Protein 7CBB (pdb70)

Foldseek 3Di:
DPPVLLLVLQLQLQQLLQQQCVQVCPVVQPPQFDFDDDPNFTWTWDDDDHWTKTFGWDLALQRTGGPSVDAIDIPPDPDPDGDGNLNVLVVSLVVVVQVVQFPNPVVSVLLVQSSVLLSVLSVQFDDDPQQQLLQLLLLSCAFGSASNQSPDPPQDPVNSCAARSRNPHWFWWWKWAFPLFDWFPPADLVVQCVVCVVCLVVVQVCVVVVHGSVRTRIAIAHPQLLPPPCCPLCVVCCVVVNMPRDPDTDAIWHAGNHCWTARPVQRQKTKRADDFAGLNDTRFDQPLLCLLLLLVVQLVVLCVVFPLSVQAEEWDFSNKDWGDPVPPSPDSSTRSGMMTITHFDPVVSPDSQWRKNFNSLLRLDCVVVVLQVHPPQALVNVCLLLQVLLSLLLNQVSCLQFKGAQDARVQWIFTRHNSHGRHIYGYSSSQIAGEVVSNVVVPHDDRPRPDDPPDDDLRYDDDVLSSCQSCLARVPVGRSLSSLVSCCSHHVHRSNVSCSSVVSNVVSLVPDPHPVVCSVVVCCQQPPPQWHWYWNSVVCNGNPCDTDIDTDGRSPPD/DPPCLLLVLQLQLQQLLQQLCVFVCPPVQPPQWDWDADPNFIWTWRDDDPKIKIFGWDQALQRTGGPSVDAIDIPPDDDPPGQGNLNVLVRSLCVVVCVVLFPSVVVSVLLVVSSVLLSVLVVQQDDDPAQQLLQLLLLSCAFGSASNQSRDPPADPVNSCAANLRNPHWFFWWKWAFPLFDAFPPADLVVQCVQCVVCLVVVQCCVVVVHGSVRTRIATAHPQLLPPPCCPLCVVVCVVVNIPRDPTTDATWHAGSHCFTARPVQRQKTKRADDFAGLRRTPFDQPLLCLLLLLVVQLVVLCVPDPLSVQAEEWDFRHKDWGDPVPDSPDSSTRSGMMTMTHFDPVLSVDSQWRKNFNSLLRLDCVSVVLQVHDPQAPVNVVLLLQVLLSLLLNQCSCLQFKGDLDARHQKIFTRHNSHGRHIYGYPSSQIAGAVVSNVLVVHDDRPGDDDLRYDPDPLSSCQSCLARVPVGHSLSSLVSCCSRHVHGSNVSCSSVVSNVVSLVPDPHDPVCSVVVVCSQPPDQWHFYDNSPPVSRSRDIGGRSPPD

Organism: Staphylococcus aureus (strain NCTC 8325 / PS 47) (NCBI:txid93061)

Radius of gyration: 35.88 Å; Cα contacts (8 Å, |Δi|>4): 1972; chains: 2; bounding box: 78×81×105 Å

InterPro domains:
  IPR007310 Aerobactin siderophore biosynthesis, IucA/IucC, N-terminal [PF04183] (135-375)
  IPR022770 Aerobactin siderophore biosynthesis IucA/IucC-like, C-terminal [PF06276] (410-558)
  IPR037455 Aerobactin siderophore biosynthesis, IucA/IucC-like [PTHR34384] (2-582)

Structure (mmCIF, N/CA/C/O backbone):
data_7CBB
#
_entry.id   7CBB
#
_cell.length_a   140.810
_cell.length_b   151.319
_cell.length_c   197.080
_cell.angle_alpha   90.00
_cell.angle_beta   90.00
_cell.angle_gamma   90.00
#
_symmetry.space_group_name_H-M   'I 2 2 2'
#
loop_
_entity.id
_entity.type
_entity.pdbx_description
1 polymer 'IucA/IucC family siderophore biosynthesis protein'
2 non-polymer 'ADENOSINE MONOPHOSPHATE'
3 water water
#
loop_
_atom_site.group_PDB
_atom_site.id
_atom_site.type_symbol
_atom_site.label_atom_id
_atom_site.label_alt_id
_atom_site.label_comp_id
_atom_site.label_asym_id
_atom_site.label_entity_id
_atom_site.label_seq_id
_atom_site.pdbx_PDB_ins_code
_atom_site.Cartn_x
_atom_site.Cartn_y
_atom_site.Cartn_z
_atom_site.occupancy
_atom_site.B_iso_or_equiv
_atom_site.auth_seq_id
_atom_site.auth_comp_id
_atom_site.auth_asym_id
_atom_site.auth_atom_id
_atom_site.pdbx_PDB_model_num
ATOM 1 N N . GLN A 1 2 ? 47.629 75.933 90.851 1.00 82.03 2 GLN A N 1
ATOM 2 C CA . GLN A 1 2 ? 47.767 75.066 89.635 1.00 82.76 2 GLN A CA 1
ATOM 3 C C . GLN A 1 2 ? 49.228 75.095 89.157 1.00 78.08 2 GLN A C 1
ATOM 4 O O . GLN A 1 2 ? 49.773 76.207 88.990 1.00 79.08 2 GLN A O 1
ATOM 10 N N . ASN A 1 3 ? 49.837 73.920 88.957 1.00 71.53 3 ASN A N 1
ATOM 11 C CA . ASN A 1 3 ? 51.244 73.764 88.492 1.00 65.22 3 ASN A CA 1
ATOM 12 C C . ASN A 1 3 ? 51.286 74.009 86.978 1.00 61.36 3 ASN A C 1
ATOM 13 O O . ASN A 1 3 ? 50.910 73.097 86.213 1.00 60.33 3 ASN A O 1
ATOM 18 N N . HIS A 1 4 ? 51.736 75.198 86.567 1.00 57.37 4 HIS A N 1
ATOM 19 C CA . HIS A 1 4 ? 51.706 75.677 85.158 1.00 54.97 4 HIS A CA 1
ATOM 20 C C . HIS A 1 4 ? 52.823 75.025 84.335 1.00 52.48 4 HIS A C 1
ATOM 21 O O . HIS A 1 4 ? 52.632 74.879 83.117 1.00 50.96 4 HIS A O 1
ATOM 28 N N . THR A 1 5 ? 53.941 74.656 84.967 1.00 51.66 5 THR A N 1
ATOM 29 C CA . THR A 1 5 ? 55.048 73.895 84.326 1.00 52.17 5 THR A CA 1
ATOM 30 C C . THR A 1 5 ? 54.535 72.515 83.897 1.00 51.03 5 THR A C 1
ATOM 31 O O . THR A 1 5 ? 54.860 72.093 82.774 1.00 50.38 5 THR A O 1
ATOM 35 N N . ALA A 1 6 ? 53.762 71.847 84.760 1.00 50.29 6 ALA A N 1
ATOM 36 C CA . ALA A 1 6 ? 53.224 70.483 84.538 1.00 50.15 6 ALA A CA 1
ATOM 37 C C . ALA A 1 6 ? 52.207 70.494 83.388 1.00 49.04 6 ALA A C 1
ATOM 38 O O . ALA A 1 6 ? 52.179 69.508 82.633 1.00 49.67 6 ALA A O 1
ATOM 40 N N . VAL A 1 7 ? 51.404 71.557 83.266 1.00 45.84 7 VAL A N 1
ATOM 41 C CA . VAL A 1 7 ? 50.389 71.711 82.180 1.00 45.27 7 VAL A CA 1
ATOM 42 C C . VAL A 1 7 ? 51.115 71.836 80.834 1.00 45.39 7 VAL A C 1
ATOM 43 O O . VAL A 1 7 ? 50.713 71.142 79.889 1.00 47.06 7 VAL A O 1
ATOM 47 N N . ASN A 1 8 ? 52.134 72.697 80.751 1.00 45.13 8 ASN A N 1
ATOM 48 C CA . ASN A 1 8 ? 52.918 72.953 79.512 1.00 45.92 8 ASN A CA 1
ATOM 49 C C . ASN A 1 8 ? 53.712 71.699 79.126 1.00 45.92 8 ASN A C 1
ATOM 50 O O . ASN A 1 8 ? 53.780 71.401 77.920 1.00 47.06 8 ASN A O 1
ATOM 55 N N . THR A 1 9 ? 54.307 71.012 80.105 1.00 44.97 9 THR A N 1
ATOM 56 C CA . THR A 1 9 ? 55.084 69.760 79.901 1.00 44.39 9 THR A CA 1
ATOM 57 C C . THR A 1 9 ? 54.149 68.668 79.365 1.00 43.65 9 THR A C 1
ATOM 58 O O . THR A 1 9 ? 54.530 67.985 78.398 1.00 42.39 9 THR A O 1
ATOM 62 N N . ALA A 1 10 ? 52.980 68.511 79.986 1.00 42.68 10 ALA A N 1
ATOM 63 C CA . ALA A 1 10 ? 51.974 67.485 79.634 1.00 43.29 10 ALA A CA 1
ATOM 64 C C . ALA A 1 10 ? 51.382 67.779 78.253 1.00 43.20 10 ALA A C 1
ATOM 65 O O . ALA A 1 10 ? 51.154 66.829 77.507 1.00 42.61 10 ALA A O 1
ATOM 67 N N . GLN A 1 11 ? 51.119 69.046 77.940 1.00 45.30 11 GLN A N 1
ATOM 68 C CA . GLN A 1 11 ? 50.534 69.454 76.638 1.00 46.52 11 GLN A CA 1
ATOM 69 C C . GLN A 1 11 ? 51.499 69.083 75.519 1.00 45.68 11 GLN A C 1
ATOM 70 O O . GLN A 1 11 ? 51.025 68.641 74.474 1.00 46.86 11 GLN A O 1
ATOM 76 N N . ALA A 1 12 ? 52.794 69.296 75.738 1.00 43.88 12 ALA A N 1
ATOM 77 C CA . ALA A 1 12 ? 53.850 69.050 74.732 1.00 44.12 12 ALA A CA 1
ATOM 78 C C . ALA A 1 12 ? 53.991 67.544 74.482 1.00 43.57 12 ALA A C 1
ATOM 79 O O . ALA A 1 12 ? 54.320 67.185 73.348 1.00 43.78 12 ALA A O 1
ATOM 81 N N . ILE A 1 13 ? 53.765 66.704 75.500 1.00 42.48 13 ILE A N 1
ATOM 82 C CA . ILE A 1 13 ? 53.853 65.215 75.385 1.00 40.86 13 ILE A CA 1
ATOM 83 C C . ILE A 1 13 ? 52.693 64.710 74.513 1.00 40.55 13 ILE A C 1
ATOM 84 O O . ILE A 1 13 ? 52.949 63.847 73.653 1.00 40.57 13 ILE A O 1
ATOM 89 N N . ILE A 1 14 ? 51.473 65.223 74.721 1.00 39.32 14 ILE A N 1
ATOM 90 C CA . ILE A 1 14 ? 50.259 64.783 73.967 1.00 38.88 14 ILE A CA 1
ATOM 91 C C . ILE A 1 14 ? 50.387 65.254 72.510 1.00 37.64 14 ILE A C 1
ATOM 92 O O . ILE A 1 14 ? 49.961 64.507 71.621 1.00 37.16 14 ILE A O 1
ATOM 97 N N . LEU A 1 15 ? 50.964 66.436 72.266 1.00 37.91 15 LEU A N 1
ATOM 98 C CA . LEU A 1 15 ? 51.209 66.963 70.894 1.00 38.15 15 LEU A CA 1
ATOM 99 C C . LEU A 1 15 ? 52.213 66.054 70.175 1.00 38.85 15 LEU A C 1
ATOM 100 O O . LEU A 1 15 ? 51.926 65.645 69.041 1.00 39.87 15 LEU A O 1
ATOM 105 N N . ARG A 1 16 ? 53.343 65.752 70.818 1.00 39.29 16 ARG A N 1
ATOM 106 C CA . ARG A 1 16 ? 54.441 64.928 70.242 1.00 40.44 16 ARG A CA 1
ATOM 107 C C . ARG A 1 16 ? 53.920 63.533 69.871 1.00 41.16 16 ARG A C 1
ATOM 108 O O . ARG A 1 16 ? 54.272 63.044 68.780 1.00 41.72 16 ARG A O 1
ATOM 116 N N . ASP A 1 17 ? 53.137 62.910 70.757 1.00 42.38 17 ASP A N 1
ATOM 117 C CA . ASP A 1 17 ? 52.538 61.565 70.545 1.00 43.61 17 ASP A CA 1
ATOM 118 C C . ASP A 1 17 ? 51.503 61.639 69.414 1.00 43.94 17 ASP A C 1
ATOM 119 O O . ASP A 1 17 ? 51.410 60.661 68.652 1.00 44.30 17 ASP A O 1
ATOM 124 N N . LEU A 1 18 ? 50.753 62.743 69.302 1.00 42.95 18 LEU A N 1
ATOM 125 C CA . LEU A 1 18 ? 49.712 62.912 68.252 1.00 41.94 18 LEU A CA 1
ATOM 126 C C . LEU A 1 18 ? 50.395 63.006 66.887 1.00 41.23 18 LEU A C 1
ATOM 127 O O . LEU A 1 18 ? 50.035 62.228 65.997 1.00 42.51 18 LEU A O 1
ATOM 132 N N . VAL A 1 19 ? 51.349 63.923 66.739 1.00 40.89 19 VAL A N 1
ATOM 133 C CA . VAL A 1 19 ? 52.014 64.208 65.433 1.00 41.04 19 VAL A CA 1
ATOM 134 C C . VAL A 1 19 ? 52.716 62.932 64.951 1.00 40.22 19 VAL A C 1
ATOM 135 O O . VAL A 1 19 ? 52.523 62.578 63.778 1.00 41.20 19 VAL A O 1
ATOM 139 N N . ASP A 1 20 ? 53.471 62.260 65.826 1.00 39.68 20 ASP A N 1
ATOM 140 C CA . ASP A 1 20 ? 54.187 60.991 65.516 1.00 39.21 20 ASP A CA 1
ATOM 141 C C . ASP A 1 20 ? 53.192 59.904 65.087 1.00 38.92 20 ASP A C 1
ATOM 142 O O . ASP A 1 20 ? 53.498 59.179 64.122 1.00 39.75 20 ASP A O 1
ATOM 147 N N . ALA A 1 21 ? 52.062 59.778 65.785 1.00 38.88 21 ALA A N 1
ATOM 148 C CA . ALA A 1 21 ? 51.027 58.755 65.507 1.00 40.51 21 ALA A CA 1
ATOM 149 C C . ALA A 1 21 ? 50.390 59.029 64.139 1.00 41.20 21 ALA A C 1
ATOM 150 O O . ALA A 1 21 ? 50.122 58.047 63.422 1.00 42.92 21 ALA A O 1
ATOM 152 N N . LEU A 1 22 ? 50.152 60.304 63.802 1.00 40.87 22 LEU A N 1
ATOM 153 C CA . LEU A 1 22 ? 49.633 60.732 62.474 1.00 42.34 22 LEU A CA 1
ATOM 154 C C . LEU A 1 22 ? 50.661 60.387 61.387 1.00 43.38 22 LEU A C 1
ATOM 155 O O . LEU A 1 22 ? 50.234 59.925 60.317 1.00 47.38 22 LEU A O 1
ATOM 160 N N . LEU A 1 23 ? 51.957 60.598 61.648 1.00 43.30 23 LEU A N 1
ATOM 161 C CA . LEU A 1 23 ? 53.053 60.370 60.664 1.00 43.61 23 LEU A CA 1
ATOM 162 C C . LEU A 1 23 ? 53.233 58.866 60.414 1.00 44.40 23 LEU A C 1
ATOM 163 O O . LEU A 1 23 ? 53.465 58.491 59.253 1.00 45.10 23 LEU A O 1
ATOM 168 N N . PHE A 1 24 ? 53.158 58.039 61.461 1.00 46.06 24 PHE A N 1
ATOM 169 C CA . PHE A 1 24 ? 53.391 56.572 61.382 1.00 45.04 24 PHE A CA 1
ATOM 170 C C . PHE A 1 24 ? 52.301 55.912 60.527 1.00 44.95 24 PHE A C 1
ATOM 171 O O . PHE A 1 24 ? 52.635 55.001 59.751 1.00 45.28 24 PHE A O 1
ATOM 179 N N . GLU A 1 25 ? 51.047 56.354 60.661 1.00 46.41 25 GLU A N 1
ATOM 180 C CA . GLU A 1 25 ? 49.872 55.760 59.961 1.00 48.25 25 GLU A CA 1
ATOM 181 C C . GLU A 1 25 ? 49.551 56.525 58.670 1.00 49.31 25 GLU A C 1
ATOM 182 O O . GLU A 1 25 ? 48.647 56.071 57.939 1.00 49.68 25 GLU A O 1
ATOM 188 N N . ASP A 1 26 ? 50.245 57.640 58.412 1.00 50.11 26 ASP A N 1
ATOM 189 C CA . ASP A 1 26 ? 50.042 58.513 57.224 1.00 50.88 26 ASP A CA 1
ATOM 190 C C . ASP A 1 26 ? 48.571 58.945 57.169 1.00 50.62 26 ASP A C 1
ATOM 191 O O . ASP A 1 26 ? 47.929 58.737 56.119 1.00 50.67 26 ASP A O 1
ATOM 196 N N . ILE A 1 27 ? 48.061 59.520 58.263 1.00 48.90 27 ILE A N 1
ATOM 197 C CA . ILE A 1 27 ? 46.635 59.943 58.398 1.00 48.14 27 ILE A CA 1
ATOM 198 C C . ILE A 1 27 ? 46.426 61.164 57.499 1.00 46.44 27 ILE A C 1
ATOM 199 O O . ILE A 1 27 ? 47.189 62.139 57.643 1.00 45.45 27 ILE A O 1
ATOM 204 N N . ALA A 1 28 ? 45.440 61.094 56.599 1.00 45.86 28 ALA A N 1
ATOM 205 C CA . ALA A 1 28 ? 45.065 62.168 55.647 1.00 46.45 28 ALA A CA 1
ATOM 206 C C . ALA A 1 28 ? 46.269 62.536 54.765 1.00 46.56 28 ALA A C 1
ATOM 207 O O . ALA A 1 28 ? 46.364 63.703 54.339 1.00 48.10 28 ALA A O 1
ATOM 209 N N . GLY A 1 29 ? 47.142 61.566 54.483 1.00 47.59 29 GLY A N 1
ATOM 210 C CA . GLY A 1 29 ? 48.346 61.739 53.645 1.00 48.88 29 GLY A CA 1
ATOM 211 C C . GLY A 1 29 ? 49.271 62.824 54.174 1.00 49.82 29 GLY A C 1
ATOM 212 O O . GLY A 1 29 ? 49.824 63.572 53.348 1.00 51.49 29 GLY A O 1
ATOM 213 N N . ILE A 1 30 ? 49.449 62.901 55.497 1.00 49.56 30 ILE A N 1
ATOM 214 C CA . ILE A 1 30 ? 50.299 63.931 56.171 1.00 49.25 30 ILE A CA 1
ATOM 215 C C . ILE A 1 30 ? 51.755 63.775 55.707 1.00 49.58 30 ILE A C 1
ATOM 216 O O . ILE A 1 30 ? 52.458 64.799 55.666 1.00 49.65 30 ILE A O 1
ATOM 221 N N . VAL A 1 31 ? 52.184 62.554 55.365 1.00 50.61 31 VAL A N 1
ATOM 222 C CA . VAL A 1 31 ? 53.547 62.256 54.828 1.00 52.47 31 VAL A CA 1
ATOM 223 C C . VAL A 1 31 ? 53.482 62.160 53.297 1.00 54.11 31 VAL A C 1
ATOM 224 O O . VAL A 1 31 ? 54.259 62.865 52.636 1.00 54.87 31 VAL A O 1
ATOM 228 N N . SER A 1 32 ? 52.605 61.305 52.763 1.00 57.19 32 SER A N 1
ATOM 229 C CA . SER A 1 32 ? 52.568 60.900 51.331 1.00 59.59 32 SER A CA 1
ATOM 230 C C . SER A 1 32 ? 52.235 62.094 50.424 1.00 61.84 32 SER A C 1
ATOM 231 O O . SER A 1 32 ? 52.755 62.126 49.295 1.00 63.60 32 SER A O 1
ATOM 234 N N . ASN A 1 33 ? 51.411 63.039 50.887 1.00 63.70 33 ASN A N 1
ATOM 235 C CA . ASN A 1 33 ? 50.955 64.201 50.075 1.00 65.66 33 ASN A CA 1
ATOM 236 C C . ASN A 1 33 ? 51.581 65.501 50.600 1.00 63.67 33 ASN A C 1
ATOM 237 O O . ASN A 1 33 ? 50.969 66.566 50.403 1.00 66.29 33 ASN A O 1
ATOM 242 N N . SER A 1 34 ? 52.753 65.415 51.234 1.00 61.64 34 SER A N 1
ATOM 243 C CA . SER A 1 34 ? 53.598 66.569 51.636 1.00 62.68 34 SER A CA 1
ATOM 244 C C . SER A 1 34 ? 54.901 66.521 50.836 1.00 63.19 34 SER A C 1
ATOM 245 O O . SER A 1 34 ? 55.236 65.432 50.336 1.00 62.29 34 SER A O 1
ATOM 248 N N . GLU A 1 35 ? 55.609 67.649 50.728 1.00 66.28 35 GLU A N 1
ATOM 249 C CA . GLU A 1 35 ? 56.950 67.707 50.085 1.00 69.88 35 GLU A CA 1
ATOM 250 C C . GLU A 1 35 ? 58.018 67.812 51.180 1.00 68.26 35 GLU A C 1
ATOM 251 O O . GLU A 1 35 ? 57.827 68.589 52.131 1.00 64.25 35 GLU A O 1
ATOM 257 N N . ILE A 1 36 ? 59.085 67.021 51.059 1.00 70.72 36 ILE A N 1
ATOM 258 C CA . ILE A 1 36 ? 60.303 67.130 51.914 1.00 73.50 36 ILE A CA 1
ATOM 259 C C . ILE A 1 36 ? 61.088 68.348 51.420 1.00 73.85 36 ILE A C 1
ATOM 260 O O . ILE A 1 36 ? 61.454 68.357 50.234 1.00 78.16 36 ILE A O 1
ATOM 265 N N . THR A 1 37 ? 61.317 69.336 52.288 1.00 73.41 37 THR A N 1
ATOM 266 C CA . THR A 1 37 ? 62.149 70.536 52.002 1.00 72.38 37 THR A CA 1
ATOM 267 C C . THR A 1 37 ? 63.104 70.765 53.176 1.00 70.05 37 THR A C 1
ATOM 268 O O . THR A 1 37 ? 63.015 70.015 54.163 1.00 68.33 37 THR A O 1
ATOM 272 N N . LYS A 1 38 ? 63.982 71.762 53.064 1.00 71.97 38 LYS A N 1
ATOM 273 C CA . LYS A 1 38 ? 64.988 72.101 54.103 1.00 73.50 38 LYS A CA 1
ATOM 274 C C . LYS A 1 38 ? 65.138 73.624 54.189 1.00 74.08 38 LYS A C 1
ATOM 275 O O . LYS A 1 38 ? 65.607 74.229 53.210 1.00 76.71 38 LYS A O 1
ATOM 281 N N . GLU A 1 39 ? 64.737 74.210 55.321 1.00 76.27 39 GLU A N 1
ATOM 282 C CA . GLU A 1 39 ? 64.865 75.660 55.628 1.00 77.35 39 GLU A CA 1
ATOM 283 C C . GLU A 1 39 ? 65.844 75.837 56.796 1.00 78.54 39 GLU A C 1
ATOM 284 O O . GLU A 1 39 ? 65.459 75.525 57.942 1.00 74.13 39 GLU A O 1
ATOM 290 N N . ASN A 1 40 ? 67.066 76.295 56.499 1.00 82.63 40 ASN A N 1
ATOM 291 C CA . ASN A 1 40 ? 68.113 76.677 57.488 1.00 83.48 40 ASN A CA 1
ATOM 292 C C . ASN A 1 40 ? 68.568 75.440 58.272 1.00 81.87 40 ASN A C 1
ATOM 293 O O . ASN A 1 40 ? 68.637 75.516 59.515 1.00 82.45 40 ASN A O 1
ATOM 298 N N . GLY A 1 41 ? 68.869 74.348 57.566 1.00 80.44 41 GLY A N 1
ATOM 299 C CA . GLY A 1 41 ? 69.425 73.111 58.149 1.00 78.64 41 GLY A CA 1
ATOM 300 C C . GLY A 1 41 ? 68.373 72.260 58.845 1.00 75.29 41 GLY A C 1
ATOM 301 O O . GLY A 1 41 ? 68.770 71.294 59.523 1.00 76.94 41 GLY A O 1
ATOM 302 N N . GLN A 1 42 ? 67.084 72.585 58.680 1.00 70.54 42 GLN A N 1
ATOM 303 C CA . GLN A 1 42 ? 65.951 71.877 59.339 1.00 65.89 42 GLN A CA 1
ATOM 304 C C . GLN A 1 42 ? 65.040 71.264 58.268 1.00 61.37 42 GLN A C 1
ATOM 305 O O . GLN A 1 42 ? 64.465 72.032 57.477 1.00 59.82 42 GLN A O 1
ATOM 311 N N . THR A 1 43 ? 64.897 69.934 58.267 1.00 57.62 43 THR A N 1
ATOM 312 C CA . THR A 1 43 ? 63.992 69.183 57.355 1.00 56.37 43 THR A CA 1
ATOM 313 C C . THR A 1 43 ? 62.536 69.470 57.743 1.00 54.38 43 THR A C 1
ATOM 314 O O . THR A 1 43 ? 62.228 69.433 58.948 1.00 53.99 43 THR A O 1
ATOM 318 N N . LEU A 1 44 ? 61.678 69.739 56.755 1.00 53.48 44 LEU A N 1
ATOM 319 C CA . LEU A 1 44 ? 60.256 70.122 56.968 1.00 54.97 44 LEU A CA 1
ATOM 320 C C . LEU A 1 44 ? 59.339 69.278 56.078 1.00 54.65 44 LEU A C 1
ATOM 321 O O . LEU A 1 44 ? 59.684 69.074 54.898 1.00 53.09 44 LEU A O 1
ATOM 326 N N . LEU A 1 45 ? 58.204 68.834 56.626 1.00 54.81 45 LEU A N 1
ATOM 327 C CA . LEU A 1 45 ? 57.018 68.400 55.841 1.00 55.36 45 LEU A CA 1
ATOM 328 C C . LEU A 1 45 ? 56.166 69.641 55.578 1.00 56.28 45 LEU A C 1
ATOM 329 O O . LEU A 1 45 ? 55.717 70.254 56.562 1.00 57.79 45 LEU A O 1
ATOM 334 N N . ILE A 1 46 ? 55.972 70.006 54.309 1.00 56.88 46 ILE A N 1
ATOM 335 C CA . ILE A 1 46 ? 54.992 71.056 53.903 1.00 55.85 46 ILE A CA 1
ATOM 336 C C . ILE A 1 46 ? 53.688 70.334 53.565 1.00 54.82 46 ILE A C 1
ATOM 337 O O . ILE A 1 46 ? 53.623 69.705 52.497 1.00 54.70 46 ILE A O 1
ATOM 342 N N . TYR A 1 47 ? 52.711 70.390 54.468 1.00 54.63 47 TYR A N 1
ATOM 343 C CA . TYR A 1 47 ? 51.362 69.803 54.280 1.00 55.94 47 TYR A CA 1
ATOM 344 C C . TYR A 1 47 ? 50.416 70.923 53.843 1.00 59.11 47 TYR A C 1
ATOM 345 O O . TYR A 1 47 ? 50.018 71.733 54.690 1.00 59.62 47 TYR A O 1
ATOM 354 N N . GLU A 1 48 ? 50.111 70.984 52.546 1.00 64.06 48 GLU A N 1
ATOM 355 C CA . GLU A 1 48 ? 49.214 72.001 51.938 1.00 67.47 48 GLU A CA 1
ATOM 356 C C . GLU A 1 48 ? 47.935 71.304 51.493 1.00 68.24 48 GLU A C 1
ATOM 357 O O . GLU A 1 48 ? 48.041 70.233 50.883 1.00 68.13 48 GLU A O 1
ATOM 363 N N . ARG A 1 49 ? 46.780 71.885 51.790 1.00 73.00 49 ARG A N 1
ATOM 364 C CA . ARG A 1 49 ? 45.469 71.283 51.449 1.00 77.61 49 ARG A CA 1
ATOM 365 C C . ARG A 1 49 ? 44.404 72.369 51.554 1.00 80.27 49 ARG A C 1
ATOM 366 O O . ARG A 1 49 ? 44.586 73.271 52.371 1.00 78.69 49 ARG A O 1
ATOM 374 N N . GLU A 1 50 ? 43.334 72.271 50.767 1.00 86.06 50 GLU A N 1
ATOM 375 C CA . GLU A 1 50 ? 42.261 73.299 50.717 1.00 91.03 50 GLU A CA 1
ATOM 376 C C . GLU A 1 50 ? 42.952 74.655 50.490 1.00 95.84 50 GLU A C 1
ATOM 377 O O . GLU A 1 50 ? 43.362 74.901 49.345 1.00 99.69 50 GLU A O 1
ATOM 383 N N . THR A 1 51 ? 43.138 75.484 51.518 1.00 94.86 51 THR A N 1
ATOM 384 C CA . THR A 1 51 ? 43.810 76.801 51.374 1.00 91.15 51 THR A CA 1
ATOM 385 C C . THR A 1 51 ? 44.774 77.031 52.534 1.00 87.85 51 THR A C 1
ATOM 386 O O . THR A 1 51 ? 45.245 78.162 52.698 1.00 84.70 51 THR A O 1
ATOM 390 N N . GLN A 1 52 ? 45.053 75.998 53.316 1.00 84.27 52 GLN A N 1
ATOM 391 C CA . GLN A 1 52 ? 45.869 76.127 54.545 1.00 79.91 52 GLN A CA 1
ATOM 392 C C . GLN A 1 52 ? 47.222 75.464 54.304 1.00 74.42 52 GLN A C 1
ATOM 393 O O . GLN A 1 52 ? 47.369 74.758 53.283 1.00 74.16 52 GLN A O 1
ATOM 399 N N . GLN A 1 53 ? 48.171 75.701 55.209 1.00 70.27 53 GLN A N 1
ATOM 400 C CA . GLN A 1 53 ? 49.545 75.144 55.141 1.00 68.20 53 GLN A CA 1
ATOM 401 C C . GLN A 1 53 ? 50.039 74.850 56.561 1.00 65.72 53 GLN A C 1
ATOM 402 O O . GLN A 1 53 ? 49.801 75.685 57.461 1.00 66.65 53 GLN A O 1
ATOM 408 N N . ILE A 1 54 ? 50.694 73.701 56.743 1.00 62.68 54 ILE A N 1
ATOM 409 C CA . ILE A 1 54 ? 51.405 73.332 58.001 1.00 60.56 54 ILE A CA 1
ATOM 410 C C . ILE A 1 54 ? 52.856 72.994 57.651 1.00 58.86 54 ILE A C 1
ATOM 411 O O . ILE A 1 54 ? 53.083 72.262 56.671 1.00 58.72 54 ILE A O 1
ATOM 416 N N . LYS A 1 55 ? 53.794 73.531 58.431 1.00 58.51 55 LYS A N 1
ATOM 417 C CA . LYS A 1 55 ? 55.239 73.198 58.363 1.00 58.83 55 LYS A CA 1
ATOM 418 C C . LYS A 1 55 ? 55.601 72.396 59.616 1.00 54.67 55 LYS A C 1
ATOM 419 O O . LYS A 1 55 ? 55.625 72.987 60.709 1.00 53.89 55 LYS A O 1
ATOM 425 N N . ILE A 1 56 ? 55.838 71.092 59.459 1.00 52.04 56 ILE A N 1
ATOM 426 C CA . ILE A 1 56 ? 56.229 70.179 60.570 1.00 49.88 56 ILE A CA 1
ATOM 427 C C . ILE A 1 56 ? 57.734 69.953 60.489 1.00 48.53 56 ILE A C 1
ATOM 428 O O . ILE A 1 56 ? 58.210 69.390 59.509 1.00 47.16 56 ILE A O 1
ATOM 433 N N . PRO A 1 57 ? 58.524 70.399 61.494 1.00 47.56 57 PRO A N 1
ATOM 434 C CA . PRO A 1 57 ? 59.918 69.977 61.615 1.00 48.34 57 PRO A CA 1
ATOM 435 C C . PRO A 1 57 ? 59.998 68.466 61.865 1.00 47.48 57 PRO A C 1
ATOM 436 O O . PRO A 1 57 ? 59.393 67.995 62.813 1.00 48.11 57 PRO A O 1
ATOM 440 N N . VAL A 1 58 ? 60.733 67.745 61.019 1.00 46.15 58 VAL A N 1
ATOM 441 C CA . VAL A 1 58 ? 60.842 66.259 61.106 1.00 46.67 58 VAL A CA 1
ATOM 442 C C . VAL A 1 58 ? 62.310 65.831 61.040 1.00 45.78 58 VAL A C 1
ATOM 443 O O . VAL A 1 58 ? 63.163 66.631 60.608 1.00 47.25 58 VAL A O 1
ATOM 447 N N . TYR A 1 59 ? 62.571 64.600 61.477 1.00 44.22 59 TYR A N 1
ATOM 448 C CA . TYR A 1 59 ? 63.847 63.868 61.282 1.00 44.02 59 TYR A CA 1
ATOM 449 C C . TYR A 1 59 ? 63.507 62.428 60.891 1.00 43.47 59 TYR A C 1
ATOM 450 O O . TYR A 1 59 ? 62.464 61.910 61.323 1.00 44.82 59 TYR A O 1
ATOM 459 N N . PHE A 1 60 ? 64.358 61.804 60.082 1.00 42.69 60 PHE A N 1
ATOM 460 C CA . PHE A 1 60 ? 64.197 60.394 59.657 1.00 42.71 60 PHE A CA 1
ATOM 461 C C . PHE A 1 60 ? 64.605 59.491 60.829 1.00 41.65 60 PHE A C 1
ATOM 462 O O . PHE A 1 60 ? 65.800 59.424 61.162 1.00 42.37 60 PHE A O 1
ATOM 470 N N . SER A 1 61 ? 63.627 58.828 61.449 1.00 40.11 61 SER A N 1
ATOM 471 C CA . SER A 1 61 ? 63.790 58.072 62.719 1.00 39.92 61 SER A CA 1
ATOM 472 C C . SER A 1 61 ? 64.418 56.697 62.457 1.00 38.83 61 SER A C 1
ATOM 473 O O . SER A 1 61 ? 64.620 56.332 61.280 1.00 39.02 61 SER A O 1
ATOM 476 N N . ALA A 1 62 ? 64.702 55.957 63.529 1.00 37.53 62 ALA A N 1
ATOM 477 C CA . ALA A 1 62 ? 65.321 54.613 63.482 1.00 37.88 62 ALA A CA 1
ATOM 478 C C . ALA A 1 62 ? 64.299 53.556 63.031 1.00 38.63 62 ALA A C 1
ATOM 479 O O . ALA A 1 62 ? 64.724 52.428 62.769 1.00 39.58 62 ALA A O 1
ATOM 481 N N . LEU A 1 63 ? 63.008 53.900 62.935 1.00 39.32 63 LEU A N 1
ATOM 482 C CA . LEU A 1 63 ? 61.958 53.023 62.338 1.00 40.25 63 LEU A CA 1
ATOM 483 C C . LEU A 1 63 ? 61.871 53.241 60.818 1.00 41.73 63 LEU A C 1
ATOM 484 O O . LEU A 1 63 ? 60.925 52.688 60.214 1.00 41.91 63 LEU A O 1
ATOM 489 N N . ASN A 1 64 ? 62.790 54.019 60.225 1.00 41.65 64 ASN A N 1
ATOM 490 C CA . ASN A 1 64 ? 62.792 54.400 58.784 1.00 42.19 64 ASN A CA 1
ATOM 491 C C . ASN A 1 64 ? 61.475 55.107 58.442 1.00 43.55 64 ASN A C 1
ATOM 492 O O . ASN A 1 64 ? 60.945 54.918 57.331 1.00 42.73 64 ASN A O 1
ATOM 505 N N . PHE A 1 66 ? 59.421 59.183 59.269 1.00 46.32 66 PHE A N 1
ATOM 506 C CA . PHE A 1 66 ? 59.573 60.554 59.807 1.00 46.63 66 PHE A CA 1
ATOM 507 C C . PHE A 1 66 ? 58.904 60.624 61.180 1.00 46.06 66 PHE A C 1
ATOM 508 O O . PHE A 1 66 ? 57.807 60.054 61.381 1.00 45.68 66 PHE A O 1
ATOM 516 N N . ARG A 1 67 ? 59.573 61.319 62.101 1.00 44.81 67 ARG A N 1
ATOM 517 C CA . ARG A 1 67 ? 59.048 61.668 63.443 1.00 43.92 67 ARG A CA 1
ATOM 518 C C . ARG A 1 67 ? 59.162 63.180 63.638 1.00 44.32 67 ARG A C 1
ATOM 519 O O . ARG A 1 67 ? 60.014 63.808 62.981 1.00 43.78 67 ARG A O 1
ATOM 527 N N . TYR A 1 68 ? 58.329 63.729 64.519 1.00 46.17 68 TYR A N 1
ATOM 528 C CA . TYR A 1 68 ? 58.312 65.166 64.887 1.00 48.17 68 TYR A CA 1
ATOM 529 C C . TYR A 1 68 ? 59.599 65.512 65.648 1.00 49.58 68 TYR A C 1
ATOM 530 O O . TYR A 1 68 ? 59.844 64.929 66.725 1.00 50.97 68 TYR A O 1
ATOM 539 N N . GLU A 1 69 ? 60.399 66.430 65.097 1.00 50.05 69 GLU A N 1
ATOM 540 C CA . GLU A 1 69 ? 61.534 67.076 65.809 1.00 52.27 69 GLU A CA 1
ATOM 541 C C . GLU A 1 69 ? 60.944 67.977 66.902 1.00 51.78 69 GLU A C 1
ATOM 542 O O . GLU A 1 69 ? 60.675 69.155 66.613 1.00 51.76 69 GLU A O 1
ATOM 548 N N . SER A 1 70 ? 60.731 67.431 68.103 1.00 52.73 70 SER A N 1
ATOM 549 C CA . SER A 1 70 ? 59.875 68.026 69.166 1.00 52.69 70 SER A CA 1
ATOM 550 C C . SER A 1 70 ? 60.513 69.286 69.770 1.00 51.44 70 SER A C 1
ATOM 551 O O . SER A 1 70 ? 59.771 70.067 70.382 1.00 51.22 70 SER A O 1
ATOM 554 N N . SER A 1 71 ? 61.825 69.485 69.606 1.00 52.84 71 SER A N 1
ATOM 555 C CA . SER A 1 71 ? 62.556 70.703 70.051 1.00 53.07 71 SER A CA 1
ATOM 556 C C . SER A 1 71 ? 62.096 71.929 69.248 1.00 54.33 71 SER A C 1
ATOM 557 O O . SER A 1 71 ? 62.097 73.031 69.821 1.00 58.65 71 SER A O 1
ATOM 560 N N . GLN A 1 72 ? 61.713 71.745 67.980 1.00 55.05 72 GLN A N 1
ATOM 561 C CA . GLN A 1 72 ? 61.330 72.844 67.049 1.00 55.04 72 GLN A CA 1
ATOM 562 C C . GLN A 1 72 ? 59.812 72.987 67.017 1.00 55.04 72 GLN A C 1
ATOM 563 O O . GLN A 1 72 ? 59.096 72.002 67.177 1.00 55.53 72 GLN A O 1
ATOM 569 N N . PRO A 1 73 ? 59.278 74.212 66.795 1.00 55.20 73 PRO A N 1
ATOM 570 C CA . PRO A 1 73 ? 57.834 74.436 66.740 1.00 55.48 73 PRO A CA 1
ATOM 571 C C . PRO A 1 73 ? 57.225 74.176 65.354 1.00 55.89 73 PRO A C 1
ATOM 572 O O . PRO A 1 73 ? 57.900 74.380 64.359 1.00 58.44 73 PRO A O 1
ATOM 576 N N . ILE A 1 74 ? 55.965 73.740 65.330 1.00 55.25 74 ILE A N 1
ATOM 577 C CA . ILE A 1 74 ? 55.152 73.574 64.091 1.00 54.13 74 ILE A CA 1
ATOM 578 C C . ILE A 1 74 ? 54.586 74.944 63.707 1.00 54.00 74 ILE A C 1
ATOM 579 O O . ILE A 1 74 ? 54.089 75.652 64.601 1.00 55.36 74 ILE A O 1
ATOM 584 N N . THR A 1 75 ? 54.660 75.290 62.421 1.00 53.09 75 THR A N 1
ATOM 585 C CA . THR A 1 75 ? 54.180 76.577 61.856 1.00 53.68 75 THR A CA 1
ATOM 586 C C . THR A 1 75 ? 52.912 76.322 61.039 1.00 55.55 75 THR A C 1
ATOM 587 O O . THR A 1 75 ? 53.016 75.683 59.974 1.00 56.74 75 THR A O 1
ATOM 591 N N . ILE A 1 76 ? 51.764 76.789 61.532 1.00 55.99 76 ILE A N 1
ATOM 592 C CA . ILE A 1 76 ? 50.483 76.835 60.769 1.00 57.67 76 ILE A CA 1
ATOM 593 C C . ILE A 1 76 ? 50.365 78.235 60.157 1.00 61.05 76 ILE A C 1
ATOM 594 O O . ILE A 1 76 ? 50.478 79.217 60.911 1.00 60.31 76 ILE A O 1
ATOM 599 N N . GLU A 1 77 ? 50.166 78.318 58.838 1.00 66.90 77 GLU A N 1
ATOM 600 C CA . GLU A 1 77 ? 50.015 79.598 58.096 1.00 70.07 77 GLU A CA 1
ATOM 601 C C . GLU A 1 77 ? 48.731 80.290 58.569 1.00 67.35 77 GLU A C 1
ATOM 602 O O . GLU A 1 77 ? 47.655 79.666 58.474 1.00 62.14 77 GLU A O 1
ATOM 608 N N . GLY A 1 78 ? 48.852 81.522 59.075 1.00 66.30 78 GLY A N 1
ATOM 609 C CA . GLY A 1 78 ? 47.716 82.341 59.544 1.00 66.38 78 GLY A CA 1
ATOM 610 C C . GLY A 1 78 ? 47.609 82.386 61.061 1.00 66.18 78 GLY A C 1
ATOM 611 O O . GLY A 1 78 ? 46.979 83.330 61.568 1.00 68.08 78 GLY A O 1
ATOM 612 N N . ARG A 1 79 ? 48.182 81.405 61.768 1.00 64.44 79 ARG A N 1
ATOM 613 C CA . ARG A 1 79 ? 48.179 81.349 63.256 1.00 63.49 79 ARG A CA 1
ATOM 614 C C . ARG A 1 79 ? 49.118 82.435 63.789 1.00 62.47 79 ARG A C 1
ATOM 615 O O . ARG A 1 79 ? 50.334 82.342 63.534 1.00 58.52 79 ARG A O 1
ATOM 623 N N . VAL A 1 80 ? 48.572 83.428 64.497 1.00 63.18 80 VAL A N 1
ATOM 624 C CA . VAL A 1 80 ? 49.342 84.604 65.006 1.00 64.33 80 VAL A CA 1
ATOM 625 C C . VAL A 1 80 ? 49.721 84.371 66.477 1.00 62.14 80 VAL A C 1
ATOM 626 O O . VAL A 1 80 ? 50.524 85.166 67.002 1.00 64.77 80 VAL A O 1
ATOM 630 N N . SER A 1 81 ? 49.178 83.328 67.115 1.00 59.28 81 SER A N 1
ATOM 631 C CA . SER A 1 81 ? 49.405 83.017 68.551 1.00 59.29 81 SER A CA 1
ATOM 632 C C . SER A 1 81 ? 50.873 82.648 68.779 1.00 59.05 81 SER A C 1
ATOM 633 O O . SER A 1 81 ? 51.397 81.804 68.031 1.00 56.86 81 SER A O 1
ATOM 636 N N . LYS A 1 82 ? 51.498 83.266 69.783 1.00 63.12 82 LYS A N 1
ATOM 637 C CA . LYS A 1 82 ? 52.913 83.033 70.174 1.00 68.12 82 LYS A CA 1
ATOM 638 C C . LYS A 1 82 ? 52.987 81.887 71.191 1.00 66.59 82 LYS A C 1
ATOM 639 O O . LYS A 1 82 ? 54.110 81.441 71.487 1.00 66.35 82 LYS A O 1
ATOM 645 N N . GLN A 1 83 ? 51.841 81.428 71.706 1.00 66.45 83 GLN A N 1
ATOM 646 C CA . GLN A 1 83 ? 51.769 80.376 72.758 1.00 65.93 83 GLN A CA 1
ATOM 647 C C . GLN A 1 83 ? 52.026 79.011 72.120 1.00 61.78 83 GLN A C 1
ATOM 648 O O . GLN A 1 83 ? 51.857 78.848 70.914 1.00 58.92 83 GLN A O 1
ATOM 654 N N . PRO A 1 84 ? 52.458 77.993 72.903 1.00 59.60 84 PRO A N 1
ATOM 655 C CA . PRO A 1 84 ? 52.673 76.647 72.370 1.00 57.70 84 PRO A CA 1
ATOM 656 C C . PRO A 1 84 ? 51.396 76.021 71.790 1.00 54.38 84 PRO A C 1
ATOM 657 O O . PRO A 1 84 ? 50.335 76.218 72.354 1.00 52.72 84 PRO A O 1
ATOM 661 N N . LEU A 1 85 ? 51.534 75.286 70.683 1.00 54.37 85 LEU A N 1
ATOM 662 C CA . LEU A 1 85 ? 50.443 74.482 70.068 1.00 54.59 85 LEU A CA 1
ATOM 663 C C . LEU A 1 85 ? 49.991 73.403 71.057 1.00 54.25 85 LEU A C 1
ATOM 664 O O . LEU A 1 85 ? 50.861 72.684 71.585 1.00 55.78 85 LEU A O 1
ATOM 669 N N . THR A 1 86 ? 48.683 73.288 71.282 1.00 53.19 86 THR A N 1
ATOM 670 C CA . THR A 1 86 ? 48.056 72.131 71.970 1.00 53.48 86 THR A CA 1
ATOM 671 C C . THR A 1 86 ? 47.819 71.028 70.933 1.00 52.03 86 THR A C 1
ATOM 672 O O . THR A 1 86 ? 47.764 71.344 69.730 1.00 52.83 86 THR A O 1
ATOM 676 N N . ALA A 1 87 ? 47.691 69.782 71.385 1.00 51.57 87 ALA A N 1
ATOM 677 C CA . ALA A 1 87 ? 47.383 68.612 70.532 1.00 50.73 87 ALA A CA 1
ATOM 678 C C . ALA A 1 87 ? 45.983 68.773 69.922 1.00 49.83 87 ALA A C 1
ATOM 679 O O . ALA A 1 87 ? 45.807 68.417 68.745 1.00 48.43 87 ALA A O 1
ATOM 681 N N . ALA A 1 88 ? 45.029 69.294 70.698 1.00 51.62 88 ALA A N 1
ATOM 682 C CA . ALA A 1 88 ? 43.619 69.507 70.293 1.00 52.92 88 ALA A CA 1
ATOM 683 C C . ALA A 1 88 ? 43.538 70.521 69.143 1.00 54.71 88 ALA A C 1
ATOM 684 O O . ALA A 1 88 ? 42.703 70.319 68.239 1.00 55.80 88 ALA A O 1
ATOM 686 N N . GLU A 1 89 ? 44.362 71.574 69.186 1.00 55.81 89 GLU A N 1
ATOM 687 C CA . GLU A 1 89 ? 44.414 72.642 68.149 1.00 58.01 89 GLU A CA 1
ATOM 688 C C . GLU A 1 89 ? 44.985 72.070 66.846 1.00 56.56 89 GLU A C 1
ATOM 689 O O . GLU A 1 89 ? 44.411 72.356 65.777 1.00 56.93 89 GLU A O 1
ATOM 695 N N . PHE A 1 90 ? 46.081 71.309 66.929 1.00 52.92 90 PHE A N 1
ATOM 696 C CA . PHE A 1 90 ? 46.753 70.694 65.755 1.00 51.53 90 PHE A CA 1
ATOM 697 C C . PHE A 1 90 ? 45.800 69.688 65.101 1.00 51.61 90 PHE A C 1
ATOM 698 O O . PHE A 1 90 ? 45.723 69.661 63.861 1.00 51.47 90 PHE A O 1
ATOM 706 N N . TRP A 1 91 ? 45.106 68.885 65.914 1.00 51.98 91 TRP A N 1
ATOM 707 C CA . TRP A 1 91 ? 44.103 67.890 65.447 1.00 52.86 91 TRP A CA 1
ATOM 708 C C . TRP A 1 91 ? 42.968 68.610 64.716 1.00 53.89 91 TRP A C 1
ATOM 709 O O . TRP A 1 91 ? 42.582 68.147 63.630 1.00 53.81 91 TRP A O 1
ATOM 720 N N . GLN A 1 92 ? 42.449 69.687 65.311 1.00 56.80 92 GLN A N 1
ATOM 721 C CA . GLN A 1 92 ? 41.334 70.497 64.753 1.00 59.15 92 GLN A CA 1
ATOM 722 C C . GLN A 1 92 ? 41.772 71.088 63.407 1.00 58.04 92 GLN A C 1
ATOM 723 O O . GLN A 1 92 ? 40.945 71.094 62.478 1.00 57.99 92 GLN A O 1
ATOM 729 N N . THR A 1 93 ? 43.020 71.559 63.309 1.00 56.12 93 THR A N 1
ATOM 730 C CA . THR A 1 93 ? 43.603 72.137 62.069 1.00 55.58 93 THR A CA 1
ATOM 731 C C . THR A 1 93 ? 43.649 71.066 60.973 1.00 55.77 93 THR A C 1
ATOM 732 O O . THR A 1 93 ? 43.279 71.392 59.832 1.00 56.80 93 THR A O 1
ATOM 736 N N . ILE A 1 94 ? 44.094 69.849 61.309 1.00 55.17 94 ILE A N 1
ATOM 737 C CA . ILE A 1 94 ? 44.195 68.695 60.363 1.00 55.05 94 ILE A CA 1
ATOM 738 C C . ILE A 1 94 ? 42.786 68.300 59.899 1.00 54.98 94 ILE A C 1
ATOM 739 O O . ILE A 1 94 ? 42.624 68.034 58.696 1.00 53.69 94 ILE A O 1
ATOM 744 N N . ALA A 1 95 ? 41.814 68.255 60.817 1.00 56.50 95 ALA A N 1
ATOM 745 C CA . ALA A 1 95 ? 40.407 67.874 60.544 1.00 57.55 95 ALA A CA 1
ATOM 746 C C . ALA A 1 95 ? 39.752 68.901 59.606 1.00 59.18 95 ALA A C 1
ATOM 747 O O . ALA A 1 95 ? 39.026 68.469 58.695 1.00 60.38 95 ALA A O 1
ATOM 749 N N . ASN A 1 96 ? 40.010 70.199 59.808 1.00 59.71 96 ASN A N 1
ATOM 750 C CA . ASN A 1 96 ? 39.402 71.306 59.018 1.00 59.01 96 ASN A CA 1
ATOM 751 C C . ASN A 1 96 ? 40.038 71.373 57.627 1.00 60.15 96 ASN A C 1
ATOM 752 O O . ASN A 1 96 ? 39.412 71.956 56.726 1.00 63.01 96 ASN A O 1
ATOM 765 N N . ASN A 1 98 ? 40.654 68.657 55.917 1.00 63.51 98 ASN A N 1
ATOM 766 C CA . ASN A 1 98 ? 40.197 67.425 55.225 1.00 65.31 98 ASN A CA 1
ATOM 767 C C . ASN A 1 98 ? 38.694 67.262 55.448 1.00 68.37 98 ASN A C 1
ATOM 768 O O . ASN A 1 98 ? 38.293 66.223 56.000 1.00 70.17 98 ASN A O 1
ATOM 773 N N . CYS A 1 99 ? 37.899 68.246 55.016 1.00 74.40 99 CYS A N 1
ATOM 774 C CA . CYS A 1 99 ? 36.429 68.324 55.257 1.00 78.34 99 CYS A CA 1
ATOM 775 C C . CYS A 1 99 ? 35.701 67.100 54.678 1.00 78.14 99 CYS A C 1
ATOM 776 O O . CYS A 1 99 ? 34.688 66.689 55.282 1.00 77.16 99 CYS A O 1
ATOM 779 N N . ASP A 1 100 ? 36.189 66.538 53.565 1.00 79.88 100 ASP A N 1
ATOM 780 C CA . ASP A 1 100 ? 35.635 65.307 52.935 1.00 82.15 100 ASP A CA 1
ATOM 781 C C . ASP A 1 100 ? 35.797 64.119 53.891 1.00 80.48 100 ASP A C 1
ATOM 782 O O . ASP A 1 100 ? 34.821 63.362 54.047 1.00 80.11 100 ASP A O 1
ATOM 787 N N . LEU A 1 101 ? 36.977 63.969 54.503 1.00 79.77 101 LEU A N 1
ATOM 788 C CA . LEU A 1 101 ? 37.317 62.837 55.411 1.00 78.97 101 LEU A CA 1
ATOM 789 C C . LEU A 1 101 ? 36.663 63.042 56.784 1.00 79.46 101 LEU A C 1
ATOM 790 O O . LEU A 1 101 ? 36.027 62.089 57.267 1.00 83.56 101 LEU A O 1
ATOM 795 N N . SER A 1 102 ? 36.822 64.229 57.382 1.00 80.57 102 SER A N 1
ATOM 796 C CA . SER A 1 102 ? 36.330 64.598 58.740 1.00 82.80 102 SER A CA 1
ATOM 797 C C . SER A 1 102 ? 34.883 64.137 58.935 1.00 83.89 102 SER A C 1
ATOM 798 O O . SER A 1 102 ? 34.544 63.741 60.064 1.00 83.88 102 SER A O 1
ATOM 801 N N . HIS A 1 103 ? 34.064 64.233 57.883 1.00 88.23 103 HIS A N 1
ATOM 802 C CA . HIS A 1 103 ? 32.655 63.755 57.837 1.00 92.33 103 HIS A CA 1
ATOM 803 C C . HIS A 1 103 ? 32.536 62.384 58.512 1.00 92.35 103 HIS A C 1
ATOM 804 O O . HIS A 1 103 ? 31.708 62.252 59.434 1.00 88.45 103 HIS A O 1
ATOM 811 N N . GLU A 1 104 ? 33.349 61.416 58.077 1.00 96.73 104 GLU A N 1
ATOM 812 C CA . GLU A 1 104 ? 33.232 59.982 58.458 1.00 99.98 104 GLU A CA 1
ATOM 813 C C . GLU A 1 104 ? 34.202 59.646 59.600 1.00 99.71 104 GLU A C 1
ATOM 814 O O . GLU A 1 104 ? 34.464 58.442 59.797 1.00 103.52 104 GLU A O 1
ATOM 820 N N . TRP A 1 105 ? 34.705 60.654 60.323 1.00 94.22 105 TRP A N 1
ATOM 821 C CA . TRP A 1 105 ? 35.596 60.481 61.502 1.00 92.18 105 TRP A CA 1
ATOM 822 C C . TRP A 1 105 ? 34.894 61.000 62.759 1.00 89.57 105 TRP A C 1
ATOM 823 O O . TRP A 1 105 ? 34.010 61.867 62.626 1.00 87.83 105 TRP A O 1
ATOM 834 N N . GLU A 1 106 ? 35.297 60.495 63.929 1.00 87.25 106 GLU A N 1
ATOM 835 C CA . GLU A 1 106 ? 34.822 60.969 65.257 1.00 87.30 106 GLU A CA 1
ATOM 836 C C . GLU A 1 106 ? 35.714 62.135 65.700 1.00 83.71 106 GLU A C 1
ATOM 837 O O . GLU A 1 106 ? 36.433 61.978 66.702 1.00 85.23 106 GLU A O 1
ATOM 843 N N . VAL A 1 107 ? 35.673 63.254 64.968 1.00 80.08 107 VAL A N 1
ATOM 844 C CA . VAL A 1 107 ? 36.537 64.454 65.195 1.00 79.48 107 VAL A CA 1
ATOM 845 C C . VAL A 1 107 ? 36.239 65.033 66.583 1.00 78.12 107 VAL A C 1
ATOM 846 O O . VAL A 1 107 ? 37.199 65.424 67.277 1.00 77.65 107 VAL A O 1
ATOM 850 N N . ALA A 1 108 ? 34.957 65.095 66.954 1.00 76.73 108 ALA A N 1
ATOM 851 C CA . ALA A 1 108 ? 34.450 65.741 68.187 1.00 74.17 108 ALA A CA 1
ATOM 852 C C . ALA A 1 108 ? 35.129 65.150 69.430 1.00 71.89 108 ALA A C 1
ATOM 853 O O . ALA A 1 108 ? 35.594 65.944 70.270 1.00 69.67 108 ALA A O 1
ATOM 855 N N . ARG A 1 109 ? 35.179 63.817 69.548 1.00 70.98 109 ARG A N 1
ATOM 856 C CA . ARG A 1 109 ? 35.577 63.114 70.800 1.00 73.44 109 ARG A CA 1
ATOM 857 C C . ARG A 1 109 ? 37.095 62.888 70.834 1.00 69.76 109 ARG 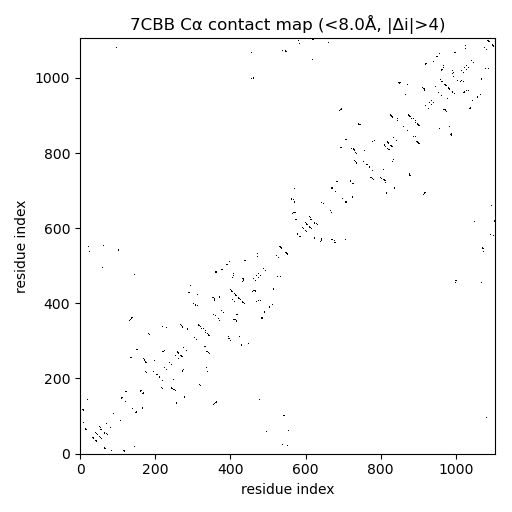A C 1
ATOM 858 O O . ARG A 1 109 ? 37.633 62.772 71.951 1.00 68.18 109 ARG A O 1
ATOM 866 N N . VAL A 1 110 ? 37.761 62.829 69.675 1.00 65.81 110 VAL A N 1
ATOM 867 C CA . VAL A 1 110 ? 39.253 62.798 69.589 1.00 63.97 110 VAL A CA 1
ATOM 868 C C . VAL A 1 110 ? 39.785 64.142 70.100 1.00 62.87 110 VAL A C 1
ATOM 869 O O . VAL A 1 110 ? 40.764 64.128 70.867 1.00 62.33 110 VAL A O 1
ATOM 873 N N . GLU A 1 111 ? 39.144 65.247 69.704 1.00 62.48 111 GLU A N 1
ATOM 874 C CA . GLU A 1 111 ? 39.468 66.626 70.166 1.00 63.20 111 GLU A CA 1
ATOM 875 C C . GLU A 1 111 ? 39.275 66.707 71.687 1.00 63.70 111 GLU A C 1
ATOM 876 O O . GLU A 1 111 ? 40.135 67.306 72.364 1.00 62.95 111 GLU A O 1
ATOM 882 N N . GLU A 1 112 ? 38.188 66.122 72.200 1.00 63.80 112 GLU A N 1
ATOM 883 C CA . GLU A 1 112 ? 37.851 66.082 73.649 1.00 63.41 112 GLU A CA 1
ATOM 884 C C . GLU A 1 112 ? 38.855 65.181 74.380 1.00 59.93 112 GLU A C 1
ATOM 885 O O . GLU A 1 112 ? 39.301 65.564 75.482 1.00 58.83 112 GLU A O 1
ATOM 891 N N . GLY A 1 113 ? 39.177 64.024 73.790 1.00 55.12 113 GLY A N 1
ATOM 892 C CA . GLY A 1 113 ? 40.106 63.027 74.356 1.00 52.37 113 GLY A CA 1
ATOM 893 C C . GLY A 1 113 ? 41.519 63.574 74.477 1.00 49.97 113 GLY A C 1
ATOM 894 O O . GLY A 1 113 ? 42.193 63.239 75.470 1.00 48.47 113 GLY A O 1
ATOM 895 N N . LEU A 1 114 ? 41.955 64.383 73.505 1.00 48.13 114 LEU A N 1
ATOM 896 C CA . LEU A 1 114 ? 43.286 65.050 73.518 1.00 48.29 114 LEU A CA 1
ATOM 897 C C . LEU A 1 114 ? 43.320 66.088 74.646 1.00 48.53 114 LEU A C 1
ATOM 898 O O . LEU A 1 114 ? 44.378 66.216 75.292 1.00 49.67 114 LEU A O 1
ATOM 903 N N . THR A 1 115 ? 42.211 66.799 74.868 1.00 48.82 115 THR A N 1
ATOM 904 C CA . THR A 1 115 ? 42.057 67.795 75.965 1.00 49.16 115 THR A CA 1
ATOM 905 C C . THR A 1 115 ? 42.120 67.074 77.317 1.00 47.34 115 THR A C 1
ATOM 906 O O . THR A 1 115 ? 42.821 67.574 78.217 1.00 46.46 115 THR A O 1
ATOM 910 N N . THR A 1 116 ? 41.404 65.953 77.452 1.00 46.43 116 THR A N 1
ATOM 911 C CA . THR A 1 116 ? 41.352 65.122 78.686 1.00 47.01 116 THR A CA 1
ATOM 912 C C . THR A 1 116 ? 42.749 64.563 78.985 1.00 46.40 116 THR A C 1
ATOM 913 O O . THR A 1 116 ? 43.200 64.707 80.134 1.00 47.26 116 THR A O 1
ATOM 917 N N . ALA A 1 117 ? 43.399 63.954 77.989 1.00 44.81 117 ALA A N 1
ATOM 918 C CA . ALA A 1 117 ? 44.746 63.342 78.096 1.00 44.98 117 ALA A CA 1
ATOM 919 C C . ALA A 1 117 ? 45.755 64.361 78.644 1.00 45.31 117 ALA A C 1
ATOM 920 O O . ALA A 1 117 ? 46.540 63.988 79.535 1.00 44.33 117 ALA A O 1
ATOM 922 N N . ALA A 1 118 ? 45.732 65.596 78.133 1.00 45.47 118 ALA A N 1
ATOM 923 C CA . ALA A 1 118 ? 46.645 66.693 78.538 1.00 45.42 118 ALA A CA 1
ATOM 924 C C . ALA A 1 118 ? 46.324 67.149 79.969 1.00 45.33 118 ALA A C 1
ATOM 925 O O . ALA A 1 118 ? 47.267 67.412 80.728 1.00 46.22 118 ALA A O 1
ATOM 927 N N . THR A 1 119 ? 45.039 67.258 80.316 1.00 46.71 119 THR A N 1
ATOM 928 C CA . THR A 1 119 ? 44.555 67.702 81.653 1.00 46.05 119 THR A CA 1
ATOM 929 C C . THR A 1 119 ? 44.988 66.686 82.715 1.00 45.75 119 THR A C 1
ATOM 930 O O . THR A 1 119 ? 45.576 67.107 83.726 1.00 45.45 119 THR A O 1
ATOM 934 N N . GLN A 1 120 ? 44.709 65.398 82.483 1.00 45.06 120 GLN A N 1
ATOM 935 C CA . GLN A 1 120 ? 44.931 64.306 83.468 1.00 44.25 120 GLN A CA 1
ATOM 936 C C . GLN A 1 120 ? 46.430 64.020 83.626 1.00 43.37 120 GLN A C 1
ATOM 937 O O . GLN A 1 120 ? 46.840 63.735 84.767 1.00 42.70 120 GLN A O 1
ATOM 943 N N . LEU A 1 121 ? 47.213 64.080 82.543 1.00 43.58 121 LEU A N 1
ATOM 944 C CA . LEU A 1 121 ? 48.686 63.853 82.584 1.00 43.27 121 LEU A CA 1
ATOM 945 C C . LEU A 1 121 ? 49.356 64.978 83.380 1.00 44.04 121 LEU A C 1
ATOM 946 O O . LEU A 1 121 ? 50.328 64.675 84.097 1.00 42.73 121 LEU A O 1
ATOM 951 N N . ALA A 1 122 ? 48.868 66.218 83.247 1.00 45.52 122 ALA A N 1
ATOM 952 C CA . ALA A 1 122 ? 49.389 67.412 83.959 1.00 48.19 122 ALA A CA 1
ATOM 953 C C . ALA A 1 122 ? 49.215 67.215 85.468 1.00 49.39 122 ALA A C 1
ATOM 954 O O . ALA A 1 122 ? 50.143 67.548 86.232 1.00 50.64 122 ALA A O 1
ATOM 956 N N . LYS A 1 123 ? 48.050 66.696 85.856 1.00 51.10 123 LYS A N 1
ATOM 957 C CA . LYS A 1 123 ? 47.671 66.338 87.247 1.00 54.96 123 LYS A CA 1
ATOM 958 C C . LYS A 1 123 ? 48.663 65.316 87.812 1.00 52.95 123 LYS A C 1
ATOM 959 O O . LYS A 1 123 ? 49.074 65.465 88.977 1.00 53.48 123 LYS A O 1
ATOM 965 N N . GLN A 1 124 ? 48.999 64.304 87.008 1.00 49.94 124 GLN A N 1
ATOM 966 C CA . GLN A 1 124 ? 49.810 63.132 87.421 1.00 48.73 124 GLN A CA 1
ATOM 967 C C . GLN A 1 124 ? 51.286 63.534 87.522 1.00 49.05 124 GLN A C 1
ATOM 968 O O . GLN A 1 124 ? 51.960 63.004 88.416 1.00 49.83 124 GLN A O 1
ATOM 974 N N . LEU A 1 125 ? 51.763 64.431 86.652 1.00 49.84 125 LEU A N 1
ATOM 975 C CA . LEU A 1 125 ? 53.146 64.985 86.717 1.00 51.54 125 LEU A CA 1
ATOM 976 C C . LEU A 1 125 ? 53.261 65.903 87.940 1.00 52.06 125 LEU A C 1
ATOM 977 O O . LEU A 1 125 ? 54.300 65.848 88.630 1.00 51.98 125 LEU A O 1
ATOM 982 N N . SER A 1 126 ? 52.228 66.712 88.188 1.00 52.52 126 SER A N 1
ATOM 983 C CA . SER A 1 126 ? 52.173 67.709 89.288 1.00 54.05 126 SER A CA 1
ATOM 984 C C . SER A 1 126 ? 52.147 67.003 90.651 1.00 52.68 126 SER A C 1
ATOM 985 O O . SER A 1 126 ? 52.939 67.392 91.519 1.00 50.76 126 SER A O 1
ATOM 988 N N . GLU A 1 127 ? 51.283 65.998 90.823 1.00 54.47 127 GLU A N 1
ATOM 989 C CA . GLU A 1 127 ? 51.008 65.347 92.134 1.00 54.57 127 GLU A CA 1
ATOM 990 C C . GLU A 1 127 ? 51.549 63.910 92.158 1.00 52.53 127 GLU A C 1
ATOM 991 O O . GLU A 1 127 ? 50.935 63.059 92.840 1.00 54.53 127 GLU A O 1
ATOM 997 N N . LEU A 1 128 ? 52.666 63.651 91.471 1.00 51.23 128 LEU A N 1
ATOM 998 C CA . LEU A 1 128 ? 53.350 62.329 91.474 1.00 49.49 128 LEU A CA 1
ATOM 999 C C . LEU A 1 128 ? 53.883 62.060 92.884 1.00 49.36 128 LEU A C 1
ATOM 1000 O O . LEU A 1 128 ? 54.743 62.833 93.357 1.00 49.88 128 LEU A O 1
ATOM 1005 N N . ASP A 1 129 ? 53.374 61.008 93.526 1.00 49.23 129 ASP A N 1
ATOM 1006 C CA . ASP A 1 129 ? 53.799 60.557 94.877 1.00 48.82 129 ASP A CA 1
ATOM 1007 C C . ASP A 1 129 ? 54.387 59.148 94.738 1.00 47.33 129 ASP A C 1
ATOM 1008 O O . ASP A 1 129 ? 53.611 58.186 94.687 1.00 48.07 129 ASP A O 1
ATOM 1013 N N . LEU A 1 130 ? 55.713 59.036 94.645 1.00 48.08 130 LEU A N 1
ATOM 1014 C CA . LEU A 1 130 ? 56.410 57.742 94.410 1.00 49.58 130 LEU A CA 1
ATOM 1015 C C . LEU A 1 130 ? 56.318 56.878 95.671 1.00 49.82 130 LEU A C 1
ATOM 1016 O O . LEU A 1 130 ? 56.718 57.362 96.747 1.00 54.10 130 LEU A O 1
ATOM 1021 N N . ALA A 1 131 ? 55.814 55.649 95.528 1.00 49.66 131 ALA A N 1
ATOM 1022 C CA . ALA A 1 131 ? 55.693 54.635 96.603 1.00 50.02 131 ALA A CA 1
ATOM 1023 C C . ALA A 1 131 ? 57.087 54.177 97.049 1.00 50.90 131 ALA A C 1
ATOM 1024 O O . ALA A 1 131 ? 58.037 54.245 96.243 1.00 51.08 131 ALA A O 1
ATOM 1026 N N . SER A 1 132 ? 57.197 53.714 98.294 1.00 52.63 132 SER A N 1
ATOM 1027 C CA . SER A 1 132 ? 58.476 53.300 98.928 1.00 54.61 132 SER A CA 1
ATOM 1028 C C . SER A 1 132 ? 58.904 51.928 98.390 1.00 53.73 132 SER A C 1
ATOM 1029 O O . SER A 1 132 ? 60.118 51.733 98.200 1.00 55.20 132 SER A O 1
ATOM 1032 N N . HIS A 1 133 ? 57.955 51.021 98.132 1.00 51.98 133 HIS A N 1
ATOM 1033 C CA . HIS A 1 133 ? 58.239 49.681 97.542 1.00 51.78 133 HIS A CA 1
ATOM 1034 C C . HIS A 1 133 ? 58.652 49.835 96.075 1.00 50.42 133 HIS A C 1
ATOM 1035 O O . HIS A 1 133 ? 57.938 50.468 95.301 1.00 50.74 133 HIS A O 1
ATOM 1042 N N . PRO A 1 134 ? 59.804 49.267 95.639 1.00 48.06 134 PRO A N 1
ATOM 1043 C CA . PRO A 1 134 ? 60.309 49.482 94.281 1.00 47.19 134 PRO A CA 1
ATOM 1044 C C . PRO A 1 134 ? 59.400 48.948 93.163 1.00 46.03 134 PRO A C 1
ATOM 1045 O O . PRO A 1 134 ? 59.314 49.575 92.119 1.00 47.58 134 PRO A O 1
ATOM 1049 N N . PHE A 1 135 ? 58.767 47.795 93.383 1.00 44.82 135 PHE A N 1
ATOM 1050 C CA . PHE A 1 135 ? 57.872 47.149 92.388 1.00 44.37 135 PHE A CA 1
ATOM 1051 C C . PHE A 1 135 ? 56.608 47.997 92.209 1.00 42.00 135 PHE A C 1
ATOM 1052 O O . PHE A 1 135 ? 56.173 48.173 91.059 1.00 41.32 135 PHE A O 1
ATOM 1060 N N . VAL A 1 136 ? 56.039 48.502 93.305 1.00 40.49 136 VAL A N 1
ATOM 1061 C CA . VAL A 1 136 ? 54.830 49.379 93.271 1.00 41.17 136 VAL A CA 1
ATOM 1062 C C . VAL A 1 136 ? 55.215 50.674 92.550 1.00 41.86 136 VAL A C 1
ATOM 1063 O O . VAL A 1 136 ? 54.403 51.180 91.759 1.00 42.55 136 VAL A O 1
ATOM 1075 N N . SER A 1 138 ? 57.717 51.091 90.284 1.00 40.39 138 SER A N 1
ATOM 1076 C CA . SER A 1 138 ? 57.980 50.802 88.850 1.00 39.28 138 SER A CA 1
ATOM 1077 C C . SER A 1 138 ? 56.644 50.741 88.096 1.00 39.40 138 SER A C 1
ATOM 1078 O O . SER A 1 138 ? 56.593 51.226 86.959 1.00 38.85 138 SER A O 1
ATOM 1081 N N . GLU A 1 139 ? 55.595 50.209 88.729 1.00 39.65 139 GLU A N 1
ATOM 1082 C CA . GLU A 1 139 ? 54.231 50.107 88.143 1.00 40.68 139 GLU A CA 1
ATOM 1083 C C . GLU A 1 139 ? 53.624 51.509 87.979 1.00 39.70 139 GLU A C 1
ATOM 1084 O O . GLU A 1 139 ? 52.846 51.690 87.026 1.00 39.80 139 GLU A O 1
ATOM 1090 N N . GLN A 1 140 ? 53.956 52.459 88.862 1.00 38.68 140 GLN A N 1
ATOM 1091 C CA . GLN A 1 140 ? 53.498 53.876 88.762 1.00 39.11 140 GLN A CA 1
ATOM 1092 C C . GLN A 1 140 ? 54.067 54.521 87.489 1.00 38.37 140 GLN A C 1
ATOM 1093 O O . GLN A 1 140 ? 53.322 55.271 86.826 1.00 37.60 140 GLN A O 1
ATOM 1099 N N . PHE A 1 141 ? 55.339 54.256 87.170 1.00 37.72 141 PHE A N 1
ATOM 1100 C CA . PHE A 1 141 ? 56.038 54.821 85.983 1.00 38.47 141 PHE A CA 1
ATOM 1101 C C . PHE A 1 141 ? 55.469 54.204 84.700 1.00 37.10 141 PHE A C 1
ATOM 1102 O O . PHE A 1 141 ? 55.343 54.928 83.702 1.00 37.28 141 PHE A O 1
ATOM 1110 N N . ALA A 1 142 ? 55.146 52.909 84.724 1.00 36.77 142 ALA A N 1
ATOM 1111 C CA . ALA A 1 142 ? 54.502 52.188 83.600 1.00 37.43 142 ALA A CA 1
ATOM 1112 C C . ALA A 1 142 ? 53.116 52.794 83.345 1.00 38.56 142 ALA A C 1
ATOM 1113 O O . ALA A 1 142 ? 52.740 52.941 82.164 1.00 38.51 142 ALA A O 1
ATOM 1115 N N . SER A 1 143 ? 52.391 53.128 84.417 1.00 39.10 143 SER A N 1
ATOM 1116 C CA . SER A 1 143 ? 51.056 53.777 84.368 1.00 40.87 143 SER A CA 1
ATOM 1117 C C . SER A 1 143 ? 51.199 55.209 83.844 1.00 41.63 143 SER A C 1
ATOM 1118 O O . SER A 1 143 ? 50.357 55.616 83.013 1.00 41.84 143 SER A O 1
ATOM 1121 N N . LEU A 1 144 ? 52.220 55.934 84.319 1.00 39.60 144 LEU A N 1
ATOM 1122 C CA . LEU A 1 144 ? 52.487 57.348 83.943 1.00 39.38 144 LEU A CA 1
ATOM 1123 C C . LEU A 1 144 ? 52.735 57.427 82.434 1.00 39.52 144 LEU A C 1
ATOM 1124 O O . LEU A 1 144 ? 52.118 58.284 81.785 1.00 39.96 144 LEU A O 1
ATOM 1129 N N . LYS A 1 145 ? 53.618 56.576 81.905 1.00 39.53 145 LYS A N 1
ATOM 1130 C CA . LYS A 1 145 ? 53.966 56.534 80.460 1.00 39.87 145 LYS A CA 1
ATOM 1131 C C . LYS A 1 145 ? 52.780 55.963 79.671 1.00 39.60 145 LYS A C 1
ATOM 1132 O O . LYS A 1 145 ? 52.377 56.586 78.669 1.00 38.76 145 LYS A O 1
ATOM 1138 N N . ASP A 1 146 ? 52.268 54.808 80.103 1.00 38.92 146 ASP A N 1
ATOM 1139 C CA . ASP A 1 146 ? 51.127 54.098 79.468 1.00 38.79 146 ASP A CA 1
ATOM 1140 C C . ASP A 1 146 ? 51.561 53.612 78.076 1.00 38.19 146 ASP A C 1
ATOM 1141 O O . ASP A 1 146 ? 52.776 53.460 77.854 1.00 37.56 146 ASP A O 1
ATOM 1146 N N . ARG A 1 147 ? 50.598 53.356 77.186 1.00 38.31 147 ARG A N 1
ATOM 1147 C CA . ARG A 1 147 ? 50.825 52.878 75.795 1.00 38.17 147 ARG A CA 1
ATOM 1148 C C . ARG A 1 147 ? 51.575 53.963 75.024 1.00 38.12 147 ARG A C 1
ATOM 1149 O O . ARG A 1 147 ? 51.031 55.042 74.808 1.00 38.92 147 ARG A O 1
ATOM 1157 N N . PRO A 1 148 ? 52.841 53.728 74.602 1.00 38.25 148 PRO A N 1
ATOM 1158 C CA . PRO A 1 148 ? 53.636 54.766 73.945 1.00 37.77 148 PRO A CA 1
ATOM 1159 C C . PRO A 1 148 ? 53.184 55.075 72.510 1.00 37.84 148 PRO A C 1
ATOM 1160 O O . PRO A 1 148 ? 52.533 54.248 71.900 1.00 37.41 148 PRO A O 1
ATOM 1164 N N . PHE A 1 149 ? 53.547 56.269 72.030 1.00 38.02 149 PHE A N 1
ATOM 1165 C CA . PHE A 1 149 ? 53.255 56.791 70.670 1.00 38.94 149 PHE A CA 1
ATOM 1166 C C . PHE A 1 149 ? 51.740 56.838 70.450 1.00 39.16 149 PHE A C 1
ATOM 1167 O O . PHE A 1 149 ? 51.288 56.682 69.303 1.00 38.47 149 PHE A O 1
ATOM 1175 N N . HIS A 1 150 ? 50.986 57.073 71.525 1.00 40.94 150 HIS A N 1
ATOM 1176 C CA . HIS A 1 150 ? 49.501 57.047 71.549 1.00 41.58 150 HIS A CA 1
ATOM 1177 C C . HIS A 1 150 ? 49.008 58.276 72.303 1.00 41.17 150 HIS A C 1
ATOM 1178 O O . HIS A 1 150 ? 49.152 58.351 73.519 1.00 43.25 150 HIS A O 1
ATOM 1185 N N . PRO A 1 151 ? 48.432 59.283 71.613 1.00 41.39 151 PRO A N 1
ATOM 1186 C CA . PRO A 1 151 ? 48.063 60.542 72.262 1.00 41.02 151 PRO A CA 1
ATOM 1187 C C . PRO A 1 151 ? 46.829 60.443 73.176 1.00 41.43 151 PRO A C 1
ATOM 1188 O O . PRO A 1 151 ? 46.717 61.274 74.055 1.00 42.89 151 PRO A O 1
ATOM 1192 N N . LEU A 1 152 ? 45.957 59.448 72.965 1.00 42.14 152 LEU A N 1
ATOM 1193 C CA . LEU A 1 152 ? 44.712 59.229 73.761 1.00 43.18 152 LEU A CA 1
ATOM 1194 C C . LEU A 1 152 ? 44.907 58.130 74.819 1.00 42.45 152 LEU A C 1
ATOM 1195 O O . LEU A 1 152 ? 43.900 57.728 75.424 1.00 43.45 152 LEU A O 1
ATOM 1200 N N . ALA A 1 153 ? 46.141 57.685 75.076 1.00 42.72 153 ALA A N 1
ATOM 1201 C CA . ALA A 1 153 ? 46.450 56.608 76.048 1.00 42.68 153 ALA A CA 1
ATOM 1202 C C . ALA A 1 153 ? 46.020 57.016 77.464 1.00 42.90 153 ALA A C 1
ATOM 1203 O O . ALA A 1 153 ? 45.548 56.141 78.206 1.00 44.12 153 ALA A O 1
ATOM 1205 N N . LYS A 1 154 ? 46.186 58.289 77.830 1.00 42.69 154 LYS A N 1
ATOM 1206 C CA . LYS A 1 154 ? 45.944 58.793 79.210 1.00 43.21 154 LYS A CA 1
ATOM 1207 C C . LYS A 1 154 ? 44.456 59.112 79.415 1.00 44.29 154 LYS A C 1
ATOM 1208 O O . LYS A 1 154 ? 44.065 59.348 80.578 1.00 43.86 154 LYS A O 1
ATOM 1214 N N . GLU A 1 155 ? 43.647 59.117 78.350 1.00 44.78 155 GLU A N 1
ATOM 1215 C CA . GLU A 1 155 ? 42.171 59.253 78.467 1.00 46.12 155 GLU A CA 1
ATOM 1216 C C . GLU A 1 155 ? 41.596 57.931 78.986 1.00 47.60 155 GLU A C 1
ATOM 1217 O O . GLU A 1 155 ? 41.905 56.880 78.404 1.00 48.45 155 GLU A O 1
ATOM 1223 N N . LYS A 1 156 ? 40.794 57.999 80.049 1.00 49.37 156 LYS A N 1
ATOM 1224 C CA . LYS A 1 156 ? 40.089 56.839 80.656 1.00 50.58 156 LYS A CA 1
ATOM 1225 C C . LYS A 1 156 ? 38.597 57.179 80.693 1.00 51.56 156 LYS A C 1
ATOM 1226 O O . LYS A 1 156 ? 38.165 57.809 81.674 1.00 50.62 156 LYS A O 1
ATOM 1232 N N . ARG A 1 157 ? 37.859 56.815 79.638 1.00 52.98 157 ARG A N 1
ATOM 1233 C CA . ARG A 1 157 ? 36.450 57.241 79.428 1.00 54.70 157 ARG A CA 1
ATOM 1234 C C . ARG A 1 157 ? 35.553 56.506 80.424 1.00 52.09 157 ARG A C 1
ATOM 1235 O O . ARG A 1 157 ? 35.698 55.275 80.550 1.00 47.74 157 ARG A O 1
ATOM 1243 N N . GLY A 1 158 ? 34.662 57.245 81.088 1.00 52.51 158 GLY A N 1
ATOM 1244 C CA . GLY A 1 158 ? 33.770 56.731 82.145 1.00 53.13 158 GLY A CA 1
ATOM 1245 C C . GLY A 1 158 ? 34.199 57.233 83.510 1.00 54.20 158 GLY A C 1
ATOM 1246 O O . GLY A 1 158 ? 33.327 57.418 84.378 1.00 56.73 158 GLY A O 1
ATOM 1247 N N . LEU A 1 159 ? 35.499 57.459 83.699 1.00 55.41 159 LEU A N 1
ATOM 1248 C CA . LEU A 1 159 ? 36.053 57.978 84.975 1.00 56.59 159 LEU A CA 1
ATOM 1249 C C . LEU A 1 159 ? 35.715 59.467 85.101 1.00 59.74 159 LEU A C 1
ATOM 1250 O O . LEU A 1 159 ? 36.054 60.240 84.184 1.00 59.05 159 LEU A O 1
ATOM 1255 N N . ARG A 1 160 ? 35.049 59.835 86.198 1.00 65.41 160 ARG A N 1
ATOM 1256 C CA . ARG A 1 160 ? 34.845 61.245 86.622 1.00 69.09 160 ARG A CA 1
ATOM 1257 C C . ARG A 1 160 ? 36.181 61.770 87.159 1.00 69.26 160 ARG A C 1
ATOM 1258 O O . ARG A 1 160 ? 37.112 60.957 87.338 1.00 67.91 160 ARG A O 1
ATOM 1266 N N . GLU A 1 161 ? 36.262 63.077 87.419 1.00 70.84 161 GLU A N 1
ATOM 1267 C CA . GLU A 1 161 ? 37.507 63.773 87.837 1.00 71.82 161 GLU A CA 1
ATOM 1268 C C . GLU A 1 161 ? 37.986 63.203 89.180 1.00 68.29 161 GLU A C 1
ATOM 1269 O O . GLU A 1 161 ? 39.216 63.128 89.388 1.00 67.03 161 GLU A O 1
ATOM 1275 N N . ALA A 1 162 ? 37.053 62.807 90.052 1.00 65.55 162 ALA A N 1
ATOM 1276 C CA . ALA A 1 162 ? 37.331 62.228 91.389 1.00 63.54 162 ALA A CA 1
ATOM 1277 C C . ALA A 1 162 ? 37.858 60.794 91.242 1.00 62.00 162 ALA A C 1
ATOM 1278 O O . ALA A 1 162 ? 38.661 60.374 92.098 1.00 61.01 162 ALA A O 1
ATOM 1280 N N . ASP A 1 163 ? 37.416 60.071 90.207 1.00 59.04 163 ASP A N 1
ATOM 1281 C CA . ASP A 1 163 ? 37.830 58.667 89.940 1.00 58.23 163 ASP A CA 1
ATOM 1282 C C . ASP A 1 163 ? 39.295 58.646 89.485 1.00 56.37 163 ASP A C 1
ATOM 1283 O O . ASP A 1 163 ? 40.035 57.745 89.934 1.00 54.60 163 ASP A O 1
ATOM 1288 N N . TYR A 1 164 ? 39.698 59.601 88.641 1.00 54.37 164 TYR A N 1
ATOM 1289 C CA . TYR A 1 164 ? 41.108 59.796 88.210 1.00 53.29 164 TYR A CA 1
ATOM 1290 C C . TYR A 1 164 ? 42.002 59.965 89.445 1.00 53.98 164 TYR A C 1
ATOM 1291 O O . TYR A 1 164 ? 43.101 59.384 89.466 1.00 52.21 164 TYR A O 1
ATOM 1300 N N . GLN A 1 165 ? 41.538 60.729 90.442 1.00 57.04 165 GLN A N 1
ATOM 1301 C CA . GLN A 1 165 ? 42.318 61.079 91.663 1.00 59.47 165 GLN A CA 1
ATOM 1302 C C . GLN A 1 165 ? 42.615 59.812 92.482 1.00 56.15 165 GLN A C 1
ATOM 1303 O O . GLN A 1 165 ? 43.755 59.690 92.956 1.00 58.65 165 GLN A O 1
ATOM 1309 N N . VAL A 1 166 ? 41.650 58.898 92.628 1.00 52.21 166 VAL A N 1
ATOM 1310 C CA . VAL A 1 166 ? 41.749 57.730 93.555 1.00 51.00 166 VAL A CA 1
ATOM 1311 C C . VAL A 1 166 ? 42.451 56.556 92.860 1.00 48.87 166 VAL A C 1
ATOM 1312 O O . VAL A 1 166 ? 43.304 55.929 93.506 1.00 49.19 166 VAL A O 1
ATOM 1316 N N . TYR A 1 167 ? 42.102 56.250 91.608 1.00 48.24 167 TYR A N 1
ATOM 1317 C CA . TYR A 1 167 ? 42.441 54.959 90.949 1.00 47.39 167 TYR A CA 1
ATOM 1318 C C . TYR A 1 167 ? 43.753 55.048 90.153 1.00 45.42 167 TYR A C 1
ATOM 1319 O O . TYR A 1 167 ? 44.368 53.985 89.970 1.00 45.80 167 TYR A O 1
ATOM 1328 N N . GLN A 1 168 ? 44.172 56.232 89.689 1.00 44.02 168 GLN A N 1
ATOM 1329 C CA . GLN A 1 168 ? 45.463 56.397 88.958 1.00 43.67 168 GLN A CA 1
ATOM 1330 C C . GLN A 1 168 ? 46.612 56.101 89.935 1.00 42.09 168 GLN A C 1
ATOM 1331 O O . GLN A 1 168 ? 46.663 56.736 91.001 1.00 39.79 168 GLN A O 1
ATOM 1337 N N . ALA A 1 169 ? 47.493 55.161 89.582 1.00 41.55 169 ALA A N 1
ATOM 1338 C CA . ALA A 1 169 ? 48.597 54.660 90.437 1.00 42.91 169 ALA A CA 1
ATOM 1339 C C . ALA A 1 169 ? 49.583 55.785 90.786 1.00 43.08 169 ALA A C 1
ATOM 1340 O O . ALA A 1 169 ? 50.203 55.705 91.863 1.00 43.84 169 ALA A O 1
ATOM 1342 N N . GLU A 1 170 ? 49.704 56.799 89.925 1.00 43.92 170 GLU A N 1
ATOM 1343 C CA . GLU A 1 170 ? 50.705 57.897 90.034 1.00 45.29 170 GLU A CA 1
ATOM 1344 C C . GLU A 1 170 ? 50.470 58.715 91.312 1.00 45.21 170 GLU A C 1
ATOM 1345 O O . GLU A 1 170 ? 51.459 59.213 91.889 1.00 44.95 170 GLU A O 1
ATOM 1351 N N . LEU A 1 171 ? 49.212 58.854 91.735 1.00 44.91 171 LEU A N 1
ATOM 1352 C CA . LEU A 1 171 ? 48.809 59.741 92.858 1.00 46.41 171 LEU A CA 1
ATOM 1353 C C . LEU A 1 171 ? 48.900 58.984 94.188 1.00 45.18 171 LEU A C 1
ATOM 1354 O O . LEU A 1 171 ? 48.844 59.647 95.237 1.00 46.12 171 LEU A O 1
ATOM 1359 N N . ASN A 1 172 ? 49.033 57.654 94.136 1.00 45.59 172 ASN A N 1
ATOM 1360 C CA . ASN A 1 172 ? 49.414 56.774 95.278 1.00 45.92 172 ASN A CA 1
ATOM 1361 C C . ASN A 1 172 ? 48.328 56.746 96.364 1.00 45.80 172 ASN A C 1
ATOM 1362 O O . ASN A 1 172 ? 48.675 56.517 97.540 1.00 46.43 172 ASN A O 1
ATOM 1367 N N A GLN A 1 173 ? 47.061 56.945 95.985 0.50 45.89 173 GLN A N 1
ATOM 1368 N N B GLN A 1 173 ? 47.060 56.962 95.996 0.50 46.04 173 GLN A N 1
ATOM 1369 C CA A GLN A 1 173 ? 45.892 56.866 96.901 0.50 46.28 173 GLN A CA 1
ATOM 1370 C CA B GLN A 1 173 ? 45.913 56.872 96.939 0.50 46.52 173 GLN A CA 1
ATOM 1371 C C A GLN A 1 173 ? 45.410 55.414 96.950 0.50 45.72 173 GLN A C 1
ATOM 1372 C C B GLN A 1 173 ? 45.407 55.427 96.957 0.50 45.85 173 GLN A C 1
ATOM 1373 O O A GLN A 1 173 ? 45.283 54.800 95.874 0.50 47.07 173 GLN A O 1
ATOM 1374 O O B GLN A 1 173 ? 45.260 54.835 95.870 0.50 47.18 173 GLN A O 1
ATOM 1385 N N . SER A 1 174 ? 45.165 54.888 98.153 1.00 45.10 174 SER A N 1
ATOM 1386 C CA . SER A 1 174 ? 44.617 53.525 98.365 1.00 43.90 174 SER A CA 1
ATOM 1387 C C . SER A 1 174 ? 43.096 53.620 98.515 1.00 42.05 174 SER A C 1
ATOM 1388 O O . SER A 1 174 ? 42.586 54.710 98.846 1.00 42.01 174 SER A O 1
ATOM 1391 N N . PHE A 1 175 ? 42.402 52.515 98.253 1.00 41.69 175 PHE A N 1
ATOM 1392 C CA . PHE A 1 175 ? 40.921 52.431 98.264 1.00 41.22 175 PHE A CA 1
ATOM 1393 C C . PHE A 1 175 ? 40.512 51.011 98.631 1.00 40.02 175 PHE A C 1
ATOM 1394 O O . PHE A 1 175 ? 41.269 50.064 98.426 1.00 39.03 175 PHE A O 1
ATOM 1402 N N . PRO A 1 176 ? 39.299 50.819 99.185 1.00 40.51 176 PRO A N 1
ATOM 1403 C CA . PRO A 1 176 ? 38.839 49.487 99.558 1.00 40.19 176 PRO A CA 1
ATOM 1404 C C . PRO A 1 176 ? 38.271 48.738 98.346 1.00 41.57 176 PRO A C 1
ATOM 1405 O O . PRO A 1 176 ? 37.974 49.367 97.347 1.00 39.78 176 PRO A O 1
ATOM 1409 N N . LEU A 1 177 ? 38.136 47.419 98.472 1.00 43.04 177 LEU A N 1
ATOM 1410 C CA . LEU A 1 177 ? 37.287 46.592 97.581 1.00 43.95 177 LEU A CA 1
ATOM 1411 C C . LEU A 1 177 ? 35.898 46.462 98.210 1.00 46.62 177 LEU A C 1
ATOM 1412 O O . LEU A 1 177 ? 35.723 46.791 99.401 1.00 47.27 177 LEU A O 1
ATOM 1425 N N . VAL A 1 179 ? 31.916 44.023 97.976 1.00 50.38 179 VAL A N 1
ATOM 1426 C CA . VAL A 1 179 ? 31.514 42.594 98.019 1.00 50.33 179 VAL A CA 1
ATOM 1427 C C . VAL A 1 179 ? 30.226 42.409 97.223 1.00 52.60 179 VAL A C 1
ATOM 1428 O O . VAL A 1 179 ? 29.340 43.292 97.272 1.00 52.76 179 VAL A O 1
ATOM 1432 N N . ALA A 1 180 ? 30.153 41.287 96.510 1.00 53.42 180 ALA A N 1
ATOM 1433 C CA . ALA A 1 180 ? 28.930 40.765 95.867 1.00 54.13 180 ALA A CA 1
ATOM 1434 C C . ALA A 1 180 ? 28.843 39.260 96.139 1.00 54.02 180 ALA A C 1
ATOM 1435 O O . ALA A 1 180 ? 29.765 38.520 95.731 1.00 52.58 180 ALA A O 1
ATOM 1437 N N . ALA A 1 181 ? 27.794 38.831 96.843 1.00 54.57 181 ALA A N 1
ATOM 1438 C CA . ALA A 1 181 ? 27.483 37.403 97.069 1.00 54.74 181 ALA A CA 1
ATOM 1439 C C . ALA A 1 181 ? 27.012 36.799 95.742 1.00 55.26 181 ALA A C 1
ATOM 1440 O O . ALA A 1 181 ? 26.035 37.314 95.159 1.00 55.30 181 ALA A O 1
ATOM 1442 N N . VAL A 1 182 ? 27.715 35.771 95.267 1.00 56.07 182 VAL A N 1
ATOM 1443 C CA . VAL A 1 182 ? 27.384 35.031 94.016 1.00 58.16 182 VAL A CA 1
ATOM 1444 C C . VAL A 1 182 ? 26.941 33.622 94.414 1.00 59.33 182 VAL A C 1
ATOM 1445 O O . VAL A 1 182 ? 27.736 32.924 95.076 1.00 60.44 182 VAL A O 1
ATOM 1449 N N . LYS A 1 183 ? 25.718 33.236 94.037 1.00 59.45 183 LYS A N 1
ATOM 1450 C CA . LYS A 1 183 ? 25.104 31.931 94.403 1.00 60.12 183 LYS A CA 1
ATOM 1451 C C . LYS A 1 183 ? 25.962 30.807 93.814 1.00 58.65 183 LYS A C 1
ATOM 1452 O O . LYS A 1 183 ? 26.323 30.909 92.631 1.00 58.16 183 LYS A O 1
ATOM 1458 N N . LYS A 1 184 ? 26.261 29.778 94.611 1.00 58.98 184 LYS A N 1
ATOM 1459 C CA . LYS A 1 184 ? 27.233 28.697 94.279 1.00 60.26 184 LYS A CA 1
ATOM 1460 C C . LYS A 1 184 ? 26.796 27.926 93.027 1.00 61.35 184 LYS A C 1
ATOM 1461 O O . LYS A 1 184 ? 27.678 27.355 92.354 1.00 60.97 184 LYS A O 1
ATOM 1467 N N . THR A 1 185 ? 25.491 27.886 92.741 1.00 63.12 185 THR A N 1
ATOM 1468 C CA . THR A 1 185 ? 24.906 27.183 91.567 1.00 63.62 185 THR A CA 1
ATOM 1469 C C . THR A 1 185 ? 25.263 27.938 90.281 1.00 63.36 185 THR A C 1
ATOM 1470 O O . THR A 1 185 ? 25.350 27.280 89.227 1.00 61.82 185 THR A O 1
ATOM 1474 N N . HIS A 1 186 ? 25.467 29.258 90.371 1.00 62.71 186 HIS A N 1
ATOM 1475 C CA . HIS A 1 186 ? 25.642 30.175 89.212 1.00 62.88 186 HIS A CA 1
ATOM 1476 C C . HIS A 1 186 ? 27.072 30.719 89.167 1.00 63.28 186 HIS A C 1
ATOM 1477 O O . HIS A 1 186 ? 27.248 31.954 89.150 1.00 62.25 186 HIS A O 1
ATOM 1492 N N . ILE A 1 188 ? 31.472 29.373 87.947 1.00 63.43 188 ILE A N 1
ATOM 1493 C CA . ILE A 1 188 ? 32.537 28.382 87.642 1.00 62.49 188 ILE A CA 1
ATOM 1494 C C . ILE A 1 188 ? 33.855 28.940 88.175 1.00 62.23 188 ILE A C 1
ATOM 1495 O O . ILE A 1 188 ? 33.885 30.116 88.605 1.00 62.03 188 ILE A O 1
ATOM 1500 N N . HIS A 1 189 ? 34.903 28.121 88.141 1.00 60.54 189 HIS A N 1
ATOM 1501 C CA . HIS A 1 189 ? 36.266 28.487 88.595 1.00 59.47 189 HIS A CA 1
ATOM 1502 C C . HIS A 1 189 ? 37.304 27.705 87.790 1.00 58.74 189 HIS A C 1
ATOM 1503 O O . HIS A 1 189 ? 36.911 26.783 87.051 1.00 59.18 189 HIS A O 1
ATOM 1510 N N . GLY A 1 190 ? 38.576 28.081 87.932 1.00 58.18 190 GLY A N 1
ATOM 1511 C CA . GLY A 1 190 ? 39.717 27.364 87.338 1.00 58.37 190 GLY A CA 1
ATOM 1512 C C . GLY A 1 190 ? 39.775 25.936 87.843 1.00 59.26 190 GLY A C 1
ATOM 1513 O O . GLY A 1 190 ? 39.313 25.690 88.975 1.00 59.33 190 GLY A O 1
ATOM 1514 N N . ASP A 1 191 ? 40.329 25.030 87.037 1.00 63.72 191 ASP A N 1
ATOM 1515 C CA . ASP A 1 191 ? 40.404 23.577 87.346 1.00 67.05 191 ASP A CA 1
ATOM 1516 C C . ASP A 1 191 ? 41.138 23.365 88.676 1.00 66.17 191 ASP A C 1
ATOM 1517 O O . ASP A 1 191 ? 40.710 22.479 89.433 1.00 66.38 191 ASP A O 1
ATOM 1522 N N . THR A 1 192 ? 42.190 24.143 88.950 1.00 64.03 192 THR A N 1
ATOM 1523 C CA . THR A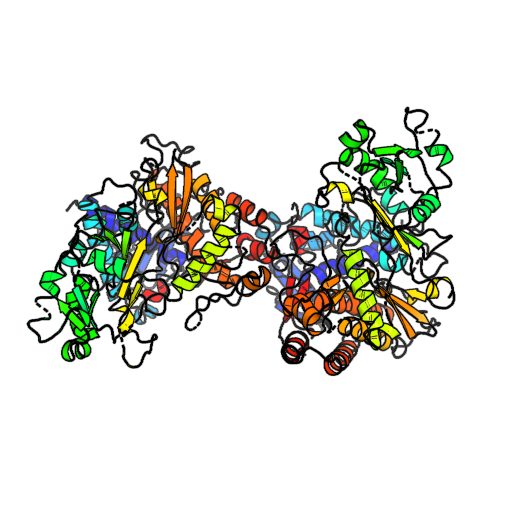 1 192 ? 43.061 23.981 90.147 1.00 61.31 192 THR A CA 1
ATOM 1524 C C . THR A 1 192 ? 42.868 25.156 91.111 1.00 58.76 192 THR A C 1
ATOM 1525 O O . THR A 1 192 ? 43.760 25.365 91.946 1.00 63.47 192 THR A O 1
ATOM 1529 N N . ALA A 1 193 ? 41.747 25.876 91.020 1.00 56.96 193 ALA A N 1
ATOM 1530 C CA . ALA A 1 193 ? 41.466 27.083 91.831 1.00 57.11 193 ALA A CA 1
ATOM 1531 C C . ALA A 1 193 ? 40.972 26.659 93.218 1.00 58.59 193 ALA A C 1
ATOM 1532 O O . ALA A 1 193 ? 39.863 26.095 93.310 1.00 60.88 193 ALA A O 1
ATOM 1534 N N . ASN A 1 194 ? 41.779 26.927 94.248 1.00 60.19 194 ASN A N 1
ATOM 1535 C CA . ASN A 1 194 ? 41.494 26.606 95.671 1.00 59.58 194 ASN A CA 1
ATOM 1536 C C . ASN A 1 194 ? 40.637 27.728 96.275 1.00 57.88 194 ASN A C 1
ATOM 1537 O O . ASN A 1 194 ? 41.133 28.871 96.357 1.00 54.94 194 ASN A O 1
ATOM 1542 N N . ILE A 1 195 ? 39.407 27.404 96.695 1.00 58.41 195 ILE A N 1
ATOM 1543 C CA . ILE A 1 195 ? 38.412 28.360 97.279 1.00 58.91 195 ILE A CA 1
ATOM 1544 C C . ILE A 1 195 ? 38.984 28.987 98.562 1.00 57.73 195 ILE A C 1
ATOM 1545 O O . ILE A 1 195 ? 38.631 30.147 98.848 1.00 57.41 195 ILE A O 1
ATOM 1550 N N . ASP A 1 196 ? 39.832 28.258 99.300 1.00 57.27 196 ASP A N 1
ATOM 1551 C CA . ASP A 1 196 ? 40.504 28.736 100.541 1.00 57.44 196 ASP A CA 1
ATOM 1552 C C . ASP A 1 196 ? 41.168 30.095 100.293 1.00 55.78 196 ASP A C 1
ATOM 1553 O O . ASP A 1 196 ? 41.113 30.941 101.196 1.00 57.51 196 ASP A O 1
ATOM 1558 N N . GLU A 1 197 ? 41.789 30.284 99.127 1.00 55.24 197 GLU A N 1
ATOM 1559 C CA . GLU A 1 197 ? 42.562 31.511 98.792 1.00 55.13 197 GLU A CA 1
ATOM 1560 C C . GLU A 1 197 ? 41.615 32.706 98.626 1.00 52.10 197 GLU A C 1
ATOM 1561 O O . GLU A 1 197 ? 41.988 33.813 99.063 1.00 51.07 197 GLU A O 1
ATOM 1567 N N . LEU A 1 198 ? 40.452 32.500 98.002 1.00 49.48 198 LEU A N 1
ATOM 1568 C CA . LEU A 1 198 ? 39.434 33.565 97.797 1.00 50.98 198 LEU A CA 1
ATOM 1569 C C . LEU A 1 198 ? 38.754 33.890 99.134 1.00 52.02 198 LEU A C 1
ATOM 1570 O O . LEU A 1 198 ? 38.458 35.075 99.368 1.00 51.61 198 LEU A O 1
ATOM 1575 N N . GLU A 1 199 ? 38.495 32.875 99.963 1.00 54.40 199 GLU A N 1
ATOM 1576 C CA . GLU A 1 199 ? 37.912 33.037 101.324 1.00 55.96 199 GLU A CA 1
ATOM 1577 C C . GLU A 1 199 ? 38.872 33.855 102.201 1.00 54.31 199 GLU A C 1
ATOM 1578 O O . GLU A 1 199 ? 38.383 34.723 102.955 1.00 54.60 199 GLU A O 1
ATOM 1584 N N . ASN A 1 200 ? 40.182 33.601 102.091 1.00 51.12 200 ASN A N 1
ATOM 1585 C CA . ASN A 1 200 ? 41.251 34.334 102.822 1.00 51.19 200 ASN A CA 1
ATOM 1586 C C . ASN A 1 200 ? 41.195 35.829 102.480 1.00 51.69 200 ASN A C 1
ATOM 1587 O O . ASN A 1 200 ? 41.450 36.651 103.372 1.00 52.29 200 ASN A O 1
ATOM 1592 N N . LEU A 1 201 ? 40.879 36.158 101.229 1.00 51.51 201 LEU A N 1
ATOM 1593 C CA . LEU A 1 201 ? 40.783 37.548 100.714 1.00 51.81 201 LEU A CA 1
ATOM 1594 C C . LEU A 1 201 ? 39.682 38.313 101.468 1.00 50.91 201 LEU A C 1
ATOM 1595 O O . LEU A 1 201 ? 39.964 39.428 101.942 1.00 51.85 201 LEU A O 1
ATOM 1600 N N . THR A 1 202 ? 38.487 37.727 101.613 1.00 50.33 202 THR A N 1
ATOM 1601 C CA . THR A 1 202 ? 37.263 38.421 102.106 1.00 50.26 202 THR A CA 1
ATOM 1602 C C . THR A 1 202 ? 36.926 38.037 103.556 1.00 49.81 202 THR A C 1
ATOM 1603 O O . THR A 1 202 ? 35.829 38.416 104.005 1.00 49.17 202 THR A O 1
ATOM 1607 N N . VAL A 1 203 ? 37.824 37.358 104.281 1.00 49.21 203 VAL A N 1
ATOM 1608 C CA . VAL A 1 203 ? 37.503 36.745 105.609 1.00 49.38 203 VAL A CA 1
ATOM 1609 C C . VAL A 1 203 ? 37.231 37.820 106.666 1.00 50.30 203 VAL A C 1
ATOM 1610 O O . VAL A 1 203 ? 36.449 37.565 107.577 1.00 51.59 203 VAL A O 1
ATOM 1614 N N . PRO A 1 204 ? 37.840 39.032 106.632 1.00 51.13 204 PRO A N 1
ATOM 1615 C CA . PRO A 1 204 ? 37.519 40.059 107.628 1.00 50.06 204 PRO A CA 1
ATOM 1616 C C . PRO A 1 204 ? 36.056 40.529 107.639 1.00 49.49 204 PRO A C 1
ATOM 1617 O O . PRO A 1 204 ? 35.607 40.946 108.689 1.00 50.44 204 PRO A O 1
ATOM 1621 N N . ILE A 1 205 ? 35.361 40.470 106.498 1.00 49.88 205 ILE A N 1
ATOM 1622 C CA . ILE A 1 205 ? 33.967 40.993 106.350 1.00 51.54 205 ILE A CA 1
ATOM 1623 C C . ILE A 1 205 ? 32.981 39.829 106.164 1.00 52.52 205 ILE A C 1
ATOM 1624 O O . ILE A 1 205 ? 31.822 40.101 105.816 1.00 52.61 205 ILE A O 1
ATOM 1629 N N . LYS A 1 206 ? 33.413 38.587 106.413 1.00 55.40 206 LYS A N 1
ATOM 1630 C CA . LYS A 1 206 ? 32.571 37.367 106.281 1.00 57.55 206 LYS A CA 1
ATOM 1631 C C . LYS A 1 206 ? 31.421 37.430 107.292 1.00 58.15 206 LYS A C 1
ATOM 1632 O O . LYS A 1 206 ? 30.278 37.145 106.897 1.00 60.90 206 LYS A O 1
ATOM 1638 N N . GLU A 1 207 ? 31.721 37.798 108.541 1.00 61.02 207 GLU A N 1
ATOM 1639 C CA . GLU A 1 207 ? 30.741 37.883 109.659 1.00 63.00 207 GLU A CA 1
ATOM 1640 C C . GLU A 1 207 ? 29.697 38.965 109.351 1.00 59.45 207 GLU A C 1
ATOM 1641 O O . GLU A 1 207 ? 28.497 38.711 109.573 1.00 59.33 207 GLU A O 1
ATOM 1647 N N . GLN A 1 208 ? 30.136 40.130 108.869 1.00 56.90 208 GLN A N 1
ATOM 1648 C CA . GLN A 1 208 ? 29.247 41.263 108.490 1.00 55.68 208 GLN A CA 1
ATOM 1649 C C . GLN A 1 208 ? 28.372 40.864 107.293 1.00 56.76 208 GLN A C 1
ATOM 1650 O O . GLN A 1 208 ? 27.188 41.250 107.279 1.00 60.28 208 GLN A O 1
ATOM 1656 N N . ALA A 1 209 ? 28.941 40.148 106.318 1.00 57.04 209 ALA A N 1
ATOM 1657 C CA . ALA A 1 209 ? 28.245 39.692 105.090 1.00 57.94 209 ALA A CA 1
ATOM 1658 C C . ALA A 1 209 ? 27.194 38.643 105.467 1.00 58.65 209 ALA A C 1
ATOM 1659 O O . ALA A 1 209 ? 26.082 38.699 104.913 1.00 55.73 209 ALA A O 1
ATOM 1661 N N . THR A 1 210 ? 27.546 37.724 106.374 1.00 60.11 210 THR A N 1
ATOM 1662 C CA . THR A 1 210 ? 26.654 36.656 106.898 1.00 60.04 210 THR A CA 1
ATOM 1663 C C . THR A 1 210 ? 25.401 37.292 107.509 1.00 60.72 210 THR A C 1
ATOM 1664 O O . THR A 1 210 ? 24.298 36.790 107.228 1.00 62.06 210 THR A O 1
ATOM 1668 N N . ASP A 1 211 ? 25.579 38.344 108.315 1.00 61.86 211 ASP A N 1
ATOM 1669 C CA . ASP A 1 211 ? 24.485 39.076 109.009 1.00 62.59 211 ASP A CA 1
ATOM 1670 C C . ASP A 1 211 ? 23.588 39.750 107.967 1.00 64.21 211 ASP A C 1
ATOM 1671 O O . ASP A 1 211 ? 22.354 39.677 108.109 1.00 67.22 211 ASP A O 1
ATOM 1684 N N . LEU A 1 213 ? 23.065 38.993 104.829 1.00 63.82 213 LEU A N 1
ATOM 1685 C CA . LEU A 1 213 ? 22.296 37.957 104.096 1.00 66.75 213 LEU A CA 1
ATOM 1686 C C . LEU A 1 213 ? 21.172 37.428 104.998 1.00 69.47 213 LEU A C 1
ATOM 1687 O O . LEU A 1 213 ? 20.085 37.163 104.459 1.00 69.72 213 LEU A O 1
ATOM 1692 N N . ASN A 1 214 ? 21.422 37.285 106.307 1.00 71.28 214 ASN A N 1
ATOM 1693 C CA . ASN A 1 214 ? 20.439 36.770 107.303 1.00 72.21 214 ASN A CA 1
ATOM 1694 C C . ASN A 1 214 ? 19.302 37.783 107.500 1.00 73.82 214 ASN A C 1
ATOM 1695 O O . ASN A 1 214 ? 18.192 37.338 107.843 1.00 75.38 214 ASN A O 1
ATOM 1700 N N . ASP A 1 215 ? 19.557 39.079 107.277 1.00 73.95 215 ASP A N 1
ATOM 1701 C CA . ASP A 1 215 ? 18.528 40.156 107.324 1.00 75.05 215 ASP A CA 1
ATOM 1702 C C . ASP A 1 215 ? 17.784 40.218 105.984 1.00 74.95 215 ASP A C 1
ATOM 1703 O O . ASP A 1 215 ? 17.106 41.232 105.736 1.00 75.78 215 ASP A O 1
ATOM 1708 N N . GLN A 1 216 ? 17.903 39.170 105.161 1.00 76.67 216 GLN A N 1
ATOM 1709 C CA . GLN A 1 216 ? 17.373 39.118 103.771 1.00 77.99 216 GLN A CA 1
ATOM 1710 C C . GLN A 1 216 ? 16.813 37.719 103.460 1.00 76.78 216 GLN A C 1
ATOM 1711 O O . GLN A 1 216 ? 16.360 37.514 102.317 1.00 78.40 216 GLN A O 1
ATOM 1717 N N . GLY A 1 217 ? 16.831 36.799 104.434 1.00 74.72 217 GLY A N 1
ATOM 1718 C CA . GLY A 1 217 ? 16.369 35.405 104.290 1.00 74.36 217 GLY A CA 1
ATOM 1719 C C . GLY A 1 217 ? 17.328 34.554 103.474 1.00 73.43 217 GLY A C 1
ATOM 1720 O O . GLY A 1 217 ? 16.887 33.505 102.967 1.00 73.58 217 GLY A O 1
ATOM 1721 N N . LEU A 1 218 ? 18.593 34.969 103.354 1.00 71.84 218 LEU A N 1
ATOM 1722 C CA . LEU A 1 218 ? 19.640 34.235 102.591 1.00 71.64 218 LEU A CA 1
ATOM 1723 C C . LEU A 1 218 ? 20.690 33.689 103.563 1.00 69.24 218 LEU A C 1
ATOM 1724 O O . LEU A 1 218 ? 20.870 34.283 104.636 1.00 68.94 218 LEU A O 1
ATOM 1729 N N . SER A 1 219 ? 21.345 32.590 103.185 1.00 69.02 219 SER A N 1
ATOM 1730 C CA . SER A 1 219 ? 22.411 31.904 103.959 1.00 70.51 219 SER A CA 1
ATOM 1731 C C . SER A 1 219 ? 23.736 32.019 103.197 1.00 72.49 219 SER A C 1
ATOM 1732 O O . SER A 1 219 ? 23.732 31.783 101.972 1.00 74.09 219 SER A O 1
ATOM 1735 N N . ILE A 1 220 ? 24.823 32.364 103.894 1.00 71.56 220 ILE A N 1
ATOM 1736 C CA . ILE A 1 220 ? 26.192 32.484 103.303 1.00 70.39 220 ILE A CA 1
ATOM 1737 C C . ILE A 1 220 ? 26.648 31.119 102.769 1.00 71.41 220 ILE A C 1
ATOM 1738 O O . ILE A 1 220 ? 27.474 31.108 101.840 1.00 68.98 220 ILE A O 1
ATOM 1743 N N . ASP A 1 221 ? 26.139 30.016 103.331 1.00 72.83 221 ASP A N 1
ATOM 1744 C CA . ASP A 1 221 ? 26.486 28.628 102.916 1.00 74.01 221 ASP A CA 1
ATOM 1745 C C . ASP A 1 221 ? 26.083 28.383 101.455 1.00 70.86 221 ASP A C 1
ATOM 1746 O O . ASP A 1 221 ? 26.621 27.435 100.865 1.00 69.57 221 ASP A O 1
ATOM 1751 N N . ASP A 1 222 ? 25.176 29.193 100.896 1.00 68.69 222 ASP A N 1
ATOM 1752 C CA . ASP A 1 222 ? 24.649 29.025 99.514 1.00 68.93 222 ASP A CA 1
ATOM 1753 C C . ASP A 1 222 ? 25.396 29.930 98.523 1.00 67.80 222 ASP A C 1
ATOM 1754 O O . ASP A 1 222 ? 25.171 29.765 97.307 1.00 67.82 222 ASP A O 1
ATOM 1759 N N . TYR A 1 223 ? 26.241 30.849 99.005 1.00 66.52 223 TYR A N 1
ATOM 1760 C CA . TYR A 1 223 ? 26.896 31.896 98.177 1.00 64.19 223 TYR A CA 1
ATOM 1761 C C . TYR A 1 223 ? 28.417 31.857 98.350 1.00 61.86 223 TYR A C 1
ATOM 1762 O O . TYR A 1 223 ? 28.920 31.213 99.289 1.00 63.35 223 TYR A O 1
ATOM 1771 N N . VAL A 1 224 ? 29.121 32.542 97.447 1.00 59.29 224 VAL A N 1
ATOM 1772 C CA . VAL A 1 224 ? 30.583 32.826 97.540 1.00 57.62 224 VAL A CA 1
ATOM 1773 C C . VAL A 1 224 ? 30.768 34.342 97.436 1.00 53.53 224 VAL A C 1
ATOM 1774 O O . VAL A 1 224 ? 30.126 34.954 96.562 1.00 53.22 224 VAL A O 1
ATOM 1778 N N . LEU A 1 225 ? 31.597 34.920 98.307 1.00 50.18 225 LEU A N 1
ATOM 1779 C CA . LEU A 1 225 ? 31.856 36.383 98.348 1.00 49.49 225 LEU A CA 1
ATOM 1780 C C . LEU A 1 225 ? 32.932 36.734 97.314 1.00 48.75 225 LEU A C 1
ATOM 1781 O O . LEU A 1 225 ? 34.061 36.208 97.420 1.00 47.73 225 LEU A O 1
ATOM 1786 N N . PHE A 1 226 ? 32.563 37.571 96.341 1.00 47.88 226 PHE A N 1
ATOM 1787 C CA . PHE A 1 226 ? 33.436 38.088 95.256 1.00 47.58 226 PHE A CA 1
ATOM 1788 C C . PHE A 1 226 ? 33.881 39.500 95.607 1.00 46.66 226 PHE A C 1
ATOM 1789 O O . PHE A 1 226 ? 33.047 40.315 95.997 1.00 47.72 226 PHE A O 1
ATOM 1797 N N . PRO A 1 227 ? 35.185 39.837 95.476 1.00 47.25 227 PRO A N 1
ATOM 1798 C CA . PRO A 1 227 ? 35.618 41.230 95.494 1.00 46.11 227 PRO A CA 1
ATOM 1799 C C . PRO A 1 227 ? 35.089 41.953 94.249 1.00 45.61 227 PRO A C 1
ATOM 1800 O O . PRO A 1 227 ? 35.124 41.380 93.167 1.00 46.43 227 PRO A O 1
ATOM 1804 N N . VAL A 1 228 ? 34.608 43.180 94.438 1.00 44.68 228 VAL A N 1
ATOM 1805 C CA . VAL A 1 228 ? 34.112 44.071 93.352 1.00 45.84 228 VAL A CA 1
ATOM 1806 C C . VAL A 1 228 ? 34.856 45.402 93.465 1.00 46.43 228 VAL A C 1
ATOM 1807 O O . VAL A 1 228 ? 35.012 45.900 94.595 1.00 46.44 228 VAL A O 1
ATOM 1811 N N . HIS A 1 229 ? 35.299 45.949 92.335 1.00 46.10 229 HIS A N 1
ATOM 1812 C CA . HIS A 1 229 ? 35.907 47.300 92.255 1.00 45.69 229 HIS A CA 1
ATOM 1813 C C . HIS A 1 229 ? 34.821 48.327 92.563 1.00 47.75 229 HIS A C 1
ATOM 1814 O O . HIS A 1 229 ? 33.725 48.245 92.015 1.00 49.29 229 HIS A O 1
ATOM 1821 N N . PRO A 1 230 ? 35.071 49.315 93.452 1.00 48.25 230 PRO A N 1
ATOM 1822 C CA . PRO A 1 230 ? 34.030 50.261 93.865 1.00 48.09 230 PRO A CA 1
ATOM 1823 C C . PRO A 1 230 ? 33.306 50.962 92.705 1.00 48.17 230 PRO A C 1
ATOM 1824 O O . PRO A 1 230 ? 32.132 51.252 92.845 1.00 49.06 230 PRO A O 1
ATOM 1828 N N . TRP A 1 231 ? 34.031 51.254 91.621 1.00 47.92 231 TRP A N 1
ATOM 1829 C CA . TRP A 1 231 ? 33.487 51.877 90.384 1.00 48.11 231 TRP A CA 1
ATOM 1830 C C . TRP A 1 231 ? 32.569 50.877 89.675 1.00 48.73 231 TRP A C 1
ATOM 1831 O O . TRP A 1 231 ? 31.425 51.244 89.351 1.00 49.94 231 TRP A O 1
ATOM 1842 N N . GLN A 1 232 ? 33.074 49.665 89.435 1.00 48.83 232 GLN A N 1
ATOM 1843 C CA . GLN A 1 232 ? 32.313 48.535 88.839 1.00 49.05 232 GLN A CA 1
ATOM 1844 C C . GLN A 1 232 ? 31.034 48.312 89.656 1.00 49.87 232 GLN A C 1
ATOM 1845 O O . GLN A 1 232 ? 29.972 48.061 89.047 1.00 51.64 232 GLN A O 1
ATOM 1851 N N . TYR A 1 233 ? 31.154 48.391 90.984 1.00 50.88 233 TYR A N 1
ATOM 1852 C CA . TYR A 1 233 ? 30.072 48.161 91.976 1.00 51.35 233 TYR A CA 1
ATOM 1853 C C . TYR A 1 233 ? 28.947 49.187 91.791 1.00 51.38 233 TYR A C 1
ATOM 1854 O O . TYR A 1 233 ? 27.765 48.787 91.787 1.00 50.19 233 TYR A O 1
ATOM 1863 N N . GLN A 1 234 ? 29.312 50.466 91.669 1.00 50.33 234 GLN A N 1
ATOM 1864 C CA . GLN A 1 234 ? 28.371 51.617 91.632 1.00 52.52 234 GLN A CA 1
ATOM 1865 C C . GLN A 1 234 ? 27.702 51.715 90.254 1.00 53.58 234 GLN A C 1
ATOM 1866 O O . GLN A 1 234 ? 26.457 51.811 90.212 1.00 53.64 234 GLN A O 1
ATOM 1872 N N . HIS A 1 235 ? 28.496 51.685 89.177 1.00 53.00 235 HIS A N 1
ATOM 1873 C CA . HIS A 1 235 ? 28.109 52.152 87.818 1.00 52.85 235 HIS A CA 1
ATOM 1874 C C . HIS A 1 235 ? 27.608 51.008 86.925 1.00 51.64 235 HIS A C 1
ATOM 1875 O O . HIS A 1 235 ? 26.813 51.305 86.020 1.00 51.50 235 HIS A O 1
ATOM 1882 N N . ILE A 1 236 ? 28.053 49.766 87.139 1.00 51.28 236 ILE A N 1
ATOM 1883 C CA . ILE A 1 236 ? 27.914 48.670 86.130 1.00 53.30 236 ILE A CA 1
ATOM 1884 C C . ILE A 1 236 ? 27.023 47.539 86.662 1.00 54.43 236 ILE A C 1
ATOM 1885 O O . ILE A 1 236 ? 26.051 47.192 85.964 1.00 55.35 236 ILE A O 1
ATOM 1890 N N . LEU A 1 237 ? 27.354 46.968 87.825 1.00 55.92 237 LEU A N 1
ATOM 1891 C CA . LEU A 1 237 ? 26.746 45.708 88.345 1.00 58.50 237 LEU A CA 1
ATOM 1892 C C . LEU A 1 237 ? 25.238 45.848 88.568 1.00 61.58 237 LEU A C 1
ATOM 1893 O O . LEU A 1 237 ? 24.510 44.885 88.333 1.00 61.96 237 LEU A O 1
ATOM 1898 N N . PRO A 1 238 ? 24.710 46.998 89.059 1.00 63.26 238 PRO A N 1
ATOM 1899 C CA . PRO A 1 238 ? 23.264 47.162 89.227 1.00 65.62 238 PRO A CA 1
ATOM 1900 C C . PRO A 1 238 ? 22.479 47.052 87.911 1.00 68.38 238 PRO A C 1
ATOM 1901 O O . PRO A 1 238 ? 21.336 46.630 87.958 1.00 73.09 238 PRO A O 1
ATOM 1905 N N . ASN A 1 239 ? 23.105 47.426 86.788 1.00 67.98 239 ASN A N 1
ATOM 1906 C CA . ASN A 1 239 ? 22.485 47.445 85.434 1.00 67.37 239 ASN A CA 1
ATOM 1907 C C . ASN A 1 239 ? 22.670 46.085 84.752 1.00 66.46 239 ASN A C 1
ATOM 1908 O O . ASN A 1 239 ? 21.661 45.494 84.328 1.00 69.62 239 ASN A O 1
ATOM 1913 N N . VAL A 1 240 ? 23.914 45.612 84.656 1.00 64.43 240 VAL A N 1
ATOM 1914 C CA . VAL A 1 240 ? 24.303 44.395 83.881 1.00 61.45 240 VAL A CA 1
ATOM 1915 C C . VAL A 1 240 ? 23.681 43.149 84.528 1.00 61.17 240 VAL A C 1
ATOM 1916 O O . VAL A 1 240 ? 23.405 42.189 83.785 1.00 59.51 240 VAL A O 1
ATOM 1920 N N . PHE A 1 241 ? 23.471 43.159 85.849 1.00 60.68 241 PHE A N 1
ATOM 1921 C CA . PHE A 1 241 ? 22.884 42.027 86.618 1.00 60.11 241 PHE A CA 1
ATOM 1922 C C . PHE A 1 241 ? 21.552 42.447 87.259 1.00 60.11 241 PHE A C 1
ATOM 1923 O O . PHE A 1 241 ? 21.242 41.952 88.361 1.00 59.55 241 PHE A O 1
ATOM 1931 N N . ALA A 1 242 ? 20.769 43.295 86.583 1.00 60.47 242 ALA A N 1
ATOM 1932 C CA . ALA A 1 242 ? 19.482 43.839 87.090 1.00 62.43 242 ALA A CA 1
ATOM 1933 C C . ALA A 1 242 ? 18.513 42.698 87.436 1.00 62.31 242 ALA A C 1
ATOM 1934 O O . ALA A 1 242 ? 17.891 42.757 88.521 1.00 60.28 242 ALA A O 1
ATOM 1936 N N . THR A 1 243 ? 18.393 41.704 86.548 1.00 63.99 243 THR A N 1
ATOM 1937 C CA . THR A 1 243 ? 17.456 40.553 86.675 1.00 67.49 243 THR A CA 1
ATOM 1938 C C . THR A 1 243 ? 18.015 39.547 87.689 1.00 67.20 243 THR A C 1
ATOM 1939 O O . THR A 1 243 ? 17.214 38.998 88.470 1.00 70.67 243 THR A O 1
ATOM 1943 N N . GLU A 1 244 ? 19.330 39.310 87.664 1.00 65.79 244 GLU A N 1
ATOM 1944 C CA . GLU A 1 244 ? 20.028 38.387 88.600 1.00 64.06 244 GLU A CA 1
ATOM 1945 C C . GLU A 1 244 ? 19.927 38.937 90.029 1.00 63.11 244 GLU A C 1
ATOM 1946 O O . GLU A 1 244 ? 19.778 38.124 90.961 1.00 59.63 244 GLU A O 1
ATOM 1952 N N . ILE A 1 245 ? 20.000 40.263 90.189 1.00 64.34 245 ILE A N 1
ATOM 1953 C CA . ILE A 1 245 ? 19.885 40.954 91.510 1.00 65.88 245 ILE A CA 1
ATOM 1954 C C . ILE A 1 245 ? 18.430 40.864 91.994 1.00 68.95 245 ILE A C 1
ATOM 1955 O O . ILE A 1 245 ? 18.233 40.732 93.220 1.00 70.56 245 ILE A O 1
ATOM 1960 N N . SER A 1 246 ? 17.457 40.918 91.076 1.00 70.69 246 SER A N 1
ATOM 1961 C CA . SER A 1 246 ? 16.006 40.762 91.374 1.00 69.41 246 SER A CA 1
ATOM 1962 C C . SER A 1 246 ? 15.726 39.341 91.883 1.00 67.24 246 SER A C 1
ATOM 1963 O O . SER A 1 246 ? 14.924 39.206 92.822 1.00 64.82 246 SER A O 1
ATOM 1966 N N . GLU A 1 247 ? 16.380 38.330 91.300 1.00 67.74 247 GLU A N 1
ATOM 1967 C CA . GLU A 1 247 ? 16.142 36.888 91.592 1.00 69.66 247 GLU A CA 1
ATOM 1968 C C . GLU A 1 247 ? 17.001 36.413 92.773 1.00 68.24 247 GLU A C 1
ATOM 1969 O O . GLU A 1 247 ? 16.909 35.213 93.110 1.00 65.26 247 GLU A O 1
ATOM 1975 N N . LYS A 1 248 ? 17.808 37.303 93.367 1.00 70.26 248 LYS A N 1
ATOM 1976 C CA . LYS A 1 248 ? 18.690 37.020 94.535 1.00 70.51 248 LYS A CA 1
ATOM 1977 C C . LYS A 1 248 ? 19.794 36.021 94.145 1.00 70.19 248 LYS A C 1
ATOM 1978 O O . LYS A 1 248 ? 20.290 35.316 95.049 1.00 69.33 248 LYS A O 1
ATOM 1984 N N . LEU A 1 249 ? 20.177 35.956 92.862 1.00 70.60 249 LEU A N 1
ATOM 1985 C CA . LEU A 1 249 ? 21.291 35.093 92.369 1.00 70.00 249 LEU A CA 1
ATOM 1986 C C . LEU A 1 249 ? 22.619 35.829 92.568 1.00 67.03 249 LEU A C 1
ATOM 1987 O O . LEU A 1 249 ? 23.625 35.163 92.874 1.00 66.42 249 LEU A O 1
ATOM 1992 N N . VAL A 1 250 ? 22.608 37.151 92.383 1.00 63.60 250 VAL A N 1
ATOM 1993 C CA . VAL A 1 250 ? 23.720 38.075 92.749 1.00 62.77 250 VAL A CA 1
ATOM 1994 C C . VAL A 1 250 ? 23.189 39.020 93.829 1.00 62.41 250 VAL A C 1
ATOM 1995 O O . VAL A 1 250 ? 22.069 39.531 93.657 1.00 62.59 250 VAL A O 1
ATOM 1999 N N . VAL A 1 251 ? 23.953 39.233 94.903 1.00 59.85 251 VAL A N 1
ATOM 2000 C CA . VAL A 1 251 ? 23.592 40.185 95.995 1.00 57.62 251 VAL A CA 1
ATOM 2001 C C . VAL A 1 251 ? 24.739 41.183 96.159 1.00 55.59 251 VAL A C 1
ATOM 2002 O O . VAL A 1 251 ? 25.855 40.750 96.505 1.00 54.45 251 VAL A O 1
ATOM 2006 N N . LEU A 1 252 ? 24.465 42.464 95.916 1.00 53.94 252 LEU A N 1
ATOM 2007 C CA . LEU A 1 252 ? 25.439 43.566 96.116 1.00 54.38 252 LEU A CA 1
ATOM 2008 C C . LEU A 1 252 ? 25.384 43.994 97.585 1.00 55.87 252 LEU A C 1
ATOM 2009 O O . LEU A 1 252 ? 24.423 44.697 97.965 1.00 56.29 252 LEU A O 1
ATOM 2014 N N . LEU A 1 253 ? 26.366 43.554 98.376 1.00 56.50 253 LEU A N 1
ATOM 2015 C CA . LEU A 1 253 ? 26.519 43.923 99.807 1.00 56.57 253 LEU A CA 1
ATOM 2016 C C . LEU A 1 253 ? 27.356 45.196 99.880 1.00 57.44 253 LEU A C 1
ATOM 2017 O O . LEU A 1 253 ? 28.489 45.210 99.405 1.00 57.21 253 LEU A O 1
ATOM 2022 N N . PRO A 1 254 ? 26.832 46.304 100.455 1.00 58.81 254 PRO A N 1
ATOM 2023 C CA . PRO A 1 254 ? 27.602 47.544 100.568 1.00 59.32 254 PRO A CA 1
ATOM 2024 C C . PRO A 1 254 ? 28.637 47.444 101.701 1.00 59.18 254 PRO A C 1
ATOM 2025 O O . PRO A 1 254 ? 28.559 48.197 102.651 1.00 61.68 254 PRO A O 1
ATOM 2029 N N . LEU A 1 255 ? 29.573 46.502 101.566 1.00 57.95 255 LEU A N 1
ATOM 2030 C CA . LEU A 1 255 ? 30.727 46.307 102.479 1.00 57.01 255 LEU A CA 1
ATOM 2031 C C . LEU A 1 255 ? 31.980 46.865 101.804 1.00 57.09 255 LEU A C 1
ATOM 2032 O O . LEU A 1 255 ? 32.001 46.970 100.569 1.00 62.89 255 LEU A O 1
ATOM 2037 N N . LYS A 1 256 ? 32.987 47.194 102.605 1.00 54.73 256 LYS A N 1
ATOM 2038 C CA . LYS A 1 256 ? 34.298 47.719 102.153 1.00 51.51 256 LYS A CA 1
ATOM 2039 C C . LYS A 1 256 ? 35.371 47.024 102.989 1.00 50.44 256 LYS A C 1
ATOM 2040 O O . LYS A 1 256 ? 35.211 46.967 104.224 1.00 51.29 256 LYS A O 1
ATOM 2046 N N . PHE A 1 257 ? 36.405 46.490 102.348 1.00 47.53 257 PHE A N 1
ATOM 2047 C CA . PHE A 1 257 ? 37.477 45.755 103.056 1.00 46.75 257 PHE A CA 1
ATOM 2048 C C . PHE A 1 257 ? 38.819 46.012 102.379 1.00 46.33 257 PHE A C 1
ATOM 2049 O O . PHE A 1 257 ? 38.869 46.228 101.151 1.00 45.82 257 PHE A O 1
ATOM 2057 N N . GLY A 1 258 ? 39.873 45.993 103.193 1.00 45.95 258 GLY A N 1
ATOM 2058 C CA . GLY A 1 258 ? 41.271 45.988 102.737 1.00 45.22 258 GLY A CA 1
ATOM 2059 C C . GLY A 1 258 ? 41.721 47.367 102.305 1.00 44.10 258 GLY A C 1
ATOM 2060 O O . GLY A 1 258 ? 40.988 48.352 102.544 1.00 42.57 258 GLY A O 1
ATOM 2061 N N . ASP A 1 259 ? 42.900 47.422 101.694 1.00 43.46 259 ASP A N 1
ATOM 2062 C CA . ASP A 1 259 ? 43.577 48.672 101.279 1.00 43.99 259 ASP A CA 1
ATOM 2063 C C . ASP A 1 259 ? 44.378 48.352 100.021 1.00 42.96 259 ASP A C 1
ATOM 2064 O O . ASP A 1 259 ? 45.405 47.664 100.138 1.00 44.42 259 ASP A O 1
ATOM 2069 N N . TYR A 1 260 ? 43.891 48.798 98.864 1.00 42.47 260 TYR A N 1
ATOM 2070 C CA . TYR A 1 260 ? 44.394 48.371 97.535 1.00 42.59 260 TYR A CA 1
ATOM 2071 C C . TYR A 1 260 ? 44.844 49.591 96.731 1.00 43.14 260 TYR A C 1
ATOM 2072 O O . TYR A 1 260 ? 44.143 50.622 96.702 1.00 43.19 260 TYR A O 1
ATOM 2081 N N . LEU A 1 261 ? 46.020 49.457 96.119 1.00 43.87 261 LEU A N 1
ATOM 2082 C CA . LEU A 1 261 ? 46.569 50.392 95.107 1.00 44.01 261 LEU A CA 1
ATOM 2083 C C . LEU A 1 261 ? 46.389 49.745 93.734 1.00 42.71 261 LEU A C 1
ATOM 2084 O O . LEU A 1 261 ? 46.499 48.504 93.654 1.00 43.58 261 LEU A O 1
ATOM 2089 N N . SER A 1 262 ? 46.136 50.545 92.700 1.00 40.60 262 SER A N 1
ATOM 2090 C CA . SER A 1 262 ? 46.199 50.097 91.288 1.00 40.68 262 SER A CA 1
ATOM 2091 C C . SER A 1 262 ? 47.665 49.874 90.904 1.00 40.38 262 SER A C 1
ATOM 2092 O O . SER A 1 262 ? 48.553 50.546 91.475 1.00 41.42 262 SER A O 1
ATOM 2095 N N . SER A 1 263 ? 47.901 48.954 89.974 1.00 40.44 263 SER A N 1
ATOM 2096 C CA . SER A 1 263 ? 49.222 48.691 89.353 1.00 40.90 263 SER A CA 1
ATOM 2097 C C . SER A 1 263 ? 49.330 49.536 88.078 1.00 41.19 263 SER A C 1
ATOM 2098 O O . SER A 1 263 ? 48.662 50.592 88.015 1.00 42.30 263 SER A O 1
ATOM 2101 N N . SER A 1 264 ? 50.159 49.118 87.117 1.00 42.04 264 SER A N 1
ATOM 2102 C CA . SER A 1 264 ? 50.193 49.671 85.738 1.00 41.34 264 SER A CA 1
ATOM 2103 C C . SER A 1 264 ? 48.792 49.553 85.124 1.00 42.42 264 SER A C 1
ATOM 2104 O O . SER A 1 264 ? 48.402 50.454 84.367 1.00 43.76 264 SER A O 1
ATOM 2107 N N . SER A 1 265 ? 48.074 48.474 85.456 1.00 43.79 265 SER A N 1
ATOM 2108 C CA . SER A 1 265 ? 46.625 48.280 85.190 1.00 44.13 265 SER A CA 1
ATOM 2109 C C . SER A 1 265 ? 45.804 48.730 86.405 1.00 44.07 265 SER A C 1
ATOM 2110 O O . SER A 1 265 ? 46.242 48.523 87.549 1.00 43.28 265 SER A O 1
ATOM 2121 N N . ARG A 1 267 ? 42.899 47.406 86.855 1.00 47.20 267 ARG A N 1
ATOM 2122 C CA . ARG A 1 267 ? 42.125 46.175 87.142 1.00 49.15 267 ARG A CA 1
ATOM 2123 C C . ARG A 1 267 ? 42.907 45.280 88.107 1.00 48.75 267 ARG A C 1
ATOM 2124 O O . ARG A 1 267 ? 42.270 44.705 88.997 1.00 52.17 267 ARG A O 1
ATOM 2132 N N . SER A 1 268 ? 44.225 45.164 87.941 1.00 47.83 268 SER A N 1
ATOM 2133 C CA . SER A 1 268 ? 45.107 44.343 88.815 1.00 46.40 268 SER A CA 1
ATOM 2134 C C . SER A 1 268 ? 45.539 45.181 90.022 1.00 44.54 268 SER A C 1
ATOM 2135 O O . SER A 1 268 ? 46.284 46.153 89.826 1.00 45.04 268 SER A O 1
ATOM 2138 N N . LEU A 1 269 ? 45.094 44.810 91.223 1.00 42.58 269 LEU A N 1
ATOM 2139 C CA . LEU A 1 269 ? 45.259 45.631 92.453 1.00 42.54 269 LEU A CA 1
ATOM 2140 C C . LEU A 1 269 ? 46.362 45.066 93.356 1.00 41.45 269 LEU A C 1
ATOM 2141 O O . LEU A 1 269 ? 46.572 43.836 93.381 1.00 38.09 269 LEU A O 1
ATOM 2146 N N . ILE A 1 270 ? 47.039 45.962 94.077 1.00 42.81 270 ILE A N 1
ATOM 2147 C CA . ILE A 1 270 ? 48.193 45.638 94.962 1.00 44.75 270 ILE A CA 1
ATOM 2148 C C . ILE A 1 270 ? 47.788 45.854 96.423 1.00 44.82 270 ILE A C 1
ATOM 2149 O O . ILE A 1 270 ? 47.442 46.995 96.779 1.00 44.69 270 ILE A O 1
ATOM 2154 N N . ASP A 1 271 ? 47.823 44.784 97.219 1.00 46.88 271 ASP A N 1
ATOM 2155 C CA . ASP A 1 271 ? 47.847 44.845 98.703 1.00 49.96 271 ASP A CA 1
ATOM 2156 C C . ASP A 1 271 ? 49.295 45.113 99.116 1.00 52.12 271 ASP A C 1
ATOM 2157 O O . ASP A 1 271 ? 50.175 44.354 98.680 1.00 53.45 271 ASP A O 1
ATOM 2162 N N . ILE A 1 272 ? 49.537 46.158 99.907 1.00 55.47 272 ILE A N 1
ATOM 2163 C CA . ILE A 1 272 ? 50.912 46.582 100.312 1.00 58.24 272 ILE A CA 1
ATOM 2164 C C . ILE A 1 272 ? 51.506 45.537 101.271 1.00 57.92 272 ILE A C 1
ATOM 2165 O O . ILE A 1 272 ? 52.742 45.398 101.285 1.00 55.46 272 ILE A O 1
ATOM 2170 N N . GLY A 1 273 ? 50.660 44.820 102.023 1.00 58.89 273 GLY A N 1
ATOM 2171 C CA . GLY A 1 273 ? 51.067 43.733 102.938 1.00 60.18 273 GLY A CA 1
ATOM 2172 C C . GLY A 1 273 ? 51.553 42.497 102.196 1.00 61.65 273 GLY A C 1
ATOM 2173 O O . GLY A 1 273 ? 52.330 41.731 102.789 1.00 62.23 273 GLY A O 1
ATOM 2174 N N . ALA A 1 274 ? 51.102 42.293 100.953 1.00 63.34 274 ALA A N 1
ATOM 2175 C CA . ALA A 1 274 ? 51.494 41.165 100.072 1.00 61.70 274 ALA A CA 1
ATOM 2176 C C . ALA A 1 274 ? 51.643 41.676 98.641 1.00 59.12 274 ALA A C 1
ATOM 2177 O O . ALA A 1 274 ? 50.815 41.376 97.782 1.00 62.46 274 ALA A O 1
ATOM 2179 N N . PRO A 1 275 ? 52.707 42.459 98.345 1.00 55.65 275 PRO A N 1
ATOM 2180 C CA . PRO A 1 275 ? 52.814 43.183 97.074 1.00 53.05 275 PRO A CA 1
ATOM 2181 C C . PRO A 1 275 ? 53.092 42.311 95.836 1.00 49.98 275 PRO A C 1
ATOM 2182 O O . PRO A 1 275 ? 53.063 42.839 94.736 1.00 47.24 275 PRO A O 1
ATOM 2186 N N . TYR A 1 276 ? 53.350 41.014 96.033 1.00 48.59 276 TYR A N 1
ATOM 2187 C CA . TYR A 1 276 ? 53.559 40.012 94.955 1.00 48.64 276 TYR A CA 1
ATOM 2188 C C . TYR A 1 276 ? 52.356 39.054 94.874 1.00 48.34 276 TYR A C 1
ATOM 2189 O O . TYR A 1 276 ? 52.501 37.950 94.324 1.00 48.28 276 TYR A O 1
ATOM 2198 N N . ASN A 1 277 ? 51.193 39.468 95.388 1.00 48.77 277 ASN A N 1
ATOM 2199 C CA . ASN A 1 277 ? 49.927 38.683 95.357 1.00 49.11 277 ASN A CA 1
ATOM 2200 C C . ASN A 1 277 ? 48.788 39.623 94.955 1.00 48.09 277 ASN A C 1
ATOM 2201 O O . ASN A 1 277 ? 48.121 40.176 95.853 1.00 46.67 277 ASN A O 1
ATOM 2206 N N . HIS A 1 278 ? 48.596 39.810 93.649 1.00 46.38 278 HIS A N 1
ATOM 2207 C CA . HIS A 1 278 ? 47.688 40.837 93.076 1.00 46.54 278 HIS A CA 1
ATOM 2208 C C . HIS A 1 278 ? 46.282 40.255 92.906 1.00 44.84 278 HIS A C 1
ATOM 2209 O O . HIS A 1 278 ? 46.158 39.050 92.624 1.00 42.51 278 HIS A O 1
ATOM 2216 N N . VAL A 1 279 ? 45.272 41.107 93.068 1.00 44.23 279 VAL A N 1
ATOM 2217 C CA . VAL A 1 279 ? 43.829 40.776 92.902 1.00 44.76 279 VAL A CA 1
ATOM 2218 C C . VAL A 1 279 ? 43.344 41.463 91.625 1.00 44.58 279 VAL A C 1
ATOM 2219 O O . VAL A 1 279 ? 43.339 42.706 91.596 1.00 44.48 279 VAL A O 1
ATOM 2223 N N . LYS A 1 280 ? 42.972 40.687 90.606 1.00 46.22 280 LYS A N 1
ATOM 2224 C CA . LYS A 1 280 ? 42.424 41.225 89.334 1.00 48.36 280 LYS A CA 1
ATOM 2225 C C . LYS A 1 280 ? 40.897 41.177 89.399 1.00 47.28 280 LYS A C 1
ATOM 2226 O O . LYS A 1 280 ? 40.356 40.091 89.667 1.00 45.94 280 LYS A O 1
ATOM 2232 N N . VAL A 1 281 ? 40.247 42.319 89.164 1.00 46.49 281 VAL A N 1
ATOM 2233 C CA . VAL A 1 281 ? 38.762 42.458 89.173 1.00 47.34 281 VAL A CA 1
ATOM 2234 C C . VAL A 1 281 ? 38.331 43.291 87.968 1.00 47.73 281 VAL A C 1
ATOM 2235 O O . VAL A 1 281 ? 39.103 44.097 87.456 1.00 46.58 281 VAL A O 1
ATOM 2239 N N . PRO A 1 282 ? 37.092 43.091 87.460 1.00 49.50 282 PRO A N 1
ATOM 2240 C CA . PRO A 1 282 ? 36.541 43.924 86.391 1.00 48.82 282 PRO A CA 1
ATOM 2241 C C . PRO A 1 282 ? 36.439 45.416 86.736 1.00 48.28 282 PRO A C 1
ATOM 2242 O O . PRO A 1 282 ? 36.168 45.753 87.875 1.00 47.98 282 PRO A O 1
ATOM 2246 N N . PHE A 1 283 ? 36.642 46.255 85.720 1.00 48.37 283 PHE A N 1
ATOM 2247 C CA . PHE A 1 283 ? 36.567 47.737 85.773 1.00 48.55 283 PHE A CA 1
ATOM 2248 C C . PHE A 1 283 ? 36.140 48.200 84.376 1.00 49.45 283 PHE A C 1
ATOM 2249 O O . PHE A 1 283 ? 37.026 48.531 83.560 1.00 47.83 283 PHE A O 1
ATOM 2257 N N . ALA A 1 284 ? 34.829 48.174 84.101 1.00 51.15 284 ALA A N 1
ATOM 2258 C CA . ALA A 1 284 ? 34.233 48.306 82.746 1.00 52.67 284 ALA A CA 1
ATOM 2259 C C . ALA A 1 284 ? 34.256 49.768 82.286 1.00 54.28 284 ALA A C 1
ATOM 2260 O O . ALA A 1 284 ? 33.192 50.398 82.178 1.00 55.26 284 ALA A O 1
ATOM 2270 N N . GLN A 1 286 ? 36.434 52.597 79.363 1.00 63.55 286 GLN A N 1
ATOM 2271 C CA . GLN A 1 286 ? 36.997 52.586 77.991 1.00 66.40 286 GLN A CA 1
ATOM 2272 C C . GLN A 1 286 ? 38.415 53.159 78.017 1.00 66.91 286 GLN A C 1
ATOM 2273 O O . GLN A 1 286 ? 38.551 54.394 78.109 1.00 67.49 286 GLN A O 1
ATOM 2279 N N . SER A 1 287 ? 39.416 52.277 77.941 1.00 69.59 287 SER A N 1
ATOM 2280 C CA . SER A 1 287 ? 40.854 52.606 77.737 1.00 72.80 287 SER A CA 1
ATOM 2281 C C . SER A 1 287 ? 41.262 52.195 76.317 1.00 72.97 287 SER A C 1
ATOM 2282 O O . SER A 1 287 ? 40.928 51.060 75.915 1.00 74.08 287 SER A O 1
ATOM 2285 N N . LEU A 1 288 ? 41.943 53.093 75.595 1.00 73.50 288 LEU A N 1
ATOM 2286 C CA . LEU A 1 288 ? 42.434 52.900 74.201 1.00 72.97 288 LEU A CA 1
ATOM 2287 C C . LEU A 1 288 ? 41.256 52.584 73.271 1.00 74.59 288 LEU A C 1
ATOM 2288 O O . LEU A 1 288 ? 41.454 51.797 72.327 1.00 74.30 288 LEU A O 1
ATOM 2293 N N . GLY A 1 289 ? 40.087 53.182 73.536 1.00 78.27 289 GLY A N 1
ATOM 2294 C CA . GLY A 1 289 ? 38.877 53.081 72.698 1.00 80.18 289 GLY A CA 1
ATOM 2295 C C . GLY A 1 289 ? 38.109 51.780 72.896 1.00 81.99 289 GLY A C 1
ATOM 2296 O O . GLY A 1 289 ? 37.044 51.640 72.273 1.00 85.15 289 GLY A O 1
ATOM 2297 N N . ALA A 1 290 ? 38.612 50.863 73.730 1.00 80.11 290 ALA A N 1
ATOM 2298 C CA . ALA A 1 290 ? 38.038 49.514 73.948 1.00 79.77 290 ALA A CA 1
ATOM 2299 C C . ALA A 1 290 ? 37.531 49.388 75.388 1.00 77.74 290 ALA A C 1
ATOM 2300 O O . ALA A 1 290 ? 38.185 49.927 76.303 1.00 77.43 290 ALA A O 1
ATOM 2302 N N . LEU A 1 291 ? 36.409 48.689 75.577 1.00 77.49 291 LEU A N 1
ATOM 2303 C CA . LEU A 1 291 ? 35.824 48.408 76.915 1.00 76.15 291 LEU A CA 1
ATOM 2304 C C . LEU A 1 291 ? 36.732 47.409 77.643 1.00 74.74 291 LEU A C 1
ATOM 2305 O O . LEU A 1 291 ? 36.864 46.266 77.161 1.00 73.16 291 LEU A O 1
ATOM 2310 N N . ARG A 1 292 ? 37.358 47.837 78.743 1.00 74.24 292 ARG A N 1
ATOM 2311 C CA . ARG A 1 292 ? 38.298 47.003 79.539 1.00 74.70 292 ARG A CA 1
ATOM 2312 C C . ARG A 1 292 ? 37.498 45.897 80.231 1.00 73.90 292 ARG A C 1
ATOM 2313 O O . ARG A 1 292 ? 37.007 46.120 81.353 1.00 74.22 292 ARG A O 1
ATOM 2321 N N . LEU A 1 293 ? 37.379 44.752 79.556 1.00 71.46 293 LEU A N 1
ATOM 2322 C CA . LEU A 1 293 ? 36.562 43.589 79.983 1.00 67.68 293 LEU A CA 1
ATOM 2323 C C . LEU A 1 293 ? 37.285 42.302 79.573 1.00 64.00 293 LEU A C 1
ATOM 2324 O O . LEU A 1 293 ? 37.474 42.102 78.359 1.00 63.30 293 LEU A O 1
ATOM 2329 N N . THR A 1 294 ? 37.709 41.489 80.546 1.00 59.97 294 THR A N 1
ATOM 2330 C CA . THR A 1 294 ? 38.245 40.120 80.318 1.00 57.29 294 THR A CA 1
ATOM 2331 C C . THR A 1 294 ? 37.073 39.143 80.353 1.00 56.42 294 THR A C 1
ATOM 2332 O O . THR A 1 294 ? 36.488 38.920 81.414 1.00 55.99 294 THR A O 1
ATOM 2336 N N . PRO A 1 295 ? 36.668 38.564 79.198 1.00 56.32 295 PRO A N 1
ATOM 2337 C CA . PRO A 1 295 ? 35.641 37.524 79.185 1.00 54.69 295 PRO A CA 1
ATOM 2338 C C . PRO A 1 295 ? 36.125 36.264 79.916 1.00 51.86 295 PRO A C 1
ATOM 2339 O O . PRO A 1 295 ? 37.314 36.026 79.952 1.00 48.09 295 PRO A O 1
ATOM 2343 N N . THR A 1 296 ? 35.188 35.500 80.481 1.00 50.54 296 THR A N 1
ATOM 2344 C CA . THR A 1 296 ? 35.457 34.300 81.314 1.00 50.51 296 THR A CA 1
ATOM 2345 C C . THR A 1 296 ? 36.244 33.271 80.494 1.00 51.02 296 THR A C 1
ATOM 2346 O O . THR A 1 296 ? 37.063 32.554 81.096 1.00 52.89 296 THR A O 1
ATOM 2350 N N . ARG A 1 297 ? 36.007 33.198 79.179 1.00 52.77 297 ARG A N 1
ATOM 2351 C CA . ARG A 1 297 ? 36.651 32.203 78.277 1.00 53.03 297 ARG A CA 1
ATOM 2352 C C . ARG A 1 297 ? 38.148 32.519 78.122 1.00 52.27 297 ARG A C 1
ATOM 2353 O O . ARG A 1 297 ? 38.919 31.563 77.909 1.00 50.66 297 ARG A O 1
ATOM 2361 N N . TYR A 1 298 ? 38.543 33.793 78.238 1.00 52.61 298 TYR A N 1
ATOM 2362 C CA . TYR A 1 298 ? 39.956 34.255 78.147 1.00 53.81 298 TYR A CA 1
ATOM 2363 C C . TYR A 1 298 ? 40.763 33.681 79.318 1.00 53.03 298 TYR A C 1
ATOM 2364 O O . TYR A 1 298 ? 41.935 33.334 79.127 1.00 53.06 298 TYR A O 1
ATOM 2381 N N . LYS A 1 300 ? 40.066 30.884 80.905 1.00 54.44 300 LYS A N 1
ATOM 2382 C CA . LYS A 1 300 ? 40.157 29.438 80.592 1.00 54.17 300 LYS A CA 1
ATOM 2383 C C . LYS A 1 300 ? 41.249 29.245 79.531 1.00 50.71 300 LYS A C 1
ATOM 2384 O O . LYS A 1 300 ? 41.968 28.239 79.615 1.00 49.86 300 LYS A O 1
ATOM 2390 N N . ASN A 1 301 ? 41.361 30.179 78.578 1.00 47.19 301 ASN A N 1
ATOM 2391 C CA . ASN A 1 301 ? 42.413 30.187 77.523 1.00 48.60 301 ASN A CA 1
ATOM 2392 C C . ASN A 1 301 ? 43.785 30.456 78.159 1.00 48.82 301 ASN A C 1
ATOM 2393 O O . ASN A 1 301 ? 44.756 29.770 77.778 1.00 46.16 301 ASN A O 1
ATOM 2398 N N . GLY A 1 302 ? 43.858 31.424 79.081 1.00 49.26 302 GLY A N 1
ATOM 2399 C CA . GLY A 1 302 ? 45.083 31.789 79.821 1.00 49.87 302 GLY A CA 1
ATOM 2400 C C . GLY A 1 302 ? 45.629 30.617 80.618 1.00 50.78 302 GLY A C 1
ATOM 2401 O O . GLY A 1 302 ? 46.864 30.526 80.772 1.00 49.48 302 GLY A O 1
ATOM 2402 N N . GLU A 1 303 ? 44.737 29.753 81.110 1.00 53.29 303 GLU A N 1
ATOM 2403 C CA . GLU A 1 303 ? 45.076 28.515 81.863 1.00 54.98 303 GLU A CA 1
ATOM 2404 C C . GLU A 1 303 ? 45.772 27.522 80.922 1.00 53.13 303 GLU A C 1
ATOM 2405 O O . GLU A 1 303 ? 46.788 26.939 81.334 1.00 53.73 303 GLU A O 1
ATOM 2411 N N . GLN A 1 304 ? 45.240 27.344 79.709 1.00 52.39 304 GLN A N 1
ATOM 2412 C CA . GLN A 1 304 ? 45.810 26.453 78.661 1.00 51.90 304 GLN A CA 1
ATOM 2413 C C . GLN A 1 304 ? 47.142 27.026 78.159 1.00 51.12 304 GLN A C 1
ATOM 2414 O O . GLN A 1 304 ? 48.052 26.229 77.872 1.00 49.39 304 GLN A O 1
ATOM 2420 N N . ALA A 1 305 ? 47.242 28.354 78.046 1.00 50.99 305 ALA A N 1
ATOM 2421 C CA . ALA A 1 305 ? 48.443 29.074 77.561 1.00 50.69 305 ALA A CA 1
ATOM 2422 C C . ALA A 1 305 ? 49.571 28.953 78.593 1.00 51.70 305 ALA A C 1
ATOM 2423 O O . ALA A 1 305 ? 50.695 28.585 78.197 1.00 49.93 305 ALA A O 1
ATOM 2425 N N . GLU A 1 306 ? 49.277 29.259 79.863 1.00 51.85 306 GLU A N 1
ATOM 2426 C CA . GLU A 1 306 ? 50.240 29.185 80.997 1.00 52.30 306 GLU A CA 1
ATOM 2427 C C . GLU A 1 306 ? 50.808 27.766 81.079 1.00 51.98 306 GLU A C 1
ATOM 2428 O O . GLU A 1 306 ? 52.000 27.626 81.401 1.00 54.09 306 GLU A O 1
ATOM 2434 N N . GLN A 1 307 ? 49.980 26.757 80.793 1.00 53.91 307 GLN A N 1
ATOM 2435 C CA . GLN A 1 307 ? 50.375 25.324 80.793 1.00 53.60 307 GLN A CA 1
ATOM 2436 C C . GLN A 1 307 ? 51.399 25.081 79.678 1.00 51.84 307 GLN A C 1
ATOM 2437 O O . GLN A 1 307 ? 52.383 24.372 79.943 1.00 52.44 307 GLN A O 1
ATOM 2443 N N . LEU A 1 308 ? 51.176 25.641 78.482 1.00 49.20 308 LEU A N 1
ATOM 2444 C CA . LEU A 1 308 ? 52.108 25.520 77.327 1.00 48.54 308 LEU A CA 1
ATOM 2445 C C . LEU A 1 308 ? 53.423 26.243 77.650 1.00 48.63 308 LEU A C 1
ATOM 2446 O O . LEU A 1 308 ? 54.484 25.650 77.391 1.00 49.00 308 LEU A O 1
ATOM 2451 N N . LEU A 1 309 ? 53.358 27.469 78.183 1.00 47.10 309 LEU A N 1
ATOM 2452 C CA . LEU A 1 309 ? 54.560 28.295 78.488 1.00 47.77 309 LEU A CA 1
ATOM 2453 C C . LEU A 1 309 ? 55.479 27.530 79.451 1.00 48.80 309 LEU A C 1
ATOM 2454 O O . LEU A 1 309 ? 56.709 27.589 79.253 1.00 48.36 309 LEU A O 1
ATOM 2459 N N . ARG A 1 310 ? 54.910 26.840 80.446 1.00 49.49 310 ARG A N 1
ATOM 2460 C CA . ARG A 1 310 ? 55.677 26.102 81.489 1.00 50.76 310 ARG A CA 1
ATOM 2461 C C . ARG A 1 310 ? 56.364 24.874 80.876 1.00 51.00 310 ARG A C 1
ATOM 2462 O O . ARG A 1 310 ? 57.469 24.541 81.343 1.00 52.04 310 ARG A O 1
ATOM 2470 N N . GLN A 1 311 ? 55.748 24.234 79.876 1.00 51.36 311 GLN A N 1
ATOM 2471 C CA . GLN A 1 311 ? 56.332 23.069 79.156 1.00 52.39 311 GLN A CA 1
ATOM 2472 C C . GLN A 1 311 ? 57.572 23.516 78.371 1.00 51.35 311 GLN A C 1
ATOM 2473 O O . GLN A 1 311 ? 58.549 22.739 78.318 1.00 50.62 311 GLN A O 1
ATOM 2479 N N . LEU A 1 312 ? 57.530 24.710 77.769 1.00 51.35 312 LEU A N 1
ATOM 2480 C CA . LEU A 1 312 ? 58.642 25.255 76.943 1.00 50.39 312 LEU A CA 1
ATOM 2481 C C . LEU A 1 312 ? 59.791 25.703 77.853 1.00 50.94 312 LEU A C 1
ATOM 2482 O O . LEU A 1 312 ? 60.947 25.650 77.394 1.00 50.48 312 LEU A O 1
ATOM 2487 N N . ILE A 1 313 ? 59.490 26.137 79.082 1.00 51.62 313 ILE A N 1
ATOM 2488 C CA . ILE A 1 313 ? 60.515 26.536 80.093 1.00 53.97 313 ILE A CA 1
ATOM 2489 C C . ILE A 1 313 ? 61.247 25.273 80.573 1.00 54.74 313 ILE A C 1
ATOM 2490 O O . ILE A 1 313 ? 62.462 25.367 80.804 1.00 55.84 313 ILE A O 1
ATOM 2495 N N . GLU A 1 314 ? 60.544 24.143 80.709 1.00 58.19 314 GLU A N 1
ATOM 2496 C CA . GLU A 1 314 ? 61.144 22.818 81.040 1.00 61.23 314 GLU A CA 1
ATOM 2497 C C . GLU A 1 314 ? 62.033 22.366 79.878 1.00 58.71 314 GLU A C 1
ATOM 2498 O O . GLU A 1 314 ? 63.152 21.891 80.137 1.00 56.70 314 GLU A O 1
ATOM 2504 N N . LYS A 1 315 ? 61.543 22.531 78.648 1.00 57.91 315 LYS A N 1
ATOM 2505 C CA . LYS A 1 315 ? 62.143 21.967 77.411 1.00 57.77 315 LYS A CA 1
ATOM 2506 C C . LYS A 1 315 ? 63.394 22.763 77.008 1.00 57.01 315 LYS A C 1
ATOM 2507 O O . LYS A 1 315 ? 64.459 22.140 76.860 1.00 58.95 315 LYS A O 1
ATOM 2513 N N . ASP A 1 316 ? 63.274 24.082 76.825 1.00 55.83 316 ASP A N 1
ATOM 2514 C CA . ASP A 1 316 ? 64.328 24.930 76.201 1.00 54.26 316 ASP A CA 1
ATOM 2515 C C . ASP A 1 316 ? 65.352 25.356 77.258 1.00 54.69 316 ASP A C 1
ATOM 2516 O O . ASP A 1 316 ? 64.951 25.603 78.404 1.00 54.58 316 ASP A O 1
ATOM 2521 N N . GLU A 1 317 ? 66.623 25.446 76.859 1.00 56.29 317 GLU A N 1
ATOM 2522 C CA . GLU A 1 317 ? 67.770 25.792 77.740 1.00 58.79 317 GLU A CA 1
ATOM 2523 C C . GLU A 1 317 ? 67.716 27.288 78.074 1.00 55.02 317 GLU A C 1
ATOM 2524 O O . GLU A 1 317 ? 67.917 27.645 79.253 1.00 52.61 317 GLU A O 1
ATOM 2530 N N . ALA A 1 318 ? 67.450 28.128 77.074 1.00 51.90 318 ALA A N 1
ATOM 2531 C CA . ALA A 1 318 ? 67.405 29.599 77.226 1.00 49.91 318 ALA A CA 1
ATOM 2532 C C . A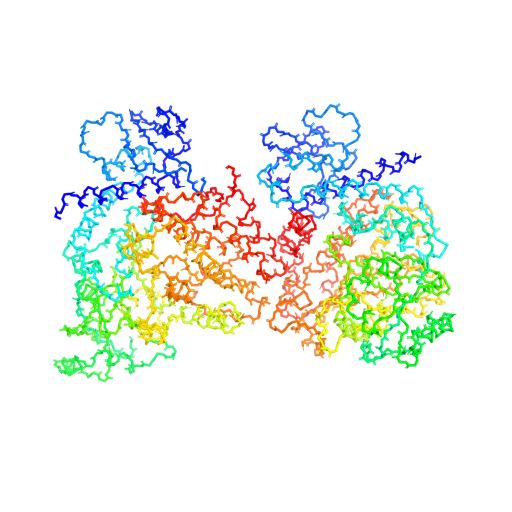LA A 1 318 ? 66.190 30.002 78.067 1.00 48.48 318 ALA A C 1
ATOM 2533 O O . ALA A 1 318 ? 66.324 30.922 78.870 1.00 49.29 318 ALA A O 1
ATOM 2535 N N . LEU A 1 319 ? 65.045 29.350 77.893 1.00 46.93 319 LEU A N 1
ATOM 2536 C CA . LEU A 1 319 ? 63.823 29.722 78.646 1.00 47.38 319 LEU A CA 1
ATOM 2537 C C . LEU A 1 319 ? 63.970 29.287 80.105 1.00 48.35 319 LEU A C 1
ATOM 2538 O O . LEU A 1 319 ? 63.511 30.029 80.980 1.00 48.67 319 LEU A O 1
ATOM 2543 N N . ALA A 1 320 ? 64.586 28.129 80.350 1.00 47.46 320 ALA A N 1
ATOM 2544 C CA . ALA A 1 320 ? 64.814 27.572 81.704 1.00 46.93 320 ALA A CA 1
ATOM 2545 C C . ALA A 1 320 ? 65.653 28.555 82.528 1.00 45.65 320 ALA A C 1
ATOM 2546 O O . ALA A 1 320 ? 65.394 28.700 83.730 1.00 46.17 320 ALA A O 1
ATOM 2548 N N . LYS A 1 321 ? 66.614 29.212 81.885 1.00 46.57 321 LYS A N 1
ATOM 2549 C CA . LYS A 1 321 ? 67.584 30.122 82.543 1.00 48.34 321 LYS A CA 1
ATOM 2550 C C . LYS A 1 321 ? 66.898 31.439 82.931 1.00 47.99 321 LYS A C 1
ATOM 2551 O O . LYS A 1 321 ? 67.049 31.860 84.096 1.00 49.11 321 LYS A O 1
ATOM 2557 N N . TYR A 1 322 ? 66.181 32.072 81.998 1.00 46.73 322 TYR A N 1
ATOM 2558 C CA . TYR A 1 322 ? 65.729 33.485 82.117 1.00 47.15 322 TYR A CA 1
ATOM 2559 C C . TYR A 1 322 ? 64.259 33.590 82.546 1.00 46.07 322 TYR A C 1
ATOM 2560 O O . TYR A 1 322 ? 63.955 34.505 83.322 1.00 47.69 322 TYR A O 1
ATOM 2569 N N . VAL A 1 323 ? 63.372 32.715 82.067 1.00 45.74 323 VAL A N 1
ATOM 2570 C CA . VAL A 1 323 ? 61.901 32.979 82.092 1.00 45.35 323 VAL A CA 1
ATOM 2571 C C . VAL A 1 323 ? 61.248 32.392 83.344 1.00 44.96 323 VAL A C 1
ATOM 2572 O O . VAL A 1 323 ? 61.491 31.225 83.688 1.00 45.61 323 VAL A O 1
ATOM 2584 N N . VAL A 1 325 ? 56.956 32.710 85.006 1.00 47.13 325 VAL A N 1
ATOM 2585 C CA . VAL A 1 325 ? 55.582 33.156 84.652 1.00 48.41 325 VAL A CA 1
ATOM 2586 C C . VAL A 1 325 ? 54.776 33.317 85.940 1.00 48.65 325 VAL A C 1
ATOM 2587 O O . VAL A 1 325 ? 55.027 32.572 86.905 1.00 47.50 325 VAL A O 1
ATOM 2591 N N . CYS A 1 326 ? 53.842 34.268 85.936 1.00 49.86 326 CYS A N 1
ATOM 2592 C CA . CYS A 1 326 ? 52.873 34.498 87.033 1.00 50.35 326 CYS A CA 1
ATOM 2593 C C . CYS A 1 326 ? 51.826 33.386 87.013 1.00 51.05 326 CYS A C 1
ATOM 2594 O O . CYS A 1 326 ? 51.375 33.017 85.911 1.00 52.75 326 CYS A O 1
ATOM 2597 N N . ASP A 1 327 ? 51.475 32.872 88.192 1.00 51.29 327 ASP A N 1
ATOM 2598 C CA . ASP A 1 327 ? 50.380 31.888 88.384 1.00 51.50 327 ASP A CA 1
ATOM 2599 C C . ASP A 1 327 ? 49.050 32.650 88.351 1.00 51.04 327 ASP A C 1
ATOM 2600 O O . ASP A 1 327 ? 48.805 33.439 89.279 1.00 50.36 327 ASP A O 1
ATOM 2605 N N . GLU A 1 328 ? 48.237 32.425 87.314 1.00 50.66 328 GLU A N 1
ATOM 2606 C CA . GLU A 1 328 ? 46.902 33.060 87.143 1.00 49.99 328 GLU A CA 1
ATOM 2607 C C . GLU A 1 328 ? 45.811 31.981 87.101 1.00 48.57 328 GLU A C 1
ATOM 2608 O O . GLU A 1 328 ? 44.713 32.284 86.609 1.00 48.49 328 GLU A O 1
ATOM 2614 N N . THR A 1 329 ? 46.085 30.787 87.635 1.00 48.64 329 THR A N 1
ATOM 2615 C CA . THR A 1 329 ? 45.176 29.607 87.583 1.00 50.80 329 THR A CA 1
ATOM 2616 C C . THR A 1 329 ? 44.020 29.758 88.583 1.00 52.16 329 THR A C 1
ATOM 2617 O O . THR A 1 329 ? 42.945 29.178 88.318 1.00 54.49 329 THR A O 1
ATOM 2621 N N . ALA A 1 330 ? 44.224 30.481 89.690 1.00 50.89 330 ALA A N 1
ATOM 2622 C CA . ALA A 1 330 ? 43.184 30.752 90.711 1.00 51.33 330 ALA A CA 1
ATOM 2623 C C . ALA A 1 330 ? 42.264 31.873 90.217 1.00 50.43 330 ALA A C 1
ATOM 2624 O O . ALA A 1 330 ? 42.608 33.051 90.423 1.00 52.01 330 ALA A O 1
ATOM 2626 N N . TRP A 1 331 ? 41.143 31.517 89.584 1.00 48.70 331 TRP A N 1
ATOM 2627 C CA . TRP A 1 331 ? 40.118 32.488 89.114 1.00 47.92 331 TRP A CA 1
ATOM 2628 C C . TRP A 1 331 ? 38.707 31.937 89.346 1.00 47.58 331 TRP A C 1
ATOM 2629 O O . TRP A 1 331 ? 38.517 30.708 89.308 1.00 48.01 331 TRP A O 1
ATOM 2640 N N . TRP A 1 332 ? 37.760 32.843 89.583 1.00 46.78 332 TRP A N 1
ATOM 2641 C CA . TRP A 1 332 ? 36.315 32.555 89.751 1.00 47.66 332 TRP A CA 1
ATOM 2642 C C . TRP A 1 332 ? 35.530 33.511 88.853 1.00 49.64 332 TRP A C 1
ATOM 2643 O O . TRP A 1 332 ? 36.024 34.633 88.595 1.00 51.68 332 TRP A O 1
ATOM 2654 N N . SER A 1 333 ? 34.359 33.079 88.391 1.00 50.30 333 SER A N 1
ATOM 2655 C CA . SER A 1 333 ? 33.500 33.846 87.454 1.00 52.65 333 SER A CA 1
ATOM 2656 C C . SER A 1 333 ? 32.032 33.489 87.678 1.00 53.87 333 SER A C 1
ATOM 2657 O O . SER A 1 333 ? 31.748 32.332 88.044 1.00 52.83 333 SER A O 1
ATOM 2660 N N . TYR A 1 334 ? 31.139 34.450 87.444 1.00 57.51 334 TYR A N 1
ATOM 2661 C CA . TYR A 1 334 ? 29.680 34.208 87.360 1.00 61.11 334 TYR A CA 1
ATOM 2662 C C . TYR A 1 334 ? 29.404 33.320 86.145 1.00 61.74 334 TYR A C 1
ATOM 2663 O O . TYR A 1 334 ? 30.114 33.412 85.122 1.00 60.29 334 TYR A O 1
ATOM 2680 N N . GLY A 1 336 ? 25.739 32.167 84.241 1.00 66.74 336 GLY A N 1
ATOM 2681 C CA . GLY A 1 336 ? 24.282 32.061 84.034 1.00 68.67 336 GLY A CA 1
ATOM 2682 C C . GLY A 1 336 ? 23.850 30.611 83.876 1.00 70.47 336 GLY A C 1
ATOM 2683 O O . GLY A 1 336 ? 24.709 29.757 83.559 1.00 69.23 336 GLY A O 1
ATOM 2684 N N . GLN A 1 337 ? 22.558 30.337 84.061 1.00 73.75 337 GLN A N 1
ATOM 2685 C CA . GLN A 1 337 ? 22.007 28.955 84.133 1.00 77.89 337 GLN A CA 1
ATOM 2686 C C . GLN A 1 337 ? 22.034 28.281 82.750 1.00 74.29 337 GLN A C 1
ATOM 2687 O O . GLN A 1 337 ? 21.944 27.036 82.717 1.00 72.21 337 GLN A O 1
ATOM 2693 N N . ASP A 1 338 ? 22.168 29.058 81.666 1.00 70.37 338 ASP A N 1
ATOM 2694 C CA . ASP A 1 338 ? 22.233 28.554 80.264 1.00 70.26 338 ASP A CA 1
ATOM 2695 C C . ASP A 1 338 ? 23.580 27.861 79.992 1.00 70.31 338 ASP A C 1
ATOM 2696 O O . ASP A 1 338 ? 23.646 27.098 79.013 1.00 71.54 338 ASP A O 1
ATOM 2701 N N . ASN A 1 339 ? 24.616 28.129 80.797 1.00 70.48 339 ASN A N 1
ATOM 2702 C CA . ASN A 1 339 ? 25.979 27.533 80.679 1.00 68.61 339 ASN A CA 1
ATOM 2703 C C . ASN A 1 339 ? 26.652 27.965 79.368 1.00 65.15 339 ASN A C 1
ATOM 2704 O O . ASN A 1 339 ? 27.500 27.201 78.866 1.00 60.92 339 ASN A O 1
ATOM 2709 N N . ASP A 1 340 ? 26.326 29.158 78.861 1.00 64.41 340 ASP A N 1
ATOM 2710 C CA . ASP A 1 340 ? 26.938 29.745 77.638 1.00 65.81 340 ASP A CA 1
ATOM 2711 C C . ASP A 1 340 ? 28.101 30.661 78.053 1.00 67.60 340 ASP A C 1
ATOM 2712 O O . ASP A 1 340 ? 27.849 31.847 78.355 1.00 67.72 340 ASP A O 1
ATOM 2717 N N . ILE A 1 341 ? 29.330 30.132 78.048 1.00 67.36 341 ILE A N 1
ATOM 2718 C CA . ILE A 1 341 ? 30.567 30.828 78.525 1.00 68.02 341 ILE A CA 1
ATOM 2719 C C . ILE A 1 341 ? 30.887 32.042 77.636 1.00 67.09 341 ILE A C 1
ATOM 2720 O O . ILE A 1 341 ? 31.623 32.933 78.107 1.00 68.14 341 ILE A O 1
ATOM 2725 N N . PHE A 1 342 ? 30.360 32.090 76.407 1.00 64.94 342 PHE A N 1
ATOM 2726 C CA . PHE A 1 342 ? 30.622 33.170 75.417 1.00 64.21 342 PHE A CA 1
ATOM 2727 C C . PHE A 1 342 ? 29.866 34.457 75.775 1.00 65.05 342 PHE A C 1
ATOM 2728 O O . PHE A 1 342 ? 30.197 35.501 75.181 1.00 65.87 342 PHE A O 1
ATOM 2736 N N . LYS A 1 343 ? 28.894 34.401 76.691 1.00 66.79 343 LYS A N 1
ATOM 2737 C CA . LYS A 1 343 ? 28.042 35.569 77.054 1.00 69.11 343 LYS A CA 1
ATOM 2738 C C . LYS A 1 343 ? 28.929 36.687 77.625 1.00 68.00 343 LYS A C 1
ATOM 2739 O O . LYS A 1 343 ? 29.761 36.394 78.510 1.00 67.87 343 LYS A O 1
ATOM 2745 N N . ASP A 1 344 ? 28.749 37.918 77.132 1.00 67.12 344 ASP A N 1
ATOM 2746 C CA . ASP A 1 344 ? 29.572 39.113 77.472 1.00 67.80 344 ASP A CA 1
ATOM 2747 C C . ASP A 1 344 ? 29.365 39.495 78.941 1.00 65.15 344 ASP A C 1
ATOM 2748 O O . ASP A 1 344 ? 30.288 40.090 79.528 1.00 66.34 344 ASP A O 1
ATOM 2753 N N . GLN A 1 345 ? 28.183 39.189 79.485 1.00 62.57 345 GLN A N 1
ATOM 2754 C CA . GLN A 1 345 ? 27.759 39.483 80.880 1.00 60.53 345 GLN A CA 1
ATOM 2755 C C . GLN A 1 345 ? 28.782 38.928 81.881 1.00 58.44 345 GLN A C 1
ATOM 2756 O O . GLN A 1 345 ? 29.074 39.633 82.864 1.00 59.05 345 GLN A O 1
ATOM 2762 N N . LEU A 1 346 ? 29.301 37.719 81.642 1.00 57.63 346 LEU A N 1
ATOM 2763 C CA . LEU A 1 346 ? 30.114 36.945 82.624 1.00 56.83 346 LEU A CA 1
ATOM 2764 C C . LEU A 1 346 ? 31.379 37.720 83.018 1.00 56.65 346 LEU A C 1
ATOM 2765 O O . LEU A 1 346 ? 31.812 37.571 84.174 1.00 58.68 346 LEU A O 1
ATOM 2770 N N . GLY A 1 347 ? 31.960 38.484 82.087 1.00 55.10 347 GLY A N 1
ATOM 2771 C CA . GLY A 1 347 ? 33.236 39.206 82.273 1.00 54.44 347 GLY A CA 1
ATOM 2772 C C . GLY A 1 347 ? 33.138 40.314 83.310 1.00 53.42 347 GLY A C 1
ATOM 2773 O O . GLY A 1 347 ? 34.189 40.688 83.860 1.00 52.49 347 GLY A O 1
ATOM 2774 N N . HIS A 1 348 ? 31.927 40.819 83.574 1.00 51.01 348 HIS A N 1
ATOM 2775 C CA . HIS A 1 348 ? 31.661 41.946 84.507 1.00 48.82 348 HIS A CA 1
ATOM 2776 C C . HIS A 1 348 ? 31.704 41.488 85.969 1.00 47.62 348 HIS A C 1
ATOM 2777 O O . HIS A 1 348 ? 31.819 42.368 86.841 1.00 49.16 348 HIS A O 1
ATOM 2784 N N . LEU A 1 349 ? 31.606 40.184 86.241 1.00 46.83 349 LEU A N 1
ATOM 2785 C CA . LEU A 1 349 ? 31.633 39.639 87.627 1.00 47.54 349 LEU A CA 1
ATOM 2786 C C . LEU A 1 349 ? 32.583 38.439 87.695 1.00 46.80 349 LEU A C 1
ATOM 2787 O O . LEU A 1 349 ? 32.116 37.286 87.603 1.00 46.89 349 LEU A O 1
ATOM 2792 N N . THR A 1 350 ? 33.877 38.722 87.852 1.00 46.98 350 THR A N 1
ATOM 2793 C CA . THR A 1 350 ? 34.964 37.720 87.989 1.00 46.82 350 THR A CA 1
ATOM 2794 C C . THR A 1 350 ? 35.924 38.161 89.095 1.00 45.72 350 THR A C 1
ATOM 2795 O O . THR A 1 350 ? 35.820 39.309 89.561 1.00 44.18 350 THR A O 1
ATOM 2799 N N . VAL A 1 351 ? 36.810 37.258 89.504 1.00 46.33 351 VAL A N 1
ATOM 2800 C CA . VAL A 1 351 ? 37.954 37.560 90.407 1.00 46.80 351 VAL A CA 1
ATOM 2801 C C . VAL A 1 351 ? 39.081 36.594 90.044 1.00 45.81 351 VAL A C 1
ATOM 2802 O O . VAL A 1 351 ? 38.796 35.402 89.840 1.00 44.69 351 VAL A O 1
ATOM 2806 N N . GLN A 1 352 ? 40.304 37.111 89.939 1.00 47.25 352 GLN A N 1
ATOM 2807 C CA . GLN A 1 352 ? 41.503 36.343 89.522 1.00 47.61 352 GLN A CA 1
ATOM 2808 C C . GLN A 1 352 ? 42.677 36.761 90.410 1.00 46.45 352 GLN A C 1
ATOM 2809 O O . GLN A 1 352 ? 42.937 37.973 90.522 1.00 45.12 352 GLN A O 1
ATOM 2815 N N . LEU A 1 353 ? 43.333 35.787 91.041 1.00 46.81 353 LEU A N 1
ATOM 2816 C CA . LEU A 1 353 ? 44.515 36.017 91.908 1.00 47.47 353 LEU A CA 1
ATOM 2817 C C . LEU A 1 353 ? 45.764 35.744 91.075 1.00 50.08 353 LEU A C 1
ATOM 2818 O O . LEU A 1 353 ? 45.832 34.679 90.438 1.00 51.96 353 LEU A O 1
ATOM 2823 N N . ARG A 1 354 ? 46.688 36.701 91.050 1.00 51.72 354 ARG A N 1
ATOM 2824 C CA . ARG A 1 354 ? 47.964 36.591 90.307 1.00 53.31 354 ARG A CA 1
ATOM 2825 C C . ARG A 1 354 ? 49.101 36.470 91.322 1.00 52.70 354 ARG A C 1
ATOM 2826 O O . ARG A 1 354 ? 49.413 37.484 91.982 1.00 52.32 354 ARG A O 1
ATOM 2834 N N . LYS A 1 355 ? 49.672 35.271 91.440 1.00 53.78 355 LYS A N 1
ATOM 2835 C CA . LYS A 1 355 ? 50.831 34.977 92.321 1.00 57.08 355 LYS A CA 1
ATOM 2836 C C . LYS A 1 355 ? 52.108 35.121 91.491 1.00 54.74 355 LYS A C 1
ATOM 2837 O O . LYS A 1 355 ? 52.315 34.300 90.581 1.00 53.12 355 LYS A O 1
ATOM 2843 N N . TYR A 1 356 ? 52.912 36.144 91.782 1.00 53.75 356 TYR A N 1
ATOM 2844 C CA . TYR A 1 356 ? 54.274 36.319 91.218 1.00 54.30 356 TYR A CA 1
ATOM 2845 C C . TYR A 1 356 ? 55.169 35.240 91.822 1.00 53.22 356 TYR A C 1
ATOM 2846 O O . TYR A 1 356 ? 54.884 34.745 92.908 1.00 51.41 356 TYR A O 1
ATOM 2855 N N . PRO A 1 357 ? 56.253 34.811 91.136 1.00 56.55 357 PRO A N 1
ATOM 2856 C CA . PRO A 1 357 ? 57.144 33.781 91.674 1.00 58.66 357 PRO A CA 1
ATOM 2857 C C . PRO A 1 357 ? 57.667 34.131 93.077 1.00 62.13 357 PRO A C 1
ATOM 2858 O O . PRO A 1 357 ? 58.030 35.280 93.300 1.00 61.45 357 PRO A O 1
ATOM 2862 N N . GLU A 1 358 ? 57.681 33.144 93.981 1.00 66.35 358 GLU A N 1
ATOM 2863 C CA . GLU A 1 358 ? 58.113 33.297 95.400 1.00 70.46 358 GLU A CA 1
ATOM 2864 C C . GLU A 1 358 ? 59.579 33.746 95.456 1.00 71.40 358 GLU A C 1
ATOM 2865 O O . GLU A 1 358 ? 59.896 34.585 96.316 1.00 71.21 358 GLU A O 1
ATOM 2871 N N . VAL A 1 359 ? 60.421 33.215 94.564 1.00 71.86 359 VAL A N 1
ATOM 2872 C CA . VAL A 1 359 ? 61.872 33.557 94.429 1.00 73.10 359 VAL A CA 1
ATOM 2873 C C . VAL A 1 359 ? 62.052 35.080 94.535 1.00 72.11 359 VAL A C 1
ATOM 2874 O O . VAL A 1 359 ? 62.979 35.513 95.250 1.00 70.55 359 VAL A O 1
ATOM 2878 N N . LEU A 1 360 ? 61.204 35.858 93.849 1.00 71.49 360 LEU A N 1
ATOM 2879 C CA . LEU A 1 360 ? 61.286 37.345 93.783 1.00 69.72 360 LEU A CA 1
ATOM 2880 C C . LEU A 1 360 ? 60.831 37.960 95.107 1.00 68.55 360 LEU A C 1
ATOM 2881 O O . LEU A 1 360 ? 61.515 38.881 95.587 1.00 69.53 360 LEU A O 1
ATOM 2886 N N . ALA A 1 361 ? 59.691 37.504 95.637 1.00 68.54 361 ALA A N 1
ATOM 2887 C CA . ALA A 1 361 ? 59.007 38.104 96.808 1.00 70.68 361 ALA A CA 1
ATOM 2888 C C . ALA A 1 361 ? 59.895 38.003 98.058 1.00 72.41 361 ALA A C 1
ATOM 2889 O O . ALA A 1 361 ? 59.747 38.866 98.942 1.00 73.53 361 ALA A O 1
ATOM 2891 N N . LYS A 1 362 ? 60.794 37.012 98.121 1.00 75.31 362 LYS A N 1
ATOM 2892 C CA . LYS A 1 362 ? 61.723 36.791 99.266 1.00 77.62 362 LYS A CA 1
ATOM 2893 C C . LYS A 1 362 ? 63.124 37.321 98.927 1.00 75.98 362 LYS A C 1
ATOM 2894 O O . LYS A 1 362 ? 64.073 36.972 99.656 1.00 76.79 362 LYS A O 1
ATOM 2900 N N . ASN A 1 363 ? 63.245 38.129 97.869 1.00 74.55 363 ASN A N 1
ATOM 2901 C CA . ASN A 1 363 ? 64.506 38.786 97.432 1.00 73.09 363 ASN A CA 1
ATOM 2902 C C . ASN A 1 363 ? 64.256 40.299 97.400 1.00 74.50 363 ASN A C 1
ATOM 2903 O O . ASN A 1 363 ? 63.587 40.766 96.458 1.00 73.26 363 ASN A O 1
ATOM 2908 N N . ASP A 1 364 ? 64.754 41.029 98.403 1.00 77.49 364 ASP A N 1
ATOM 2909 C CA . ASP A 1 364 ? 64.508 42.487 98.582 1.00 79.55 364 ASP A CA 1
ATOM 2910 C C . ASP A 1 364 ? 65.564 43.304 97.827 1.00 77.26 364 ASP A C 1
ATOM 2911 O O . ASP A 1 364 ? 65.441 44.542 97.806 1.00 79.02 364 ASP A O 1
ATOM 2916 N N . THR A 1 365 ? 66.543 42.635 97.212 1.00 76.05 365 THR A N 1
ATOM 2917 C CA . THR A 1 365 ? 67.731 43.253 96.564 1.00 75.51 365 THR A CA 1
ATOM 2918 C C . THR A 1 365 ? 67.432 43.459 95.076 1.00 71.63 365 THR A C 1
ATOM 2919 O O . THR A 1 365 ? 67.708 44.564 94.563 1.00 72.49 365 THR A O 1
ATOM 2923 N N . GLN A 1 366 ? 66.898 42.425 94.417 1.00 66.47 366 GLN A N 1
ATOM 2924 C CA . GLN A 1 366 ? 66.429 42.482 93.006 1.00 62.12 366 GLN A CA 1
ATOM 2925 C C . GLN A 1 366 ? 65.316 43.531 92.893 1.00 59.46 366 GLN A C 1
ATOM 2926 O O . GLN A 1 366 ? 64.505 43.654 93.842 1.00 55.12 366 GLN A O 1
ATOM 2932 N N . GLN A 1 367 ? 65.303 44.273 91.781 1.00 56.41 367 GLN A N 1
ATOM 2933 C CA . GLN A 1 367 ? 64.259 45.277 91.454 1.00 53.69 367 GLN A CA 1
ATOM 2934 C C . GLN A 1 367 ? 63.428 44.745 90.282 1.00 50.21 367 GLN A C 1
ATOM 2935 O O . GLN A 1 367 ? 63.993 44.564 89.185 1.00 48.24 367 GLN A O 1
ATOM 2941 N N . LEU A 1 368 ? 62.141 44.481 90.512 1.00 47.48 368 LEU A N 1
ATOM 2942 C CA . LEU A 1 368 ? 61.204 44.037 89.448 1.00 45.76 368 LEU A CA 1
ATOM 2943 C C . LEU A 1 368 ? 60.679 45.277 88.714 1.00 43.99 368 LEU A C 1
ATOM 2944 O O . LEU A 1 368 ? 59.932 46.065 89.332 1.00 42.76 368 LEU A O 1
ATOM 2949 N N . VAL A 1 369 ? 61.071 45.436 87.447 1.00 41.51 369 VAL A N 1
ATOM 2950 C CA . VAL A 1 369 ? 60.733 46.614 86.599 1.00 41.42 369 VAL A CA 1
ATOM 2951 C C . VAL A 1 369 ? 60.104 46.115 85.298 1.00 41.65 369 VAL A C 1
ATOM 2952 O O . VAL A 1 369 ? 60.787 45.368 84.560 1.00 42.16 369 VAL A O 1
ATOM 2956 N N . SER A 1 370 ? 58.855 46.511 85.032 1.00 40.09 370 SER A N 1
ATOM 2957 C CA . SER A 1 370 ? 58.160 46.260 83.744 1.00 39.11 370 SER A CA 1
ATOM 2958 C C . SER A 1 370 ? 58.870 47.048 82.642 1.00 39.22 370 SER A C 1
ATOM 2959 O O . SER A 1 370 ? 59.389 48.150 82.918 1.00 39.77 370 SER A O 1
ATOM 2970 N N . ALA A 1 372 ? 57.484 48.476 80.266 1.00 37.94 372 ALA A N 1
ATOM 2971 C CA . ALA A 1 372 ? 56.641 49.676 80.059 1.00 38.22 372 ALA A CA 1
ATOM 2972 C C . ALA A 1 372 ? 57.160 50.829 80.927 1.00 37.68 372 ALA A C 1
ATOM 2973 O O . ALA A 1 372 ? 57.125 51.976 80.459 1.00 36.75 372 ALA A O 1
ATOM 2975 N N . ALA A 1 373 ? 57.608 50.527 82.149 1.00 37.84 373 ALA A N 1
ATOM 2976 C CA . ALA A 1 373 ? 58.138 51.503 83.131 1.00 37.68 373 ALA A CA 1
ATOM 2977 C C . ALA A 1 373 ? 59.421 52.157 82.600 1.00 37.39 373 ALA A C 1
ATOM 2978 O O . ALA A 1 373 ? 59.620 53.354 82.867 1.00 38.05 373 ALA A O 1
ATOM 2980 N N . LEU A 1 374 ? 60.249 51.411 81.862 1.00 37.16 374 LEU A N 1
ATOM 2981 C CA . LEU A 1 374 ? 61.543 51.903 81.313 1.00 36.63 374 LEU A CA 1
ATOM 2982 C C . LEU A 1 374 ? 61.306 52.859 80.137 1.00 36.35 374 LEU A C 1
ATOM 2983 O O . LEU A 1 374 ? 62.263 53.536 79.750 1.00 38.56 374 LEU A O 1
ATOM 2988 N N . ALA A 1 375 ? 60.088 52.931 79.595 1.00 36.71 375 ALA A N 1
ATOM 2989 C CA . ALA A 1 375 ? 59.726 53.855 78.492 1.00 37.04 375 ALA A CA 1
ATOM 2990 C C . ALA A 1 375 ? 59.355 55.240 79.044 1.00 36.64 375 ALA A C 1
ATOM 2991 O O . ALA A 1 375 ? 59.237 56.187 78.239 1.00 37.12 375 ALA A O 1
ATOM 2993 N N . ALA A 1 376 ? 59.176 55.372 80.360 1.00 36.65 376 ALA A N 1
ATOM 2994 C CA . ALA A 1 376 ? 58.850 56.659 81.021 1.00 37.52 376 ALA A CA 1
ATOM 2995 C C . ALA A 1 376 ? 60.069 57.589 80.962 1.00 38.31 376 ALA A C 1
ATOM 2996 O O . ALA A 1 376 ? 61.183 57.127 81.274 1.00 39.90 376 ALA A O 1
ATOM 2998 N N . ASN A 1 377 ? 59.863 58.848 80.564 1.00 39.71 377 ASN A N 1
ATOM 2999 C CA . ASN A 1 377 ? 60.924 59.883 80.446 1.00 41.63 377 ASN A CA 1
ATOM 3000 C C . ASN A 1 377 ? 61.267 60.377 81.857 1.00 42.10 377 ASN A C 1
ATOM 3001 O O . ASN A 1 377 ? 60.863 61.496 82.211 1.00 41.93 377 ASN A O 1
ATOM 3006 N N . ASP A 1 378 ? 61.965 59.548 82.636 1.00 43.53 378 ASP A N 1
ATOM 3007 C CA . ASP A 1 378 ? 62.349 59.834 84.045 1.00 43.80 378 ASP A CA 1
ATOM 3008 C C . ASP A 1 378 ? 63.582 58.995 84.408 1.00 44.15 378 ASP A C 1
ATOM 3009 O O . ASP A 1 378 ? 63.638 57.811 84.008 1.00 42.77 378 ASP A O 1
ATOM 3014 N N . ARG A 1 379 ? 64.513 59.586 85.163 1.00 45.41 379 ARG A N 1
ATOM 3015 C CA . ARG A 1 379 ? 65.840 58.998 85.487 1.00 46.53 379 ARG A CA 1
ATOM 3016 C C . ARG A 1 379 ? 65.712 57.964 86.610 1.00 44.21 379 ARG A C 1
ATOM 3017 O O . ARG A 1 379 ? 66.575 57.072 86.670 1.00 42.91 379 ARG A O 1
ATOM 3025 N N . THR A 1 380 ? 64.686 58.086 87.463 1.00 43.17 380 THR A N 1
ATOM 3026 C CA . THR A 1 380 ? 64.538 57.351 88.753 1.00 42.99 380 THR A CA 1
ATOM 3027 C C . THR A 1 380 ? 64.932 55.875 88.599 1.00 42.58 380 THR A C 1
ATOM 3028 O O . THR A 1 380 ? 65.803 55.430 89.361 1.00 43.03 380 THR A O 1
ATOM 3032 N N . LEU A 1 381 ? 64.305 55.145 87.671 1.00 42.19 381 LEU A N 1
ATOM 3033 C CA . LEU A 1 381 ? 64.452 53.667 87.539 1.00 41.56 381 LEU A CA 1
ATOM 3034 C C . LEU A 1 381 ? 65.838 53.309 86.989 1.00 41.47 381 LEU A C 1
ATOM 3035 O O . LEU A 1 381 ? 66.386 52.284 87.418 1.00 41.50 381 LEU A O 1
ATOM 3040 N N . TYR A 1 382 ? 66.373 54.103 86.059 1.00 41.66 382 TYR A N 1
ATOM 3041 C CA . TYR A 1 382 ? 67.722 53.907 85.466 1.00 42.71 382 TYR A CA 1
ATOM 3042 C C . TYR A 1 382 ? 68.802 54.119 86.540 1.00 43.99 382 TYR A C 1
ATOM 3043 O O . TYR A 1 382 ? 69.793 53.368 86.538 1.00 45.96 382 TYR A O 1
ATOM 3052 N N . GLN A 1 383 ? 68.623 55.110 87.419 1.00 45.44 383 GLN A N 1
ATOM 3053 C CA . GLN A 1 383 ? 69.552 55.413 88.547 1.00 47.56 383 GLN A CA 1
ATOM 3054 C C . GLN A 1 383 ? 69.499 54.282 89.580 1.00 47.93 383 GLN A C 1
ATOM 3055 O O . GLN A 1 383 ? 70.548 53.949 90.155 1.00 49.02 383 GLN A O 1
ATOM 3069 N N . ILE A 1 385 ? 68.609 51.045 88.937 1.00 49.10 385 ILE A N 1
ATOM 3070 C CA . ILE A 1 385 ? 69.142 49.804 88.306 1.00 49.21 385 ILE A CA 1
ATOM 3071 C C . ILE A 1 385 ? 70.669 49.898 88.244 1.00 49.25 385 ILE A C 1
ATOM 3072 O O . ILE A 1 385 ? 71.330 48.938 88.664 1.00 48.05 385 ILE A O 1
ATOM 3077 N N . CYS A 1 386 ? 71.198 51.009 87.727 1.00 50.09 386 CYS A N 1
ATOM 3078 C CA . CYS A 1 386 ? 72.657 51.246 87.548 1.00 52.05 386 CYS A CA 1
ATOM 3079 C C . CYS A 1 386 ? 73.337 51.453 88.908 1.00 54.17 386 CYS A C 1
ATOM 3080 O O . CYS A 1 386 ? 74.527 51.123 89.015 1.00 56.26 386 CYS A O 1
ATOM 3083 N N . GLY A 1 387 ? 72.610 51.980 89.898 1.00 55.99 387 GLY A N 1
ATOM 3084 C CA . GLY A 1 387 ? 73.104 52.206 91.271 1.00 55.75 387 GLY A CA 1
ATOM 3085 C C . GLY A 1 387 ? 73.906 53.492 91.401 1.00 56.40 387 GLY A C 1
ATOM 3086 O O . GLY A 1 387 ? 74.765 53.547 92.293 1.00 56.24 387 GLY A O 1
ATOM 3087 N N . LYS A 1 388 ? 73.630 54.501 90.566 1.00 58.08 388 LYS A N 1
ATOM 3088 C CA . LYS A 1 388 ? 74.351 55.804 90.576 1.00 57.93 388 LYS A CA 1
ATOM 3089 C C . LYS A 1 388 ? 73.590 56.850 89.754 1.00 57.52 388 LYS A C 1
ATOM 3090 O O . LYS A 1 388 ? 72.870 56.468 88.818 1.00 57.82 388 LYS A O 1
ATOM 3096 N N . ASP A 1 389 ? 73.767 58.129 90.093 1.00 59.80 389 ASP A N 1
ATOM 3097 C CA . ASP A 1 389 ? 73.161 59.281 89.374 1.00 61.94 389 ASP A CA 1
ATOM 3098 C C . ASP A 1 389 ? 73.998 59.577 88.126 1.00 61.35 389 ASP A C 1
ATOM 3099 O O . ASP A 1 389 ? 73.409 59.879 87.075 1.00 60.53 389 ASP A O 1
ATOM 3104 N N . ASN A 1 390 ? 75.324 59.483 88.253 1.00 62.71 390 ASN A N 1
ATOM 3105 C CA . ASN A 1 390 ? 76.316 59.742 87.172 1.00 63.00 390 ASN A CA 1
ATOM 3106 C C . ASN A 1 390 ? 76.268 58.599 86.145 1.00 58.76 390 ASN A C 1
ATOM 3107 O O . ASN A 1 390 ? 77.197 57.770 86.136 1.00 58.56 390 ASN A O 1
ATOM 3112 N N . ILE A 1 391 ? 75.226 58.553 85.308 1.00 53.89 391 ILE A N 1
ATOM 3113 C CA . ILE A 1 391 ? 75.061 57.507 84.254 1.00 51.15 391 ILE A CA 1
ATOM 3114 C C . ILE A 1 391 ? 75.679 58.022 82.952 1.00 49.41 391 ILE A C 1
ATOM 3115 O O . ILE A 1 391 ? 75.167 59.007 82.403 1.00 48.23 391 ILE A O 1
ATOM 3120 N N . SER A 1 392 ? 76.728 57.351 82.475 1.00 49.62 392 SER A N 1
ATOM 3121 C CA . SER A 1 392 ? 77.463 57.700 81.232 1.00 50.06 392 SER A CA 1
ATOM 3122 C C . SER A 1 392 ? 76.735 57.122 80.014 1.00 50.33 392 SER A C 1
ATOM 3123 O O . SER A 1 392 ? 75.760 56.364 80.193 1.00 47.72 392 SER A O 1
ATOM 3126 N N . LYS A 1 393 ? 77.198 57.479 78.816 1.00 51.22 393 LYS A N 1
ATOM 3127 C CA . LYS A 1 393 ? 76.688 56.944 77.529 1.00 52.22 393 LYS A CA 1
ATOM 3128 C C . LYS A 1 393 ? 76.979 55.438 77.459 1.00 52.15 393 LYS A C 1
ATOM 3129 O O . LYS A 1 393 ? 76.060 54.684 77.089 1.00 50.06 393 LYS A O 1
ATOM 3135 N N . ASN A 1 394 ? 78.202 55.018 77.805 1.00 49.68 394 ASN A N 1
ATOM 3136 C CA . ASN A 1 394 ? 78.646 53.598 77.738 1.00 50.46 394 ASN A CA 1
ATOM 3137 C C . ASN A 1 394 ? 77.898 52.760 78.785 1.00 49.16 394 ASN A C 1
ATOM 3138 O O . ASN A 1 394 ? 77.748 51.550 78.558 1.00 48.24 394 ASN A O 1
ATOM 3143 N N . ASP A 1 395 ? 77.450 53.360 79.892 1.00 49.97 395 ASP A N 1
ATOM 3144 C CA . ASP A 1 395 ? 76.670 52.654 80.946 1.00 49.12 395 ASP A CA 1
ATOM 3145 C C . ASP A 1 395 ? 75.311 52.222 80.386 1.00 47.72 395 ASP A C 1
ATOM 3146 O O . ASP A 1 395 ? 74.965 51.035 80.541 1.00 46.09 395 ASP A O 1
ATOM 3151 N N . VAL A 1 396 ? 74.570 53.157 79.778 1.00 46.70 396 VAL A N 1
ATOM 3152 C CA . VAL A 1 396 ? 73.151 52.959 79.352 1.00 46.67 396 VAL A CA 1
ATOM 3153 C C . VAL A 1 396 ? 73.128 52.099 78.083 1.00 45.84 396 VAL A C 1
ATOM 3154 O O . VAL A 1 396 ? 72.153 51.349 77.893 1.00 45.04 396 VAL A O 1
ATOM 3166 N N . THR A 1 398 ? 75.383 49.688 77.429 1.00 43.81 398 THR A N 1
ATOM 3167 C CA . THR A 1 398 ? 75.669 48.350 77.997 1.00 42.65 398 THR A CA 1
ATOM 3168 C C . THR A 1 398 ? 74.384 47.803 78.624 1.00 42.00 398 THR A C 1
ATOM 3169 O O . THR A 1 398 ? 74.142 46.589 78.496 1.00 40.90 398 THR A O 1
ATOM 3173 N N . LEU A 1 399 ? 73.602 48.667 79.277 1.00 40.24 399 LEU A N 1
ATOM 3174 C CA . LEU A 1 399 ? 72.327 48.282 79.942 1.00 39.86 399 LEU A CA 1
ATOM 3175 C C . LEU A 1 399 ? 71.290 47.900 78.876 1.00 39.00 399 LEU A C 1
ATOM 3176 O O . LEU A 1 399 ? 70.588 46.889 79.078 1.00 35.97 399 LEU A O 1
ATOM 3181 N N . PHE A 1 400 ? 71.193 48.667 77.786 1.00 38.71 400 PHE A N 1
ATOM 3182 C CA . PHE A 1 400 ? 70.211 48.411 76.703 1.00 40.83 400 PHE A CA 1
ATOM 3183 C C . PHE A 1 400 ? 70.579 47.122 75.965 1.00 41.69 400 PHE A C 1
ATOM 3184 O O . PHE A 1 400 ? 69.661 46.344 75.656 1.00 42.17 400 PHE A O 1
ATOM 3192 N N . GLU A 1 401 ? 71.869 46.922 75.672 1.00 44.81 401 GLU A N 1
ATOM 3193 C CA . GLU A 1 401 ? 72.400 45.686 75.029 1.00 45.69 401 GLU A CA 1
ATOM 3194 C C . GLU A 1 401 ? 71.947 44.469 75.840 1.00 44.25 401 GLU A C 1
ATOM 3195 O O . GLU A 1 401 ? 71.507 43.480 75.223 1.00 45.52 401 GLU A O 1
ATOM 3201 N N . ASP A 1 402 ? 72.047 44.558 77.170 1.00 42.58 402 ASP A N 1
ATOM 3202 C CA . ASP A 1 402 ? 71.684 43.473 78.118 1.00 42.16 402 ASP A CA 1
ATOM 3203 C C . ASP A 1 402 ? 70.171 43.208 78.062 1.00 41.95 402 ASP A C 1
ATOM 3204 O O . ASP A 1 402 ? 69.787 42.029 78.001 1.00 40.91 402 ASP A O 1
ATOM 3209 N N . ILE A 1 403 ? 69.346 44.260 78.106 1.00 42.50 403 ILE A N 1
ATOM 3210 C CA . ILE A 1 403 ? 67.854 44.161 78.049 1.00 41.85 403 ILE A CA 1
ATOM 3211 C C . ILE A 1 403 ? 67.454 43.541 76.703 1.00 42.67 403 ILE A C 1
ATOM 3212 O O . ILE A 1 403 ? 66.645 42.595 76.709 1.00 42.84 403 ILE A O 1
ATOM 3217 N N . ALA A 1 404 ? 68.007 44.054 75.601 1.00 42.77 404 ALA A N 1
ATOM 3218 C CA . ALA A 1 404 ? 67.682 43.634 74.219 1.00 43.62 404 ALA A CA 1
ATOM 3219 C C . ALA A 1 404 ? 68.139 42.189 73.987 1.00 45.87 404 ALA A C 1
ATOM 3220 O O . ALA A 1 404 ? 67.414 41.459 73.288 1.00 47.02 404 ALA A O 1
ATOM 3222 N N . GLN A 1 405 ? 69.293 41.790 74.535 1.00 46.48 405 GLN A N 1
ATOM 3223 C CA . GLN A 1 405 ? 69.846 40.417 74.361 1.00 46.12 405 GLN A CA 1
ATOM 3224 C C . GLN A 1 405 ? 68.906 39.401 75.022 1.00 43.88 405 GLN A C 1
ATOM 3225 O O . GLN A 1 405 ? 68.501 38.454 74.333 1.00 44.74 405 GLN A O 1
ATOM 3231 N N . VAL A 1 406 ? 68.578 39.589 76.303 1.00 41.57 406 VAL A N 1
ATOM 3232 C CA . VAL A 1 406 ? 67.765 38.626 77.106 1.00 40.28 406 VAL A CA 1
ATOM 3233 C C . VAL A 1 406 ? 66.329 38.602 76.564 1.00 39.65 406 VAL A C 1
ATOM 3234 O O . VAL A 1 406 ? 65.773 37.503 76.446 1.00 38.42 406 VAL A O 1
ATOM 3238 N N . PHE A 1 407 ? 65.753 39.764 76.249 1.00 39.44 407 PHE A N 1
ATOM 3239 C CA . PHE A 1 407 ? 64.356 39.898 75.761 1.00 39.91 407 PHE A CA 1
ATOM 3240 C C . PHE A 1 407 ? 64.193 39.186 74.412 1.00 40.08 407 PHE A C 1
ATOM 3241 O O . PHE A 1 407 ? 63.281 38.344 74.295 1.00 40.39 407 PHE A O 1
ATOM 3249 N N . LEU A 1 408 ? 65.035 39.522 73.429 1.00 39.75 408 LEU A N 1
ATOM 3250 C CA . LEU A 1 408 ? 64.962 38.965 72.049 1.00 40.44 408 LEU A CA 1
ATOM 3251 C C . LEU A 1 408 ? 65.358 37.482 72.041 1.00 40.91 408 LEU A C 1
ATOM 3252 O O . LEU A 1 408 ? 64.813 36.748 71.206 1.00 43.83 408 LEU A O 1
ATOM 3257 N N . LYS A 1 409 ? 66.273 37.052 72.912 1.00 40.66 409 LYS A N 1
ATOM 3258 C CA . LYS A 1 409 ? 66.636 35.616 73.052 1.00 42.20 409 LYS A CA 1
ATOM 3259 C C . LYS A 1 409 ? 65.411 34.839 73.557 1.00 41.68 409 LYS A C 1
ATOM 3260 O O . LYS A 1 409 ? 65.057 33.829 72.922 1.00 41.58 409 LYS A O 1
ATOM 3266 N N . VAL A 1 410 ? 64.797 35.296 74.655 1.00 40.39 410 VAL A N 1
ATOM 3267 C CA . VAL A 1 410 ? 63.601 34.665 75.293 1.00 40.89 410 VAL A CA 1
ATOM 3268 C C . VAL A 1 410 ? 62.441 34.633 74.291 1.00 40.09 410 VAL A C 1
ATOM 3269 O O . VAL A 1 410 ? 61.836 33.557 74.137 1.00 38.85 410 VAL A O 1
ATOM 3273 N N . THR A 1 411 ? 62.133 35.769 73.658 1.00 40.30 411 THR A N 1
ATOM 3274 C CA . THR A 1 411 ? 60.986 35.930 72.724 1.00 39.63 411 THR A CA 1
ATOM 3275 C C . THR A 1 411 ? 61.142 34.965 71.544 1.00 39.71 411 THR A C 1
ATOM 3276 O O . THR A 1 411 ? 60.169 34.249 71.248 1.00 40.10 411 THR A O 1
ATOM 3280 N N . LEU A 1 412 ? 62.315 34.947 70.901 1.00 38.56 412 LEU A N 1
ATOM 3281 C CA . LEU A 1 412 ? 62.576 34.098 69.709 1.00 38.69 412 LEU A CA 1
ATOM 3282 C C . LEU A 1 412 ? 62.717 32.628 70.133 1.00 39.74 412 LEU A C 1
ATOM 3283 O O . LEU A 1 412 ? 62.394 31.756 69.312 1.00 39.26 412 LEU A O 1
ATOM 3288 N N . SER A 1 413 ? 63.177 32.355 71.358 1.00 40.96 413 SER A N 1
ATOM 3289 C CA . SER A 1 413 ? 63.297 30.980 71.914 1.00 41.54 413 SER A CA 1
ATOM 3290 C C . SER A 1 413 ? 61.900 30.394 72.146 1.00 42.27 413 SER A C 1
ATOM 3291 O O . SER A 1 413 ? 61.750 29.173 72.002 1.00 44.22 413 SER A O 1
ATOM 3294 N N . PHE A 1 414 ? 60.925 31.229 72.514 1.00 41.78 414 PHE A N 1
ATOM 3295 C CA . PHE A 1 414 ? 59.492 30.846 72.588 1.00 41.94 414 PHE A CA 1
ATOM 3296 C C . PHE A 1 414 ? 58.985 30.552 71.174 1.00 43.91 414 PHE A C 1
ATOM 3297 O O . PHE A 1 414 ? 58.319 29.519 70.966 1.00 44.58 414 PHE A O 1
ATOM 3313 N N . GLN A 1 416 ? 60.268 29.673 68.324 1.00 42.28 416 GLN A N 1
ATOM 3314 C CA . GLN A 1 416 ? 60.773 28.530 67.518 1.00 43.42 416 GLN A CA 1
ATOM 3315 C C . GLN A 1 416 ? 59.821 27.332 67.658 1.00 43.11 416 GLN A C 1
ATOM 3316 O O . GLN A 1 416 ? 59.732 26.552 66.696 1.00 41.41 416 GLN A O 1
ATOM 3322 N N . TYR A 1 417 ? 59.132 27.205 68.799 1.00 43.29 417 TYR A N 1
ATOM 3323 C CA . TYR A 1 417 ? 58.214 26.081 69.129 1.00 43.71 417 TYR A CA 1
ATOM 3324 C C . TYR A 1 417 ? 56.791 26.363 68.628 1.00 42.86 417 TYR A C 1
ATOM 3325 O O . TYR A 1 417 ? 55.970 25.442 68.659 1.00 43.66 417 TYR A O 1
ATOM 3334 N N . GLY A 1 418 ? 56.503 27.594 68.203 1.00 42.97 418 GLY A N 1
ATOM 3335 C CA . GLY A 1 418 ? 55.182 27.992 67.680 1.00 42.11 418 GLY A CA 1
ATOM 3336 C C . GLY A 1 418 ? 54.342 28.708 68.724 1.00 42.18 418 GLY A C 1
ATOM 3337 O O . GLY A 1 418 ? 53.113 28.704 68.583 1.00 41.21 418 GLY A O 1
ATOM 3338 N N . ALA A 1 419 ? 54.967 29.329 69.726 1.00 41.04 419 ALA A N 1
ATOM 3339 C CA . ALA A 1 419 ? 54.259 30.056 70.804 1.00 40.27 419 ALA A CA 1
ATOM 3340 C C . ALA A 1 419 ? 54.800 31.482 70.897 1.00 39.52 419 ALA A C 1
ATOM 3341 O O . ALA A 1 419 ? 56.022 31.650 70.871 1.00 39.97 419 ALA A O 1
ATOM 3343 N N . LEU A 1 420 ? 53.912 32.467 71.013 1.00 38.55 420 LEU A N 1
ATOM 3344 C CA . LEU A 1 420 ? 54.297 33.894 71.145 1.00 38.82 420 LEU A CA 1
ATOM 3345 C C . LEU A 1 420 ? 53.396 34.568 72.174 1.00 39.12 420 LEU A C 1
ATOM 3346 O O . LEU A 1 420 ? 52.226 34.829 71.903 1.00 36.73 420 LEU A O 1
ATOM 3351 N N . PRO A 1 421 ? 53.906 34.832 73.401 1.00 41.54 421 PRO A N 1
ATOM 3352 C CA . PRO A 1 421 ? 53.196 35.670 74.366 1.00 41.64 421 PRO A CA 1
ATOM 3353 C C . PRO A 1 421 ? 53.015 37.098 73.833 1.00 41.59 421 PRO A C 1
ATOM 3354 O O . PRO A 1 421 ? 53.803 37.520 72.997 1.00 40.15 421 PRO A O 1
ATOM 3358 N N . GLU A 1 422 ? 51.983 37.795 74.314 1.00 42.78 422 GLU A N 1
ATOM 3359 C CA . GLU A 1 422 ? 51.756 39.233 74.014 1.00 44.12 422 GLU A CA 1
ATOM 3360 C C . GLU A 1 422 ? 52.809 40.032 74.788 1.00 42.91 422 GLU A C 1
ATOM 3361 O O . GLU A 1 422 ? 52.596 40.283 75.984 1.00 45.35 422 GLU A O 1
ATOM 3367 N N . LEU A 1 423 ? 53.913 40.387 74.128 1.00 40.93 423 LEU A N 1
ATOM 3368 C CA . LEU A 1 423 ? 55.133 40.933 74.777 1.00 40.21 423 LEU A CA 1
ATOM 3369 C C . LEU A 1 423 ? 55.289 42.421 74.456 1.00 38.59 423 LEU A C 1
ATOM 3370 O O . LEU A 1 423 ? 56.366 42.825 73.982 1.00 39.13 423 LEU A O 1
ATOM 3375 N N . HIS A 1 424 ? 54.255 43.214 74.733 1.00 38.97 424 HIS A N 1
ATOM 3376 C CA . HIS A 1 424 ? 54.389 44.684 74.901 1.00 40.02 424 HIS A CA 1
ATOM 3377 C C . HIS A 1 424 ? 54.915 44.941 76.317 1.00 38.88 424 HIS A C 1
ATOM 3378 O O . HIS A 1 424 ? 54.854 44.015 77.145 1.00 38.95 424 HIS A O 1
ATOM 3385 N N . GLY A 1 425 ? 55.416 46.148 76.577 1.00 37.43 425 GLY A N 1
ATOM 3386 C CA . GLY A 1 425 ? 56.098 46.504 77.834 1.00 37.56 425 GLY A CA 1
ATOM 3387 C C . GLY A 1 425 ? 55.306 46.163 79.090 1.00 37.82 425 GLY A C 1
ATOM 3388 O O . GLY A 1 425 ? 55.943 45.986 80.131 1.00 38.04 425 GLY A O 1
ATOM 3389 N N . GLN A 1 426 ? 53.974 46.112 79.042 1.00 38.35 426 GLN A N 1
ATOM 3390 C CA . GLN A 1 426 ? 53.152 45.970 80.273 1.00 39.40 426 GLN A CA 1
ATOM 3391 C C . GLN A 1 426 ? 53.108 44.505 80.719 1.00 37.07 426 GLN A C 1
ATOM 3392 O O . GLN A 1 426 ? 52.956 44.273 81.919 1.00 35.25 426 GLN A O 1
ATOM 3398 N N . ASN A 1 427 ? 53.246 43.554 79.800 1.00 36.19 427 ASN A N 1
ATOM 3399 C CA . ASN A 1 427 ? 53.086 42.112 80.122 1.00 37.01 427 ASN A CA 1
ATOM 3400 C C . ASN A 1 427 ? 54.416 41.468 80.521 1.00 36.81 427 ASN A C 1
ATOM 3401 O O . ASN A 1 427 ? 54.379 40.312 80.942 1.00 35.29 427 ASN A O 1
ATOM 3406 N N . ILE A 1 428 ? 55.550 42.151 80.382 1.00 36.62 428 ILE A N 1
ATOM 3407 C CA . ILE A 1 428 ? 56.863 41.524 80.714 1.00 38.39 428 ILE A CA 1
ATOM 3408 C C . ILE A 1 428 ? 57.625 42.415 81.698 1.00 38.82 428 ILE A C 1
ATOM 3409 O O . ILE A 1 428 ? 57.692 43.635 81.481 1.00 39.31 428 ILE A O 1
ATOM 3414 N N . LEU A 1 429 ? 58.185 41.803 82.740 1.00 38.43 429 LEU A N 1
ATOM 3415 C CA . LEU A 1 429 ? 59.012 42.492 83.760 1.00 39.67 429 LEU A CA 1
ATOM 3416 C C . LEU A 1 429 ? 60.407 41.863 83.796 1.00 38.96 429 LEU A C 1
ATOM 3417 O O . LEU A 1 429 ? 60.521 40.638 83.583 1.00 37.76 429 LEU A O 1
ATOM 3422 N N . LEU A 1 430 ? 61.420 42.690 84.051 1.00 37.67 430 LEU A N 1
ATOM 3423 C CA . LEU A 1 430 ? 62.837 42.263 84.154 1.00 39.53 430 LEU A CA 1
ATOM 3424 C C . LEU A 1 430 ? 63.286 42.381 85.616 1.00 39.75 430 LEU A C 1
ATOM 3425 O O . LEU A 1 430 ? 63.109 43.460 86.211 1.00 39.45 430 LEU A O 1
ATOM 3430 N N . SER A 1 431 ? 63.821 41.294 86.174 1.00 40.39 431 SER A N 1
ATOM 3431 C CA . SER A 1 431 ? 64.445 41.256 87.519 1.00 41.89 431 SER A CA 1
ATOM 3432 C C . SER A 1 431 ? 65.904 41.710 87.396 1.00 44.45 431 SER A C 1
ATOM 3433 O O . SER A 1 431 ? 66.717 40.943 86.845 1.00 45.43 431 SER A O 1
ATOM 3436 N N . PHE A 1 432 ? 66.214 42.924 87.864 1.00 46.94 432 PHE A N 1
ATOM 3437 C CA . PHE A 1 432 ? 67.571 43.531 87.798 1.00 48.16 432 PHE A CA 1
ATOM 3438 C C . PHE A 1 432 ? 68.330 43.240 89.095 1.00 50.12 432 PHE A C 1
ATOM 3439 O O . PHE A 1 432 ? 67.743 43.364 90.186 1.00 50.59 432 PHE A O 1
ATOM 3447 N N . GLU A 1 433 ? 69.597 42.851 88.973 1.00 53.18 433 GLU A N 1
ATOM 3448 C CA . GLU A 1 433 ? 70.499 42.644 90.130 1.00 56.75 433 GLU A CA 1
ATOM 3449 C C . GLU A 1 433 ? 71.917 42.990 89.685 1.00 58.11 433 GLU A C 1
ATOM 3450 O O . GLU A 1 433 ? 72.345 42.438 88.665 1.00 58.12 433 GLU A O 1
ATOM 3456 N N . ASP A 1 434 ? 72.571 43.925 90.379 1.00 59.80 434 ASP A N 1
ATOM 3457 C CA . ASP A 1 434 ? 73.925 44.448 90.040 1.00 61.11 434 ASP A CA 1
ATOM 3458 C C . ASP A 1 434 ? 73.926 44.993 88.608 1.00 58.61 434 ASP A C 1
ATOM 3459 O O . ASP A 1 434 ? 74.931 44.794 87.902 1.00 59.20 434 ASP A O 1
ATOM 3464 N N . GLY A 1 435 ? 72.839 45.647 88.197 1.00 56.65 435 GLY A N 1
ATOM 3465 C CA . GLY A 1 435 ? 72.722 46.307 86.885 1.00 55.91 435 GLY A CA 1
ATOM 3466 C C . GLY A 1 435 ? 72.493 45.337 85.738 1.00 55.70 435 GLY A C 1
ATOM 3467 O O . GLY A 1 435 ? 72.499 45.806 84.595 1.00 55.47 435 GLY A O 1
ATOM 3468 N N . ARG A 1 436 ? 72.289 44.041 85.988 1.00 55.87 436 ARG A N 1
ATOM 3469 C CA . ARG A 1 436 ? 72.094 43.071 84.875 1.00 56.66 436 ARG A CA 1
ATOM 3470 C C . ARG A 1 436 ? 70.717 42.427 84.995 1.00 53.65 436 ARG A C 1
ATOM 3471 O O . ARG A 1 436 ? 70.195 42.342 86.109 1.00 52.71 436 ARG A O 1
ATOM 3479 N N . VAL A 1 437 ? 70.159 41.994 83.868 1.00 51.19 437 VAL A N 1
ATOM 3480 C CA . VAL A 1 437 ? 68.872 41.249 83.825 1.00 49.09 437 VAL A CA 1
ATOM 3481 C C . VAL A 1 437 ? 69.154 39.836 84.323 1.00 47.29 437 VAL A C 1
ATOM 3482 O O . VAL A 1 437 ? 69.962 39.146 83.684 1.00 46.17 437 VAL A O 1
ATOM 3486 N N . GLN A 1 438 ? 68.539 39.447 85.437 1.00 47.00 438 GLN A N 1
ATOM 3487 C CA . GLN A 1 438 ? 68.630 38.068 85.983 1.00 47.22 438 GLN A CA 1
ATOM 3488 C C . GLN A 1 438 ? 67.521 37.216 85.363 1.00 47.07 438 GLN A C 1
ATOM 3489 O O . GLN A 1 438 ? 67.829 36.092 84.926 1.00 46.90 438 GLN A O 1
ATOM 3495 N N . LYS A 1 439 ? 66.288 37.737 85.328 1.00 47.16 439 LYS A N 1
ATOM 3496 C CA . LYS A 1 439 ? 65.078 36.965 84.936 1.00 48.16 439 LYS A CA 1
ATOM 3497 C C . LYS A 1 439 ? 64.111 37.821 84.107 1.00 47.15 439 LYS A C 1
ATOM 3498 O O . LYS A 1 439 ? 64.179 39.061 84.173 1.00 45.59 439 LYS A O 1
ATOM 3504 N N . CYS A 1 440 ? 63.240 37.146 83.352 1.00 47.30 440 CYS A N 1
ATOM 3505 C CA . CYS A 1 440 ? 62.021 37.699 82.707 1.00 47.04 440 CYS A CA 1
ATOM 3506 C C . CYS A 1 440 ? 60.785 37.130 83.408 1.00 45.42 440 CYS A C 1
ATOM 3507 O O . CYS A 1 440 ? 60.737 35.898 83.626 1.00 45.03 440 CYS A O 1
ATOM 3510 N N . VAL A 1 441 ? 59.825 37.988 83.751 1.00 43.20 441 VAL A N 1
ATOM 3511 C CA . VAL A 1 441 ? 58.537 37.569 84.377 1.00 42.90 441 VAL A CA 1
ATOM 3512 C C . VAL A 1 441 ? 57.396 37.927 83.421 1.00 41.16 441 VAL A C 1
ATOM 3513 O O . VAL A 1 441 ? 57.162 39.128 83.198 1.00 39.52 441 VAL A O 1
ATOM 3517 N N . LEU A 1 442 ? 56.713 36.911 82.891 1.00 41.27 442 LEU A N 1
ATOM 3518 C CA . LEU A 1 442 ? 55.515 37.070 82.024 1.00 42.27 442 LEU A CA 1
ATOM 3519 C C . LEU A 1 442 ? 54.266 37.183 82.900 1.00 42.41 442 LEU A C 1
ATOM 3520 O O . LEU A 1 442 ? 54.241 36.568 83.979 1.00 43.30 442 LEU A O 1
ATOM 3525 N N . ARG A 1 443 ? 53.269 37.942 82.437 1.00 44.44 443 ARG A N 1
ATOM 3526 C CA . ARG A 1 443 ? 51.910 38.005 83.041 1.00 44.50 443 ARG A CA 1
ATOM 3527 C C . ARG A 1 443 ? 50.874 38.263 81.937 1.00 46.20 443 ARG A C 1
ATOM 3528 O O . ARG A 1 443 ? 51.288 38.533 80.788 1.00 44.09 443 ARG A O 1
ATOM 3536 N N . ASP A 1 444 ? 49.582 38.176 82.280 1.00 49.30 444 ASP A N 1
ATOM 3537 C CA . ASP A 1 444 ? 48.430 38.284 81.342 1.00 52.28 444 ASP A CA 1
ATOM 3538 C C . ASP A 1 444 ? 48.602 37.272 80.201 1.00 52.01 444 ASP A C 1
ATOM 3539 O O . ASP A 1 444 ? 48.879 37.713 79.075 1.00 50.68 444 ASP A O 1
ATOM 3544 N N . HIS A 1 445 ? 48.419 35.976 80.480 1.00 53.91 445 HIS A N 1
ATOM 3545 C CA . HIS A 1 445 ? 48.690 34.848 79.542 1.00 54.32 445 HIS A CA 1
ATOM 3546 C C . HIS A 1 445 ? 47.491 34.566 78.623 1.00 54.61 445 HIS A C 1
ATOM 3547 O O . HIS A 1 445 ? 47.547 33.562 77.891 1.00 55.28 445 HIS A O 1
ATOM 3554 N N . ASP A 1 446 ? 46.453 35.407 78.640 1.00 56.23 446 ASP A N 1
ATOM 3555 C CA . ASP A 1 446 ? 45.180 35.161 77.908 1.00 58.69 446 ASP A CA 1
ATOM 3556 C C . ASP A 1 446 ? 45.382 35.320 76.391 1.00 58.79 446 ASP A C 1
ATOM 3557 O O . ASP A 1 446 ? 44.547 34.781 75.640 1.00 60.99 446 ASP A O 1
ATOM 3562 N N . THR A 1 447 ? 46.437 36.014 75.947 1.00 56.12 447 THR A N 1
ATOM 3563 C CA . THR A 1 447 ? 46.735 36.249 74.505 1.00 54.78 447 THR A CA 1
ATOM 3564 C C . THR A 1 447 ? 48.131 35.705 74.159 1.00 53.87 447 THR A C 1
ATOM 3565 O O . THR A 1 447 ? 48.962 36.478 73.632 1.00 52.06 447 THR A O 1
ATOM 3569 N N . VAL A 1 448 ? 48.377 34.416 74.421 1.00 51.72 448 VAL A N 1
ATOM 3570 C CA . VAL A 1 448 ? 49.568 33.684 73.892 1.00 50.04 448 VAL A CA 1
ATOM 3571 C C . VAL A 1 448 ? 49.201 33.128 72.512 1.00 48.77 448 VAL A C 1
ATOM 3572 O O . VAL A 1 448 ? 48.409 32.170 72.449 1.00 50.26 448 VAL A O 1
ATOM 3576 N N . ARG A 1 449 ? 49.764 33.708 71.451 1.00 47.01 449 ARG A N 1
ATOM 3577 C CA . ARG A 1 449 ? 49.457 33.330 70.046 1.00 45.69 449 ARG A CA 1
ATOM 3578 C C . ARG A 1 449 ? 50.264 32.088 69.654 1.00 45.16 449 ARG A C 1
ATOM 3579 O O . ARG A 1 449 ? 51.383 31.913 70.175 1.00 45.73 449 ARG A O 1
ATOM 3587 N N . ILE A 1 450 ? 49.703 31.258 68.770 1.00 45.00 450 ILE A N 1
ATOM 3588 C CA . ILE A 1 450 ? 50.279 29.932 68.392 1.00 44.82 450 ILE A CA 1
ATOM 3589 C C . ILE A 1 450 ? 50.343 29.795 66.867 1.00 43.38 450 ILE A C 1
ATOM 3590 O O . ILE A 1 450 ? 49.476 30.351 66.171 1.00 41.85 450 ILE A O 1
ATOM 3595 N N . TYR A 1 451 ? 51.365 29.087 66.381 1.00 42.95 451 TYR A N 1
ATOM 3596 C CA . TYR A 1 451 ? 51.518 28.645 64.972 1.00 43.14 451 TYR A CA 1
ATOM 3597 C C . TYR A 1 451 ? 51.540 27.114 64.969 1.00 44.03 451 TYR A C 1
ATOM 3598 O O . TYR A 1 451 ? 52.553 26.527 65.390 1.00 42.88 451 TYR A O 1
ATOM 3607 N N . LYS A 1 452 ? 50.439 26.498 64.523 1.00 46.33 452 LYS A N 1
ATOM 3608 C CA . LYS A 1 452 ? 50.145 25.046 64.675 1.00 46.52 452 LYS A CA 1
ATOM 3609 C C . LYS A 1 452 ? 51.230 24.184 64.031 1.00 44.65 452 LYS A C 1
ATOM 3610 O O . LYS A 1 452 ? 51.672 23.220 64.648 1.00 43.20 452 LYS A O 1
ATOM 3616 N N . PRO A 1 453 ? 51.682 24.461 62.783 1.00 43.91 453 PRO A N 1
ATOM 3617 C CA . PRO A 1 453 ? 52.683 23.613 62.129 1.00 45.27 453 PRO A CA 1
ATOM 3618 C C . PRO A 1 453 ? 53.979 23.415 62.934 1.00 46.89 453 PRO A C 1
ATOM 3619 O O . PRO A 1 453 ? 54.507 22.314 62.925 1.00 49.25 453 PRO A O 1
ATOM 3623 N N . TRP A 1 454 ? 54.453 24.463 63.613 1.00 46.90 454 TRP A N 1
ATOM 3624 C CA . TRP A 1 454 ? 55.688 24.430 64.443 1.00 46.60 454 TRP A CA 1
ATOM 3625 C C . TRP A 1 454 ? 55.445 23.663 65.753 1.00 47.45 454 TRP A C 1
ATOM 3626 O O . TRP A 1 454 ? 56.323 22.861 66.123 1.00 50.51 454 TRP A O 1
ATOM 3637 N N . LEU A 1 455 ? 54.307 23.878 66.424 1.00 46.90 455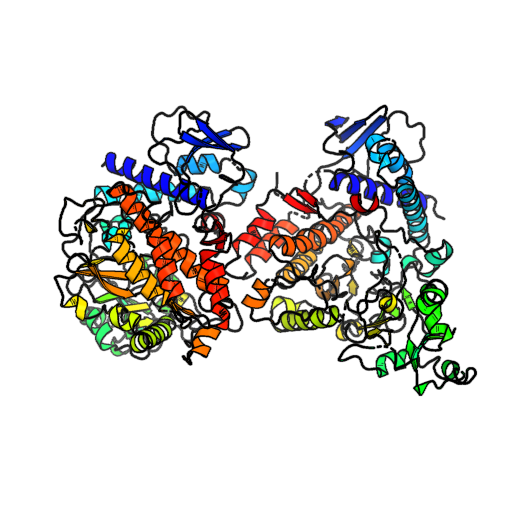 LEU A N 1
ATOM 3638 C CA . LEU A 1 455 ? 53.910 23.114 67.642 1.00 48.16 455 LEU A CA 1
ATOM 3639 C C . LEU A 1 455 ? 53.844 21.618 67.308 1.00 49.65 455 LEU A C 1
ATOM 3640 O O . LEU A 1 455 ? 54.317 20.809 68.126 1.00 50.80 455 LEU A O 1
ATOM 3645 N N . THR A 1 456 ? 53.272 21.269 66.151 1.00 50.75 456 THR A N 1
ATOM 3646 C CA . THR A 1 456 ? 53.122 19.870 65.664 1.00 49.91 456 THR A CA 1
ATOM 3647 C C . THR A 1 456 ? 54.503 19.279 65.351 1.00 49.59 456 THR A C 1
ATOM 3648 O O . THR A 1 456 ? 54.702 18.091 65.654 1.00 48.26 456 THR A O 1
ATOM 3652 N N . ALA A 1 457 ? 55.407 20.068 64.761 1.00 48.92 457 ALA A N 1
ATOM 3653 C CA . ALA A 1 457 ? 56.771 19.641 64.364 1.00 48.72 457 ALA A CA 1
ATOM 3654 C C . ALA A 1 457 ? 57.593 19.269 65.607 1.00 50.71 457 ALA A C 1
ATOM 3655 O O . ALA A 1 457 ? 58.370 18.298 65.525 1.00 52.26 457 ALA A O 1
ATOM 3657 N N . HIS A 1 458 ? 57.421 20.004 66.714 1.00 51.50 458 HIS A N 1
ATOM 3658 C CA . HIS A 1 458 ? 58.118 19.769 68.011 1.00 51.88 458 HIS A CA 1
ATOM 3659 C C . HIS A 1 458 ? 57.354 18.748 68.866 1.00 53.69 458 HIS A C 1
ATOM 3660 O O . HIS A 1 458 ? 57.839 18.433 69.971 1.00 53.20 458 HIS A O 1
ATOM 3667 N N . GLN A 1 459 ? 56.213 18.251 68.376 1.00 57.82 459 GLN A N 1
ATOM 3668 C CA . GLN A 1 459 ? 55.345 17.252 69.058 1.00 60.12 459 GLN A CA 1
ATOM 3669 C C . GLN A 1 459 ? 54.855 17.834 70.390 1.00 58.19 459 GLN A C 1
ATOM 3670 O O . GLN A 1 459 ? 54.984 17.146 71.421 1.00 59.33 459 GLN A O 1
ATOM 3676 N N . LEU A 1 460 ? 54.315 19.056 70.354 1.00 55.42 460 LEU A N 1
ATOM 3677 C CA . LEU A 1 460 ? 53.640 19.718 71.502 1.00 55.99 460 LEU A CA 1
ATOM 3678 C C . LEU A 1 460 ? 52.125 19.659 71.281 1.00 54.99 460 LEU A C 1
ATOM 3679 O O . LEU A 1 460 ? 51.686 19.843 70.131 1.00 54.56 460 LEU A O 1
ATOM 3684 N N . SER A 1 461 ? 51.357 19.401 72.342 1.00 58.08 461 SER A N 1
ATOM 3685 C CA . SER A 1 461 ? 49.872 19.451 72.334 1.00 60.05 461 SER A CA 1
ATOM 3686 C C . SER A 1 461 ? 49.430 20.906 72.154 1.00 59.24 461 SER A C 1
ATOM 3687 O O . SER A 1 461 ? 50.009 21.780 72.821 1.00 59.43 461 SER A O 1
ATOM 3690 N N . LEU A 1 462 ? 48.455 21.153 71.277 1.00 60.01 462 LEU A N 1
ATOM 3691 C CA . LEU A 1 462 ? 47.907 22.512 71.024 1.00 61.33 462 LEU A CA 1
ATOM 3692 C C . LEU A 1 462 ? 47.089 22.931 72.240 1.00 59.29 462 LEU A C 1
ATOM 3693 O O . LEU A 1 462 ? 46.370 22.111 72.806 1.00 59.60 462 LEU A O 1
ATOM 3698 N N . PRO A 1 463 ? 47.186 24.201 72.699 1.00 57.93 463 PRO A N 1
ATOM 3699 C CA . PRO A 1 463 ? 46.294 24.700 73.744 1.00 57.55 463 PRO A CA 1
ATOM 3700 C C . PRO A 1 463 ? 44.819 24.545 73.342 1.00 57.94 463 PRO A C 1
ATOM 3701 O O . PRO A 1 463 ? 44.460 24.967 72.253 1.00 58.91 463 PRO A O 1
ATOM 3705 N N . LYS A 1 464 ? 44.004 23.969 74.230 1.00 58.72 464 LYS A N 1
ATOM 3706 C CA . LYS A 1 464 ? 42.553 23.733 74.005 1.00 58.84 464 LYS A CA 1
ATOM 3707 C C . LYS A 1 464 ? 41.803 25.050 74.223 1.00 55.96 464 LYS A C 1
ATOM 3708 O O . LYS A 1 464 ? 41.059 25.151 75.213 1.00 55.67 464 LYS A O 1
ATOM 3714 N N . TYR A 1 465 ? 42.003 26.017 73.325 1.00 55.90 465 TYR A N 1
ATOM 3715 C CA . TYR A 1 465 ? 41.424 27.382 73.405 1.00 57.68 465 TYR A CA 1
ATOM 3716 C C . TYR A 1 465 ? 39.916 27.323 73.144 1.00 59.57 465 TYR A C 1
ATOM 3717 O O . TYR A 1 465 ? 39.489 26.717 72.141 1.00 59.45 465 TYR A O 1
ATOM 3726 N N . VAL A 1 466 ? 39.139 27.949 74.030 1.00 63.18 466 VAL A N 1
ATOM 3727 C CA . VAL A 1 466 ? 37.672 28.158 73.859 1.00 65.02 466 VAL A CA 1
ATOM 3728 C C . VAL A 1 466 ? 37.495 29.313 72.869 1.00 67.56 466 VAL A C 1
ATOM 3729 O O . VAL A 1 466 ? 37.644 30.479 73.276 1.00 67.78 466 VAL A O 1
ATOM 3733 N N . VAL A 1 467 ? 37.230 28.992 71.606 1.00 72.09 467 VAL A N 1
ATOM 3734 C CA . VAL A 1 467 ? 37.054 29.997 70.519 1.00 74.29 467 VAL A CA 1
ATOM 3735 C C . VAL A 1 467 ? 35.826 29.610 69.704 1.00 77.78 467 VAL A C 1
ATOM 3736 O O . VAL A 1 467 ? 35.430 28.433 69.757 1.00 77.75 467 VAL A O 1
ATOM 3740 N N . ARG A 1 468 ? 35.282 30.561 68.948 1.00 84.86 468 ARG A N 1
ATOM 3741 C CA . ARG A 1 468 ? 34.117 30.312 68.061 1.00 88.98 468 ARG A CA 1
ATOM 3742 C C . ARG A 1 468 ? 34.500 29.253 67.025 1.00 89.78 468 ARG A C 1
ATOM 3743 O O . ARG A 1 468 ? 35.635 29.288 66.512 1.00 84.96 468 ARG A O 1
ATOM 3751 N N . GLU A 1 469 ? 33.556 28.373 66.719 1.00 94.22 469 GLU A N 1
ATOM 3752 C CA . GLU A 1 469 ? 33.748 27.208 65.819 1.00 95.49 469 GLU A CA 1
ATOM 3753 C C . GLU A 1 469 ? 33.840 27.724 64.379 1.00 92.67 469 GLU A C 1
ATOM 3754 O O . GLU A 1 469 ? 33.016 28.592 64.017 1.00 87.37 469 GLU A O 1
ATOM 3760 N N . ASP A 1 470 ? 34.811 27.209 63.610 1.00 91.64 470 ASP A N 1
ATOM 3761 C CA . ASP A 1 470 ? 35.096 27.548 62.184 1.00 93.29 470 ASP A CA 1
ATOM 3762 C C . ASP A 1 470 ? 34.880 29.044 61.936 1.00 91.35 470 ASP A C 1
ATOM 3763 O O . ASP A 1 470 ? 33.911 29.412 61.239 1.00 93.11 470 ASP A O 1
ATOM 3768 N N . THR A 1 471 ? 35.779 29.855 62.489 1.00 87.52 471 THR A N 1
ATOM 3769 C CA . THR A 1 471 ? 35.804 31.338 62.421 1.00 84.98 471 THR A CA 1
ATOM 3770 C C . THR A 1 471 ? 37.224 31.771 62.780 1.00 81.42 471 THR A C 1
ATOM 3771 O O . THR A 1 471 ? 37.749 31.171 63.709 1.00 76.58 471 THR A O 1
ATOM 3775 N N . PRO A 1 472 ? 37.864 32.755 62.068 1.00 78.05 472 PRO A N 1
ATOM 3776 C CA . PRO A 1 472 ? 39.230 33.238 62.355 1.00 75.81 472 PRO A CA 1
ATOM 3777 C C . PRO A 1 472 ? 39.362 34.141 63.596 1.00 72.77 472 PRO A C 1
ATOM 3778 O O . PRO A 1 472 ? 38.463 34.922 63.843 1.00 74.43 472 PRO A O 1
ATOM 3782 N N . ASN A 1 473 ? 40.459 33.996 64.350 1.00 69.07 473 ASN A N 1
ATOM 3783 C CA . ASN A 1 473 ? 40.710 34.724 65.624 1.00 66.80 473 ASN A CA 1
ATOM 3784 C C . ASN A 1 473 ? 42.186 35.127 65.700 1.00 63.07 473 ASN A C 1
ATOM 3785 O O . ASN A 1 473 ? 43.001 34.586 64.929 1.00 63.47 473 ASN A O 1
ATOM 3790 N N . THR A 1 474 ? 42.512 36.035 66.619 1.00 59.72 474 THR A N 1
ATOM 3791 C CA . THR A 1 474 ? 43.871 36.611 66.795 1.00 58.06 474 THR A CA 1
ATOM 3792 C C . THR A 1 474 ? 44.817 35.576 67.426 1.00 57.20 474 THR A C 1
ATOM 3793 O O . THR A 1 474 ? 46.025 35.661 67.150 1.00 56.28 474 THR A O 1
ATOM 3797 N N . LEU A 1 475 ? 44.297 34.634 68.224 1.00 55.92 475 LEU A N 1
ATOM 3798 C CA . LEU A 1 475 ? 45.110 33.622 68.962 1.00 56.35 475 LEU A CA 1
ATOM 3799 C C . LEU A 1 475 ? 45.817 32.678 67.980 1.00 55.36 475 LEU A C 1
ATOM 3800 O O . LEU A 1 475 ? 47.034 32.482 68.129 1.00 56.53 475 LEU A O 1
ATOM 3805 N N . ILE A 1 476 ? 45.079 32.097 67.032 1.00 54.46 476 ILE A N 1
ATOM 3806 C CA . ILE A 1 476 ? 45.604 31.085 66.067 1.00 53.19 476 ILE A CA 1
ATOM 3807 C C . ILE A 1 476 ? 45.955 31.795 64.754 1.00 50.60 476 ILE A C 1
ATOM 3808 O O . ILE A 1 476 ? 45.025 32.214 64.041 1.00 49.56 476 ILE A O 1
ATOM 3813 N N . ASN A 1 477 ? 47.254 31.927 64.467 1.00 48.60 477 ASN A N 1
ATOM 3814 C CA . ASN A 1 477 ? 47.790 32.611 63.258 1.00 47.38 477 ASN A CA 1
ATOM 3815 C C . ASN A 1 477 ? 48.059 31.561 62.176 1.00 47.00 477 ASN A C 1
ATOM 3816 O O . ASN A 1 477 ? 48.862 30.643 62.435 1.00 46.23 477 ASN A O 1
ATOM 3821 N N . GLU A 1 478 ? 47.431 31.708 61.005 1.00 45.57 478 GLU A N 1
ATOM 3822 C CA . GLU A 1 478 ? 47.372 30.654 59.956 1.00 45.04 478 GLU A CA 1
ATOM 3823 C C . GLU A 1 478 ? 48.579 30.723 59.006 1.00 44.26 478 GLU A C 1
ATOM 3824 O O . GLU A 1 478 ? 48.781 29.743 58.270 1.00 45.42 478 GLU A O 1
ATOM 3830 N N . ASP A 1 479 ? 49.353 31.811 59.012 1.00 44.39 479 ASP A N 1
ATOM 3831 C CA . ASP A 1 479 ? 50.623 31.906 58.239 1.00 44.39 479 ASP A CA 1
ATOM 3832 C C . ASP A 1 479 ? 51.721 32.538 59.107 1.00 44.08 479 ASP A C 1
ATOM 3833 O O . ASP A 1 479 ? 51.402 33.122 60.164 1.00 43.64 479 ASP A O 1
ATOM 3838 N N . LEU A 1 480 ? 52.977 32.410 58.677 1.00 44.40 480 LEU A N 1
ATOM 3839 C CA . LEU A 1 480 ? 54.154 32.942 59.412 1.00 45.32 480 LEU A CA 1
ATOM 3840 C C . LEU A 1 480 ? 54.143 34.472 59.407 1.00 46.03 480 LEU A C 1
ATOM 3841 O O . LEU A 1 480 ? 54.630 35.042 60.383 1.00 47.58 480 LEU A O 1
ATOM 3846 N N . GLU A 1 481 ? 53.633 35.107 58.350 1.00 46.08 481 GLU A N 1
ATOM 3847 C CA . GLU A 1 481 ? 53.590 36.591 58.237 1.00 46.61 481 GLU A CA 1
ATOM 3848 C C . GLU A 1 481 ? 52.756 37.148 59.397 1.00 44.92 481 GLU A C 1
ATOM 3849 O O . GLU A 1 481 ? 53.184 38.151 59.993 1.00 45.39 481 GLU A O 1
ATOM 3855 N N . THR A 1 482 ? 51.620 36.511 59.707 1.00 42.50 482 THR A N 1
ATOM 3856 C CA . THR A 1 482 ? 50.683 36.915 60.792 1.00 40.98 482 THR A CA 1
ATOM 3857 C C . THR A 1 482 ? 51.309 36.594 62.154 1.00 40.00 482 THR A C 1
ATOM 3858 O O . THR A 1 482 ? 51.142 37.402 63.082 1.00 38.61 482 THR A O 1
ATOM 3862 N N . PHE A 1 483 ? 51.993 35.455 62.269 1.00 39.47 483 PHE A N 1
ATOM 3863 C CA . PHE A 1 483 ? 52.631 34.987 63.525 1.00 39.34 483 PHE A CA 1
ATOM 3864 C C . PHE A 1 483 ? 53.724 35.977 63.949 1.00 40.63 483 PHE A C 1
ATOM 3865 O O . PHE A 1 483 ? 53.745 36.382 65.126 1.00 40.85 483 PHE A O 1
ATOM 3873 N N . PHE A 1 484 ? 54.590 36.365 63.010 1.00 41.47 484 PHE A N 1
ATOM 3874 C CA . PHE A 1 484 ? 55.734 37.286 63.237 1.00 42.69 484 PHE A CA 1
ATOM 3875 C C . PHE A 1 484 ? 55.262 38.744 63.310 1.00 43.31 484 PHE A C 1
ATOM 3876 O O . PHE A 1 484 ? 56.047 39.578 63.792 1.00 44.91 484 PHE A O 1
ATOM 3884 N N . ALA A 1 485 ? 54.044 39.057 62.861 1.00 44.45 485 ALA A N 1
ATOM 3885 C CA . ALA A 1 485 ? 53.504 40.440 62.862 1.00 44.49 485 ALA A CA 1
ATOM 3886 C C . ALA A 1 485 ? 53.375 40.940 64.305 1.00 43.85 485 ALA A C 1
ATOM 3887 O O . ALA A 1 485 ? 53.736 42.102 64.560 1.00 43.31 485 ALA A O 1
ATOM 3889 N N . TYR A 1 486 ? 52.896 40.092 65.218 1.00 43.54 486 TYR A N 1
ATOM 3890 C CA . TYR A 1 486 ? 52.650 40.456 66.638 1.00 44.16 486 TYR A CA 1
ATOM 3891 C C . TYR A 1 486 ? 53.976 40.525 67.408 1.00 44.04 486 TYR A C 1
ATOM 3892 O O . TYR A 1 486 ? 53.982 41.063 68.524 1.00 47.89 486 TYR A O 1
ATOM 3901 N N . PHE A 1 487 ? 55.063 40.000 66.841 1.00 42.52 487 PHE A N 1
ATOM 3902 C CA . PHE A 1 487 ? 56.446 40.204 67.345 1.00 41.60 487 PHE A CA 1
ATOM 3903 C C . PHE A 1 487 ? 56.964 41.547 66.823 1.00 40.74 487 PHE A C 1
ATOM 3904 O O . PHE A 1 487 ? 57.426 42.367 67.627 1.00 40.94 487 PHE A O 1
ATOM 3912 N N . GLN A 1 488 ? 56.879 41.751 65.507 1.00 40.22 488 GLN A N 1
ATOM 3913 C CA . GLN A 1 488 ? 57.408 42.945 64.792 1.00 40.45 488 GLN A CA 1
ATOM 3914 C C . GLN A 1 488 ? 56.758 44.222 65.346 1.00 39.66 488 GLN A C 1
ATOM 3915 O O . GLN A 1 488 ? 57.486 45.217 65.539 1.00 40.54 488 GLN A O 1
ATOM 3921 N N . THR A 1 489 ? 55.444 44.202 65.585 1.00 38.38 489 THR A N 1
ATOM 3922 C CA . THR A 1 489 ? 54.663 45.370 66.074 1.00 39.61 489 THR A CA 1
ATOM 3923 C C . THR A 1 489 ? 54.925 45.579 67.575 1.00 41.22 489 THR A C 1
ATOM 3924 O O . THR A 1 489 ? 55.562 46.593 67.927 1.00 43.21 489 THR A O 1
ATOM 3928 N N . LEU A 1 490 ? 54.465 44.658 68.427 1.00 41.06 490 LEU A N 1
ATOM 3929 C CA . LEU A 1 490 ? 54.385 44.860 69.902 1.00 42.41 490 LEU A CA 1
ATOM 3930 C C . LEU A 1 490 ? 55.782 44.827 70.544 1.00 42.61 490 LEU A C 1
ATOM 3931 O O . LEU A 1 490 ? 56.063 45.723 71.355 1.00 42.40 490 LEU A O 1
ATOM 3936 N N . ALA A 1 491 ? 56.622 43.844 70.204 1.00 42.49 491 ALA A N 1
ATOM 3937 C CA . ALA A 1 491 ? 57.912 43.574 70.884 1.00 41.71 491 ALA A CA 1
ATOM 3938 C C . ALA A 1 491 ? 58.998 44.560 70.425 1.00 41.22 491 ALA A C 1
ATOM 3939 O O . ALA A 1 491 ? 59.762 45.019 71.290 1.00 41.09 491 ALA A O 1
ATOM 3941 N N . VAL A 1 492 ? 59.087 44.864 69.127 1.00 40.07 492 VAL A N 1
ATOM 3942 C CA . VAL A 1 492 ? 60.209 45.666 68.549 1.00 40.70 492 VAL A CA 1
ATOM 3943 C C . VAL A 1 492 ? 59.772 47.127 68.391 1.00 40.88 492 VAL A C 1
ATOM 3944 O O . VAL A 1 492 ? 60.376 48.000 69.040 1.00 40.28 492 VAL A O 1
ATOM 3948 N N . SER A 1 493 ? 58.765 47.376 67.551 1.00 42.13 493 SER A N 1
ATOM 3949 C CA . SER A 1 493 ? 58.374 48.726 67.067 1.00 43.02 493 SER A CA 1
ATOM 3950 C C . SER A 1 493 ? 57.698 49.543 68.175 1.00 42.24 493 SER A C 1
ATOM 3951 O O . SER A 1 493 ? 57.742 50.780 68.087 1.00 43.86 493 SER A O 1
ATOM 3954 N N . VAL A 1 494 ? 57.091 48.892 69.170 1.00 41.45 494 VAL A N 1
ATOM 3955 C CA . VAL A 1 494 ? 56.370 49.579 70.284 1.00 41.68 494 VAL A CA 1
ATOM 3956 C C . VAL A 1 494 ? 57.208 49.481 71.565 1.00 41.17 494 VAL A C 1
ATOM 3957 O O . VAL A 1 494 ? 57.628 50.533 72.072 1.00 44.28 494 VAL A O 1
ATOM 3961 N N . ASN A 1 495 ? 57.443 48.266 72.060 1.00 39.21 495 ASN A N 1
ATOM 3962 C CA . ASN A 1 495 ? 58.067 48.002 73.385 1.00 39.08 495 ASN A CA 1
ATOM 3963 C C . ASN A 1 495 ? 59.527 48.480 73.375 1.00 38.89 495 ASN A C 1
ATOM 3964 O O . ASN A 1 495 ? 59.839 49.420 74.132 1.00 37.40 495 ASN A O 1
ATOM 3969 N N . LEU A 1 496 ? 60.386 47.853 72.563 1.00 38.25 496 LEU A N 1
ATOM 3970 C CA . LEU A 1 496 ? 61.853 48.114 72.553 1.00 38.07 496 LEU A CA 1
ATOM 3971 C C . LEU A 1 496 ? 62.131 49.540 72.060 1.00 39.12 496 LEU A C 1
ATOM 3972 O O . LEU A 1 496 ? 63.049 50.175 72.618 1.00 38.67 496 LEU A O 1
ATOM 3977 N N . TYR A 1 497 ? 61.385 50.031 71.064 1.00 38.45 497 TYR A N 1
ATOM 3978 C CA . TYR A 1 497 ? 61.612 51.374 70.466 1.00 39.18 497 TYR A CA 1
ATOM 3979 C C . TYR A 1 497 ? 61.222 52.469 71.469 1.00 39.40 497 TYR A C 1
ATOM 3980 O O . TYR A 1 497 ? 61.855 53.541 71.448 1.00 40.96 497 TYR A O 1
ATOM 3989 N N . ALA A 1 498 ? 60.215 52.223 72.312 1.00 39.74 498 ALA A N 1
ATOM 3990 C CA . ALA A 1 498 ? 59.774 53.165 73.369 1.00 38.69 498 ALA A CA 1
ATOM 3991 C C . ALA A 1 498 ? 60.882 53.310 74.421 1.00 37.55 498 ALA A C 1
ATOM 3992 O O . ALA A 1 498 ? 61.040 54.427 74.958 1.00 38.48 498 ALA A O 1
ATOM 3994 N N . ILE A 1 499 ? 61.605 52.224 74.718 1.00 36.17 499 ILE A N 1
ATOM 3995 C CA . ILE A 1 499 ? 62.757 52.230 75.670 1.00 36.61 499 ILE A CA 1
ATOM 3996 C C . ILE A 1 499 ? 63.914 52.998 75.020 1.00 36.95 499 ILE A C 1
ATOM 3997 O O . ILE A 1 499 ? 64.576 53.765 75.740 1.00 36.97 499 ILE A O 1
ATOM 4002 N N . ILE A 1 500 ? 64.132 52.811 73.714 1.00 38.00 500 ILE A N 1
ATOM 4003 C CA . ILE A 1 500 ? 65.145 53.573 72.921 1.00 38.46 500 ILE A CA 1
ATOM 4004 C C . ILE A 1 500 ? 64.775 55.058 72.974 1.00 38.65 500 ILE A C 1
ATOM 4005 O O . ILE A 1 500 ? 65.676 55.880 73.221 1.00 38.95 500 ILE A O 1
ATOM 4010 N N . ASP A 1 501 ? 63.499 55.373 72.740 1.00 38.74 501 ASP A N 1
ATOM 4011 C CA . ASP A 1 501 ? 62.965 56.760 72.698 1.00 38.66 501 ASP A CA 1
ATOM 4012 C C . ASP A 1 501 ? 63.220 57.446 74.045 1.00 38.65 501 ASP A C 1
ATOM 4013 O O . ASP A 1 501 ? 63.589 58.635 74.037 1.00 40.13 501 ASP A O 1
ATOM 4018 N N . ALA A 1 502 ? 63.013 56.724 75.150 1.00 38.30 502 ALA A N 1
ATOM 4019 C CA . ALA A 1 502 ? 63.190 57.219 76.536 1.00 38.79 502 ALA A CA 1
ATOM 4020 C C . ALA A 1 502 ? 64.676 57.499 76.800 1.00 38.85 502 ALA A C 1
ATOM 4021 O O . ALA A 1 502 ? 64.993 58.598 77.290 1.00 39.13 502 ALA A O 1
ATOM 4023 N N . ILE A 1 503 ? 65.547 56.538 76.481 1.00 39.04 503 ILE A N 1
ATOM 4024 C CA . ILE A 1 503 ? 67.022 56.610 76.714 1.00 38.76 503 ILE A CA 1
ATOM 4025 C C . ILE A 1 503 ? 67.614 57.796 75.935 1.00 39.37 503 ILE A C 1
ATOM 4026 O O . ILE A 1 503 ? 68.515 58.464 76.476 1.00 38.83 503 ILE A O 1
ATOM 4031 N N . GLN A 1 504 ? 67.128 58.052 74.718 1.00 39.83 504 GLN A N 1
ATOM 4032 C CA . GLN A 1 504 ? 67.561 59.208 73.888 1.00 41.53 504 GLN A CA 1
ATOM 4033 C C . GLN A 1 504 ? 67.173 60.514 74.592 1.00 42.61 504 GLN A C 1
ATOM 4034 O O . GLN A 1 504 ? 68.030 61.407 74.678 1.00 44.08 504 GLN A O 1
ATOM 4040 N N . ASP A 1 505 ? 65.924 60.624 75.054 1.00 43.26 505 ASP A N 1
ATOM 4041 C CA . ASP A 1 505 ? 65.400 61.820 75.772 1.00 44.40 505 ASP A CA 1
ATOM 4042 C C . ASP A 1 505 ? 66.184 62.050 77.072 1.00 42.90 505 ASP A C 1
ATOM 4043 O O . ASP A 1 505 ? 66.441 63.222 77.396 1.00 44.04 505 ASP A O 1
ATOM 4048 N N . LEU A 1 506 ? 66.546 60.979 77.785 1.00 41.05 506 LEU A N 1
ATOM 4049 C CA . LEU A 1 506 ? 67.142 61.050 79.146 1.00 40.90 506 LEU A CA 1
ATOM 4050 C C . LEU A 1 506 ? 68.644 61.339 79.072 1.00 41.73 506 LEU A C 1
ATOM 4051 O O . LEU A 1 506 ? 69.093 62.199 79.845 1.00 41.45 506 LEU A O 1
ATOM 4056 N N . PHE A 1 507 ? 69.381 60.640 78.203 1.00 41.61 507 PHE A N 1
ATOM 4057 C CA . PHE A 1 507 ? 70.868 60.591 78.216 1.00 41.17 507 PHE A CA 1
ATOM 4058 C C . PHE A 1 507 ? 71.479 61.119 76.911 1.00 41.84 507 PHE A C 1
ATOM 4059 O O . PHE A 1 507 ? 72.716 61.159 76.835 1.00 43.13 507 PHE A O 1
ATOM 4067 N N . GLY A 1 508 ? 70.667 61.493 75.919 1.00 42.55 508 GLY A N 1
ATOM 4068 C CA . GLY A 1 508 ? 71.144 62.063 74.641 1.00 43.41 508 GLY A CA 1
ATOM 4069 C C . GLY A 1 508 ? 71.880 61.051 73.768 1.00 44.79 508 GLY A C 1
ATOM 4070 O O . GLY A 1 508 ? 72.633 61.490 72.875 1.00 45.74 508 GLY A O 1
ATOM 4071 N N . VAL A 1 509 ? 71.677 59.747 73.989 1.00 44.62 509 VAL A N 1
ATOM 4072 C CA . VAL A 1 509 ? 72.219 58.667 73.112 1.00 44.49 509 VAL A CA 1
ATOM 4073 C C . VAL A 1 509 ? 71.361 58.620 71.845 1.00 45.08 509 VAL A C 1
ATOM 4074 O O . VAL A 1 509 ? 70.125 58.654 71.967 1.00 46.42 509 VAL A O 1
ATOM 4078 N N . SER A 1 510 ? 71.996 58.538 70.675 1.00 45.08 510 SER A N 1
ATOM 4079 C CA . SER A 1 510 ? 71.319 58.473 69.356 1.00 43.57 510 SER A CA 1
ATOM 4080 C C . SER A 1 510 ? 70.463 57.203 69.281 1.00 43.97 510 SER A C 1
ATOM 4081 O O . SER A 1 510 ? 70.975 56.107 69.617 1.00 42.67 510 SER A O 1
ATOM 4084 N N . GLU A 1 511 ? 69.203 57.344 68.862 1.00 42.26 511 GLU A N 1
ATOM 4085 C CA . GLU A 1 511 ? 68.279 56.197 68.657 1.00 43.20 511 GLU A CA 1
ATOM 4086 C C . GLU A 1 511 ? 68.811 55.313 67.519 1.00 44.10 511 GLU A C 1
ATOM 4087 O O . GLU A 1 511 ? 68.500 54.106 67.520 1.00 44.37 511 GLU A O 1
ATOM 4093 N N . HIS A 1 512 ? 69.588 55.890 66.594 1.00 44.52 512 HIS A N 1
ATOM 4094 C CA . HIS A 1 512 ? 70.215 55.176 65.448 1.00 44.30 512 HIS A CA 1
ATOM 4095 C C . HIS A 1 512 ? 71.284 54.201 65.957 1.00 44.87 512 HIS A C 1
ATOM 4096 O O . HIS A 1 512 ? 71.347 53.071 65.436 1.00 45.68 512 HIS A O 1
ATOM 4103 N N . GLU A 1 513 ? 72.093 54.615 66.934 1.00 46.55 513 GLU A N 1
ATOM 4104 C CA . GLU A 1 513 ? 73.140 53.757 67.554 1.00 47.81 513 GLU A CA 1
ATOM 4105 C C . GLU A 1 513 ? 72.468 52.645 68.365 1.00 46.50 513 GLU A C 1
ATOM 4106 O O . GLU A 1 513 ? 73.001 51.518 68.372 1.00 45.79 513 GLU A O 1
ATOM 4112 N N . LEU A 1 514 ? 71.349 52.955 69.027 1.00 45.90 514 LEU A N 1
ATOM 4113 C CA . LEU A 1 514 ? 70.585 51.980 69.851 1.00 45.59 514 LEU A CA 1
ATOM 4114 C C . LEU A 1 514 ? 69.865 50.983 68.937 1.00 45.72 514 LEU A C 1
ATOM 4115 O O . LEU A 1 514 ? 69.728 49.812 69.336 1.00 45.67 514 LEU A O 1
ATOM 4128 N N . SER A 1 516 ? 70.956 50.128 65.836 1.00 46.55 516 SER A N 1
ATOM 4129 C CA . SER A 1 516 ? 72.072 49.315 65.286 1.00 47.22 516 SER A CA 1
ATOM 4130 C C . SER A 1 516 ? 72.395 48.183 66.262 1.00 46.15 516 SER A C 1
ATOM 4131 O O . SER A 1 516 ? 72.611 47.054 65.811 1.00 47.34 516 SER A O 1
ATOM 4134 N N . LEU A 1 517 ? 72.424 48.505 67.553 1.00 46.95 517 LEU A N 1
ATOM 4135 C CA . LEU A 1 517 ? 72.679 47.559 68.669 1.00 47.64 517 LEU A CA 1
ATOM 4136 C C . LEU A 1 517 ? 71.553 46.515 68.720 1.00 48.15 517 LEU A C 1
ATOM 4137 O O . LEU A 1 517 ? 71.871 45.322 68.875 1.00 48.08 517 LEU A O 1
ATOM 4142 N N . LEU A 1 518 ? 70.293 46.948 68.570 1.00 47.62 518 LEU A N 1
ATOM 4143 C CA . LEU A 1 518 ? 69.081 46.075 68.550 1.00 47.45 518 LEU A CA 1
ATOM 4144 C C . LEU A 1 518 ? 69.142 45.153 67.325 1.00 46.28 518 LEU A C 1
ATOM 4145 O O . LEU A 1 518 ? 68.963 43.930 67.484 1.00 44.00 518 LEU A O 1
ATOM 4150 N N . LYS A 1 519 ? 69.384 45.741 66.151 1.00 47.14 519 LYS A N 1
ATOM 4151 C CA . LYS A 1 519 ? 69.441 45.056 64.831 1.00 47.07 519 LYS A CA 1
ATOM 4152 C C . LYS A 1 519 ? 70.455 43.908 64.873 1.00 45.53 519 LYS A C 1
ATOM 4153 O O . LYS A 1 519 ? 70.125 42.813 64.391 1.00 46.72 519 LYS A O 1
ATOM 4159 N N . GLN A 1 520 ? 71.646 44.149 65.421 1.00 45.50 520 GLN A N 1
ATOM 4160 C CA . GLN A 1 520 ? 72.742 43.145 65.472 1.00 46.17 520 GLN A CA 1
ATOM 4161 C C . GLN A 1 520 ? 72.338 41.995 66.404 1.00 44.45 520 GLN A C 1
ATOM 4162 O O . GLN A 1 520 ? 72.615 40.833 66.056 1.00 43.89 520 GLN A O 1
ATOM 4168 N N . ILE A 1 521 ? 71.724 42.305 67.548 1.00 45.16 521 ILE A N 1
ATOM 4169 C CA . ILE A 1 521 ? 71.264 41.297 68.551 1.00 44.50 521 ILE A CA 1
ATOM 4170 C C . ILE A 1 521 ? 70.232 40.385 67.880 1.00 43.85 521 ILE A C 1
ATOM 4171 O O . ILE A 1 521 ? 70.312 39.166 68.083 1.00 45.16 521 ILE A O 1
ATOM 4176 N N . LEU A 1 522 ? 69.303 40.965 67.118 1.00 44.09 522 LEU A N 1
ATOM 4177 C CA . LEU A 1 522 ? 68.224 40.228 66.407 1.00 44.90 522 LEU A CA 1
ATOM 4178 C C . LEU A 1 522 ? 68.845 39.287 65.365 1.00 44.42 522 LEU A C 1
ATOM 4179 O O . LEU A 1 522 ? 68.384 38.137 65.271 1.00 43.84 522 LEU A O 1
ATOM 4184 N N . LYS A 1 523 ? 69.850 39.756 64.617 1.00 45.56 523 LYS A N 1
ATOM 4185 C CA . LYS A 1 523 ? 70.585 38.950 63.601 1.00 45.78 523 LYS A CA 1
ATOM 4186 C C . LYS A 1 523 ? 71.302 37.779 64.283 1.00 44.75 523 LYS A C 1
ATOM 4187 O O . LYS A 1 523 ? 71.243 36.666 63.733 1.00 46.83 523 LYS A O 1
ATOM 4193 N N . ASN A 1 524 ? 71.955 38.027 65.424 1.00 43.44 524 ASN A N 1
ATOM 4194 C CA . ASN A 1 524 ? 72.701 37.005 66.208 1.00 42.99 524 ASN A CA 1
ATOM 4195 C C . ASN A 1 524 ? 71.735 35.931 66.721 1.00 43.88 524 ASN A C 1
ATOM 4196 O O . ASN A 1 524 ? 72.106 34.746 66.689 1.00 44.04 524 ASN A O 1
ATOM 4201 N N . GLU A 1 525 ? 70.555 36.326 67.203 1.00 45.05 525 GLU A N 1
ATOM 4202 C CA . GLU A 1 525 ? 69.565 35.389 67.798 1.00 47.76 525 GLU A CA 1
ATOM 4203 C C . GLU A 1 525 ? 68.914 34.563 66.685 1.00 47.19 525 GLU A C 1
ATOM 4204 O O . GLU A 1 525 ? 68.919 33.324 66.797 1.00 46.38 525 GLU A O 1
ATOM 4210 N N . VAL A 1 526 ? 68.409 35.216 65.638 1.00 47.05 526 VAL A N 1
ATOM 4211 C CA . VAL A 1 526 ? 67.738 34.535 64.489 1.00 48.38 526 VAL A CA 1
ATOM 4212 C C . VAL A 1 526 ? 68.706 33.519 63.857 1.00 47.91 526 VAL A C 1
ATOM 4213 O O . VAL A 1 526 ? 68.247 32.428 63.484 1.00 48.58 526 VAL A O 1
ATOM 4217 N N . ALA A 1 527 ? 69.997 33.844 63.754 1.00 47.86 527 ALA A N 1
ATOM 4218 C CA . ALA A 1 527 ? 71.030 32.983 63.125 1.00 48.21 527 ALA A CA 1
ATOM 4219 C C . ALA A 1 527 ? 71.290 31.723 63.964 1.00 47.91 527 ALA A C 1
ATOM 4220 O O . ALA A 1 527 ? 71.591 30.686 63.362 1.00 48.96 527 ALA A O 1
ATOM 4222 N N . THR A 1 528 ? 71.188 31.799 65.296 1.00 49.43 528 THR A N 1
ATOM 4223 C CA . THR A 1 528 ? 71.615 30.720 66.234 1.00 48.84 528 THR A CA 1
ATOM 4224 C C . THR A 1 528 ? 70.426 29.874 66.715 1.00 47.57 528 THR A C 1
ATOM 4225 O O . THR A 1 528 ? 70.683 28.824 67.323 1.00 50.19 528 THR A O 1
ATOM 4229 N N . ILE A 1 529 ? 69.181 30.289 66.466 1.00 46.08 529 ILE A N 1
ATOM 4230 C CA . ILE A 1 529 ? 67.967 29.490 66.816 1.00 45.62 529 ILE A CA 1
ATOM 4231 C C . ILE A 1 529 ? 67.798 28.382 65.772 1.00 44.37 529 ILE A C 1
ATOM 4232 O O . ILE A 1 529 ? 67.880 28.683 64.570 1.00 41.78 529 ILE A O 1
ATOM 4237 N N . SER A 1 530 ? 67.525 27.160 66.223 1.00 44.50 530 SER A N 1
ATOM 4238 C CA . SER A 1 530 ? 67.193 26.008 65.348 1.00 44.83 530 SER A CA 1
ATOM 4239 C C . SER A 1 530 ? 65.736 26.132 64.906 1.00 45.60 530 SER A C 1
ATOM 4240 O O . SER A 1 530 ? 64.880 25.492 65.538 1.00 45.09 530 SER A O 1
ATOM 4243 N N . TRP A 1 531 ? 65.471 26.925 63.868 1.00 45.90 531 TRP A N 1
ATOM 4244 C CA . TRP A 1 531 ? 64.124 27.045 63.252 1.00 47.21 531 TRP A CA 1
ATOM 4245 C C . TRP A 1 531 ? 63.796 25.740 62.523 1.00 49.05 531 TRP A C 1
ATOM 4246 O O . TRP A 1 531 ? 64.741 25.017 62.155 1.00 50.25 531 TRP A O 1
ATOM 4257 N N . VAL A 1 532 ? 62.507 25.469 62.310 1.00 49.43 532 VAL A N 1
ATOM 4258 C CA . VAL A 1 532 ? 62.031 24.389 61.398 1.00 50.51 532 VAL A CA 1
ATOM 4259 C C . VAL A 1 532 ? 62.645 24.667 60.020 1.00 50.85 532 VAL A C 1
ATOM 4260 O O . VAL A 1 532 ? 62.307 25.711 59.423 1.00 52.19 532 VAL A O 1
ATOM 4264 N N . THR A 1 533 ? 63.517 23.768 59.551 1.00 51.44 533 THR A N 1
ATOM 4265 C CA . THR A 1 533 ? 64.463 23.985 58.420 1.00 51.44 533 THR A CA 1
ATOM 4266 C C . THR A 1 533 ? 63.711 24.413 57.154 1.00 50.34 533 THR A C 1
ATOM 4267 O O . THR A 1 533 ? 64.285 25.203 56.382 1.00 52.15 533 THR A O 1
ATOM 4271 N N . THR A 1 534 ? 62.481 23.931 56.948 1.00 49.87 534 THR A N 1
ATOM 4272 C CA . THR A 1 534 ? 61.665 24.240 55.741 1.00 51.67 534 THR A CA 1
ATOM 4273 C C . THR A 1 534 ? 61.245 25.719 55.745 1.00 50.76 534 THR A C 1
ATOM 4274 O O . THR A 1 534 ? 61.010 26.258 54.647 1.00 49.89 534 THR A O 1
ATOM 4278 N N . ASP A 1 535 ? 61.172 26.355 56.921 1.00 50.22 535 ASP A N 1
ATOM 4279 C CA . ASP A 1 535 ? 60.643 27.734 57.093 1.00 49.64 535 ASP A CA 1
ATOM 4280 C C . ASP A 1 535 ? 61.757 28.734 57.448 1.00 48.07 535 ASP A C 1
ATOM 4281 O O . ASP A 1 535 ? 61.431 29.928 57.557 1.00 48.39 535 ASP A O 1
ATOM 4286 N N . GLN A 1 536 ? 63.014 28.297 57.595 1.00 46.83 536 GLN A N 1
ATOM 4287 C CA . GLN A 1 536 ? 64.154 29.162 58.024 1.00 47.48 536 GLN A CA 1
ATOM 4288 C C . GLN A 1 536 ? 64.327 30.351 57.064 1.00 47.41 536 GLN A C 1
ATOM 4289 O O . GLN A 1 536 ? 64.531 31.477 57.561 1.00 47.68 536 GLN A O 1
ATOM 4295 N N . LEU A 1 537 ? 64.267 30.117 55.748 1.00 48.86 537 LEU A N 1
ATOM 4296 C CA . LEU A 1 537 ? 64.438 31.174 54.709 1.00 49.47 537 LEU A CA 1
ATOM 4297 C C . LEU A 1 537 ? 63.292 32.193 54.792 1.00 47.95 537 LEU A C 1
ATOM 4298 O O . LEU A 1 537 ? 63.550 33.383 54.525 1.00 47.03 537 LEU A O 1
ATOM 4303 N N . ALA A 1 538 ? 62.077 31.746 55.129 1.00 45.93 538 ALA A N 1
ATOM 4304 C CA . ALA A 1 538 ? 60.875 32.603 55.269 1.00 46.15 538 ALA A CA 1
ATOM 4305 C C . ALA A 1 538 ? 61.021 33.514 56.499 1.00 46.48 538 ALA A C 1
ATOM 4306 O O . ALA A 1 538 ? 60.589 34.679 56.416 1.00 44.20 538 ALA A O 1
ATOM 4308 N N . VAL A 1 539 ? 61.605 33.004 57.591 1.00 46.15 539 VAL A N 1
ATOM 4309 C CA . VAL A 1 539 ? 61.866 33.770 58.848 1.00 45.49 539 VAL A CA 1
ATOM 4310 C C . VAL A 1 539 ? 62.846 34.903 58.527 1.00 46.52 539 VAL A C 1
ATOM 4311 O O . VAL A 1 539 ? 62.588 36.044 58.958 1.00 46.97 539 VAL A O 1
ATOM 4315 N N . ARG A 1 540 ? 63.933 34.595 57.813 1.00 47.88 540 ARG A N 1
ATOM 4316 C CA . ARG A 1 540 ? 64.978 35.583 57.428 1.00 49.04 540 ARG A CA 1
ATOM 4317 C C . ARG A 1 540 ? 64.365 36.657 56.524 1.00 49.07 540 ARG A C 1
ATOM 4318 O O . ARG A 1 540 ? 64.689 37.845 56.718 1.00 50.28 540 ARG A O 1
ATOM 4326 N N . HIS A 1 541 ? 63.532 36.249 55.564 1.00 48.47 541 HIS A N 1
ATOM 4327 C CA . HIS A 1 541 ? 62.906 37.149 54.559 1.00 48.16 541 HIS A CA 1
ATOM 4328 C C . HIS A 1 541 ? 62.006 38.165 55.272 1.00 47.10 541 HIS A C 1
ATOM 4329 O O . HIS A 1 541 ? 62.186 39.378 55.045 1.00 48.00 541 HIS A O 1
ATOM 4336 N N . ILE A 1 542 ? 61.083 37.676 56.102 1.00 45.35 542 ILE A N 1
ATOM 4337 C CA . ILE A 1 542 ? 60.054 38.493 56.811 1.00 45.85 542 ILE A CA 1
ATOM 4338 C C . ILE A 1 542 ? 60.746 39.586 57.640 1.00 45.44 542 ILE A C 1
ATOM 4339 O O . ILE A 1 542 ? 60.302 40.745 57.563 1.00 45.76 542 ILE A O 1
ATOM 4344 N N . LEU A 1 543 ? 61.797 39.237 58.388 1.00 45.73 543 LEU A N 1
ATOM 4345 C CA . LEU A 1 543 ? 62.445 40.148 59.370 1.00 46.57 543 LEU A CA 1
ATOM 4346 C C . LEU A 1 543 ? 63.439 41.086 58.671 1.00 46.35 543 LEU A C 1
ATOM 4347 O O . LEU A 1 543 ? 63.354 42.298 58.917 1.00 45.12 543 LEU A O 1
ATOM 4352 N N . PHE A 1 544 ? 64.340 40.565 57.832 1.00 47.22 544 PHE A N 1
ATOM 4353 C CA . PHE A 1 544 ? 65.555 41.296 57.374 1.00 47.82 544 PHE A CA 1
ATOM 4354 C C . PHE A 1 544 ? 65.423 41.816 55.935 1.00 48.51 544 PHE A C 1
ATOM 4355 O O . PHE A 1 544 ? 65.812 42.977 55.706 1.00 49.56 544 PHE A O 1
ATOM 4363 N N . ASP A 1 545 ? 64.923 41.001 55.000 1.00 50.32 545 ASP A N 1
ATOM 4364 C CA . ASP A 1 545 ? 65.053 41.249 53.535 1.00 50.46 545 ASP A CA 1
ATOM 4365 C C . ASP A 1 545 ? 63.796 41.920 52.971 1.00 49.61 545 ASP A C 1
ATOM 4366 O O . ASP A 1 545 ? 63.948 42.735 52.050 1.00 50.74 545 ASP A O 1
ATOM 4371 N N . LYS A 1 546 ? 62.611 41.585 53.490 1.00 50.46 546 LYS A N 1
ATOM 4372 C CA . LYS A 1 546 ? 61.307 42.123 53.010 1.00 50.97 546 LYS A CA 1
ATOM 4373 C C . LYS A 1 546 ? 61.301 43.650 53.170 1.00 52.37 546 LYS A C 1
ATOM 4374 O O . LYS A 1 546 ? 61.790 44.147 54.203 1.00 52.98 546 LYS A O 1
ATOM 4380 N N . GLN A 1 547 ? 60.746 44.364 52.188 1.00 53.78 547 GLN A N 1
ATOM 4381 C CA . GLN A 1 547 ? 60.816 45.848 52.090 1.00 54.12 547 GLN A CA 1
ATOM 4382 C C . GLN A 1 547 ? 59.848 46.513 53.079 1.00 50.91 547 GLN A C 1
ATOM 4383 O O . GLN A 1 547 ? 60.040 47.713 53.351 1.00 50.93 547 GLN A O 1
ATOM 4389 N N . THR A 1 548 ? 58.863 45.778 53.607 1.00 47.41 548 THR A N 1
ATOM 4390 C CA . THR A 1 548 ? 57.838 46.310 54.546 1.00 45.91 548 THR A CA 1
ATOM 4391 C C . THR A 1 548 ? 57.816 45.496 55.845 1.00 44.69 548 THR A C 1
ATOM 4392 O O . THR A 1 548 ? 58.183 44.305 55.812 1.00 44.70 548 THR A O 1
ATOM 4396 N N . TRP A 1 549 ? 57.413 46.143 56.942 1.00 43.12 549 TRP A N 1
ATOM 4397 C CA . TRP A 1 549 ? 57.015 45.517 58.231 1.00 42.02 549 TRP A CA 1
ATOM 4398 C C . TRP A 1 549 ? 55.543 45.837 58.475 1.00 43.50 549 TRP A C 1
ATOM 4399 O O . TRP A 1 549 ? 55.035 46.844 57.983 1.00 43.33 549 TRP A O 1
ATOM 4410 N N . PRO A 1 550 ? 54.804 44.989 59.222 1.00 44.05 550 PRO A N 1
ATOM 4411 C CA . PRO A 1 550 ? 53.452 45.335 59.651 1.00 44.21 550 PRO A CA 1
ATOM 4412 C C . PRO A 1 550 ? 53.499 46.371 60.782 1.00 45.29 550 PRO A C 1
ATOM 4413 O O . PRO A 1 550 ? 54.439 46.344 61.557 1.00 45.68 550 PRO A O 1
ATOM 4417 N N . PHE A 1 551 ? 52.494 47.250 60.844 1.00 44.89 551 PHE A N 1
ATOM 4418 C CA . PHE A 1 551 ? 52.338 48.296 61.887 1.00 45.71 551 PHE A CA 1
ATOM 4419 C C . PHE A 1 551 ? 50.920 48.244 62.465 1.00 47.30 551 PHE A C 1
ATOM 4420 O O . PHE A 1 551 ? 49.945 48.386 61.696 1.00 48.06 551 PHE A O 1
ATOM 4428 N N . LYS A 1 552 ? 50.802 48.067 63.784 1.00 48.66 552 LYS A N 1
ATOM 4429 C CA . LYS A 1 552 ? 49.487 48.040 64.476 1.00 49.04 552 LYS A CA 1
ATOM 4430 C C . LYS A 1 552 ? 48.899 49.457 64.487 1.00 49.57 552 LYS A C 1
ATOM 4431 O O . LYS A 1 552 ? 49.541 50.376 65.031 1.00 48.46 552 LYS A O 1
ATOM 4437 N N . GLN A 1 553 ? 47.713 49.615 63.896 1.00 52.00 553 GLN A N 1
ATOM 4438 C CA . GLN A 1 553 ? 46.995 50.910 63.785 1.00 52.48 553 GLN A CA 1
ATOM 4439 C C . GLN A 1 553 ? 46.283 51.200 65.108 1.00 50.12 553 GLN A C 1
ATOM 4440 O O . GLN A 1 553 ? 45.587 50.298 65.608 1.00 51.33 553 GLN A O 1
ATOM 4446 N N . ILE A 1 554 ? 46.450 52.412 65.641 1.00 49.29 554 ILE A N 1
ATOM 4447 C CA . ILE A 1 554 ? 45.866 52.842 66.949 1.00 50.09 554 ILE A CA 1
ATOM 4448 C C . ILE A 1 554 ? 45.023 54.115 66.774 1.00 50.20 554 ILE A C 1
ATOM 4449 O O . ILE A 1 554 ? 44.012 54.221 67.485 1.00 50.53 554 ILE A O 1
ATOM 4454 N N . LEU A 1 555 ? 45.399 55.039 65.879 1.00 50.72 555 LEU A N 1
ATOM 4455 C CA . LEU A 1 555 ? 44.645 56.307 65.652 1.00 53.55 555 LEU A CA 1
ATOM 4456 C C . LEU A 1 555 ? 43.422 56.050 64.764 1.00 54.32 555 LEU A C 1
ATOM 4457 O O . LEU A 1 555 ? 42.317 56.457 65.164 1.00 54.98 555 LEU A O 1
ATOM 4462 N N . LEU A 1 556 ? 43.612 55.429 63.595 1.00 56.65 556 LEU A N 1
ATOM 4463 C CA . LEU A 1 556 ? 42.540 55.265 62.572 1.00 59.09 556 LEU A CA 1
ATOM 4464 C C . LEU A 1 556 ? 41.360 54.473 63.139 1.00 58.62 556 LEU A C 1
ATOM 4465 O O . LEU A 1 556 ? 40.220 54.770 62.798 1.00 60.27 556 LEU A O 1
ATOM 4470 N N . PRO A 1 557 ? 41.566 53.412 63.956 1.00 58.08 557 PRO A N 1
ATOM 4471 C CA . PRO A 1 557 ? 40.464 52.787 64.686 1.00 59.32 557 PRO A CA 1
ATOM 4472 C C . PRO A 1 557 ? 39.618 53.757 65.522 1.00 61.60 557 PRO A C 1
ATOM 4473 O O . PRO A 1 557 ? 38.422 53.568 65.547 1.00 62.31 557 PRO A O 1
ATOM 4477 N N . LEU A 1 558 ? 40.240 54.726 66.205 1.00 63.49 558 LEU A N 1
ATOM 4478 C CA . LEU A 1 558 ? 39.527 55.679 67.101 1.00 65.32 558 LEU A CA 1
ATOM 4479 C C . LEU A 1 558 ? 38.647 56.615 66.263 1.00 67.95 558 LEU A C 1
ATOM 4480 O O . LEU A 1 558 ? 37.604 57.063 66.780 1.00 68.78 558 LEU A O 1
ATOM 4485 N N . LEU A 1 559 ? 39.019 56.846 65.005 1.00 71.60 559 LEU A N 1
ATOM 4486 C CA . LEU A 1 559 ? 38.260 57.709 64.063 1.00 76.13 559 LEU A CA 1
ATOM 4487 C C . LEU A 1 559 ? 37.075 56.931 63.482 1.00 80.77 559 LEU A C 1
ATOM 4488 O O . LEU A 1 559 ? 36.104 57.567 63.070 1.00 79.93 559 LEU A O 1
ATOM 4493 N N . TYR A 1 560 ? 37.158 55.603 63.443 1.00 88.43 560 TYR A N 1
ATOM 4494 C CA . TYR A 1 560 ? 36.151 54.719 62.800 1.00 93.04 560 TYR A CA 1
ATOM 4495 C C . TYR A 1 560 ? 35.131 54.204 63.820 1.00 96.62 560 TYR A C 1
ATOM 4496 O O . TYR A 1 560 ? 33.948 54.044 63.452 1.00 98.16 560 TYR A O 1
ATOM 4505 N N . GLN A 1 561 ? 35.566 53.928 65.049 1.00 98.04 561 GLN A N 1
ATOM 4506 C CA . GLN A 1 561 ? 34.689 53.371 66.112 1.00 100.37 561 GLN A CA 1
ATOM 4507 C C . GLN A 1 561 ? 33.448 54.254 66.287 1.00 102.25 561 GLN A C 1
ATOM 4508 O O . GLN A 1 561 ? 33.609 55.479 66.349 1.00 104.56 561 GLN A O 1
ATOM 4514 N N . ARG A 1 562 ? 32.261 53.652 66.368 1.00 100.83 562 ARG A N 1
ATOM 4515 C CA . ARG A 1 562 ? 31.065 54.288 66.981 1.00 97.55 562 ARG A CA 1
ATOM 4516 C C . ARG A 1 562 ? 30.582 53.396 68.129 1.00 92.68 562 ARG A C 1
ATOM 4517 O O . ARG A 1 562 ? 30.208 53.963 69.173 1.00 86.23 562 ARG A O 1
ATOM 4527 N N . PRO A 1 570 ? 37.451 48.334 65.565 1.00 88.42 570 PRO A N 1
ATOM 4528 C CA . PRO A 1 570 ? 38.058 47.599 64.456 1.00 86.28 570 PRO A CA 1
ATOM 4529 C C . PRO A 1 570 ? 39.532 47.274 64.721 1.00 86.32 570 PRO A C 1
ATOM 4530 O O . PRO A 1 570 ? 40.228 48.113 65.223 1.00 84.41 570 PRO A O 1
ATOM 4534 N N . SER A 1 571 ? 39.971 46.068 64.379 1.00 87.32 571 SER A N 1
ATOM 4535 C CA . SER A 1 571 ? 41.396 45.659 64.451 1.00 85.43 571 SER A CA 1
ATOM 4536 C C . SER A 1 571 ? 42.061 46.027 63.128 1.00 82.90 571 SER A C 1
ATOM 4537 O O . SER A 1 571 ? 41.341 46.047 62.121 1.00 85.62 571 SER A O 1
ATOM 4540 N N . GLY A 1 572 ? 43.370 46.291 63.120 1.00 74.10 572 GLY A N 1
ATOM 4541 C CA . GLY A 1 572 ? 44.061 46.718 61.887 1.00 69.13 572 GLY A CA 1
ATOM 4542 C C . GLY A 1 572 ? 45.575 46.620 61.945 1.00 63.44 572 GLY A C 1
ATOM 4543 O O . GLY A 1 572 ? 46.169 47.113 62.920 1.00 65.64 572 GLY A O 1
ATOM 4544 N N . LEU A 1 573 ? 46.170 46.036 60.900 1.00 56.53 573 LEU A N 1
ATOM 4545 C CA . LEU A 1 573 ? 47.609 46.163 60.550 1.00 52.30 573 LEU A CA 1
ATOM 4546 C C . LEU A 1 573 ? 47.722 46.902 59.215 1.00 49.09 573 LEU A C 1
ATOM 4547 O O . LEU A 1 573 ? 46.875 46.677 58.336 1.00 48.42 573 LEU A O 1
ATOM 4552 N N . THR A 1 574 ? 48.744 47.743 59.073 1.00 48.70 574 THR A N 1
ATOM 4553 C CA . THR A 1 574 ? 49.125 48.393 57.792 1.00 48.45 574 THR A CA 1
ATOM 4554 C C . THR A 1 574 ? 50.618 48.160 57.560 1.00 46.72 574 THR A C 1
ATOM 4555 O O . THR A 1 574 ? 51.295 47.714 58.497 1.00 48.51 574 THR A O 1
ATOM 4559 N N . THR A 1 575 ? 51.106 48.439 56.354 1.00 45.95 575 THR A N 1
ATOM 4560 C CA . THR A 1 575 ? 52.527 48.237 55.980 1.00 46.57 575 THR A CA 1
ATOM 4561 C C . THR A 1 575 ? 53.274 49.556 56.169 1.00 45.61 575 THR A C 1
ATOM 4562 O O . THR A 1 575 ? 52.775 50.600 55.703 1.00 46.46 575 THR A O 1
ATOM 4566 N N . VAL A 1 576 ? 54.416 49.484 56.851 1.00 43.44 576 VAL A N 1
ATOM 4567 C CA . VAL A 1 576 ? 55.398 50.593 57.004 1.00 43.18 576 VAL A CA 1
ATOM 4568 C C . VAL A 1 576 ? 56.748 50.066 56.530 1.00 43.60 576 VAL A C 1
ATOM 4569 O O . VAL A 1 576 ? 56.894 48.863 56.306 1.00 44.19 576 VAL A O 1
ATOM 4573 N N . PRO A 1 577 ? 57.764 50.936 56.333 1.00 42.52 577 PRO A N 1
ATOM 4574 C CA . PRO A 1 577 ? 59.099 50.475 55.952 1.00 42.85 577 PRO A CA 1
ATOM 4575 C C . PRO A 1 577 ? 59.738 49.542 56.993 1.00 42.89 577 PRO A C 1
ATOM 4576 O O . PRO A 1 577 ? 59.476 49.701 58.171 1.00 45.04 577 PRO A O 1
ATOM 4580 N N . ASN A 1 578 ? 60.557 48.596 56.525 1.00 42.38 578 ASN A N 1
ATOM 4581 C CA . ASN A 1 578 ? 61.349 47.666 57.372 1.00 42.22 578 ASN A CA 1
ATOM 4582 C C . ASN A 1 578 ? 62.429 48.472 58.094 1.00 43.78 578 ASN A C 1
ATOM 4583 O O . ASN A 1 578 ? 63.261 49.092 57.439 1.00 44.25 578 ASN A O 1
ATOM 4588 N N . PRO A 1 579 ? 62.447 48.518 59.449 1.00 44.64 579 PRO A N 1
ATOM 4589 C CA . PRO A 1 579 ? 63.508 49.212 60.183 1.00 45.99 579 PRO A CA 1
ATOM 4590 C C . PRO A 1 579 ? 64.892 48.557 60.046 1.00 47.29 579 PRO A C 1
ATOM 4591 O O . PRO A 1 579 ? 65.886 49.245 60.213 1.00 47.62 579 PRO A O 1
ATOM 4603 N N . VAL A 1 581 ? 66.100 47.270 57.318 1.00 55.97 581 VAL A N 1
ATOM 4604 C CA . VAL A 1 581 ? 66.635 47.610 55.970 1.00 59.48 581 VAL A CA 1
ATOM 4605 C C . VAL A 1 581 ? 67.262 49.006 56.035 1.00 63.36 581 VAL A C 1
ATOM 4606 O O . VAL A 1 581 ? 66.644 49.900 56.634 1.00 64.00 581 VAL A O 1
ATOM 4610 N N . THR A 1 582 ? 68.447 49.172 55.443 1.00 70.71 582 THR A N 1
ATOM 4611 C CA . THR A 1 582 ? 69.141 50.479 55.276 1.00 74.63 582 THR A CA 1
ATOM 4612 C C . THR A 1 582 ? 68.815 51.035 53.883 1.00 79.23 582 THR A C 1
ATOM 4613 O O . THR A 1 582 ? 69.633 50.834 52.967 1.00 81.28 582 THR A O 1
ATOM 4617 N N . TYR A 1 583 ? 67.663 51.700 53.736 1.00 84.28 583 TYR A N 1
ATOM 4618 C CA . TYR A 1 583 ? 67.207 52.358 52.479 1.00 85.95 583 TYR A CA 1
ATOM 4619 C C . TYR A 1 583 ? 65.818 52.979 52.680 1.00 86.23 583 TYR A C 1
ATOM 4620 O O . TYR A 1 583 ? 65.129 52.760 53.678 1.00 84.31 583 TYR A O 1
ATOM 4622 N N . GLN B 1 2 ? 12.282 48.914 10.847 1.00 121.52 2 GLN B N 1
ATOM 4623 C CA . GLN B 1 2 ? 11.130 49.433 10.060 1.00 120.69 2 GLN B CA 1
ATOM 4624 C C . GLN B 1 2 ? 10.698 50.780 10.638 1.00 120.33 2 GLN B C 1
ATOM 4625 O O . GLN B 1 2 ? 10.830 51.795 9.929 1.00 120.84 2 GLN B O 1
ATOM 4627 N N . ASN B 1 3 ? 10.212 50.764 11.880 1.00 117.21 3 ASN B N 1
ATOM 4628 C CA . ASN B 1 3 ? 9.739 51.981 12.582 1.00 113.07 3 ASN B CA 1
ATOM 4629 C C . ASN B 1 3 ? 10.778 53.094 12.445 1.00 111.56 3 ASN B C 1
ATOM 4630 O O . ASN B 1 3 ? 11.939 52.849 12.767 1.00 109.96 3 ASN B O 1
ATOM 4635 N N . HIS B 1 4 ? 10.377 54.258 11.934 1.00 109.29 4 HIS B N 1
ATOM 4636 C CA . HIS B 1 4 ? 11.320 55.400 11.866 1.00 106.45 4 HIS B CA 1
ATOM 4637 C C . HIS B 1 4 ? 11.624 55.761 13.320 1.00 100.24 4 HIS B C 1
ATOM 4638 O O . HIS B 1 4 ? 12.765 56.108 13.626 1.00 97.26 4 HIS B O 1
ATOM 4645 N N . THR B 1 5 ? 10.602 55.670 14.168 1.00 91.38 5 THR B N 1
ATOM 4646 C CA . THR B 1 5 ? 10.754 55.859 15.634 1.00 86.13 5 THR B CA 1
ATOM 4647 C C . THR B 1 5 ? 11.915 54.994 16.137 1.00 81.24 5 THR B C 1
ATOM 4648 O O . THR B 1 5 ? 12.755 55.523 16.888 1.00 83.64 5 THR B O 1
ATOM 4652 N N . ALA B 1 6 ? 11.953 53.722 15.722 1.00 74.81 6 ALA B N 1
ATOM 4653 C CA . ALA B 1 6 ? 12.936 52.700 16.161 1.00 68.16 6 ALA B CA 1
ATOM 4654 C C . ALA B 1 6 ? 14.360 53.109 15.760 1.00 63.58 6 ALA B C 1
ATOM 4655 O O . ALA B 1 6 ? 15.288 52.872 16.558 1.00 59.91 6 ALA B O 1
ATOM 4657 N N . VAL B 1 7 ? 14.532 53.687 14.568 1.00 60.25 7 VAL B N 1
ATOM 4658 C CA . VAL B 1 7 ? 15.863 54.134 14.058 1.00 59.34 7 VAL B CA 1
ATOM 4659 C C . VAL B 1 7 ? 16.325 55.336 14.892 1.00 59.56 7 VAL B C 1
ATOM 4660 O O . VAL B 1 7 ? 17.508 55.359 15.268 1.00 59.05 7 VAL B O 1
ATOM 4664 N N . ASN B 1 8 ? 15.426 56.289 15.165 1.00 59.59 8 ASN B N 1
ATOM 4665 C CA . ASN B 1 8 ? 15.717 57.529 15.939 1.00 60.51 8 ASN B CA 1
ATOM 4666 C C . ASN B 1 8 ? 15.955 57.180 17.414 1.00 59.90 8 ASN B C 1
ATOM 4667 O O . ASN B 1 8 ? 16.891 57.756 18.011 1.00 58.55 8 ASN B O 1
ATOM 4672 N N . THR B 1 9 ? 15.130 56.296 17.985 1.00 57.45 9 THR B N 1
ATOM 4673 C CA . THR B 1 9 ? 15.243 55.830 19.394 1.00 55.73 9 THR B CA 1
ATOM 4674 C C . THR B 1 9 ? 16.596 55.140 19.588 1.00 55.43 9 THR B C 1
ATOM 4675 O O . THR B 1 9 ? 17.244 55.406 20.616 1.00 54.91 9 THR B O 1
ATOM 4679 N N . ALA B 1 10 ? 16.990 54.281 18.644 1.00 55.21 10 ALA B N 1
ATOM 4680 C CA . ALA B 1 10 ? 18.238 53.487 18.715 1.00 55.43 10 ALA B CA 1
ATOM 4681 C C . ALA B 1 10 ? 19.434 54.423 18.556 1.00 55.71 10 ALA B C 1
ATOM 4682 O O . ALA B 1 10 ? 20.445 54.218 19.234 1.00 55.92 10 ALA B O 1
ATOM 4684 N N . GLN B 1 11 ? 19.303 55.413 17.682 1.00 56.90 11 GLN B N 1
ATOM 4685 C CA . GLN B 1 11 ? 20.377 56.382 17.372 1.00 57.73 11 GLN B CA 1
ATOM 4686 C C . GLN B 1 11 ? 20.717 57.186 18.631 1.00 55.59 11 GLN B C 1
ATOM 4687 O O . GLN B 1 11 ? 21.906 57.466 18.839 1.00 54.73 11 GLN B O 1
ATOM 4693 N N . ALA B 1 12 ? 19.705 57.531 19.430 1.00 54.20 12 ALA B N 1
ATOM 4694 C CA . ALA B 1 12 ? 19.843 58.345 20.660 1.00 54.26 12 ALA B CA 1
ATOM 4695 C C . ALA B 1 12 ? 20.492 57.513 21.770 1.00 54.83 12 ALA B C 1
ATOM 4696 O O . ALA B 1 12 ? 21.258 58.088 22.555 1.00 57.00 12 ALA B O 1
ATOM 4698 N N . ILE B 1 13 ? 20.163 56.220 21.851 1.00 54.20 13 ILE B N 1
ATOM 4699 C CA . ILE B 1 13 ? 20.738 55.269 22.851 1.00 51.94 13 ILE B CA 1
ATOM 4700 C C . ILE B 1 13 ? 22.255 55.177 22.635 1.00 51.39 13 ILE B C 1
ATOM 4701 O O . ILE B 1 13 ? 22.987 55.248 23.638 1.00 52.48 13 ILE B O 1
ATOM 4706 N N . ILE B 1 14 ? 22.708 55.035 21.385 1.00 51.61 14 ILE B N 1
ATOM 4707 C CA . ILE B 1 14 ? 24.151 54.814 21.054 1.00 52.84 14 ILE B CA 1
ATOM 4708 C C . ILE B 1 14 ? 24.926 56.118 21.294 1.00 52.55 14 ILE B C 1
ATOM 4709 O O . ILE B 1 14 ? 26.064 56.030 21.800 1.00 50.45 14 ILE B O 1
ATOM 4714 N N . LEU B 1 15 ? 24.345 57.272 20.942 1.00 52.32 15 LEU B N 1
ATOM 4715 C CA . LEU B 1 15 ? 24.966 58.611 21.148 1.00 51.09 15 LEU B CA 1
ATOM 4716 C C . LEU B 1 15 ? 25.171 58.846 22.649 1.00 49.79 15 LEU B C 1
ATOM 4717 O O . LEU B 1 15 ? 26.297 59.190 23.042 1.00 49.83 15 LEU B O 1
ATOM 4722 N N . ARG B 1 16 ? 24.110 58.674 23.443 1.00 47.81 16 ARG B N 1
ATOM 4723 C CA . ARG B 1 16 ? 24.120 58.850 24.921 1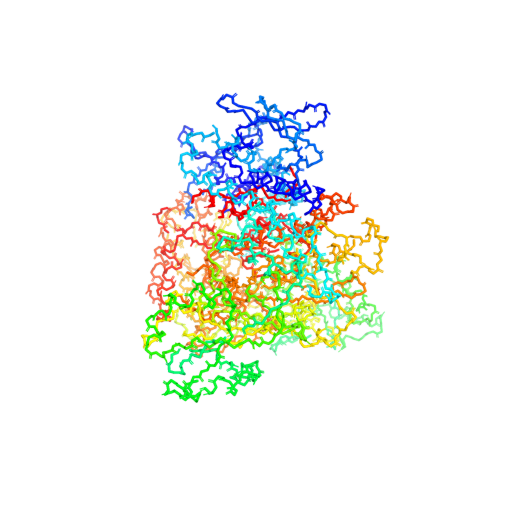.00 48.24 16 ARG B CA 1
ATOM 4724 C C . ARG B 1 16 ? 25.201 57.956 25.545 1.00 49.77 16 ARG B C 1
ATOM 4725 O O . ARG B 1 16 ? 25.949 58.455 26.410 1.00 49.06 16 ARG B O 1
ATOM 4733 N N . ASP B 1 17 ? 25.272 56.690 25.122 1.00 51.47 17 ASP B N 1
ATOM 4734 C CA . ASP B 1 17 ? 26.243 55.688 25.639 1.00 53.47 17 ASP B CA 1
ATOM 4735 C C . ASP B 1 17 ? 27.665 56.076 25.209 1.00 51.76 17 ASP B C 1
ATOM 4736 O O . ASP B 1 17 ? 28.590 55.831 26.002 1.00 51.86 17 ASP B O 1
ATOM 4741 N N . LEU B 1 18 ? 27.840 56.660 24.017 1.00 51.74 18 LEU B N 1
ATOM 4742 C CA . LEU B 1 18 ? 29.167 57.114 23.508 1.00 52.32 18 LEU B CA 1
ATOM 4743 C C . LEU B 1 18 ? 29.655 58.320 24.323 1.00 52.19 18 LEU B C 1
ATOM 4744 O O . LEU B 1 18 ? 30.816 58.288 24.770 1.00 50.50 18 LEU B O 1
ATOM 4749 N N . VAL B 1 19 ? 28.811 59.341 24.497 1.00 51.34 19 VAL B N 1
ATOM 4750 C CA . VAL B 1 19 ? 29.177 60.606 25.205 1.00 52.69 19 VAL B CA 1
ATOM 4751 C C . VAL B 1 19 ? 29.541 60.270 26.658 1.00 53.36 19 VAL B C 1
ATOM 4752 O O . VAL B 1 19 ? 30.617 60.712 27.112 1.00 55.17 19 VAL B O 1
ATOM 4756 N N . ASP B 1 20 ? 28.689 59.509 27.351 1.00 53.56 20 ASP B N 1
ATOM 4757 C CA . ASP B 1 20 ? 28.894 59.101 28.768 1.00 53.33 20 ASP B CA 1
ATOM 4758 C C . ASP B 1 20 ? 30.201 58.312 28.896 1.00 53.59 20 ASP B C 1
ATOM 4759 O O . ASP B 1 20 ? 30.906 58.514 29.895 1.00 56.14 20 ASP B O 1
ATOM 4764 N N . ALA B 1 21 ? 30.504 57.440 27.930 1.00 52.90 21 ALA B N 1
ATOM 4765 C CA . ALA B 1 21 ? 31.739 56.620 27.903 1.00 52.30 21 ALA B CA 1
ATOM 4766 C C . ALA B 1 21 ? 32.955 57.532 27.707 1.00 51.71 21 ALA B C 1
ATOM 4767 O O . ALA B 1 21 ? 33.997 57.268 28.343 1.00 50.33 21 ALA B O 1
ATOM 4769 N N . LEU B 1 22 ? 32.828 58.558 26.855 1.00 52.09 22 LEU B N 1
ATOM 4770 C CA . LEU B 1 22 ? 33.896 59.565 26.601 1.00 53.49 22 LEU B CA 1
ATOM 4771 C C . LEU B 1 22 ? 34.101 60.411 27.864 1.00 53.63 22 LEU B C 1
ATOM 4772 O O . LEU B 1 22 ? 35.273 60.679 28.197 1.00 54.27 22 LEU B O 1
ATOM 4777 N N . LEU B 1 23 ? 33.010 60.805 28.534 1.00 53.61 23 LEU B N 1
ATOM 4778 C CA . LEU B 1 23 ? 33.034 61.674 29.746 1.00 54.39 23 LEU B CA 1
ATOM 4779 C C . LEU B 1 23 ? 33.697 60.934 30.916 1.00 56.49 23 LEU B C 1
ATOM 4780 O O . LEU B 1 23 ? 34.477 61.580 31.639 1.00 60.16 23 LEU B O 1
ATOM 4785 N N . PHE B 1 24 ? 33.386 59.647 31.116 1.00 58.85 24 PHE B N 1
ATOM 4786 C CA . PHE B 1 24 ? 33.897 58.832 32.250 1.00 58.73 24 PHE B CA 1
ATOM 4787 C C . PHE B 1 24 ? 35.413 58.649 32.114 1.00 59.55 24 PHE B C 1
ATOM 4788 O O . PHE B 1 24 ? 36.125 58.850 33.111 1.00 61.15 24 PHE B O 1
ATOM 4796 N N . GLU B 1 25 ? 35.891 58.288 30.921 1.00 61.20 25 GLU B N 1
ATOM 4797 C CA . GLU B 1 25 ? 37.328 57.989 30.662 1.00 63.29 25 GLU B CA 1
ATOM 4798 C C . GLU B 1 25 ? 38.107 59.273 30.348 1.00 64.14 25 GLU B C 1
ATOM 4799 O O . GLU B 1 25 ? 39.352 59.198 30.314 1.00 62.41 25 GLU B O 1
ATOM 4805 N N . ASP B 1 26 ? 37.413 60.392 30.108 1.00 65.70 26 ASP B N 1
ATOM 4806 C CA . ASP B 1 26 ? 38.018 61.705 29.748 1.00 67.89 26 ASP B CA 1
ATOM 4807 C C . ASP B 1 26 ? 38.883 61.523 28.495 1.00 68.57 26 ASP B C 1
ATOM 4808 O O . ASP B 1 26 ? 40.100 61.794 28.561 1.00 69.09 26 ASP B O 1
ATOM 4813 N N . ILE B 1 27 ? 38.270 61.077 27.396 1.00 68.95 27 ILE B N 1
ATOM 4814 C CA . ILE B 1 27 ? 38.962 60.809 26.102 1.00 68.89 27 ILE B CA 1
ATOM 4815 C C . ILE B 1 27 ? 39.241 62.156 25.433 1.00 68.64 27 ILE B C 1
ATOM 4816 O O . ILE B 1 27 ? 38.301 62.972 25.337 1.00 64.34 27 ILE B O 1
ATOM 4821 N N . ALA B 1 28 ? 40.491 62.368 25.006 1.00 70.53 28 ALA B N 1
ATOM 4822 C CA . ALA B 1 28 ? 40.971 63.587 24.314 1.00 73.28 28 ALA B CA 1
ATOM 4823 C C . ALA B 1 28 ? 40.705 64.831 25.173 1.00 72.83 28 ALA B C 1
ATOM 4824 O O . ALA B 1 28 ? 40.517 65.915 24.590 1.00 73.70 28 ALA B O 1
ATOM 4826 N N . GLY B 1 29 ? 40.704 64.681 26.502 1.00 72.19 29 GLY B N 1
ATOM 4827 C CA . GLY B 1 29 ? 40.448 65.771 27.465 1.00 71.62 29 GLY B CA 1
ATOM 4828 C C . GLY B 1 29 ? 39.085 66.412 27.263 1.00 71.23 29 GLY B C 1
ATOM 4829 O O . GLY B 1 29 ? 39.002 67.653 27.360 1.00 75.99 29 GLY B O 1
ATOM 4830 N N . ILE B 1 30 ? 38.048 65.609 27.002 1.00 67.88 30 ILE B N 1
ATOM 4831 C CA . ILE B 1 30 ? 36.656 66.103 26.767 1.00 67.89 30 ILE B CA 1
ATOM 4832 C C . ILE B 1 30 ? 36.151 66.819 28.029 1.00 68.33 30 ILE B C 1
ATOM 4833 O O . ILE B 1 30 ? 35.323 67.741 27.881 1.00 70.26 30 ILE B O 1
ATOM 4838 N N . VAL B 1 31 ? 36.616 66.409 29.215 1.00 68.18 31 VAL B N 1
ATOM 4839 C CA . VAL B 1 31 ? 36.227 67.018 30.524 1.00 69.59 31 VAL B CA 1
ATOM 4840 C C . VAL B 1 31 ? 37.304 68.021 30.962 1.00 70.13 31 VAL B C 1
ATOM 4841 O O . VAL B 1 31 ? 36.948 69.188 31.206 1.00 68.10 31 VAL B O 1
ATOM 4845 N N . SER B 1 32 ? 38.560 67.573 31.072 1.00 71.84 32 SER B N 1
ATOM 4846 C CA . SER B 1 32 ? 39.683 68.318 31.704 1.00 74.61 32 SER B CA 1
ATOM 4847 C C . SER B 1 32 ? 40.100 69.531 30.856 1.00 76.70 32 SER B C 1
ATOM 4848 O O . SER B 1 32 ? 40.369 70.587 31.458 1.00 77.07 32 SER B O 1
ATOM 4851 N N . ASN B 1 33 ? 40.153 69.396 29.524 1.00 78.34 33 ASN B N 1
ATOM 4852 C CA . ASN B 1 33 ? 40.565 70.482 28.587 1.00 77.38 33 ASN B CA 1
ATOM 4853 C C . ASN B 1 33 ? 39.322 71.169 28.004 1.00 77.44 33 ASN B C 1
ATOM 4854 O O . ASN B 1 33 ? 39.289 71.399 26.777 1.00 78.95 33 ASN B O 1
ATOM 4859 N N . SER B 1 34 ? 38.349 71.497 28.860 1.00 76.32 34 SER B N 1
ATOM 4860 C CA . SER B 1 34 ? 37.097 72.218 28.509 1.00 77.90 34 SER B CA 1
ATOM 4861 C C . SER B 1 34 ? 36.553 72.915 29.760 1.00 78.83 34 SER B C 1
ATOM 4862 O O . SER B 1 34 ? 36.761 72.381 30.865 1.00 80.67 34 SER B O 1
ATOM 4865 N N . GLU B 1 35 ? 35.889 74.061 29.597 1.00 80.69 35 GLU B N 1
ATOM 4866 C CA . GLU B 1 35 ? 35.413 74.895 30.734 1.00 84.97 35 GLU B CA 1
ATOM 4867 C C . GLU B 1 35 ? 33.940 74.577 31.017 1.00 84.77 35 GLU B C 1
ATOM 4868 O O . GLU B 1 35 ? 33.203 74.221 30.067 1.00 82.22 35 GLU B O 1
ATOM 4874 N N . ILE B 1 36 ? 33.543 74.697 32.288 1.00 87.33 36 ILE B N 1
ATOM 4875 C CA . ILE B 1 36 ? 32.145 74.490 32.771 1.00 90.50 36 ILE B CA 1
ATOM 4876 C C . ILE B 1 36 ? 31.444 75.851 32.735 1.00 90.68 36 ILE B C 1
ATOM 4877 O O . ILE B 1 36 ? 31.984 76.798 33.335 1.00 93.23 36 ILE B O 1
ATOM 4882 N N . THR B 1 37 ? 30.292 75.945 32.065 1.00 91.26 37 THR B N 1
ATOM 4883 C CA . THR B 1 37 ? 29.516 77.204 31.891 1.00 93.52 37 THR B CA 1
ATOM 4884 C C . THR B 1 37 ? 28.042 76.960 32.237 1.00 95.42 37 THR B C 1
ATOM 4885 O O . THR B 1 37 ? 27.693 75.813 32.583 1.00 97.98 37 THR B O 1
ATOM 4889 N N . LYS B 1 38 ? 27.219 78.009 32.155 1.00 98.02 38 LYS B N 1
ATOM 4890 C CA . LYS B 1 38 ? 25.744 77.941 32.336 1.00 100.69 38 LYS B CA 1
ATOM 4891 C C . LYS B 1 38 ? 25.066 78.855 31.313 1.00 104.10 38 LYS B C 1
ATOM 4892 O O . LYS B 1 38 ? 25.205 80.086 31.433 1.00 106.36 38 LYS B O 1
ATOM 4898 N N . GLU B 1 39 ? 24.357 78.258 30.354 1.00 107.12 39 GLU B N 1
ATOM 4899 C CA . GLU B 1 39 ? 23.558 78.966 29.324 1.00 108.47 39 GLU B CA 1
ATOM 4900 C C . GLU B 1 39 ? 22.080 78.654 29.571 1.00 112.50 39 GLU B C 1
ATOM 4901 O O . GLU B 1 39 ? 21.692 77.484 29.389 1.00 114.49 39 GLU B O 1
ATOM 4907 N N . ASN B 1 40 ? 21.310 79.655 30.010 1.00 114.72 40 ASN B N 1
ATOM 4908 C CA . ASN B 1 40 ? 19.843 79.562 30.250 1.00 112.82 40 ASN B CA 1
ATOM 4909 C C . ASN B 1 40 ? 19.564 78.483 31.309 1.00 110.13 40 ASN B C 1
ATOM 4910 O O . ASN B 1 40 ? 18.560 77.750 31.164 1.00 105.85 40 ASN B O 1
ATOM 4915 N N . GLY B 1 41 ? 20.421 78.397 32.334 1.00 108.78 41 GLY B N 1
ATOM 4916 C CA . GLY B 1 41 ? 20.247 77.515 33.506 1.00 105.97 41 GLY B CA 1
ATOM 4917 C C . GLY B 1 41 ? 20.622 76.067 33.230 1.00 101.71 41 GLY B C 1
ATOM 4918 O O . GLY B 1 41 ? 20.336 75.220 34.092 1.00 99.01 41 GLY B O 1
ATOM 4919 N N . GLN B 1 42 ? 21.242 75.772 32.088 1.00 96.54 42 GLN B N 1
ATOM 4920 C CA . GLN B 1 42 ? 21.697 74.397 31.762 1.00 90.74 42 GLN B CA 1
ATOM 4921 C C . GLN B 1 42 ? 23.219 74.359 31.857 1.00 86.49 42 GLN B C 1
ATOM 4922 O O . GLN B 1 42 ? 23.867 75.124 31.130 1.00 87.33 42 GLN B O 1
ATOM 4928 N N . THR B 1 43 ? 23.774 73.505 32.710 1.00 79.52 43 THR B N 1
ATOM 4929 C CA . THR B 1 43 ? 25.244 73.339 32.795 1.00 76.41 43 THR B CA 1
ATOM 4930 C C . THR B 1 43 ? 25.737 72.842 31.434 1.00 76.81 43 THR B C 1
ATOM 4931 O O . THR B 1 43 ? 25.106 71.935 30.874 1.00 78.47 43 THR B O 1
ATOM 4935 N N . LEU B 1 44 ? 26.801 73.444 30.911 1.00 76.75 44 LEU B N 1
ATOM 4936 C CA . LEU B 1 44 ? 27.373 73.075 29.591 1.00 77.53 44 LEU B CA 1
ATOM 4937 C C . LEU B 1 44 ? 28.858 72.730 29.735 1.00 78.53 44 LEU B C 1
ATOM 4938 O O . LEU B 1 44 ? 29.528 73.284 30.633 1.00 79.57 44 LEU B O 1
ATOM 4943 N N . LEU B 1 45 ? 29.336 71.830 28.873 1.00 81.02 45 LEU B N 1
ATOM 4944 C CA . LEU B 1 45 ? 30.778 71.575 28.618 1.00 83.92 45 LEU B CA 1
ATOM 4945 C C . LEU B 1 45 ? 31.115 72.149 27.241 1.00 87.37 45 LEU B C 1
ATOM 4946 O O . LEU B 1 45 ? 30.569 71.639 26.244 1.00 88.35 45 LEU B O 1
ATOM 4951 N N . ILE B 1 46 ? 31.966 73.175 27.191 1.00 90.27 46 ILE B N 1
ATOM 4952 C CA . ILE B 1 46 ? 32.394 73.831 25.922 1.00 90.49 46 ILE B CA 1
ATOM 4953 C C . ILE B 1 46 ? 33.779 73.289 25.551 1.00 86.99 46 ILE B C 1
ATOM 4954 O O . ILE B 1 46 ? 34.785 73.779 26.102 1.00 85.24 46 ILE B O 1
ATOM 4959 N N . TYR B 1 47 ? 33.807 72.294 24.660 1.00 84.55 47 TYR B N 1
ATOM 4960 C CA . TYR B 1 47 ? 35.031 71.593 24.190 1.00 82.94 47 TYR B CA 1
ATOM 4961 C C . TYR B 1 47 ? 35.514 72.251 22.892 1.00 85.71 47 TYR B C 1
ATOM 4962 O O . TYR B 1 47 ? 34.994 71.916 21.802 1.00 84.68 47 TYR B O 1
ATOM 4971 N N . GLU B 1 48 ? 36.484 73.164 23.016 1.00 88.42 48 GLU B N 1
ATOM 4972 C CA . GLU B 1 48 ? 37.080 73.937 21.892 1.00 90.22 48 GLU B CA 1
ATOM 4973 C C . GLU B 1 48 ? 38.445 73.345 21.532 1.00 91.23 48 GLU B C 1
ATOM 4974 O O . GLU B 1 48 ? 39.287 73.210 22.441 1.00 90.31 48 GLU B O 1
ATOM 4980 N N . ARG B 1 49 ? 38.650 73.020 20.252 1.00 95.64 49 ARG B N 1
ATOM 4981 C CA . ARG B 1 49 ? 39.949 72.535 19.711 1.00 99.74 49 ARG B CA 1
ATOM 4982 C C . ARG B 1 49 ? 40.063 72.884 18.222 1.00 104.40 49 ARG B C 1
ATOM 4983 O O . ARG B 1 49 ? 39.027 72.880 17.521 1.00 107.01 49 ARG B O 1
ATOM 4991 N N . GLU B 1 50 ? 41.289 73.157 17.762 1.00 107.12 50 GLU B N 1
ATOM 4992 C CA . GLU B 1 50 ? 41.604 73.437 16.337 1.00 108.47 50 GLU B CA 1
ATOM 4993 C C . GLU B 1 50 ? 40.658 74.545 15.851 1.00 108.97 50 GLU B C 1
ATOM 4994 O O . GLU B 1 50 ? 40.661 75.624 16.476 1.00 106.28 50 GLU B O 1
ATOM 5000 N N . THR B 1 51 ? 39.786 74.208 14.907 1.00 109.31 51 THR B N 1
ATOM 5001 C CA . THR B 1 51 ? 38.828 75.183 14.340 1.00 110.58 51 THR B CA 1
ATOM 5002 C C . THR B 1 51 ? 37.431 74.915 14.895 1.00 108.33 51 THR B C 1
ATOM 5003 O O . THR B 1 51 ? 36.566 75.800 14.756 1.00 103.25 51 THR B O 1
ATOM 5007 N N . GLN B 1 52 ? 37.249 73.745 15.513 1.00 107.29 52 GLN B N 1
ATOM 5008 C CA . GLN B 1 52 ? 35.914 73.271 15.968 1.00 103.42 52 GLN B CA 1
ATOM 5009 C C . GLN B 1 52 ? 35.631 73.576 17.443 1.00 97.03 52 GLN B C 1
ATOM 5010 O O . GLN B 1 52 ? 36.573 73.819 18.206 1.00 92.67 52 GLN B O 1
ATOM 5016 N N . GLN B 1 53 ? 34.346 73.538 17.798 1.00 92.91 53 GLN B N 1
ATOM 5017 C CA . GLN B 1 53 ? 33.855 73.792 19.173 1.00 91.09 53 GLN B CA 1
ATOM 5018 C C . GLN B 1 53 ? 32.523 73.066 19.389 1.00 91.07 53 GLN B C 1
ATOM 5019 O O . GLN B 1 53 ? 31.591 73.331 18.630 1.00 91.25 53 GLN B O 1
ATOM 5025 N N . ILE B 1 54 ? 32.471 72.175 20.385 1.00 89.07 54 ILE B N 1
ATOM 5026 C CA . ILE B 1 54 ? 31.246 71.425 20.799 1.00 85.19 54 ILE B CA 1
ATOM 5027 C C . ILE B 1 54 ? 30.726 72.031 22.100 1.00 82.68 54 ILE B C 1
ATOM 5028 O O . ILE B 1 54 ? 31.547 72.309 22.996 1.00 79.51 54 ILE B O 1
ATOM 5033 N N . LYS B 1 55 ? 29.404 72.172 22.198 1.00 82.67 55 LYS B N 1
ATOM 5034 C CA . LYS B 1 55 ? 28.680 72.498 23.452 1.00 82.78 55 LYS B CA 1
ATOM 5035 C C . LYS B 1 55 ? 27.880 71.257 23.866 1.00 77.65 55 LYS B C 1
ATOM 5036 O O . LYS B 1 55 ? 27.060 70.783 23.053 1.00 75.92 55 LYS B O 1
ATOM 5042 N N . ILE B 1 56 ? 28.140 70.733 25.067 1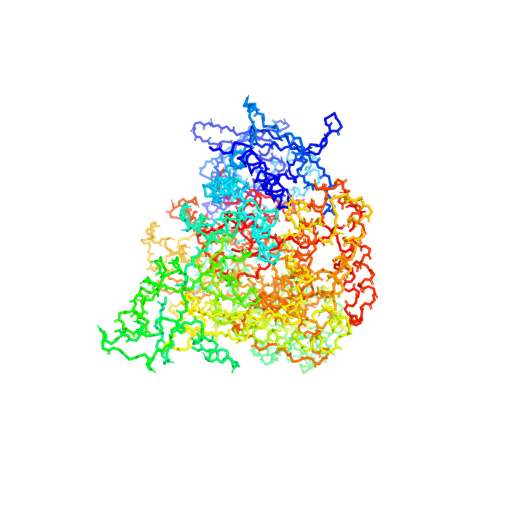.00 72.34 56 ILE B N 1
ATOM 5043 C CA . ILE B 1 56 ? 27.535 69.469 25.581 1.00 67.18 56 ILE B CA 1
ATOM 5044 C C . ILE B 1 56 ? 26.749 69.787 26.848 1.00 62.26 56 ILE B C 1
ATOM 5045 O O . ILE B 1 56 ? 27.333 70.171 27.858 1.00 60.91 56 ILE B O 1
ATOM 5050 N N . PRO B 1 57 ? 25.402 69.667 26.822 1.00 59.88 57 PRO B N 1
ATOM 5051 C CA . PRO B 1 57 ? 24.607 69.704 28.048 1.00 60.60 57 PRO B CA 1
ATOM 5052 C C . PRO B 1 57 ? 24.992 68.546 28.982 1.00 62.00 57 PRO B C 1
ATOM 5053 O O . PRO B 1 57 ? 24.977 67.410 28.546 1.00 63.30 57 PRO B O 1
ATOM 5057 N N . VAL B 1 58 ? 25.340 68.854 30.234 1.00 62.30 58 VAL B N 1
ATOM 5058 C CA . VAL B 1 58 ? 25.766 67.832 31.235 1.00 61.30 58 VAL B CA 1
ATOM 5059 C C . VAL B 1 58 ? 25.086 68.098 32.579 1.00 61.19 58 VAL B C 1
ATOM 5060 O O . VAL B 1 58 ? 24.509 69.187 32.772 1.00 62.28 58 VAL B O 1
ATOM 5064 N N . TYR B 1 59 ? 25.148 67.098 33.457 1.00 60.72 59 TYR B N 1
ATOM 5065 C CA . TYR B 1 59 ? 24.753 67.170 34.886 1.00 61.66 59 TYR B CA 1
ATOM 5066 C C . TYR B 1 59 ? 25.754 66.339 35.690 1.00 59.54 59 TYR B C 1
ATOM 5067 O O . TYR B 1 59 ? 26.283 65.344 35.151 1.00 61.07 59 TYR B O 1
ATOM 5076 N N . PHE B 1 60 ? 26.020 66.740 36.933 1.00 58.42 60 PHE B N 1
ATOM 5077 C CA . PHE B 1 60 ? 26.925 66.005 37.852 1.00 58.93 60 PHE B CA 1
ATOM 5078 C C . PHE B 1 60 ? 26.172 64.775 38.371 1.00 57.78 60 PHE B C 1
ATOM 5079 O O . PHE B 1 60 ? 25.187 64.950 39.114 1.00 57.04 60 PHE B O 1
ATOM 5087 N N . SER B 1 61 ? 26.609 63.577 37.966 1.00 57.09 61 SER B N 1
ATOM 5088 C CA . SER B 1 61 ? 25.911 62.285 38.210 1.00 56.85 61 SER B CA 1
ATOM 5089 C C . SER B 1 61 ? 26.192 61.779 39.629 1.00 56.51 61 SER B C 1
ATOM 5090 O O . SER B 1 61 ? 27.014 62.395 40.339 1.00 58.80 61 SER B O 1
ATOM 5093 N N . ALA B 1 62 ? 25.532 60.682 40.008 1.00 56.05 62 ALA B N 1
ATOM 5094 C CA . ALA B 1 62 ? 25.692 59.991 41.309 1.00 55.25 62 ALA B CA 1
ATOM 5095 C C . ALA B 1 62 ? 27.043 59.266 41.360 1.00 54.51 62 ALA B C 1
ATOM 5096 O O . ALA B 1 62 ? 27.437 58.853 42.458 1.00 57.68 62 ALA B O 1
ATOM 5098 N N . LEU B 1 63 ? 27.730 59.132 40.221 1.00 54.59 63 LEU B N 1
ATOM 5099 C CA . LEU B 1 63 ? 29.098 58.544 40.126 1.00 56.96 63 LEU B CA 1
ATOM 5100 C C . LEU B 1 63 ? 30.174 59.611 40.397 1.00 56.20 63 LEU B C 1
ATOM 5101 O O . LEU B 1 63 ? 31.370 59.269 40.270 1.00 53.68 63 LEU B O 1
ATOM 5106 N N . ASN B 1 64 ? 29.773 60.837 40.769 1.00 55.35 64 ASN B N 1
ATOM 5107 C CA . ASN B 1 64 ? 30.666 62.016 40.967 1.00 55.54 64 ASN B CA 1
ATOM 5108 C C . ASN B 1 64 ? 31.422 62.315 39.665 1.00 56.00 64 ASN B C 1
ATOM 5109 O O . ASN B 1 64 ? 32.610 62.684 39.724 1.00 55.74 64 ASN B O 1
ATOM 5122 N N . PHE B 1 66 ? 30.575 63.859 35.310 1.00 58.25 66 PHE B N 1
ATOM 5123 C CA . PHE B 1 66 ? 29.604 64.480 34.378 1.00 59.66 66 PHE B CA 1
ATOM 5124 C C . PHE B 1 66 ? 29.026 63.394 33.471 1.00 58.72 66 PHE B C 1
ATOM 5125 O O . PHE B 1 66 ? 29.759 62.484 33.048 1.00 57.76 66 PHE B O 1
ATOM 5133 N N . ARG B 1 67 ? 27.729 63.505 33.191 1.00 59.37 67 ARG B N 1
ATOM 5134 C CA . ARG B 1 67 ? 27.001 62.652 32.219 1.00 59.96 67 ARG B CA 1
ATOM 5135 C C . ARG B 1 67 ? 26.215 63.553 31.262 1.00 60.14 67 ARG B C 1
ATOM 5136 O O . ARG B 1 67 ? 25.850 64.669 31.666 1.00 59.67 67 ARG B O 1
ATOM 5144 N N . TYR B 1 68 ? 25.963 63.070 30.044 1.00 61.96 68 TYR B N 1
ATOM 5145 C CA . TYR B 1 68 ? 25.151 63.760 29.011 1.00 62.70 68 TYR B CA 1
ATOM 5146 C C . TYR B 1 68 ? 23.711 63.909 29.514 1.00 64.25 68 TYR B C 1
ATOM 5147 O O . TYR B 1 68 ? 23.053 62.881 29.765 1.00 64.84 68 TYR B O 1
ATOM 5156 N N . GLU B 1 69 ? 23.251 65.153 29.675 1.00 66.84 69 GLU B N 1
ATOM 5157 C CA . GLU B 1 69 ? 21.815 65.483 29.883 1.00 68.19 69 GLU B CA 1
ATOM 5158 C C . GLU B 1 69 ? 21.077 65.116 28.589 1.00 69.53 69 GLU B C 1
ATOM 5159 O O . GLU B 1 69 ? 21.045 65.951 27.664 1.00 68.85 69 GLU B O 1
ATOM 5165 N N . SER B 1 70 ? 20.541 63.893 28.525 1.00 72.02 70 SER B N 1
ATOM 5166 C CA . SER B 1 70 ? 20.068 63.228 27.281 1.00 72.75 70 SER B CA 1
ATOM 5167 C C . SER B 1 70 ? 18.855 63.960 26.690 1.00 73.52 70 SER B C 1
ATOM 5168 O O . SER B 1 70 ? 18.643 63.828 25.470 1.00 74.44 70 SER B O 1
ATOM 5171 N N . SER B 1 71 ? 18.101 64.708 27.506 1.00 74.92 71 SER B N 1
ATOM 5172 C CA . SER B 1 71 ? 16.878 65.449 27.088 1.00 75.71 71 SER B CA 1
ATOM 5173 C C . SER B 1 71 ? 17.235 66.672 26.227 1.00 75.72 71 SER B C 1
ATOM 5174 O O . SER B 1 71 ? 16.372 67.081 25.427 1.00 75.51 71 SER B O 1
ATOM 5177 N N . GLN B 1 72 ? 18.443 67.232 26.377 1.00 75.36 72 GLN B N 1
ATOM 5178 C CA . GLN B 1 72 ? 18.895 68.453 25.650 1.00 77.64 72 GLN B CA 1
ATOM 5179 C C . GLN B 1 72 ? 19.817 68.049 24.501 1.00 77.53 72 GLN B C 1
ATOM 5180 O O . GLN B 1 72 ? 20.568 67.085 24.628 1.00 75.85 72 GLN B O 1
ATOM 5186 N N . PRO B 1 73 ? 19.809 68.773 23.355 1.00 80.06 73 PRO B N 1
ATOM 5187 C CA . PRO B 1 73 ? 20.648 68.421 22.211 1.00 79.26 73 PRO B CA 1
ATOM 5188 C C . PRO B 1 73 ? 22.075 68.978 22.324 1.00 76.71 73 PRO B C 1
ATOM 5189 O O . PRO B 1 73 ? 22.272 69.987 22.973 1.00 75.41 73 PRO B O 1
ATOM 5193 N N . ILE B 1 74 ? 23.028 68.295 21.689 1.00 76.89 74 ILE B N 1
ATOM 5194 C CA . ILE B 1 74 ? 24.451 68.728 21.574 1.00 77.15 74 ILE B CA 1
ATOM 5195 C C . ILE B 1 74 ? 24.542 69.746 20.432 1.00 79.09 74 ILE B C 1
ATOM 5196 O O . ILE B 1 74 ? 23.894 69.524 19.392 1.00 78.56 74 ILE B O 1
ATOM 5201 N N . THR B 1 75 ? 25.312 70.820 20.634 1.00 82.40 75 THR B N 1
ATOM 5202 C CA . THR B 1 75 ? 25.540 71.909 19.647 1.00 82.71 75 THR B CA 1
ATOM 5203 C C . THR B 1 75 ? 26.980 71.826 19.132 1.00 84.60 75 THR B C 1
ATOM 5204 O O . THR B 1 75 ? 27.908 71.996 19.946 1.00 83.48 75 THR B O 1
ATOM 5208 N N . ILE B 1 76 ? 27.146 71.576 17.831 1.00 88.19 76 ILE B N 1
ATOM 5209 C CA . ILE B 1 76 ? 28.455 71.645 17.118 1.00 93.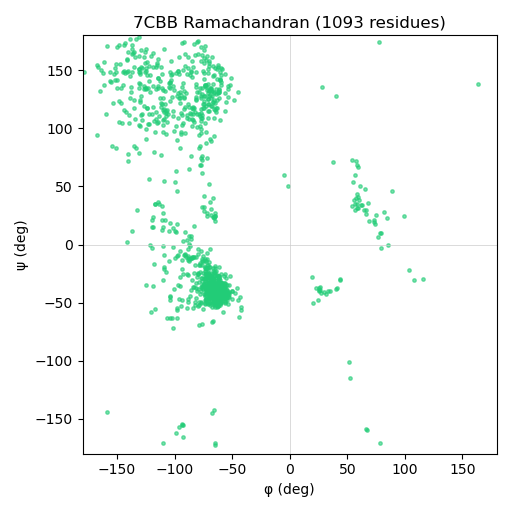10 76 ILE B CA 1
ATOM 5210 C C . ILE B 1 76 ? 28.472 72.940 16.298 1.00 97.98 76 ILE B C 1
ATOM 5211 O O . ILE B 1 76 ? 27.544 73.134 15.485 1.00 100.30 76 ILE B O 1
ATOM 5216 N N . GLU B 1 77 ? 29.478 73.794 16.518 1.00 100.66 77 GLU B N 1
ATOM 5217 C CA . GLU B 1 77 ? 29.663 75.066 15.771 1.00 104.25 77 GLU B CA 1
ATOM 5218 C C . GLU B 1 77 ? 30.002 74.734 14.313 1.00 106.38 77 GLU B C 1
ATOM 5219 O O . GLU B 1 77 ? 30.998 74.020 14.087 1.00 107.13 77 GLU B O 1
ATOM 5225 N N . GLY B 1 78 ? 29.193 75.234 13.374 1.00 104.91 78 GLY B N 1
ATOM 5226 C CA . GLY B 1 78 ? 29.351 75.002 11.926 1.00 104.19 78 GLY B CA 1
ATOM 5227 C C . GLY B 1 78 ? 28.706 73.699 11.486 1.00 103.65 78 GLY B C 1
ATOM 5228 O O . GLY B 1 78 ? 29.125 73.163 10.444 1.00 102.51 78 GLY B O 1
ATOM 5229 N N . ARG B 1 79 ? 27.732 73.200 12.253 1.00 105.31 79 ARG B N 1
ATOM 5230 C CA . ARG B 1 79 ? 26.891 72.034 11.874 1.00 105.13 79 ARG B CA 1
ATOM 5231 C C . ARG B 1 79 ? 25.609 72.564 11.223 1.00 105.17 79 ARG B C 1
ATOM 5232 O O . ARG B 1 79 ? 24.817 73.224 11.927 1.00 103.06 79 ARG B O 1
ATOM 5240 N N . VAL B 1 80 ? 25.435 72.310 9.922 1.00 104.94 80 VAL B N 1
ATOM 5241 C CA . VAL B 1 80 ? 24.223 72.686 9.135 1.00 106.46 80 VAL B CA 1
ATOM 5242 C C . VAL B 1 80 ? 23.421 71.411 8.840 1.00 109.27 80 VAL B C 1
ATOM 5243 O O . VAL B 1 80 ? 23.755 70.721 7.858 1.00 113.23 80 VAL B O 1
ATOM 5245 N N . SER B 1 81 ? 22.418 71.121 9.677 1.00 109.31 81 SER B N 1
ATOM 5246 C CA . SER B 1 81 ? 21.505 69.949 9.596 1.00 107.76 81 SER B CA 1
ATOM 5247 C C . SER B 1 81 ? 20.484 70.039 10.735 1.00 108.02 81 SER B C 1
ATOM 5248 O O . SER B 1 81 ? 20.841 70.580 11.796 1.00 106.56 81 SER B O 1
ATOM 5251 N N . LYS B 1 82 ? 19.266 69.540 10.510 1.00 110.42 82 LYS B N 1
ATOM 5252 C CA . LYS B 1 82 ? 18.193 69.445 11.538 1.00 110.42 82 LYS B CA 1
ATOM 5253 C C . LYS B 1 82 ? 17.972 67.974 11.920 1.00 110.35 82 LYS B C 1
ATOM 5254 O O . LYS B 1 82 ? 17.396 67.741 13.004 1.00 109.59 82 LYS B O 1
ATOM 5256 N N . GLN B 1 83 ? 18.405 67.032 11.069 1.00 106.73 83 GLN B N 1
ATOM 5257 C CA . GLN B 1 83 ? 18.436 65.573 11.361 1.00 101.18 83 GLN B CA 1
ATOM 5258 C C . GLN B 1 83 ? 19.241 65.361 12.641 1.00 98.71 83 GLN B C 1
ATOM 5259 O O . GLN B 1 83 ? 20.392 65.791 12.715 1.00 99.90 83 GLN B O 1
ATOM 5261 N N . PRO B 1 84 ? 18.660 64.735 13.695 1.00 94.19 84 PRO B N 1
ATOM 5262 C CA . PRO B 1 84 ? 19.354 64.562 14.973 1.00 89.38 84 PRO B CA 1
ATOM 5263 C C . PRO B 1 84 ? 20.754 63.941 14.844 1.00 84.95 84 PRO B C 1
ATOM 5264 O O . PRO B 1 84 ? 20.959 63.078 14.001 1.00 83.80 84 PRO B O 1
ATOM 5268 N N . LEU B 1 85 ? 21.678 64.403 15.689 1.00 79.94 85 LEU B N 1
ATOM 5269 C CA . LEU B 1 85 ? 23.111 64.008 15.685 1.00 77.57 85 LEU B CA 1
ATOM 5270 C C . LEU B 1 85 ? 23.225 62.514 16.009 1.00 75.32 85 LEU B C 1
ATOM 5271 O O . LEU B 1 85 ? 22.627 62.084 17.011 1.00 77.83 85 LEU B O 1
ATOM 5276 N N . THR B 1 86 ? 23.961 61.759 15.187 1.00 72.30 86 THR B N 1
ATOM 5277 C CA . THR B 1 86 ? 24.238 60.310 15.387 1.00 69.11 86 THR B CA 1
ATOM 5278 C C . THR B 1 86 ? 25.537 60.153 16.185 1.00 69.36 86 THR B C 1
ATOM 5279 O O . THR B 1 86 ? 26.307 61.134 16.278 1.00 69.98 86 THR B O 1
ATOM 5283 N N . ALA B 1 87 ? 25.763 58.961 16.743 1.00 68.55 87 ALA B N 1
ATOM 5284 C CA . ALA B 1 87 ? 26.982 58.607 17.505 1.00 67.29 87 ALA B CA 1
ATOM 5285 C C . ALA B 1 87 ? 28.190 58.587 16.560 1.00 66.69 87 ALA B C 1
ATOM 5286 O O . ALA B 1 87 ? 29.273 59.037 16.977 1.00 65.24 87 ALA B O 1
ATOM 5288 N N . ALA B 1 88 ? 28.003 58.083 15.335 1.00 67.98 88 ALA B N 1
ATOM 5289 C CA . ALA B 1 88 ? 29.039 58.012 14.276 1.00 69.63 88 ALA B CA 1
ATOM 5290 C C . ALA B 1 88 ? 29.449 59.427 13.853 1.00 71.73 88 ALA B C 1
ATOM 5291 O O . ALA B 1 88 ? 30.648 59.635 13.570 1.00 71.13 88 ALA B O 1
ATOM 5293 N N . GLU B 1 89 ? 28.485 60.354 13.807 1.00 72.56 89 GLU B N 1
ATOM 5294 C CA . GLU B 1 89 ? 28.701 61.771 13.406 1.00 73.11 89 GLU B CA 1
ATOM 5295 C C . GLU B 1 89 ? 29.504 62.473 14.506 1.00 71.19 89 GLU B C 1
ATOM 5296 O O . GLU B 1 89 ? 30.464 63.186 14.157 1.00 71.51 89 GLU B O 1
ATOM 5302 N N . PHE B 1 90 ? 29.121 62.271 15.774 1.00 67.63 90 PHE B N 1
ATOM 5303 C CA . PHE B 1 90 ? 29.768 62.879 16.968 1.00 64.03 90 PHE B CA 1
ATOM 5304 C C . PHE B 1 90 ? 31.208 62.372 17.096 1.00 62.05 90 PHE B C 1
ATOM 5305 O O . PHE B 1 90 ? 32.104 63.183 17.400 1.00 62.57 90 PHE B O 1
ATOM 5313 N N . TRP B 1 91 ? 31.418 61.070 16.881 1.00 60.93 91 TRP B N 1
ATOM 5314 C CA . TRP B 1 91 ? 32.752 60.414 16.951 1.00 61.66 91 TRP B CA 1
ATOM 5315 C C . TRP B 1 91 ? 33.706 61.053 15.933 1.00 65.62 91 TRP B C 1
ATOM 5316 O O . TRP B 1 91 ? 34.864 61.325 16.306 1.00 67.09 91 TRP B O 1
ATOM 5327 N N . GLN B 1 92 ? 33.245 61.253 14.693 1.00 69.39 92 GLN B N 1
ATOM 5328 C CA . GLN B 1 92 ? 34.040 61.860 13.589 1.00 72.82 92 GLN B CA 1
ATOM 5329 C C . GLN B 1 92 ? 34.483 63.268 13.999 1.00 71.67 92 GLN B C 1
ATOM 5330 O O . GLN B 1 92 ? 35.650 63.622 13.748 1.00 70.08 92 GLN B O 1
ATOM 5336 N N . THR B 1 93 ? 33.569 64.034 14.596 1.00 70.04 93 THR B N 1
ATOM 5337 C CA . THR B 1 93 ? 33.799 65.428 15.050 1.00 70.92 93 THR B CA 1
ATOM 5338 C C . THR B 1 93 ? 34.964 65.423 16.050 1.00 72.13 93 THR B C 1
ATOM 5339 O O . THR B 1 93 ? 35.981 66.094 15.772 1.00 72.73 93 THR B O 1
ATOM 5343 N N . ILE B 1 94 ? 34.832 64.650 17.135 1.00 73.87 94 ILE B N 1
ATOM 5344 C CA . ILE B 1 94 ? 35.847 64.511 18.227 1.00 74.85 94 ILE B CA 1
ATOM 5345 C C . ILE B 1 94 ? 37.209 64.155 17.614 1.00 74.06 94 ILE B C 1
ATOM 5346 O O . ILE B 1 94 ? 38.215 64.753 18.042 1.00 76.07 94 ILE B O 1
ATOM 5351 N N . ALA B 1 95 ? 37.242 63.210 16.668 1.00 73.23 95 ALA B N 1
ATOM 5352 C CA . ALA B 1 95 ? 38.480 62.659 16.062 1.00 75.08 95 ALA B CA 1
ATOM 5353 C C . ALA B 1 95 ? 39.139 63.706 15.152 1.00 77.04 95 ALA B C 1
ATOM 5354 O O . ALA B 1 95 ? 40.387 63.796 15.176 1.00 76.68 95 ALA B O 1
ATOM 5356 N N . ASN B 1 96 ? 38.338 64.464 14.391 1.00 78.50 96 ASN B N 1
ATOM 5357 C CA . ASN B 1 96 ? 38.814 65.493 13.423 1.00 79.82 96 ASN B CA 1
ATOM 5358 C C . ASN B 1 96 ? 39.422 66.682 14.182 1.00 81.61 96 ASN B C 1
ATOM 5359 O O . ASN B 1 96 ? 40.316 67.347 13.620 1.00 80.88 96 ASN B O 1
ATOM 5372 N N . ASN B 1 98 ? 41.123 66.275 16.856 1.00 84.59 98 ASN B N 1
ATOM 5373 C CA . ASN B 1 98 ? 42.319 65.731 17.537 1.00 85.33 98 ASN B CA 1
ATOM 5374 C C . ASN B 1 98 ? 43.168 64.985 16.520 1.00 88.57 98 ASN B C 1
ATOM 5375 O O . ASN B 1 98 ? 43.568 63.856 16.824 1.00 90.94 98 ASN B O 1
ATOM 5380 N N . CYS B 1 99 ? 43.474 65.612 15.385 1.00 93.03 99 CYS B N 1
ATOM 5381 C CA . CYS B 1 99 ? 44.286 64.990 14.304 1.00 96.29 99 CYS B CA 1
ATOM 5382 C C . CYS B 1 99 ? 45.654 64.555 14.848 1.00 97.33 99 CYS B C 1
ATOM 5383 O O . CYS B 1 99 ? 46.172 63.529 14.361 1.00 93.36 99 CYS B O 1
ATOM 5386 N N . ASP B 1 100 ? 46.216 65.317 15.795 1.00 100.95 100 ASP B N 1
ATOM 5387 C CA . ASP B 1 100 ? 47.465 64.966 16.523 1.00 104.94 100 ASP B CA 1
ATOM 5388 C C . ASP B 1 100 ? 47.391 63.493 16.929 1.00 108.34 100 ASP B C 1
ATOM 5389 O O . ASP B 1 100 ? 48.196 62.690 16.437 1.00 111.08 100 ASP B O 1
ATOM 5391 N N . LEU B 1 101 ? 46.422 63.137 17.766 1.00 109.25 101 LEU B N 1
ATOM 5392 C CA . LEU B 1 101 ? 46.335 61.760 18.314 1.00 109.35 101 LEU B CA 1
ATOM 5393 C C . LEU B 1 101 ? 45.422 60.882 17.451 1.00 106.55 101 LEU B C 1
ATOM 5394 O O . LEU B 1 101 ? 45.570 59.658 17.555 1.00 107.18 101 LEU B O 1
ATOM 5399 N N . SER B 1 102 ? 44.512 61.444 16.644 1.00 100.89 102 SER B N 1
ATOM 5400 C CA . SER B 1 102 ? 43.626 60.620 15.777 1.00 95.71 102 SER B CA 1
ATOM 5401 C C . SER B 1 102 ? 44.507 59.718 14.906 1.00 93.01 102 SER B C 1
ATOM 5402 O O . SER B 1 102 ? 44.068 58.608 14.590 1.00 91.37 102 SER B O 1
ATOM 5405 N N . HIS B 1 103 ? 45.728 60.166 14.586 1.00 91.41 103 HIS B N 1
ATOM 5406 C CA . HIS B 1 103 ? 46.768 59.367 13.880 1.00 87.65 103 HIS B CA 1
ATOM 5407 C C . HIS B 1 103 ? 46.856 57.962 14.493 1.00 86.13 103 HIS B C 1
ATOM 5408 O O . HIS B 1 103 ? 46.836 56.984 13.724 1.00 83.21 103 HIS B O 1
ATOM 5410 N N . GLU B 1 104 ? 46.925 57.873 15.826 1.00 86.20 104 GLU B N 1
ATOM 5411 C CA . GLU B 1 104 ? 47.112 56.603 16.583 1.00 84.74 104 GLU B CA 1
ATOM 5412 C C . GLU B 1 104 ? 45.817 55.771 16.584 1.00 84.46 104 GLU B C 1
ATOM 5413 O O . GLU B 1 104 ? 45.930 54.530 16.554 1.00 85.42 104 GLU B O 1
ATOM 5415 N N . TRP B 1 105 ? 44.640 56.413 16.613 1.00 82.31 105 TRP B N 1
ATOM 5416 C CA . TRP B 1 105 ? 43.320 55.742 16.793 1.00 81.51 105 TRP B CA 1
ATOM 5417 C C . TRP B 1 105 ? 42.919 54.944 15.545 1.00 80.73 105 TRP B C 1
ATOM 5418 O O . TRP B 1 105 ? 43.476 55.200 14.459 1.00 78.68 105 TRP B O 1
ATOM 5429 N N . GLU B 1 106 ? 41.961 54.028 15.716 1.00 80.39 106 GLU B N 1
ATOM 5430 C CA . GLU B 1 106 ? 41.291 53.260 14.633 1.00 80.15 106 GLU B CA 1
ATOM 5431 C C . GLU B 1 106 ? 39.946 53.929 14.329 1.00 77.85 106 GLU B C 1
ATOM 5432 O O . GLU B 1 106 ? 38.896 53.287 14.543 1.00 77.02 106 GLU B O 1
ATOM 5438 N N . VAL B 1 107 ? 39.989 55.178 13.854 1.00 74.71 107 VAL B N 1
ATOM 5439 C CA . VAL B 1 107 ? 38.805 56.081 13.725 1.00 73.71 107 VAL B CA 1
ATOM 5440 C C . VAL B 1 107 ? 37.741 55.397 12.860 1.00 73.96 107 VAL B C 1
ATOM 5441 O O . VAL B 1 107 ? 36.547 55.522 13.190 1.00 74.28 107 VAL B O 1
ATOM 5445 N N . ALA B 1 108 ? 38.159 54.712 11.794 1.00 75.57 108 ALA B N 1
ATOM 5446 C CA . ALA B 1 108 ? 37.258 54.105 10.787 1.00 76.83 108 ALA B CA 1
ATOM 5447 C C . ALA B 1 108 ? 36.513 52.905 11.385 1.00 75.71 108 ALA B C 1
ATOM 5448 O O . ALA B 1 108 ? 35.318 52.750 11.091 1.00 73.12 108 ALA B O 1
ATOM 5450 N N . ARG B 1 109 ? 37.178 52.065 12.179 1.00 74.00 109 ARG B N 1
ATOM 5451 C CA . ARG B 1 109 ? 36.509 50.853 12.714 1.00 75.85 109 ARG B CA 1
ATOM 5452 C C . ARG B 1 109 ? 35.601 51.271 13.878 1.00 73.82 109 ARG B C 1
ATOM 5453 O O . ARG B 1 109 ? 34.624 50.554 14.133 1.00 75.21 109 ARG B O 1
ATOM 5461 N N . VAL B 1 110 ? 35.872 52.398 14.533 1.00 69.30 110 VAL B N 1
ATOM 5462 C CA . VAL B 1 110 ? 34.988 52.881 15.630 1.00 67.77 110 VAL B CA 1
ATOM 5463 C C . VAL B 1 110 ? 33.759 53.543 15.003 1.00 67.37 110 VAL B C 1
ATOM 5464 O O . VAL B 1 110 ? 32.692 53.450 15.609 1.00 69.32 110 VAL B O 1
ATOM 5468 N N . GLU B 1 111 ? 33.903 54.165 13.831 1.00 68.92 111 GLU B N 1
ATOM 5469 C CA . GLU B 1 111 ? 32.785 54.829 13.104 1.00 70.37 111 GLU B CA 1
ATOM 5470 C C . GLU B 1 111 ? 31.902 53.749 12.464 1.00 69.48 111 GLU B C 1
ATOM 5471 O O . GLU B 1 111 ? 30.668 53.922 12.458 1.00 68.49 111 GLU B O 1
ATOM 5477 N N . GLU B 1 112 ? 32.518 52.682 11.944 1.00 69.88 112 GLU B N 1
ATOM 5478 C CA . GLU B 1 112 ? 31.816 51.522 11.331 1.00 69.19 112 GLU B CA 1
ATOM 5479 C C . GLU B 1 112 ? 30.994 50.809 12.416 1.00 66.00 112 GLU B C 1
ATOM 5480 O O . GLU B 1 112 ? 29.809 50.524 12.166 1.00 63.13 112 GLU B O 1
ATOM 5486 N N . GLY B 1 113 ? 31.607 50.544 13.575 1.00 62.29 113 GLY B N 1
ATOM 5487 C CA . GLY B 1 113 ? 30.980 49.831 14.706 1.00 59.47 113 GLY B CA 1
ATOM 5488 C C . GLY B 1 113 ? 29.836 50.621 15.321 1.00 57.89 113 GLY B C 1
ATOM 5489 O O . GLY B 1 113 ? 28.808 50.001 15.659 1.00 56.88 113 GLY B O 1
ATOM 5490 N N . LEU B 1 114 ? 29.998 51.939 15.468 1.00 56.00 114 LEU B N 1
ATOM 5491 C CA . LEU B 1 114 ? 28.953 52.839 16.030 1.00 56.30 114 LEU B CA 1
ATOM 5492 C C . LEU B 1 114 ? 27.740 52.887 15.091 1.00 57.32 114 LEU B C 1
ATOM 5493 O O . LEU B 1 114 ? 26.615 53.034 15.602 1.00 57.84 114 LEU B O 1
ATOM 5498 N N . THR B 1 115 ? 27.952 52.777 13.774 1.00 59.42 115 THR B N 1
ATOM 5499 C CA . THR B 1 115 ? 26.866 52.721 12.754 1.00 58.32 115 THR B CA 1
ATOM 5500 C C . THR B 1 115 ? 26.128 51.382 12.875 1.00 55.02 115 THR B C 1
ATOM 5501 O O . THR B 1 115 ? 24.884 51.392 12.835 1.00 53.48 115 THR B O 1
ATOM 5505 N N . THR B 1 116 ? 26.870 50.279 13.012 1.00 52.08 116 THR B N 1
ATOM 5506 C CA . THR B 1 116 ? 26.325 48.901 13.138 1.00 50.73 116 THR B CA 1
ATOM 5507 C C . THR B 1 116 ? 25.430 48.819 14.380 1.00 50.79 116 THR B C 1
ATOM 5508 O O . THR B 1 116 ? 24.301 48.313 14.253 1.00 50.91 116 THR B O 1
ATOM 5512 N N . ALA B 1 117 ? 25.926 49.299 15.526 1.00 49.92 117 ALA B N 1
ATOM 5513 C CA . ALA B 1 117 ? 25.238 49.265 16.838 1.00 49.57 117 ALA B CA 1
ATOM 5514 C C . ALA B 1 117 ? 23.869 49.945 16.724 1.00 50.19 117 ALA B C 1
ATOM 5515 O O . ALA B 1 117 ? 22.891 49.379 17.241 1.00 48.81 117 ALA B O 1
ATOM 5517 N N . ALA B 1 118 ? 23.805 51.105 16.060 1.00 53.14 118 ALA B N 1
ATOM 5518 C CA . ALA B 1 118 ? 22.563 51.887 15.838 1.00 53.78 118 ALA B CA 1
ATOM 5519 C C . ALA B 1 118 ? 21.643 51.143 14.861 1.00 53.11 118 ALA B C 1
ATOM 5520 O O . ALA B 1 118 ? 20.419 51.174 15.072 1.00 53.54 118 ALA B O 1
ATOM 5522 N N . THR B 1 119 ? 22.208 50.506 13.830 1.00 52.99 119 THR B N 1
ATOM 5523 C CA . THR B 1 119 ? 21.450 49.751 12.796 1.00 53.85 119 THR B CA 1
ATOM 5524 C C . THR B 1 119 ? 20.777 48.538 13.453 1.00 52.93 119 THR B C 1
ATOM 5525 O O . THR B 1 119 ? 19.554 48.378 13.280 1.00 53.06 119 THR B O 1
ATOM 5529 N N . GLN B 1 120 ? 21.548 47.724 14.180 1.00 50.45 120 GLN B N 1
ATOM 5530 C CA . GLN B 1 120 ? 21.088 46.416 14.722 1.00 50.32 120 GLN B CA 1
ATOM 5531 C C . GLN B 1 120 ? 20.157 46.635 15.923 1.00 49.83 120 GLN B C 1
ATOM 5532 O O . GLN B 1 120 ? 19.227 45.823 16.088 1.00 50.23 120 GLN B O 1
ATOM 5538 N N . LEU B 1 121 ? 20.385 47.677 16.729 1.00 49.47 121 LEU B N 1
ATOM 5539 C CA . LEU B 1 121 ? 19.512 48.022 17.887 1.00 48.71 121 LEU B CA 1
ATOM 5540 C C . LEU B 1 121 ? 18.135 48.456 17.368 1.00 48.88 121 LEU B C 1
ATOM 5541 O O . LEU B 1 121 ? 17.132 48.158 18.041 1.00 50.10 121 LEU B O 1
ATOM 5546 N N . ALA B 1 122 ? 18.085 49.119 16.211 1.00 49.78 122 ALA B N 1
ATOM 5547 C CA . ALA B 1 122 ? 16.828 49.576 15.573 1.00 51.21 122 ALA B CA 1
ATOM 5548 C C . ALA B 1 122 ? 16.006 48.362 15.120 1.00 52.15 122 ALA B C 1
ATOM 5549 O O . ALA B 1 122 ? 14.773 48.404 15.276 1.00 54.10 122 ALA B O 1
ATOM 5551 N N . LYS B 1 123 ? 16.655 47.324 14.580 1.00 52.05 123 LYS B N 1
ATOM 5552 C CA . LYS B 1 123 ? 15.974 46.090 14.103 1.00 54.63 123 LYS B CA 1
ATOM 5553 C C . LYS B 1 123 ? 15.420 45.319 15.306 1.00 53.55 123 LYS B C 1
ATOM 5554 O O . LYS B 1 123 ? 14.300 44.785 15.203 1.00 55.50 123 LYS B O 1
ATOM 5560 N N . GLN B 1 124 ? 16.183 45.265 16.400 1.00 51.93 124 GLN B N 1
ATOM 5561 C CA . GLN B 1 124 ? 15.824 44.519 17.635 1.00 51.40 124 GLN B CA 1
ATOM 5562 C C . GLN B 1 124 ? 14.651 45.215 18.335 1.00 51.80 124 GLN B C 1
ATOM 5563 O O . GLN B 1 124 ? 13.740 44.495 18.781 1.00 52.62 124 GLN B O 1
ATOM 5569 N N . LEU B 1 125 ? 14.670 46.550 18.428 1.00 52.81 125 LEU B N 1
ATOM 5570 C CA . LEU B 1 125 ? 13.571 47.351 19.037 1.00 54.80 125 LEU B CA 1
ATOM 5571 C C . LEU B 1 125 ? 12.311 47.220 18.174 1.00 55.80 125 LEU B C 1
ATOM 5572 O O . LEU B 1 125 ? 11.215 47.061 18.744 1.00 55.51 125 LEU B O 1
ATOM 5577 N N . SER B 1 126 ? 12.474 47.288 16.851 1.00 57.58 126 SER B N 1
ATOM 5578 C CA . SER B 1 126 ? 11.379 47.237 15.849 1.00 60.28 126 SER B CA 1
ATOM 5579 C C . SER B 1 126 ? 10.714 45.855 15.855 1.00 59.14 126 SER B C 1
ATOM 5580 O O . SER B 1 126 ? 9.475 45.812 15.817 1.00 59.69 126 SER B O 1
ATOM 5583 N N . GLU B 1 127 ? 11.504 44.776 15.896 1.00 59.22 127 GLU B N 1
ATOM 5584 C CA . GLU B 1 127 ? 11.019 43.381 15.698 1.00 59.84 127 GLU B CA 1
ATOM 5585 C C . GLU B 1 127 ? 11.182 42.578 16.996 1.00 58.07 127 GLU B C 1
ATOM 5586 O O . GLU B 1 127 ? 11.474 41.369 16.902 1.00 60.24 127 GLU B O 1
ATOM 5592 N N . LEU B 1 128 ? 10.975 43.213 18.156 1.00 56.08 128 LEU B N 1
ATOM 5593 C CA . LEU B 1 128 ? 11.098 42.569 19.492 1.00 53.18 128 LEU B CA 1
ATOM 5594 C C . LEU B 1 128 ? 9.935 41.592 19.685 1.00 52.08 128 LEU B C 1
ATOM 5595 O O . LEU B 1 128 ? 8.790 42.051 19.855 1.00 54.31 128 LEU B O 1
ATOM 5600 N N . ASP B 1 129 ? 10.234 40.293 19.657 1.00 50.31 129 ASP B N 1
ATOM 5601 C CA . ASP B 1 129 ? 9.257 39.197 19.876 1.00 49.43 129 ASP B CA 1
ATOM 5602 C C . ASP B 1 129 ? 9.585 38.553 21.227 1.00 47.49 129 ASP B C 1
ATOM 5603 O O . ASP B 1 129 ? 10.560 37.793 21.296 1.00 50.34 129 ASP B O 1
ATOM 5608 N N . LEU B 1 130 ? 8.816 38.863 22.269 1.00 45.06 130 LEU B N 1
ATOM 5609 C CA . LEU B 1 130 ? 9.148 38.477 23.667 1.00 44.69 130 LEU B CA 1
ATOM 5610 C C . LEU B 1 130 ? 8.507 37.126 24.005 1.00 45.00 130 LEU B C 1
ATOM 5611 O O . LEU B 1 130 ? 7.303 36.953 23.724 1.00 47.32 130 LEU B O 1
ATOM 5616 N N . ALA B 1 131 ? 9.295 36.216 24.590 1.00 42.50 131 ALA B N 1
ATOM 5617 C CA . ALA B 1 131 ? 8.850 34.916 25.145 1.00 42.49 131 ALA B CA 1
ATOM 5618 C C . ALA B 1 131 ? 8.016 35.161 26.409 1.00 42.51 131 ALA B C 1
ATOM 5619 O O . ALA B 1 131 ? 8.199 36.221 27.039 1.00 44.71 131 ALA B O 1
ATOM 5621 N N . SER B 1 132 ? 7.149 34.211 26.772 1.00 40.92 132 SER B N 1
ATOM 5622 C CA . SER B 1 132 ? 6.252 34.303 27.954 1.00 41.19 132 SER B CA 1
ATOM 5623 C C . SER B 1 132 ? 6.978 33.844 29.228 1.00 41.31 132 SER B C 1
ATOM 5624 O O . SER B 1 132 ? 6.637 34.365 30.306 1.00 41.27 132 SER B O 1
ATOM 5627 N N . HIS B 1 133 ? 7.932 32.912 29.125 1.00 42.16 133 HIS B N 1
ATOM 5628 C CA . HIS B 1 133 ? 8.706 32.388 30.286 1.00 43.08 133 HIS B CA 1
ATOM 5629 C C . HIS B 1 133 ? 9.582 33.506 30.854 1.00 43.43 133 HIS B C 1
ATOM 5630 O O . HIS B 1 133 ? 10.392 34.081 30.131 1.00 42.61 133 HIS B O 1
ATOM 5637 N N . PRO B 1 134 ? 9.440 33.860 32.154 1.00 44.26 134 PRO B N 1
ATOM 5638 C CA . PRO B 1 134 ? 10.161 34.994 32.735 1.00 43.65 134 PRO B CA 1
ATOM 5639 C C . PRO B 1 134 ? 11.686 34.933 32.560 1.00 43.40 134 PRO B C 1
ATOM 5640 O O . PRO B 1 134 ? 12.287 35.959 32.303 1.00 43.65 134 PRO B O 1
ATOM 5644 N N . PHE B 1 135 ? 12.274 33.745 32.714 1.00 42.99 135 PHE B N 1
ATOM 5645 C CA . PHE B 1 135 ? 13.737 33.520 32.596 1.00 41.96 135 PHE B CA 1
ATOM 5646 C C . PHE B 1 135 ? 14.166 33.745 31.144 1.00 41.25 135 PHE B C 1
ATOM 5647 O O . PHE B 1 135 ? 15.169 34.439 30.932 1.00 42.04 135 PHE B O 1
ATOM 5655 N N . VAL B 1 136 ? 13.424 33.197 30.179 1.00 41.83 136 VAL B N 1
ATOM 5656 C CA . VAL B 1 136 ? 13.731 33.339 28.723 1.00 41.38 136 VAL B CA 1
ATOM 5657 C C . VAL B 1 136 ? 13.553 34.811 28.334 1.00 41.03 136 VAL B C 1
ATOM 5658 O O . VAL B 1 136 ? 14.371 35.324 27.546 1.00 40.82 136 VAL B O 1
ATOM 5670 N N . SER B 1 138 ? 13.660 37.576 30.344 1.00 42.59 138 SER B N 1
ATOM 5671 C CA . SER B 1 138 ? 14.685 38.408 31.020 1.00 42.06 138 SER B CA 1
ATOM 5672 C C . SER B 1 138 ? 16.004 38.323 30.237 1.00 42.70 138 SER B C 1
ATOM 5673 O O . SER B 1 138 ? 16.642 39.379 30.052 1.00 43.60 138 SER B O 1
ATOM 5676 N N . GLU B 1 139 ? 16.373 37.125 29.764 1.00 41.17 139 GLU B N 1
ATOM 5677 C CA . GLU B 1 139 ? 17.596 36.889 28.948 1.00 40.71 139 GLU B CA 1
ATOM 5678 C C . GLU B 1 139 ? 17.517 37.692 27.642 1.00 40.34 139 GLU B C 1
ATOM 5679 O O . GLU B 1 139 ? 18.583 38.138 27.166 1.00 41.86 139 GLU B O 1
ATOM 5685 N N . GLN B 1 140 ? 16.314 37.865 27.081 1.00 40.22 140 GLN B N 1
ATOM 5686 C CA . GLN B 1 140 ? 16.087 38.674 25.849 1.00 40.19 140 GLN B CA 1
ATOM 5687 C C . GLN B 1 140 ? 16.343 40.158 26.155 1.00 39.92 140 GLN B C 1
ATOM 5688 O O . GLN B 1 140 ? 16.973 40.830 25.313 1.00 39.06 140 GLN B O 1
ATOM 5694 N N . PHE B 1 141 ? 15.870 40.651 27.305 1.00 40.15 141 PHE B N 1
ATOM 5695 C CA . PHE B 1 141 ? 16.043 42.063 27.741 1.00 41.53 141 PHE B CA 1
ATOM 5696 C C . PHE B 1 141 ? 17.512 42.323 28.089 1.00 41.32 141 PHE B C 1
ATOM 5697 O O . PHE B 1 141 ? 17.996 43.430 27.801 1.00 41.69 141 PHE B O 1
ATOM 5705 N N . ALA B 1 142 ? 18.190 41.341 28.691 1.00 41.40 142 ALA B N 1
ATOM 5706 C CA . ALA B 1 142 ? 19.638 41.391 29.004 1.00 41.83 142 ALA B CA 1
ATOM 5707 C C . ALA B 1 142 ? 20.439 41.504 27.702 1.00 42.48 142 ALA B C 1
ATOM 5708 O O . ALA B 1 142 ? 21.448 42.241 27.685 1.00 42.11 142 ALA B O 1
ATOM 5710 N N . SER B 1 143 ? 20.001 40.806 26.650 1.00 43.12 143 SER B N 1
ATOM 5711 C CA . SER B 1 143 ? 20.611 40.849 25.295 1.00 44.48 143 SER B CA 1
ATOM 5712 C C . SER B 1 143 ? 20.343 42.215 24.648 1.00 44.66 143 SER B C 1
ATOM 5713 O O . SER B 1 143 ? 21.277 42.766 24.037 1.00 43.79 143 SER B O 1
ATOM 5716 N N . LEU B 1 144 ? 19.118 42.738 24.789 1.00 44.93 144 LEU B N 1
ATOM 5717 C CA . LEU B 1 144 ? 18.678 44.024 24.179 1.00 45.53 144 LEU B CA 1
ATOM 5718 C C . LEU B 1 144 ? 19.515 45.176 24.751 1.00 45.82 144 LEU B C 1
ATOM 5719 O O . LEU B 1 144 ? 20.020 45.989 23.954 1.00 46.37 144 LEU B O 1
ATOM 5724 N N . LYS B 1 145 ? 19.650 45.244 26.078 1.00 46.83 145 LYS B N 1
ATOM 5725 C CA . LYS B 1 145 ? 20.436 46.294 26.779 1.00 46.68 145 LYS B CA 1
ATOM 5726 C C . LYS B 1 145 ? 21.930 46.036 26.550 1.00 46.19 145 LYS B C 1
ATOM 5727 O O . LYS B 1 145 ? 22.636 46.982 26.162 1.00 47.07 145 LYS B O 1
ATOM 5733 N N . ASP B 1 146 ? 22.378 44.800 26.791 1.00 45.21 146 ASP B N 1
ATOM 5734 C CA . ASP B 1 146 ? 23.791 44.360 26.652 1.00 44.39 146 ASP B CA 1
ATOM 5735 C C . ASP B 1 146 ? 24.642 45.071 27.715 1.00 44.12 146 ASP B C 1
ATOM 5736 O O . ASP B 1 146 ? 24.071 45.515 28.733 1.00 44.76 146 ASP B O 1
ATOM 5741 N N . ARG B 1 147 ? 25.961 45.147 27.511 1.00 44.17 147 ARG B N 1
ATOM 5742 C CA . ARG B 1 147 ? 26.915 45.774 28.465 1.00 43.94 147 ARG B CA 1
ATOM 5743 C C . ARG B 1 147 ? 26.576 47.260 28.561 1.00 44.31 147 ARG B C 1
ATOM 5744 O O . ARG B 1 147 ? 26.636 47.965 27.557 1.00 43.52 147 ARG B O 1
ATOM 5752 N N . PRO B 1 148 ? 26.179 47.772 29.752 1.00 45.53 148 PRO B N 1
ATOM 5753 C CA . PRO B 1 148 ? 25.742 49.162 29.883 1.00 44.93 148 PRO B CA 1
ATOM 5754 C C . PRO B 1 148 ? 26.896 50.175 29.834 1.00 45.37 148 PRO B C 1
ATOM 5755 O O . PRO B 1 148 ? 28.033 49.819 30.135 1.00 43.77 148 PRO B O 1
ATOM 5759 N N . PHE B 1 149 ? 26.562 51.412 29.453 1.00 45.66 149 PHE B N 1
ATOM 5760 C CA . PHE B 1 149 ? 27.495 52.561 29.315 1.00 45.35 149 PHE B CA 1
ATOM 5761 C C . PHE B 1 149 ? 28.595 52.190 28.314 1.00 45.80 149 PHE B C 1
ATOM 5762 O O . PHE B 1 149 ? 29.774 52.494 28.571 1.00 47.87 149 PHE B O 1
ATOM 5770 N N . HIS B 1 150 ? 28.206 51.559 27.202 1.00 45.59 150 HIS B N 1
ATOM 5771 C CA . HIS B 1 150 ? 29.115 50.972 26.182 1.00 46.63 150 HIS B CA 1
ATOM 5772 C C . HIS B 1 150 ? 28.477 51.125 24.804 1.00 48.30 150 HIS B C 1
ATOM 5773 O O . HIS B 1 150 ? 27.526 50.416 24.480 1.00 50.84 150 HIS B O 1
ATOM 5780 N N . PRO B 1 151 ? 28.958 52.068 23.962 1.00 49.68 151 PRO B N 1
ATOM 5781 C CA . PRO B 1 151 ? 28.323 52.341 22.671 1.00 49.65 151 PRO B CA 1
ATOM 5782 C C . PRO B 1 151 ? 28.542 51.255 21.604 1.00 49.13 151 PRO B C 1
ATOM 5783 O O . PRO B 1 151 ? 27.752 51.191 20.681 1.00 50.70 151 PRO B O 1
ATOM 5787 N N . LEU B 1 152 ? 29.588 50.436 21.748 1.00 49.62 152 LEU B N 1
ATOM 5788 C CA . LEU B 1 152 ? 29.951 49.362 20.780 1.00 51.02 152 LEU B CA 1
ATOM 5789 C C . LEU B 1 152 ? 29.563 47.977 21.318 1.00 49.85 152 LEU B C 1
ATOM 5790 O O . LEU B 1 152 ? 30.096 46.982 20.793 1.00 49.65 152 LEU B O 1
ATOM 5795 N N . ALA B 1 153 ? 28.671 47.907 22.309 1.00 49.77 153 ALA B N 1
ATOM 5796 C CA . ALA B 1 153 ? 28.228 46.646 22.952 1.00 49.72 153 ALA B CA 1
ATOM 5797 C C . ALA B 1 153 ? 27.437 45.796 21.949 1.00 48.23 153 ALA B C 1
ATOM 5798 O O . ALA B 1 153 ? 27.624 44.568 21.945 1.00 46.64 153 ALA B O 1
ATOM 5800 N N . LYS B 1 154 ? 26.598 46.437 21.129 1.00 47.50 154 LYS B N 1
ATOM 5801 C CA . LYS B 1 154 ? 25.656 45.766 20.194 1.00 48.27 154 LYS B CA 1
ATOM 5802 C C . LYS B 1 154 ? 26.366 45.338 18.903 1.00 49.10 154 LYS B C 1
ATOM 5803 O O . LYS B 1 154 ? 25.748 44.585 18.131 1.00 50.95 154 LYS B O 1
ATOM 5809 N N . GLU B 1 155 ? 27.603 45.783 18.665 1.00 50.21 155 GLU B N 1
ATOM 5810 C CA . GLU B 1 155 ? 28.412 45.341 17.496 1.00 50.58 155 GLU B CA 1
ATOM 5811 C C . GLU B 1 155 ? 28.963 43.938 17.771 1.00 48.37 155 GLU B C 1
ATOM 5812 O O . GLU B 1 155 ? 29.744 43.783 18.719 1.00 48.33 155 GLU B O 1
ATOM 5818 N N . LYS B 1 156 ? 28.558 42.953 16.969 1.00 49.63 156 LYS B N 1
ATOM 5819 C CA . LYS B 1 156 ? 29.118 41.576 16.983 1.00 49.04 156 LYS B CA 1
ATOM 5820 C C . LYS B 1 156 ? 29.910 41.378 15.689 1.00 50.09 156 LYS B C 1
ATOM 5821 O O . LYS B 1 156 ? 29.287 41.076 14.662 1.00 51.27 156 LYS B O 1
ATOM 5827 N N . ARG B 1 157 ? 31.230 41.575 15.739 1.00 52.04 157 ARG B N 1
ATOM 5828 C CA . ARG B 1 157 ? 32.099 41.625 14.532 1.00 54.10 157 ARG B CA 1
ATOM 5829 C C . ARG B 1 157 ? 32.339 40.197 14.038 1.00 51.63 157 ARG B C 1
ATOM 5830 O O . ARG B 1 157 ? 32.757 39.360 14.852 1.00 50.64 157 ARG B O 1
ATOM 5838 N N . GLY B 1 158 ? 32.080 39.948 12.751 1.00 49.35 158 GLY B N 1
ATOM 5839 C CA . GLY B 1 158 ? 32.129 38.609 12.134 1.00 47.69 158 GLY B CA 1
ATOM 5840 C C . GLY B 1 158 ? 30.759 38.173 11.649 1.00 47.48 158 GLY B C 1
ATOM 5841 O O . GLY B 1 158 ? 30.699 37.416 10.671 1.00 48.58 158 GLY B O 1
ATOM 5842 N N . LEU B 1 159 ? 29.688 38.639 12.296 1.00 46.66 159 LEU B N 1
ATOM 5843 C CA . LEU B 1 159 ? 28.290 38.322 11.897 1.00 46.99 159 LEU B CA 1
ATOM 5844 C C . LEU B 1 159 ? 27.915 39.078 10.617 1.00 46.90 159 LEU B C 1
ATOM 5845 O O . LEU B 1 159 ? 28.241 40.271 10.507 1.00 49.46 159 LEU B O 1
ATOM 5850 N N . ARG B 1 160 ? 27.245 38.391 9.689 1.00 47.97 160 ARG B N 1
ATOM 5851 C CA . ARG B 1 160 ? 26.558 38.991 8.512 1.00 49.25 160 ARG B CA 1
ATOM 5852 C C . ARG B 1 160 ? 25.266 39.674 8.979 1.00 50.48 160 ARG B C 1
ATOM 5853 O O . ARG B 1 160 ? 24.840 39.417 10.129 1.00 49.66 160 ARG B O 1
ATOM 5861 N N . GLU B 1 161 ? 24.655 40.484 8.108 1.00 51.36 161 GLU B N 1
ATOM 5862 C CA . GLU B 1 161 ? 23.325 41.111 8.341 1.00 54.06 161 GLU B CA 1
ATOM 5863 C C . GLU B 1 161 ? 22.300 40.013 8.661 1.00 51.27 161 GLU B C 1
ATOM 5864 O O . GLU B 1 161 ? 21.474 40.227 9.568 1.00 49.70 161 GLU B O 1
ATOM 5870 N N . ALA B 1 162 ? 22.365 38.881 7.952 1.00 49.19 162 ALA B N 1
ATOM 5871 C CA . ALA B 1 162 ? 21.456 37.722 8.121 1.00 48.69 162 ALA B CA 1
ATOM 5872 C C . ALA B 1 162 ? 21.735 36.998 9.447 1.00 49.52 162 ALA B C 1
ATOM 5873 O O . ALA B 1 162 ? 20.772 36.483 10.039 1.00 50.66 162 ALA B O 1
ATOM 5875 N N . ASP B 1 163 ? 22.997 36.935 9.887 1.00 48.52 163 ASP B N 1
ATOM 5876 C CA . ASP B 1 163 ? 23.402 36.233 11.134 1.00 47.48 163 ASP B CA 1
ATOM 5877 C C . ASP B 1 163 ? 22.835 36.966 12.355 1.00 47.93 163 ASP B C 1
ATOM 5878 O O . ASP B 1 163 ? 22.467 36.280 13.321 1.00 46.51 163 ASP B O 1
ATOM 5883 N N . TYR B 1 164 ? 22.778 38.301 12.317 1.00 47.84 164 TYR B N 1
ATOM 5884 C CA . TYR B 1 164 ? 22.127 39.147 13.354 1.00 47.24 164 TYR B CA 1
ATOM 5885 C C . TYR B 1 164 ? 20.637 38.785 13.468 1.00 48.32 164 TYR B C 1
ATOM 5886 O O . TYR B 1 164 ? 20.131 38.710 14.597 1.00 48.10 164 TYR B O 1
ATOM 5895 N N . GLN B 1 165 ? 19.958 38.566 12.337 1.00 51.73 165 GLN B N 1
ATOM 5896 C CA . GLN B 1 165 ? 18.489 38.310 12.265 1.00 54.88 165 GLN B CA 1
ATOM 5897 C C . GLN B 1 165 ? 18.137 36.973 12.937 1.00 52.66 165 GLN B C 1
ATOM 5898 O O . GLN B 1 165 ? 16.992 36.843 13.408 1.00 53.89 165 GLN B O 1
ATOM 5904 N N . VAL B 1 166 ? 19.063 36.010 12.971 1.00 50.83 166 VAL B N 1
ATOM 5905 C CA . VAL B 1 166 ? 18.810 34.635 13.500 1.00 51.00 166 VAL B CA 1
ATOM 5906 C C . VAL B 1 166 ? 19.222 34.567 14.978 1.00 49.64 166 VAL B C 1
ATOM 5907 O O . VAL B 1 166 ? 18.394 34.136 15.796 1.00 49.31 166 VAL B O 1
ATOM 5911 N N . TYR B 1 167 ? 20.451 34.967 15.311 1.00 46.54 167 TYR B N 1
ATOM 5912 C CA . TYR B 1 167 ? 21.121 34.593 16.586 1.00 45.95 167 TYR B CA 1
ATOM 5913 C C . TYR B 1 167 ? 20.903 35.643 17.683 1.00 44.82 167 TYR B C 1
ATOM 5914 O O . TYR B 1 167 ? 21.164 35.316 18.850 1.00 45.09 167 TYR B O 1
ATOM 5923 N N . GLN B 1 168 ? 20.418 36.841 17.362 1.00 43.72 168 GLN B N 1
ATOM 5924 C CA . GLN B 1 168 ? 20.070 37.829 18.417 1.00 43.22 168 GLN B CA 1
ATOM 5925 C C . GLN B 1 168 ? 18.789 37.339 19.101 1.00 42.67 168 GLN B C 1
ATOM 5926 O O . GLN B 1 168 ? 17.766 37.195 18.411 1.00 41.98 168 GLN B O 1
ATOM 5932 N N . ALA B 1 169 ? 18.862 37.078 20.406 1.00 41.76 169 ALA B N 1
ATOM 5933 C CA . ALA B 1 169 ? 17.779 36.484 21.227 1.00 42.50 169 ALA B CA 1
ATOM 5934 C C . ALA B 1 169 ? 16.500 37.331 21.157 1.00 42.15 169 ALA B C 1
ATOM 5935 O O . ALA B 1 169 ? 15.409 36.753 21.339 1.00 41.23 169 ALA B O 1
ATOM 5937 N N . GLU B 1 170 ? 16.632 38.638 20.907 1.00 42.64 170 GLU B N 1
ATOM 5938 C CA . GLU B 1 170 ? 15.519 39.627 20.906 1.00 43.87 170 GLU B CA 1
ATOM 5939 C C . GLU B 1 170 ? 14.471 39.243 19.854 1.00 44.64 170 GLU B C 1
ATOM 5940 O O . GLU B 1 170 ? 13.273 39.495 20.101 1.00 45.80 170 GLU B O 1
ATOM 5946 N N . LEU B 1 171 ? 14.906 38.654 18.735 1.00 44.62 171 LEU B N 1
ATOM 5947 C CA . LEU B 1 171 ? 14.050 38.364 17.551 1.00 46.63 171 LEU B CA 1
ATOM 5948 C C . LEU B 1 171 ? 13.349 37.004 17.705 1.00 46.16 171 LEU B C 1
ATOM 5949 O O . LEU B 1 171 ? 12.427 36.735 16.912 1.00 46.62 171 LEU B O 1
ATOM 5954 N N . ASN B 1 172 ? 13.766 36.190 18.682 1.00 45.47 172 ASN B N 1
ATOM 5955 C CA . ASN B 1 172 ? 13.042 34.980 19.162 1.00 46.31 172 ASN B CA 1
ATOM 5956 C C . ASN B 1 172 ? 12.929 33.919 18.057 1.00 46.07 172 ASN B C 1
ATOM 5957 O O . ASN B 1 172 ? 11.863 33.285 17.948 1.00 47.00 172 ASN B O 1
ATOM 5962 N N A GLN B 1 173 ? 14.000 33.715 17.283 0.50 45.91 173 GLN B N 1
ATOM 5963 N N B GLN B 1 173 ? 13.991 33.737 17.264 0.50 45.77 173 GLN B N 1
ATOM 5964 C CA A GLN B 1 173 ? 14.081 32.659 16.240 0.50 45.72 173 GLN B CA 1
ATOM 5965 C CA B GLN B 1 173 ? 14.097 32.669 16.234 0.50 45.49 173 GLN B CA 1
ATOM 5966 C C A GLN B 1 173 ? 14.920 31.499 16.780 0.50 45.29 173 GLN B C 1
ATOM 5967 C C B GLN B 1 173 ? 14.917 31.514 16.818 0.50 45.14 173 GLN B C 1
ATOM 5968 O O A GLN B 1 173 ? 16.153 31.652 16.874 0.50 46.34 173 GLN B O 1
ATOM 5969 O O B GLN B 1 173 ? 16.136 31.691 16.998 0.50 46.16 173 GLN B O 1
ATOM 5980 N N . SER B 1 174 ? 14.270 30.384 17.117 1.00 44.51 174 SER B N 1
ATOM 5981 C CA . SER B 1 174 ? 14.940 29.151 17.597 1.00 44.50 174 SER B CA 1
ATOM 5982 C C . SER B 1 174 ? 15.648 28.488 16.411 1.00 43.34 174 SER B C 1
ATOM 5983 O O . SER B 1 174 ? 15.231 28.724 15.264 1.00 45.90 174 SER B O 1
ATOM 5986 N N . PHE B 1 175 ? 16.700 27.713 16.670 1.00 41.98 175 PHE B N 1
ATOM 5987 C CA . PHE B 1 175 ? 17.489 27.023 15.617 1.00 41.49 175 PHE B CA 1
ATOM 5988 C C . PHE B 1 175 ? 18.030 25.701 16.148 1.00 39.66 175 PHE B C 1
ATOM 5989 O O . PHE B 1 175 ? 18.190 25.537 17.355 1.00 36.52 175 PHE B O 1
ATOM 5997 N N . PRO B 1 176 ? 18.322 24.725 15.257 1.00 40.35 176 PRO B N 1
ATOM 5998 C CA . PRO B 1 176 ? 18.956 23.471 15.659 1.00 40.47 176 PRO B CA 1
ATOM 5999 C C . PRO B 1 176 ? 20.487 23.560 15.635 1.00 41.72 176 PRO B C 1
ATOM 6000 O O . PRO B 1 176 ? 21.011 24.446 14.974 1.00 41.36 176 PRO B O 1
ATOM 6004 N N . LEU B 1 177 ? 21.154 22.633 16.329 1.00 43.02 177 LEU B N 1
ATOM 6005 C CA . LEU B 1 177 ? 22.635 22.531 16.389 1.00 43.64 177 LEU B CA 1
ATOM 6006 C C . LEU B 1 177 ? 23.115 21.462 15.408 1.00 43.99 177 LEU B C 1
ATOM 6007 O O . LEU B 1 177 ? 22.371 20.506 15.129 1.00 43.73 177 LEU B O 1
ATOM 6020 N N . VAL B 1 179 ? 26.520 18.750 14.233 1.00 45.75 179 VAL B N 1
ATOM 6021 C CA . VAL B 1 179 ? 27.294 17.695 14.942 1.00 45.35 179 VAL B CA 1
ATOM 6022 C C . VAL B 1 179 ? 28.715 17.645 14.380 1.00 45.23 179 VAL B C 1
ATOM 6023 O O . VAL B 1 179 ? 28.884 17.785 13.157 1.00 44.64 179 VAL B O 1
ATOM 6027 N N . ALA B 1 180 ? 29.689 17.430 15.264 1.00 45.85 180 ALA B N 1
ATOM 6028 C CA . ALA B 1 180 ? 31.089 17.088 14.929 1.00 46.52 180 ALA B CA 1
ATOM 6029 C C . ALA B 1 180 ? 31.486 15.836 15.716 1.00 47.08 180 ALA B C 1
ATOM 6030 O O . ALA B 1 180 ? 31.563 15.915 16.957 1.00 48.12 180 ALA B O 1
ATOM 6032 N N . ALA B 1 181 ? 31.712 14.718 15.023 1.00 47.28 181 ALA B N 1
ATOM 6033 C CA . ALA B 1 181 ? 32.185 13.452 15.628 1.00 47.06 181 ALA B CA 1
ATOM 6034 C C . ALA B 1 181 ? 33.665 13.606 15.997 1.00 47.14 181 ALA B C 1
ATOM 6035 O O . ALA B 1 181 ? 34.514 13.602 15.088 1.00 48.49 181 ALA B O 1
ATOM 6037 N N . VAL B 1 182 ? 33.957 13.766 17.288 1.00 47.57 182 VAL B N 1
ATOM 6038 C CA . VAL B 1 182 ? 35.345 13.887 17.822 1.00 49.57 182 VAL B CA 1
ATOM 6039 C C . VAL B 1 182 ? 35.807 12.493 18.254 1.00 51.67 182 VAL B C 1
ATOM 6040 O O . VAL B 1 182 ? 35.076 11.835 19.021 1.00 51.09 182 VAL B O 1
ATOM 6044 N N . LYS B 1 183 ? 36.986 12.073 17.789 1.00 55.24 183 LYS B N 1
ATOM 6045 C CA . LYS B 1 183 ? 37.561 10.730 18.071 1.00 57.10 183 LYS B CA 1
ATOM 6046 C C . LYS B 1 183 ? 37.939 10.646 19.555 1.00 55.98 183 LYS B C 1
ATOM 6047 O O . LYS B 1 183 ? 38.594 11.585 20.053 1.00 56.28 183 LYS B O 1
ATOM 6053 N N . LYS B 1 184 ? 37.570 9.543 20.216 1.00 54.78 184 LYS B N 1
ATOM 6054 C CA . LYS B 1 184 ? 37.699 9.341 21.687 1.00 54.61 184 LYS B CA 1
ATOM 6055 C C . LYS B 1 184 ? 39.162 9.452 22.137 1.00 54.37 184 LYS B C 1
ATOM 6056 O O . LYS B 1 184 ? 39.378 9.776 23.315 1.00 56.11 184 LYS B O 1
ATOM 6062 N N . THR B 1 185 ? 40.128 9.190 21.253 1.00 55.25 185 THR B N 1
ATOM 6063 C CA . THR B 1 185 ? 41.583 9.287 21.556 1.00 55.88 185 THR B CA 1
ATOM 6064 C C . THR B 1 185 ? 42.006 10.759 21.636 1.00 57.05 185 THR B C 1
ATOM 6065 O O . THR B 1 185 ? 43.062 11.029 22.242 1.00 58.67 185 THR B O 1
ATOM 6069 N N . HIS B 1 186 ? 41.222 11.668 21.048 1.00 57.59 186 HIS B N 1
ATOM 6070 C CA . HIS B 1 186 ? 41.551 13.113 20.926 1.00 58.13 186 HIS B CA 1
ATOM 6071 C C . HIS B 1 186 ? 40.510 13.957 21.667 1.00 58.59 186 HIS B C 1
ATOM 6072 O O . HIS B 1 186 ? 39.929 14.872 21.047 1.00 57.09 186 HIS B O 1
ATOM 6087 N N . ILE B 1 188 ? 39.411 15.346 26.050 1.00 59.03 188 ILE B N 1
ATOM 6088 C CA . ILE B 1 188 ? 39.355 15.271 27.533 1.00 59.35 188 ILE B CA 1
ATOM 6089 C C . ILE B 1 188 ? 37.957 15.713 27.966 1.00 58.97 188 ILE B C 1
ATOM 6090 O O . ILE B 1 188 ? 37.157 16.110 27.092 1.00 58.48 188 ILE B O 1
ATOM 6095 N N . HIS B 1 189 ? 37.685 15.651 29.270 1.00 58.76 189 HIS B N 1
ATOM 6096 C CA . HIS B 1 189 ? 36.403 16.092 29.877 1.00 58.23 189 HIS B CA 1
ATOM 6097 C C . HIS B 1 189 ? 36.590 16.386 31.368 1.00 58.01 189 HIS B C 1
ATOM 6098 O O . HIS B 1 189 ? 37.668 16.077 31.911 1.00 55.95 189 HIS B O 1
ATOM 6105 N N . GLY B 1 190 ? 35.565 16.970 31.992 1.00 58.49 190 GLY B N 1
ATOM 6106 C CA . GLY B 1 190 ? 35.522 17.231 33.441 1.00 59.89 190 GLY B CA 1
ATOM 6107 C C . GLY B 1 190 ? 35.667 15.946 34.241 1.00 62.02 190 GLY B C 1
ATOM 6108 O O . GLY B 1 190 ? 35.257 14.882 33.728 1.00 58.30 190 GLY B O 1
ATOM 6109 N N . ASP B 1 191 ? 36.221 16.043 35.456 1.00 65.97 191 ASP B N 1
ATOM 6110 C CA . ASP B 1 191 ? 36.432 14.900 36.389 1.00 69.17 191 ASP B CA 1
ATOM 6111 C C . ASP B 1 191 ? 35.115 14.138 36.584 1.00 65.36 191 ASP B C 1
ATOM 6112 O O . ASP B 1 191 ? 35.157 12.892 36.585 1.00 66.07 191 ASP B O 1
ATOM 6117 N N . THR B 1 192 ? 33.996 14.856 36.744 1.00 61.20 192 THR B N 1
ATOM 6118 C CA . THR B 1 192 ? 32.675 14.285 37.127 1.00 59.00 192 THR B CA 1
ATOM 6119 C C . THR B 1 192 ? 31.691 14.340 35.949 1.00 57.19 192 THR B C 1
ATOM 6120 O O . THR B 1 192 ? 30.488 14.132 36.189 1.00 59.39 192 THR B O 1
ATOM 6124 N N . ALA B 1 193 ? 32.172 14.570 34.724 1.00 55.66 193 ALA B N 1
ATOM 6125 C CA . ALA B 1 193 ? 31.327 14.716 33.515 1.00 54.60 193 ALA B CA 1
ATOM 6126 C C . ALA B 1 193 ? 30.845 13.337 33.044 1.00 52.49 193 ALA B C 1
ATOM 6127 O O . ALA B 1 193 ? 31.687 12.527 32.599 1.00 51.19 193 ALA B O 1
ATOM 6129 N N . ASN B 1 194 ? 29.534 13.090 33.135 1.00 50.68 194 ASN B N 1
ATOM 6130 C CA . ASN B 1 194 ? 28.879 11.822 32.716 1.00 51.59 194 ASN B CA 1
ATOM 6131 C C . ASN B 1 194 ? 28.571 11.894 31.215 1.00 51.25 194 ASN B C 1
ATOM 6132 O O . ASN B 1 194 ? 27.764 12.755 30.817 1.00 50.18 194 ASN B O 1
ATOM 6137 N N . ILE B 1 195 ? 29.181 11.008 30.419 1.00 51.39 195 ILE B N 1
ATOM 6138 C CA . ILE B 1 195 ? 29.006 10.925 28.935 1.00 51.51 195 ILE B CA 1
ATOM 6139 C C . ILE B 1 195 ? 27.519 10.752 28.587 1.00 50.08 195 ILE B C 1
ATOM 6140 O O . ILE B 1 195 ? 27.099 11.284 27.542 1.00 49.24 195 ILE B O 1
ATOM 6145 N N . ASP B 1 196 ? 26.758 10.038 29.421 1.00 50.19 196 ASP B N 1
ATOM 6146 C CA . ASP B 1 196 ? 25.311 9.760 29.212 1.00 52.75 196 ASP B CA 1
ATOM 6147 C C . ASP B 1 196 ? 24.532 11.067 29.012 1.00 51.39 196 ASP B C 1
ATOM 6148 O O . ASP B 1 196 ? 23.565 11.050 28.232 1.00 49.18 196 ASP B O 1
ATOM 6153 N N . GLU B 1 197 ? 24.921 12.151 29.690 1.00 53.40 197 GLU B N 1
ATOM 6154 C CA . GLU B 1 197 ? 24.215 13.461 29.612 1.00 55.00 197 GLU B CA 1
ATOM 6155 C C . GLU B 1 197 ? 24.415 14.075 28.223 1.00 53.37 197 GLU B C 1
ATOM 6156 O O . GLU B 1 197 ? 23.444 14.655 27.695 1.00 52.08 197 GLU B O 1
ATOM 6162 N N . LEU B 1 198 ? 25.617 13.950 27.654 1.00 51.38 198 LEU B N 1
ATOM 6163 C CA . LEU B 1 198 ? 25.927 14.450 26.288 1.00 52.67 198 LEU B CA 1
ATOM 6164 C C . LEU B 1 198 ? 25.242 13.556 25.244 1.00 52.07 198 LEU B C 1
ATOM 6165 O O . LEU B 1 198 ? 24.816 14.090 24.210 1.00 51.89 198 LEU B O 1
ATOM 6170 N N . GLU B 1 199 ? 25.147 12.248 25.501 1.00 53.49 199 GLU B N 1
ATOM 6171 C CA . GLU B 1 199 ? 24.567 11.258 24.554 1.00 54.03 199 GLU B CA 1
ATOM 6172 C C . GLU B 1 199 ? 23.038 11.391 24.529 1.00 52.34 199 GLU B C 1
ATOM 6173 O O . GLU B 1 199 ? 22.450 11.081 23.481 1.00 54.57 199 GLU B O 1
ATOM 6179 N N . ASN B 1 200 ? 22.421 11.836 25.629 1.00 51.38 200 ASN B N 1
ATOM 6180 C CA . ASN B 1 200 ? 20.955 12.091 25.717 1.00 50.69 200 ASN B CA 1
ATOM 6181 C C . ASN B 1 200 ? 20.574 13.271 24.812 1.00 50.77 200 ASN B C 1
ATOM 6182 O O . ASN B 1 200 ? 19.429 13.281 24.326 1.00 51.35 200 ASN B O 1
ATOM 6187 N N . LEU B 1 201 ? 21.489 14.222 24.591 1.00 51.18 201 LEU B N 1
ATOM 6188 C CA . LEU B 1 201 ? 21.272 15.384 23.684 1.00 51.79 201 LEU B CA 1
ATOM 6189 C C . LEU B 1 201 ? 21.246 14.920 22.226 1.00 49.78 201 LEU B C 1
ATOM 6190 O O . LEU B 1 201 ? 20.324 15.327 21.503 1.00 51.00 201 LEU B O 1
ATOM 6195 N N . THR B 1 202 ? 22.235 14.123 21.813 1.00 48.82 202 THR B N 1
ATOM 6196 C CA . THR B 1 202 ? 22.498 13.782 20.388 1.00 50.91 202 THR B CA 1
ATOM 6197 C C . THR B 1 202 ? 21.745 12.509 19.970 1.00 51.97 202 THR B C 1
ATOM 6198 O O . THR B 1 202 ? 22.015 12.034 18.852 1.00 55.37 202 THR B O 1
ATOM 6202 N N . VAL B 1 203 ? 20.810 11.999 20.783 1.00 51.87 203 VAL B N 1
ATOM 6203 C CA . VAL B 1 203 ? 20.114 10.700 20.518 1.00 52.23 203 VAL B CA 1
ATOM 6204 C C . VAL B 1 203 ? 19.206 10.804 19.289 1.00 51.90 203 VAL B C 1
ATOM 6205 O O . VAL B 1 203 ? 19.068 9.818 18.573 1.00 52.37 203 VAL B O 1
ATOM 6209 N N . PRO B 1 204 ? 18.556 11.951 18.973 1.00 52.88 204 PRO B N 1
ATOM 6210 C CA . PRO B 1 204 ? 17.712 12.032 17.777 1.00 52.11 204 PRO B CA 1
ATOM 6211 C C . PRO B 1 204 ? 18.444 11.891 16.430 1.00 51.34 204 PRO B C 1
ATOM 6212 O O . PRO B 1 204 ? 17.774 11.604 15.452 1.00 52.16 204 PRO B O 1
ATOM 6216 N N . ILE B 1 205 ? 19.768 12.091 16.392 1.00 49.13 205 ILE B N 1
ATOM 6217 C CA . ILE B 1 205 ? 20.576 12.059 15.131 1.00 49.97 205 ILE B CA 1
ATOM 6218 C C . ILE B 1 205 ? 21.651 10.963 15.209 1.00 51.05 205 ILE B C 1
ATOM 6219 O O . ILE B 1 205 ? 22.555 10.979 14.353 1.00 50.77 205 ILE B O 1
ATOM 6224 N N . LYS B 1 206 ? 21.549 10.030 16.164 1.00 53.25 206 LYS B N 1
ATOM 6225 C CA . LYS B 1 206 ? 22.590 8.996 16.424 1.00 55.13 206 LYS B CA 1
ATOM 6226 C C . LYS B 1 206 ? 22.619 7.980 15.276 1.00 55.19 206 LYS B C 1
ATOM 6227 O O . LYS B 1 206 ? 23.731 7.659 14.807 1.00 55.38 206 LYS B O 1
ATOM 6233 N N . GLU B 1 207 ? 21.449 7.494 14.852 1.00 54.52 207 GLU B N 1
ATOM 6234 C CA . GLU B 1 207 ? 21.307 6.468 13.784 1.00 55.32 207 GLU B CA 1
ATOM 6235 C C . GLU B 1 207 ? 21.825 7.026 12.453 1.00 54.73 207 GLU B C 1
ATOM 6236 O O . GLU B 1 207 ? 22.501 6.274 11.731 1.00 53.33 207 GLU B O 1
ATOM 6242 N N . GLN B 1 208 ? 21.510 8.287 12.140 1.00 55.73 208 GLN B N 1
ATOM 6243 C CA . GLN B 1 208 ? 21.978 8.984 10.910 1.00 56.06 208 GLN B CA 1
ATOM 6244 C C . GLN B 1 208 ? 23.497 9.178 10.983 1.00 55.55 208 GLN B C 1
ATOM 6245 O O . GLN B 1 208 ? 24.165 8.976 9.950 1.00 57.37 208 GLN B O 1
ATOM 6251 N N . ALA B 1 209 ? 24.015 9.551 12.159 1.00 55.38 209 ALA B N 1
ATOM 6252 C CA . ALA B 1 209 ? 25.459 9.743 12.429 1.00 55.22 209 ALA B CA 1
ATOM 6253 C C . ALA B 1 209 ? 26.199 8.406 12.291 1.00 55.97 209 ALA B C 1
ATOM 6254 O O . ALA B 1 209 ? 27.341 8.418 11.794 1.00 58.09 209 ALA B O 1
ATOM 6256 N N . THR B 1 210 ? 25.581 7.301 12.722 1.00 56.77 210 THR B N 1
ATOM 6257 C CA . THR B 1 210 ? 26.137 5.926 12.601 1.00 57.32 210 THR B CA 1
ATOM 6258 C C . THR B 1 210 ? 26.286 5.580 11.115 1.00 57.98 210 THR B C 1
ATOM 6259 O O . THR B 1 210 ? 27.351 5.051 10.738 1.00 58.60 210 THR B O 1
ATOM 6263 N N . ASP B 1 211 ? 25.251 5.864 10.317 1.00 56.93 211 ASP B N 1
ATOM 6264 C CA . ASP B 1 211 ? 25.197 5.571 8.858 1.00 58.27 211 ASP B CA 1
ATOM 6265 C C . ASP B 1 211 ? 26.250 6.409 8.126 1.00 59.33 211 ASP B C 1
ATOM 6266 O O . ASP B 1 211 ? 26.975 5.849 7.279 1.00 60.82 211 ASP B O 1
ATOM 6279 N N . LEU B 1 213 ? 28.966 7.728 9.255 1.00 59.25 213 LEU B N 1
ATOM 6280 C CA . LEU B 1 213 ? 30.322 7.288 9.673 1.00 61.94 213 LEU B CA 1
ATOM 6281 C C . LEU B 1 213 ? 30.610 5.906 9.084 1.00 64.43 213 LEU B C 1
ATOM 6282 O O . LEU B 1 213 ? 31.791 5.594 8.877 1.00 65.53 213 LEU B O 1
ATOM 6287 N N . ASN B 1 214 ? 29.576 5.101 8.844 1.00 67.87 214 ASN B N 1
ATOM 6288 C CA . ASN B 1 214 ? 29.746 3.756 8.240 1.00 69.87 214 ASN B CA 1
ATOM 6289 C C . ASN B 1 214 ? 30.160 3.929 6.781 1.00 69.94 214 ASN B C 1
ATOM 6290 O O . ASN B 1 214 ? 30.941 3.104 6.305 1.00 73.64 214 ASN B O 1
ATOM 6295 N N . ASP B 1 215 ? 29.697 4.995 6.125 1.00 69.03 215 ASP B N 1
ATOM 6296 C CA . ASP B 1 215 ? 29.975 5.265 4.689 1.00 70.44 215 ASP B CA 1
ATOM 6297 C C . ASP B 1 215 ? 31.396 5.806 4.482 1.00 69.53 215 ASP B C 1
ATOM 6298 O O . ASP B 1 215 ? 31.772 5.974 3.312 1.00 72.03 215 ASP B O 1
ATOM 6303 N N . GLN B 1 216 ? 32.154 6.085 5.545 1.00 68.57 216 GLN B N 1
ATOM 6304 C CA . GLN B 1 216 ? 33.543 6.607 5.432 1.00 68.35 216 GLN B CA 1
ATOM 6305 C C . GLN B 1 216 ? 34.519 5.620 6.069 1.00 67.72 216 GLN B C 1
ATOM 6306 O O . GLN B 1 216 ? 35.667 6.019 6.335 1.00 65.48 216 GLN B O 1
ATOM 6312 N N . GLY B 1 217 ? 34.079 4.384 6.317 1.00 67.34 217 GLY B N 1
ATOM 6313 C CA . GLY B 1 217 ? 34.912 3.330 6.929 1.00 66.94 217 GLY B CA 1
ATOM 6314 C C . GLY B 1 217 ? 35.250 3.642 8.378 1.00 67.27 217 GLY B C 1
ATOM 6315 O O . GLY B 1 217 ? 36.367 3.294 8.811 1.00 67.09 217 GLY B O 1
ATOM 6316 N N . LEU B 1 218 ? 34.312 4.256 9.108 1.00 66.49 218 LEU B N 1
ATOM 6317 C CA . LEU B 1 218 ? 34.485 4.664 10.530 1.00 64.78 218 LEU B CA 1
ATOM 6318 C C . LEU B 1 218 ? 33.352 4.081 11.381 1.00 63.35 218 LEU B C 1
ATOM 6319 O O . LEU B 1 218 ? 32.228 3.924 10.866 1.00 62.49 218 LEU B O 1
ATOM 6324 N N . SER B 1 219 ? 33.654 3.774 12.644 1.00 63.40 219 SER B N 1
ATOM 6325 C CA . SER B 1 219 ? 32.698 3.238 13.648 1.00 63.84 219 SER B CA 1
ATOM 6326 C C . SER B 1 219 ? 32.320 4.347 14.635 1.00 61.81 219 SER B C 1
ATOM 6327 O O . SER B 1 219 ? 33.229 5.068 15.088 1.00 59.59 219 SER B O 1
ATOM 6330 N N . ILE B 1 220 ? 31.031 4.472 14.963 1.00 60.35 220 ILE B N 1
ATOM 6331 C CA . ILE B 1 220 ? 30.520 5.486 15.933 1.00 60.63 220 ILE B CA 1
ATOM 6332 C C . ILE B 1 220 ? 31.092 5.197 17.328 1.00 62.33 220 ILE B C 1
ATOM 6333 O O . ILE B 1 220 ? 31.151 6.135 18.139 1.00 61.09 220 ILE B O 1
ATOM 6338 N N . ASP B 1 221 ? 31.504 3.955 17.596 1.00 66.90 221 ASP B N 1
ATOM 6339 C CA . ASP B 1 221 ? 32.083 3.533 18.901 1.00 68.17 221 ASP B CA 1
ATOM 6340 C C . ASP B 1 221 ? 33.438 4.212 19.141 1.00 64.93 221 ASP B C 1
ATOM 6341 O O . ASP B 1 221 ? 33.852 4.261 20.313 1.00 65.73 221 ASP B O 1
ATOM 6346 N N . ASP B 1 222 ? 34.105 4.704 18.091 1.00 61.89 222 ASP B N 1
ATOM 6347 C CA . ASP B 1 222 ? 35.445 5.347 18.193 1.00 62.20 222 ASP B CA 1
ATOM 6348 C C . ASP B 1 222 ? 35.307 6.861 18.416 1.00 60.83 222 ASP B C 1
ATOM 6349 O O . ASP B 1 222 ? 36.333 7.492 18.742 1.00 60.52 222 ASP B O 1
ATOM 6354 N N . TYR B 1 223 ? 34.101 7.423 18.267 1.00 59.32 223 TYR B N 1
ATOM 6355 C CA . TYR B 1 223 ? 33.849 8.889 18.316 1.00 56.80 223 TYR B CA 1
ATOM 6356 C C . TYR B 1 223 ? 32.801 9.242 19.378 1.00 56.41 223 TYR B C 1
ATOM 6357 O O . TYR B 1 223 ? 31.973 8.392 19.757 1.00 57.35 223 TYR B O 1
ATOM 6366 N N . VAL B 1 224 ? 32.841 10.497 19.832 1.00 55.26 224 VAL B N 1
ATOM 6367 C CA . VAL B 1 224 ? 31.772 11.155 20.639 1.00 52.51 224 VAL B CA 1
ATOM 6368 C C . VAL B 1 224 ? 31.177 12.284 19.792 1.00 50.15 224 VAL B C 1
ATOM 6369 O O . VAL B 1 224 ? 31.957 13.031 19.168 1.00 48.90 224 VAL B O 1
ATOM 6373 N N . LEU B 1 225 ? 29.847 12.406 19.782 1.00 49.35 225 LEU B N 1
ATOM 6374 C CA . LEU B 1 225 ? 29.113 13.443 19.008 1.00 47.94 225 LEU B CA 1
ATOM 6375 C C . LEU B 1 225 ? 29.037 14.735 19.834 1.00 47.26 225 LEU B C 1
ATOM 6376 O O . LEU B 1 225 ? 28.362 14.736 20.884 1.00 46.23 225 LEU B O 1
ATOM 6381 N N . PHE B 1 226 ? 29.723 15.786 19.372 1.00 46.64 226 PHE B N 1
ATOM 6382 C CA . PHE B 1 226 ? 29.716 17.151 19.961 1.00 45.35 226 PHE B CA 1
ATOM 6383 C C . PHE B 1 226 ? 28.635 17.985 19.283 1.00 45.29 226 PHE B C 1
ATOM 6384 O O . PHE B 1 226 ? 28.597 18.057 18.054 1.00 44.22 226 PHE B O 1
ATOM 6392 N N . PRO B 1 227 ? 27.719 18.624 20.050 1.00 44.45 227 PRO B N 1
ATOM 6393 C CA . PRO B 1 227 ? 26.895 19.708 19.518 1.00 42.67 227 PRO B CA 1
ATOM 6394 C C . PRO B 1 227 ? 27.774 20.869 19.026 1.00 43.12 227 PRO B C 1
ATOM 6395 O O . PRO B 1 227 ? 28.726 21.231 19.710 1.00 44.20 227 PRO B O 1
ATOM 6399 N N . VAL B 1 228 ? 27.428 21.435 17.868 1.00 41.94 228 VAL B N 1
ATOM 6400 C CA . VAL B 1 228 ? 28.161 22.570 17.239 1.00 41.02 228 VAL B CA 1
ATOM 6401 C C . VAL B 1 228 ? 27.162 23.667 16.866 1.00 40.58 228 VAL B C 1
ATOM 6402 O O . VAL B 1 228 ? 26.084 23.336 16.343 1.00 39.64 228 VAL B O 1
ATOM 6406 N N . HIS B 1 229 ? 27.529 24.926 17.107 1.00 39.71 229 HIS B N 1
ATOM 6407 C CA . HIS B 1 229 ? 26.764 26.118 16.663 1.00 39.99 229 HIS B CA 1
ATOM 6408 C C . HIS B 1 229 ? 26.842 26.207 15.140 1.00 41.03 229 HIS B C 1
ATOM 6409 O O . HIS B 1 229 ? 27.928 26.098 14.574 1.00 41.76 229 HIS B O 1
ATOM 6416 N N . PRO B 1 230 ? 25.708 26.420 14.429 1.00 41.76 230 PRO B N 1
ATOM 6417 C CA . PRO B 1 230 ? 25.699 26.393 12.964 1.00 41.64 230 PRO B CA 1
ATOM 6418 C C . PRO B 1 230 ? 26.715 27.355 12.327 1.00 41.35 230 PRO B C 1
ATOM 6419 O O . PRO B 1 230 ? 27.335 26.994 11.346 1.00 41.74 230 PRO B O 1
ATOM 6423 N N . TRP B 1 231 ? 26.828 28.565 12.880 1.00 42.37 231 TRP B N 1
ATOM 6424 C CA . TRP B 1 231 ? 27.800 29.606 12.450 1.00 42.64 231 TRP B CA 1
ATOM 6425 C C . TRP B 1 231 ? 29.225 29.067 12.601 1.00 43.55 231 TRP B C 1
ATOM 6426 O O . TRP B 1 231 ? 30.014 29.205 11.649 1.00 44.78 231 TRP B O 1
ATOM 6437 N N . GLN B 1 232 ? 29.533 28.484 13.763 1.00 43.60 232 GLN B N 1
ATOM 6438 C CA . GLN B 1 232 ? 30.856 27.879 14.075 1.00 44.09 232 GLN B CA 1
ATOM 6439 C C . GLN B 1 232 ? 31.125 26.723 13.103 1.00 43.85 232 GLN B C 1
ATOM 6440 O O . GLN B 1 232 ? 32.277 26.587 12.654 1.00 43.38 232 GLN B O 1
ATOM 6446 N N . TYR B 1 233 ? 30.091 25.935 12.796 1.00 44.43 233 TYR B N 1
ATOM 6447 C CA . TYR B 1 233 ? 30.160 24.690 11.987 1.00 44.99 233 TYR B CA 1
ATOM 6448 C C . TYR B 1 233 ? 30.638 24.993 10.561 1.00 46.25 233 TYR B C 1
ATOM 6449 O O . TYR B 1 233 ? 31.341 24.136 9.995 1.00 48.73 233 TYR B O 1
ATOM 6458 N N . GLN B 1 234 ? 30.276 26.146 9.989 1.00 47.40 234 GLN B N 1
ATOM 6459 C CA . GLN B 1 234 ? 30.515 26.420 8.543 1.00 49.42 234 GLN B CA 1
ATOM 6460 C C . GLN B 1 234 ? 31.613 27.476 8.325 1.00 48.47 234 GLN B C 1
ATOM 6461 O O . GLN B 1 234 ? 32.193 27.470 7.224 1.00 51.21 234 GLN B O 1
ATOM 6467 N N . HIS B 1 235 ? 31.927 28.317 9.315 1.00 47.92 235 HIS B N 1
ATOM 6468 C CA . HIS B 1 235 ? 32.864 29.465 9.160 1.00 47.41 235 HIS B CA 1
ATOM 6469 C C . HIS B 1 235 ? 34.212 29.224 9.855 1.00 47.98 235 HIS B C 1
ATOM 6470 O O . HIS B 1 235 ? 35.187 29.887 9.442 1.00 47.34 235 HIS B O 1
ATOM 6477 N N . ILE B 1 236 ? 34.280 28.349 10.869 1.00 47.81 236 ILE B N 1
ATOM 6478 C CA . ILE B 1 236 ? 35.480 28.200 11.753 1.00 47.07 236 ILE B CA 1
ATOM 6479 C C . ILE B 1 236 ? 36.035 26.770 11.675 1.00 46.06 236 ILE B C 1
ATOM 6480 O O . ILE B 1 236 ? 37.223 26.619 11.347 1.00 46.76 236 ILE B O 1
ATOM 6485 N N . LEU B 1 237 ? 35.223 25.762 11.998 1.00 46.79 237 LEU B N 1
ATOM 6486 C CA . LEU B 1 237 ? 35.674 24.349 12.158 1.00 47.15 237 LEU B CA 1
ATOM 6487 C C . LEU B 1 237 ? 36.348 23.826 10.888 1.00 47.79 237 LEU B C 1
ATOM 6488 O O . LEU B 1 237 ? 37.344 23.111 10.984 1.00 48.28 237 LEU B O 1
ATOM 6493 N N . PRO B 1 238 ? 35.818 24.095 9.669 1.00 48.29 238 PRO B N 1
ATOM 6494 C CA . PRO B 1 238 ? 36.486 23.671 8.434 1.00 48.91 238 PRO B CA 1
ATOM 6495 C C . PRO B 1 238 ? 37.936 24.159 8.261 1.00 49.65 238 PRO B C 1
ATOM 6496 O O . PRO B 1 238 ? 38.682 23.507 7.547 1.00 49.62 238 PRO B O 1
ATOM 6500 N N . ASN B 1 239 ? 38.295 25.275 8.905 1.00 48.90 239 ASN B N 1
ATOM 6501 C CA . ASN B 1 239 ? 39.606 25.961 8.751 1.00 50.52 239 ASN B CA 1
ATOM 6502 C C . ASN B 1 239 ? 40.501 25.692 9.968 1.00 50.83 239 ASN B C 1
ATOM 6503 O O . ASN B 1 239 ? 41.682 25.354 9.771 1.00 53.82 239 ASN B O 1
ATOM 6508 N N . VAL B 1 240 ? 39.968 25.846 11.180 1.00 50.47 240 VAL B N 1
ATOM 6509 C CA . VAL B 1 240 ? 40.724 25.641 12.451 1.00 49.16 240 VAL B CA 1
ATOM 6510 C C . VAL B 1 240 ? 41.079 24.154 12.595 1.00 47.12 240 VAL B C 1
ATOM 6511 O O . VAL B 1 240 ? 42.145 23.864 13.170 1.00 46.77 240 VAL B O 1
ATOM 6515 N N . PHE B 1 241 ? 40.235 23.249 12.086 1.00 45.57 241 PHE B N 1
ATOM 6516 C CA . PHE B 1 241 ? 40.443 21.777 12.145 1.00 45.03 241 PHE B CA 1
ATOM 6517 C C . PHE B 1 241 ? 40.580 21.197 10.733 1.00 44.70 241 PHE B C 1
ATOM 6518 O O . PHE B 1 241 ? 40.142 20.053 10.516 1.00 44.53 241 PHE B O 1
ATOM 6526 N N . ALA B 1 242 ? 41.189 21.945 9.808 1.00 45.59 242 ALA B N 1
ATOM 6527 C CA . ALA B 1 242 ? 41.380 21.535 8.395 1.00 46.08 242 ALA B CA 1
ATOM 6528 C C . ALA B 1 242 ? 42.232 20.259 8.339 1.00 47.34 242 ALA B C 1
ATOM 6529 O O . ALA B 1 242 ? 41.851 19.325 7.604 1.00 48.43 242 ALA B O 1
ATOM 6531 N N . THR B 1 243 ? 43.337 20.225 9.090 1.00 48.54 243 THR B N 1
ATOM 6532 C CA . THR B 1 243 ? 44.277 19.072 9.169 1.00 51.14 243 THR B CA 1
ATOM 6533 C C . THR B 1 243 ? 43.579 17.884 9.839 1.00 51.62 243 THR B C 1
ATOM 6534 O O . THR B 1 243 ? 43.751 16.752 9.353 1.00 52.49 243 THR B O 1
ATOM 6538 N N . GLU B 1 244 ? 42.835 18.141 10.918 1.00 51.63 244 GLU B N 1
ATOM 6539 C CA . GLU B 1 244 ? 42.175 17.101 11.750 1.00 52.23 244 GLU B CA 1
ATOM 6540 C C . GLU B 1 244 ? 41.023 16.464 10.965 1.00 51.58 244 GLU B C 1
ATOM 6541 O O . GLU B 1 244 ? 40.787 15.262 11.154 1.00 51.35 244 GLU B O 1
ATOM 6547 N N . ILE B 1 245 ? 40.332 17.240 10.127 1.00 51.52 245 ILE B N 1
ATOM 6548 C CA . ILE B 1 245 ? 39.214 16.746 9.267 1.00 51.99 245 ILE B CA 1
ATOM 6549 C C . ILE B 1 245 ? 39.775 15.789 8.201 1.00 52.96 245 ILE B C 1
ATOM 6550 O O . ILE B 1 245 ? 39.092 14.796 7.895 1.00 54.41 245 ILE B O 1
ATOM 6555 N N . SER B 1 246 ? 40.975 16.055 7.675 1.00 55.63 246 SER B N 1
ATOM 6556 C CA . SER B 1 246 ? 41.666 15.201 6.669 1.00 57.43 246 SER B CA 1
ATOM 6557 C C . SER B 1 246 ? 42.004 13.828 7.267 1.00 57.26 246 SER B C 1
ATOM 6558 O O . SER B 1 246 ? 41.837 12.824 6.553 1.00 57.10 246 SER B O 1
ATOM 6561 N N . GLU B 1 247 ? 42.452 13.789 8.526 1.00 57.55 247 GLU B N 1
ATOM 6562 C CA . GLU B 1 247 ? 42.926 12.555 9.212 1.00 58.61 247 GLU B CA 1
ATOM 6563 C C . GLU B 1 247 ? 41.765 11.840 9.920 1.00 59.01 247 GLU B C 1
ATOM 6564 O O . GLU B 1 247 ? 42.037 10.830 10.595 1.00 60.17 247 GLU B O 1
ATOM 6570 N N . LYS B 1 248 ? 40.528 12.337 9.781 1.00 61.19 248 LYS B N 1
ATOM 6571 C CA . LYS B 1 248 ? 39.291 11.735 10.357 1.00 61.32 248 LYS B CA 1
ATOM 6572 C C . LYS B 1 248 ? 39.323 11.793 11.893 1.00 59.10 248 LYS B C 1
ATOM 6573 O O . LYS B 1 248 ? 38.712 10.909 12.524 1.00 57.87 248 LYS B O 1
ATOM 6579 N N . LEU B 1 249 ? 39.997 12.789 12.479 1.00 57.04 249 LEU B N 1
ATOM 6580 C CA . LEU B 1 249 ? 40.019 13.018 13.952 1.00 57.50 249 LEU B CA 1
ATOM 6581 C C . LEU B 1 249 ? 38.764 13.804 14.346 1.00 56.43 249 LEU B C 1
ATOM 6582 O O . LEU B 1 249 ? 38.222 13.546 15.436 1.00 55.59 249 LEU B O 1
ATOM 6587 N N . VAL B 1 250 ? 38.338 14.727 13.480 1.00 54.86 250 VAL B N 1
ATOM 6588 C CA . VAL B 1 250 ? 37.035 15.448 13.565 1.00 53.96 250 VAL B CA 1
ATOM 6589 C C . VAL B 1 250 ? 36.256 15.159 12.279 1.00 52.92 250 VAL B C 1
ATOM 6590 O O . VAL B 1 250 ? 36.846 15.284 11.196 1.00 52.54 250 VAL B O 1
ATOM 6594 N N . VAL B 1 251 ? 34.983 14.775 12.395 1.00 51.60 251 VAL B N 1
ATOM 6595 C CA . VAL B 1 251 ? 34.091 14.524 11.226 1.00 51.16 251 VAL B CA 1
ATOM 6596 C C . VAL B 1 251 ? 32.862 15.433 11.351 1.00 51.38 251 VAL B C 1
ATOM 6597 O O . VAL B 1 251 ? 32.049 15.228 12.274 1.00 51.57 251 VAL B O 1
ATOM 6601 N N . LEU B 1 252 ? 32.738 16.400 10.440 1.00 50.37 252 LEU B N 1
ATOM 6602 C CA . LEU B 1 252 ? 31.592 17.343 10.370 1.00 50.12 252 LEU B CA 1
ATOM 6603 C C . LEU B 1 252 ? 30.398 16.619 9.739 1.00 50.60 252 LEU B C 1
ATOM 6604 O O . LEU B 1 252 ? 30.455 16.331 8.531 1.00 52.91 252 LEU B O 1
ATOM 6609 N N . LEU B 1 253 ? 29.371 16.322 10.539 1.00 51.59 253 LEU B N 1
ATOM 6610 C CA . LEU B 1 253 ? 28.111 15.671 10.091 1.00 51.26 253 LEU B CA 1
ATOM 6611 C C . LEU B 1 253 ? 26.998 16.716 10.088 1.00 51.30 253 LEU B C 1
ATOM 6612 O O . LEU B 1 253 ? 26.649 17.236 11.147 1.00 51.86 253 LEU B O 1
ATOM 6617 N N . PRO B 1 254 ? 26.412 17.058 8.915 1.00 51.09 254 PRO B N 1
ATOM 6618 C CA . PRO B 1 254 ? 25.340 18.051 8.851 1.00 51.10 254 PRO B CA 1
ATOM 6619 C C . PRO B 1 254 ? 24.019 17.444 9.344 1.00 51.69 254 PRO B C 1
ATOM 6620 O O . PRO B 1 254 ? 23.176 17.115 8.531 1.00 54.05 254 PRO B O 1
ATOM 6624 N N . LEU B 1 255 ? 23.887 17.295 10.663 1.00 50.67 255 LEU B N 1
ATOM 6625 C CA . LEU B 1 255 ? 22.719 16.659 11.322 1.00 51.04 255 LEU B CA 1
ATOM 6626 C C . LEU B 1 255 ? 22.100 17.657 12.302 1.00 51.29 255 LEU B C 1
ATOM 6627 O O . LEU B 1 255 ? 22.675 17.866 13.388 1.00 54.43 255 LEU B O 1
ATOM 6632 N N . LYS B 1 256 ? 20.972 18.249 11.914 1.00 51.20 256 LYS B N 1
ATOM 6633 C CA . LYS B 1 256 ? 20.206 19.217 12.737 1.00 50.77 256 LYS B CA 1
ATOM 6634 C C . LYS B 1 256 ? 19.483 18.452 13.849 1.00 48.83 256 LYS B C 1
ATOM 6635 O O . LYS B 1 256 ? 18.914 17.387 13.558 1.00 49.20 256 LYS B O 1
ATOM 6641 N N . PHE B 1 257 ? 19.511 18.980 15.074 1.00 47.59 257 PHE B N 1
ATOM 6642 C CA . PHE B 1 257 ? 18.729 18.456 16.221 1.00 46.62 257 PHE B CA 1
ATOM 6643 C C . PHE B 1 257 ? 18.425 19.583 17.210 1.00 46.05 257 PHE B C 1
ATOM 6644 O O . PHE B 1 257 ? 19.197 20.554 17.304 1.00 45.06 257 PHE B O 1
ATOM 6652 N N . GLY B 1 258 ? 17.312 19.437 17.930 1.00 46.35 258 GLY B N 1
ATOM 6653 C CA . GLY B 1 258 ? 16.913 20.320 19.039 1.00 45.23 258 GLY B CA 1
ATOM 6654 C C . GLY B 1 258 ? 16.322 21.634 18.561 1.00 44.67 258 GLY B C 1
ATOM 6655 O O . GLY B 1 258 ? 16.306 21.901 17.340 1.00 44.31 258 GLY B O 1
ATOM 6656 N N . ASP B 1 259 ? 15.835 22.422 19.517 1.00 44.38 259 ASP B N 1
ATOM 6657 C CA . ASP B 1 259 ? 15.263 23.775 19.313 1.00 44.66 259 ASP B CA 1
ATOM 6658 C C . ASP B 1 259 ? 15.945 24.698 20.323 1.00 43.93 259 ASP B C 1
ATOM 6659 O O . ASP B 1 259 ? 15.603 24.625 21.514 1.00 45.38 259 ASP B O 1
ATOM 6664 N N . TYR B 1 260 ? 16.912 25.496 19.876 1.00 43.85 260 TYR B N 1
ATOM 6665 C CA . TYR B 1 260 ? 17.760 26.328 20.765 1.00 43.26 260 TYR B CA 1
ATOM 6666 C C . TYR B 1 260 ? 17.581 27.807 20.433 1.00 42.99 260 TYR B C 1
ATOM 6667 O O . TYR B 1 260 ? 17.544 28.184 19.254 1.00 43.85 260 TYR B O 1
ATOM 6676 N N . LEU B 1 261 ? 17.469 28.609 21.486 1.00 44.24 261 LEU B N 1
ATOM 6677 C CA . LEU B 1 261 ? 17.445 30.088 21.435 1.00 45.21 261 LEU B CA 1
ATOM 6678 C C . LEU B 1 261 ? 18.739 30.610 22.064 1.00 44.98 261 LEU B C 1
ATOM 6679 O O . LEU B 1 261 ? 19.254 29.959 22.996 1.00 46.19 261 LEU B O 1
ATOM 6684 N N . SER B 1 262 ? 19.256 31.733 21.573 1.00 43.93 262 SER B N 1
ATOM 6685 C CA . SER B 1 262 ? 20.353 32.475 22.241 1.00 43.55 262 SER B CA 1
ATOM 6686 C C . SER B 1 262 ? 19.825 33.019 23.571 1.00 43.35 262 SER B C 1
ATOM 6687 O O . SER B 1 262 ? 18.630 33.361 23.637 1.00 44.16 262 SER B O 1
ATOM 6690 N N . SER B 1 263 ? 20.681 33.076 24.591 1.00 43.02 263 SER B N 1
ATOM 6691 C CA . SER B 1 263 ? 20.401 33.732 25.894 1.00 43.20 263 SER B CA 1
ATOM 6692 C C . SER B 1 263 ? 20.919 35.179 25.833 1.00 43.42 263 SER B C 1
ATOM 6693 O O . SER B 1 263 ? 21.000 35.732 24.711 1.00 43.42 263 SER B O 1
ATOM 6696 N N . SER B 1 264 ? 21.239 35.783 26.979 1.00 43.17 264 SER B N 1
ATOM 6697 C CA . SER B 1 264 ? 22.005 37.054 27.066 1.00 43.71 264 SER B CA 1
ATOM 6698 C C . SER B 1 264 ? 23.346 36.862 26.349 1.00 42.79 264 SER B C 1
ATOM 6699 O O . SER B 1 264 ? 23.850 37.832 25.772 1.00 42.89 264 SER B O 1
ATOM 6702 N N . SER B 1 265 ? 23.888 35.643 26.407 1.00 43.51 265 SER B N 1
ATOM 6703 C CA . SER B 1 265 ? 25.064 35.167 25.631 1.00 45.74 265 SER B CA 1
ATOM 6704 C C . SER B 1 265 ? 24.599 34.413 24.379 1.00 46.59 265 SER B C 1
ATOM 6705 O O . SER B 1 265 ? 23.620 33.654 24.462 1.00 46.20 265 SER B O 1
ATOM 6716 N N . ARG B 1 267 ? 26.598 32.264 22.972 1.00 49.27 267 ARG B N 1
ATOM 6717 C CA . ARG B 1 267 ? 27.293 30.963 23.121 1.00 50.58 267 ARG B CA 1
ATOM 6718 C C . ARG B 1 267 ? 26.460 30.041 24.012 1.00 48.29 267 ARG B C 1
ATOM 6719 O O . ARG B 1 267 ? 26.373 28.855 23.684 1.00 50.65 267 ARG B O 1
ATOM 6727 N N . SER B 1 268 ? 25.875 30.567 25.089 1.00 47.06 268 SER B N 1
ATOM 6728 C CA . SER B 1 268 ? 25.006 29.809 26.029 1.00 46.90 268 SER B CA 1
ATOM 6729 C C . SER B 1 268 ? 23.580 29.737 25.472 1.00 45.38 268 SER B C 1
ATOM 6730 O O . SER B 1 268 ? 22.874 30.760 25.531 1.00 44.53 268 SER B O 1
ATOM 6733 N N . LEU B 1 269 ? 23.178 28.569 24.964 1.00 43.82 269 LEU B N 1
ATOM 6734 C CA . LEU B 1 269 ? 21.909 28.384 24.207 1.00 44.61 269 LEU B CA 1
ATOM 6735 C C . LEU B 1 269 ? 20.839 27.757 25.110 1.00 44.55 269 LEU B C 1
ATOM 6736 O O . LEU B 1 269 ? 21.159 26.808 25.850 1.00 42.50 269 LEU B O 1
ATOM 6741 N N . ILE B 1 270 ? 19.611 28.277 25.033 1.00 44.71 270 ILE B N 1
ATOM 6742 C CA . ILE B 1 270 ? 18.446 27.825 25.849 1.00 45.23 270 ILE B CA 1
ATOM 6743 C C . ILE B 1 270 ? 17.698 26.736 25.075 1.00 44.99 270 ILE B C 1
ATOM 6744 O O . ILE B 1 270 ? 17.195 27.034 23.983 1.00 45.91 270 ILE B O 1
ATOM 6749 N N . ASP B 1 271 ? 17.623 25.528 25.631 1.00 45.41 271 ASP B N 1
ATOM 6750 C CA . ASP B 1 271 ? 16.681 24.471 25.182 1.00 47.58 271 ASP B CA 1
ATOM 6751 C C . ASP B 1 271 ? 15.263 24.964 25.491 1.00 46.49 271 ASP B C 1
ATOM 6752 O O . ASP B 1 271 ? 14.922 25.042 26.679 1.00 45.35 271 ASP B O 1
ATOM 6757 N N . ILE B 1 272 ? 14.478 25.317 24.470 1.00 46.96 272 ILE B N 1
ATOM 6758 C CA . ILE B 1 272 ? 13.152 25.986 24.649 1.00 50.63 272 ILE B CA 1
ATOM 6759 C C . ILE B 1 272 ? 12.175 25.024 25.342 1.00 50.15 272 ILE B C 1
ATOM 6760 O O . ILE B 1 272 ? 11.247 25.520 25.997 1.00 52.27 272 ILE B O 1
ATOM 6765 N N . GLY B 1 273 ? 12.390 23.709 25.228 1.00 49.35 273 GLY B N 1
ATOM 6766 C CA . GLY B 1 273 ? 11.577 22.665 25.887 1.00 48.78 273 GLY B CA 1
ATOM 6767 C C . GLY B 1 273 ? 11.940 22.451 27.352 1.00 48.14 273 GLY B C 1
ATOM 6768 O O . GLY B 1 273 ? 11.082 21.936 28.093 1.00 48.17 273 GLY B O 1
ATOM 6769 N N . ALA B 1 274 ? 13.170 22.784 27.756 1.00 47.29 274 ALA B N 1
ATOM 6770 C CA . ALA B 1 274 ? 13.656 22.732 29.157 1.00 46.45 274 ALA B CA 1
ATOM 6771 C C . ALA B 1 274 ? 14.545 23.946 29.414 1.00 45.41 274 ALA B C 1
ATOM 6772 O O . ALA B 1 274 ? 15.768 23.842 29.388 1.00 44.72 274 ALA B O 1
ATOM 6774 N N . PRO B 1 275 ? 13.957 25.143 29.642 1.00 45.17 275 PRO B N 1
ATOM 6775 C CA . PRO B 1 275 ? 14.724 26.395 29.637 1.00 44.42 275 PRO B CA 1
ATOM 6776 C C . PRO B 1 275 ? 15.716 26.599 30.798 1.00 44.06 275 PRO B C 1
ATOM 6777 O O . PRO B 1 275 ? 16.424 27.593 30.773 1.00 44.17 275 PRO B O 1
ATOM 6781 N N . TYR B 1 276 ? 15.767 25.675 31.764 1.00 43.76 276 TYR B N 1
ATOM 6782 C CA . TYR B 1 276 ? 16.746 25.681 32.885 1.00 44.72 276 TYR B CA 1
ATOM 6783 C C . TYR B 1 276 ? 17.916 24.731 32.582 1.00 45.67 276 TYR B C 1
ATOM 6784 O O . TYR B 1 276 ? 18.724 24.460 33.491 1.00 45.60 276 TYR B O 1
ATOM 6793 N N . ASN B 1 277 ? 18.011 24.235 31.346 1.00 47.13 277 ASN B N 1
ATOM 6794 C CA . ASN B 1 277 ? 19.127 23.372 30.872 1.00 46.86 277 ASN B CA 1
ATOM 6795 C C . ASN B 1 277 ? 19.730 24.025 29.630 1.00 45.73 277 ASN B C 1
ATOM 6796 O O . ASN B 1 277 ? 19.131 23.885 28.546 1.00 47.67 277 ASN B O 1
ATOM 6801 N N . HIS B 1 278 ? 20.851 24.735 29.792 1.00 43.22 278 HIS B N 1
ATOM 6802 C CA . HIS B 1 278 ? 21.527 25.498 28.709 1.00 42.33 278 HIS B CA 1
ATOM 6803 C C . HIS B 1 278 ? 22.695 24.676 28.156 1.00 42.00 278 HIS B C 1
ATOM 6804 O O . HIS B 1 278 ? 23.305 23.917 28.929 1.00 42.15 278 HIS B O 1
ATOM 6811 N N . VAL B 1 279 ? 22.984 24.830 26.863 1.00 42.33 279 VAL B N 1
ATOM 6812 C CA . VAL B 1 279 ? 24.123 24.169 26.161 1.00 43.60 279 VAL B CA 1
ATOM 6813 C C . VAL B 1 279 ? 25.080 25.266 25.688 1.00 43.28 279 VAL B C 1
ATOM 6814 O O . VAL B 1 279 ? 24.720 25.997 24.753 1.00 43.05 279 VAL B O 1
ATOM 6818 N N . LYS B 1 280 ? 26.249 25.380 26.323 1.00 44.29 280 LYS B N 1
ATOM 6819 C CA . LYS B 1 280 ? 27.329 26.316 25.906 1.00 44.79 280 LYS B CA 1
ATOM 6820 C C . LYS B 1 280 ? 28.117 25.672 24.761 1.00 44.17 280 LYS B C 1
ATOM 6821 O O . LYS B 1 280 ? 28.566 24.523 24.918 1.00 45.59 280 LYS B O 1
ATOM 6827 N N . VAL B 1 281 ? 28.263 26.389 23.646 1.00 42.55 281 VAL B N 1
ATOM 6828 C CA . VAL B 1 281 ? 29.044 25.943 22.456 1.00 41.94 281 VAL B CA 1
ATOM 6829 C C . VAL B 1 281 ? 29.826 27.141 21.932 1.00 41.85 281 VAL B C 1
ATOM 6830 O O . VAL B 1 281 ? 29.361 28.275 22.022 1.00 41.68 281 VAL B O 1
ATOM 6834 N N . PRO B 1 282 ? 31.051 26.928 21.405 1.00 42.49 282 PRO B N 1
ATOM 6835 C CA . PRO B 1 282 ? 31.822 28.006 20.787 1.00 42.05 282 PRO B CA 1
ATOM 6836 C C . PRO B 1 282 ? 31.100 28.729 19.638 1.00 42.76 282 PRO B C 1
ATOM 6837 O O . PRO B 1 282 ? 30.354 28.106 18.890 1.00 42.50 282 PRO B O 1
ATOM 6841 N N . PHE B 1 283 ? 31.373 30.029 19.529 1.00 42.24 283 PHE B N 1
ATOM 6842 C CA . PHE B 1 283 ? 30.827 30.972 18.522 1.00 41.93 283 PHE B CA 1
ATOM 6843 C C . PHE B 1 283 ? 31.860 32.091 18.384 1.00 42.33 283 PHE B C 1
ATOM 6844 O O . PHE B 1 283 ? 31.751 33.105 19.096 1.00 41.50 283 PHE B O 1
ATOM 6852 N N . ALA B 1 284 ? 32.866 31.866 17.537 1.00 45.12 284 ALA B N 1
ATOM 6853 C CA . ALA B 1 284 ? 34.115 32.659 17.463 1.00 47.73 284 ALA B CA 1
ATOM 6854 C C . ALA B 1 284 ? 33.871 33.959 16.696 1.00 50.33 284 ALA B C 1
ATOM 6855 O O . ALA B 1 284 ? 34.350 34.097 15.559 1.00 50.76 284 ALA B O 1
ATOM 6865 N N A GLN B 1 286 ? 33.416 38.536 17.639 0.50 62.96 286 GLN B N 1
ATOM 6866 N N B GLN B 1 286 ? 33.348 38.524 17.690 0.50 63.19 286 GLN B N 1
ATOM 6867 C CA A GLN B 1 286 ? 34.079 39.534 18.506 0.50 64.62 286 GLN B CA 1
ATOM 6868 C CA B GLN B 1 286 ? 34.063 39.522 18.508 0.50 65.01 286 GLN B CA 1
ATOM 6869 C C A GLN B 1 286 ? 33.003 40.406 19.149 0.50 66.53 286 GLN B C 1
ATOM 6870 C C B GLN B 1 286 ? 33.033 40.442 19.158 0.50 66.86 286 GLN B C 1
ATOM 6871 O O A GLN B 1 286 ? 32.332 41.161 18.421 0.50 68.25 286 GLN B O 1
ATOM 6872 O O B GLN B 1 286 ? 32.433 41.275 18.447 0.50 68.86 286 GLN B O 1
ATOM 6883 N N . SER B 1 287 ? 32.838 40.252 20.466 1.00 68.06 287 SER B N 1
ATOM 6884 C CA . SER B 1 287 ? 31.907 41.026 21.324 1.00 69.06 287 SER B CA 1
ATOM 6885 C C . SER B 1 287 ? 32.722 41.788 22.376 1.00 69.98 287 SER B C 1
ATOM 6886 O O . SER B 1 287 ? 33.624 41.175 22.988 1.00 71.90 287 SER B O 1
ATOM 6889 N N . LEU B 1 288 ? 32.420 43.078 22.559 1.00 70.86 288 LEU B N 1
ATOM 6890 C CA . LEU B 1 288 ? 33.094 44.000 23.516 1.00 70.64 288 LEU B CA 1
ATOM 6891 C C . LEU B 1 288 ? 34.604 44.044 23.231 1.00 72.62 288 LEU B C 1
ATOM 6892 O O . LEU B 1 288 ? 35.386 44.164 24.200 1.00 70.38 288 LEU B O 1
ATOM 6897 N N . GLY B 1 289 ? 34.995 43.950 21.954 1.00 74.84 289 GLY B N 1
ATOM 6898 C CA . GLY B 1 289 ? 36.372 44.202 21.480 1.00 77.23 289 GLY B CA 1
ATOM 6899 C C . GLY B 1 289 ? 37.291 42.996 21.580 1.00 78.53 289 GLY B C 1
ATOM 6900 O O . GLY B 1 289 ? 38.461 43.126 21.179 1.00 81.65 289 GLY B O 1
ATOM 6901 N N . ALA B 1 290 ? 36.806 41.859 22.076 1.00 78.98 290 ALA B N 1
ATOM 6902 C CA . ALA B 1 290 ? 37.623 40.637 22.243 1.00 78.76 290 ALA B CA 1
ATOM 6903 C C . ALA B 1 290 ? 36.992 39.486 21.464 1.00 77.90 290 ALA B C 1
ATOM 6904 O O . ALA B 1 290 ? 35.765 39.501 21.268 1.00 75.15 290 ALA B O 1
ATOM 6906 N N . LEU B 1 291 ? 37.805 38.518 21.049 1.00 77.21 291 LEU B N 1
ATOM 6907 C CA . LEU B 1 291 ? 37.307 37.273 20.421 1.00 75.81 291 LEU B CA 1
ATOM 6908 C C . LEU B 1 291 ? 36.576 36.476 21.500 1.00 74.81 291 LEU B C 1
ATOM 6909 O O . LEU B 1 291 ? 37.180 36.249 22.559 1.00 70.30 291 LEU B O 1
ATOM 6914 N N . ARG B 1 292 ? 35.329 36.091 21.251 1.00 76.33 292 ARG B N 1
ATOM 6915 C CA . ARG B 1 292 ? 34.545 35.295 22.226 1.00 76.04 292 ARG B CA 1
ATOM 6916 C C . ARG B 1 292 ? 34.966 33.835 22.086 1.00 73.09 292 ARG B C 1
ATOM 6917 O O . ARG B 1 292 ? 34.524 33.174 21.141 1.00 72.40 292 ARG B O 1
ATOM 6925 N N . LEU B 1 293 ? 35.818 33.362 22.989 1.00 68.39 293 LEU B N 1
ATOM 6926 C CA . LEU B 1 293 ? 36.345 31.981 22.929 1.00 64.29 293 LEU B CA 1
ATOM 6927 C C . LEU B 1 293 ? 36.869 31.583 24.308 1.00 60.58 293 LEU B C 1
ATOM 6928 O O . LEU B 1 293 ? 37.870 32.179 24.735 1.00 62.02 293 LEU B O 1
ATOM 6933 N N . THR B 1 294 ? 36.205 30.631 24.971 1.00 55.34 294 THR B N 1
ATOM 6934 C CA . THR B 1 294 ? 36.629 30.059 26.275 1.00 51.03 294 THR B CA 1
ATOM 6935 C C . THR B 1 294 ? 37.680 28.993 26.002 1.00 49.98 294 THR B C 1
ATOM 6936 O O . THR B 1 294 ? 37.365 27.985 25.374 1.00 48.55 294 THR B O 1
ATOM 6940 N N . PRO B 1 295 ? 38.951 29.186 26.430 1.00 51.09 295 PRO B N 1
ATOM 6941 C CA . PRO B 1 295 ? 39.952 28.121 26.356 1.00 50.30 295 PRO B CA 1
ATOM 6942 C C . PRO B 1 295 ? 39.545 26.927 27.229 1.00 49.29 295 PRO B C 1
ATOM 6943 O O . PRO B 1 295 ? 38.850 27.122 28.208 1.00 49.63 295 PRO B O 1
ATOM 6947 N N . THR B 1 296 ? 39.997 25.729 26.861 1.00 49.20 296 THR B N 1
ATOM 6948 C CA . THR B 1 296 ? 39.671 24.458 27.558 1.00 49.48 296 THR B CA 1
ATOM 6949 C C . THR B 1 296 ? 40.093 24.538 29.033 1.00 51.79 296 THR B C 1
ATOM 6950 O O . THR B 1 296 ? 39.369 23.971 29.866 1.00 52.62 296 THR B O 1
ATOM 6954 N N . ARG B 1 297 ? 41.214 25.202 29.346 1.00 51.97 297 ARG B N 1
ATOM 6955 C CA . ARG B 1 297 ? 41.786 25.256 30.722 1.00 52.21 297 ARG B CA 1
ATOM 6956 C C . ARG B 1 297 ? 40.898 26.116 31.638 1.00 51.87 297 ARG B C 1
ATOM 6957 O O . ARG B 1 297 ? 40.938 25.889 32.867 1.00 52.02 297 ARG B O 1
ATOM 6965 N N . TYR B 1 298 ? 40.121 27.052 31.078 1.00 50.86 298 TYR B N 1
ATOM 6966 C CA . TYR B 1 298 ? 39.186 27.931 31.837 1.00 50.67 298 TYR B CA 1
ATOM 6967 C C . TYR B 1 298 ? 38.034 27.092 32.403 1.00 50.06 298 TYR B C 1
ATOM 6968 O O . TYR B 1 298 ? 37.510 27.438 33.473 1.00 49.46 298 TYR B O 1
ATOM 6985 N N . LYS B 1 300 ? 38.360 23.918 33.281 1.00 49.79 300 LYS B N 1
ATOM 6986 C CA . LYS B 1 300 ? 39.035 23.240 34.417 1.00 51.42 300 LYS B CA 1
ATOM 6987 C C . LYS B 1 300 ? 39.129 24.211 35.599 1.00 48.65 300 LYS B C 1
ATOM 6988 O O . LYS B 1 300 ? 38.939 23.765 36.742 1.00 48.44 300 LYS B O 1
ATOM 6994 N N . ASN B 1 301 ? 39.429 25.481 35.333 1.00 46.04 301 ASN B N 1
ATOM 6995 C CA . ASN B 1 301 ? 39.512 26.542 36.370 1.00 46.38 301 ASN B CA 1
ATOM 6996 C C . ASN B 1 301 ? 38.121 26.768 36.976 1.00 44.89 301 ASN B C 1
ATOM 6997 O O . ASN B 1 301 ? 38.041 26.931 38.211 1.00 44.94 301 ASN B O 1
ATOM 7002 N N . GLY B 1 302 ? 37.079 26.791 36.136 1.00 43.15 302 GLY B N 1
ATOM 7003 C CA . GLY B 1 302 ? 35.674 26.968 36.554 1.00 41.93 302 GLY B CA 1
ATOM 7004 C C . GLY B 1 302 ? 35.212 25.848 37.472 1.00 41.84 302 GLY B C 1
ATOM 7005 O O . GLY B 1 302 ? 34.369 26.119 38.347 1.00 42.13 302 GLY B O 1
ATOM 7006 N N . GLU B 1 303 ? 35.728 24.630 37.278 1.00 43.14 303 GLU B N 1
ATOM 7007 C CA . GLU B 1 303 ? 35.421 23.446 38.129 1.00 46.47 303 GLU B CA 1
ATOM 7008 C C . GLU B 1 303 ? 35.929 23.694 39.551 1.00 46.62 303 GLU B C 1
ATOM 7009 O O . GLU B 1 303 ? 35.175 23.417 40.500 1.00 48.30 303 GLU B O 1
ATOM 7015 N N . GLN B 1 304 ? 37.170 24.172 39.675 1.00 46.69 304 GLN B N 1
ATOM 7016 C CA . GLN B 1 304 ? 37.842 24.452 40.971 1.00 46.06 304 GLN B CA 1
ATOM 7017 C C . GLN B 1 304 ? 37.124 25.607 41.672 1.00 43.93 304 GLN B C 1
ATOM 7018 O O . GLN B 1 304 ? 36.957 25.530 42.899 1.00 44.28 304 GLN B O 1
ATOM 7024 N N . ALA B 1 305 ? 36.727 26.636 40.919 1.00 42.41 305 ALA B N 1
ATOM 7025 C CA . ALA B 1 305 ? 35.988 27.815 41.424 1.00 42.97 305 ALA B CA 1
ATOM 7026 C C . ALA B 1 305 ? 34.639 27.369 41.998 1.00 43.43 305 ALA B C 1
ATOM 7027 O O . ALA B 1 305 ? 34.303 27.803 43.113 1.00 42.46 305 ALA B O 1
ATOM 7029 N N . GLU B 1 306 ? 33.907 26.521 41.269 1.00 44.85 306 GLU B N 1
ATOM 7030 C CA . GLU B 1 306 ? 32.553 26.039 41.656 1.00 45.42 306 GLU B CA 1
ATOM 7031 C C . GLU B 1 306 ? 32.640 25.252 42.969 1.00 44.13 306 GLU B C 1
ATOM 7032 O O . GLU B 1 306 ? 31.759 25.450 43.820 1.00 42.87 306 GLU B O 1
ATOM 7038 N N . GLN B 1 307 ? 33.655 24.396 43.128 1.00 45.73 307 GLN B N 1
ATOM 7039 C CA . GLN B 1 307 ? 33.919 23.653 44.394 1.00 48.46 307 GLN B CA 1
ATOM 7040 C C . GLN B 1 307 ? 34.036 24.647 45.560 1.00 45.24 307 GLN B C 1
ATOM 7041 O O . GLN B 1 307 ? 33.410 24.406 46.606 1.00 44.05 307 GLN B O 1
ATOM 7047 N N . LEU B 1 308 ? 34.813 25.720 45.382 1.00 42.78 308 LEU B N 1
ATOM 7048 C CA . LEU B 1 308 ? 35.064 26.747 46.431 1.00 43.37 308 LEU B CA 1
ATOM 7049 C C . LEU B 1 308 ? 33.761 27.490 46.754 1.00 41.62 308 LEU B C 1
ATOM 7050 O O . LEU B 1 308 ? 33.488 27.688 47.946 1.00 41.59 308 LEU B O 1
ATOM 7055 N N . LEU B 1 309 ? 32.982 27.882 45.743 1.00 41.26 309 LEU B N 1
ATOM 7056 C CA . LEU B 1 309 ? 31.709 28.628 45.944 1.00 42.68 309 LEU B CA 1
ATOM 7057 C C . LEU B 1 309 ? 30.729 27.772 46.759 1.00 41.87 309 LEU B C 1
ATOM 7058 O O . LEU B 1 309 ? 30.037 28.342 47.621 1.00 42.04 309 LEU B O 1
ATOM 7063 N N . ARG B 1 310 ? 30.678 26.461 46.505 1.00 42.25 310 ARG B N 1
ATOM 7064 C CA . ARG B 1 310 ? 29.750 25.521 47.195 1.00 44.03 310 ARG B CA 1
ATOM 7065 C C . ARG B 1 310 ? 30.206 25.320 48.646 1.00 44.90 310 ARG B C 1
ATOM 7066 O O . ARG B 1 310 ? 29.324 25.250 49.526 1.00 45.14 310 ARG B O 1
ATOM 7074 N N . GLN B 1 311 ? 31.521 25.219 48.881 1.00 46.33 311 GLN B N 1
ATOM 7075 C CA . GLN B 1 311 ? 32.126 25.160 50.242 1.00 47.10 311 GLN B CA 1
ATOM 7076 C C . GLN B 1 311 ? 31.677 26.381 51.054 1.00 47.12 311 GLN B C 1
ATOM 7077 O O . GLN B 1 311 ? 31.300 26.201 52.229 1.00 49.65 311 GLN B O 1
ATOM 7083 N N . LEU B 1 312 ? 31.720 27.573 50.448 1.00 45.37 312 LEU B N 1
ATOM 7084 C CA . LEU B 1 312 ? 31.389 28.858 51.120 1.00 44.87 312 LEU B CA 1
ATOM 7085 C C . LEU B 1 312 ? 29.877 28.972 51.348 1.00 45.27 312 LEU B C 1
ATOM 7086 O O . LEU B 1 312 ? 29.494 29.507 52.405 1.00 44.56 312 LEU B O 1
ATOM 7091 N N . ILE B 1 313 ? 29.052 28.523 50.395 1.00 45.58 313 ILE B N 1
ATOM 7092 C CA . ILE B 1 313 ? 27.562 28.478 50.543 1.00 47.30 313 ILE B CA 1
ATOM 7093 C C . ILE B 1 313 ? 27.211 27.536 51.706 1.00 48.68 313 ILE B C 1
ATOM 7094 O O . ILE B 1 313 ? 26.302 27.872 52.483 1.00 46.84 313 ILE B O 1
ATOM 7099 N N . GLU B 1 314 ? 27.915 26.407 51.821 1.00 52.43 314 GLU B N 1
ATOM 7100 C CA . GLU B 1 314 ? 27.721 25.398 52.897 1.00 56.62 314 GLU B CA 1
ATOM 7101 C C . GLU B 1 314 ? 28.155 25.984 54.250 1.00 56.19 314 GLU B C 1
ATOM 7102 O O . GLU B 1 314 ? 27.544 25.631 55.269 1.00 57.15 314 GLU B O 1
ATOM 7108 N N . LYS B 1 315 ? 29.160 26.862 54.248 1.00 56.98 315 LYS B N 1
ATOM 7109 C CA . LYS B 1 315 ? 29.867 27.362 55.459 1.00 57.03 315 LYS B CA 1
ATOM 7110 C C . LYS B 1 315 ? 29.156 28.597 56.030 1.00 55.55 315 LYS B C 1
ATOM 7111 O O . LYS B 1 315 ? 28.913 28.628 57.249 1.00 56.98 315 LYS B O 1
ATOM 7117 N N . ASP B 1 316 ? 28.855 29.588 55.188 1.00 53.74 316 ASP B N 1
ATOM 7118 C CA . ASP B 1 316 ? 28.343 30.918 55.616 1.00 52.93 316 ASP B CA 1
ATOM 7119 C C . ASP B 1 316 ? 26.817 30.874 55.755 1.00 53.84 316 ASP B C 1
ATOM 7120 O O . ASP B 1 316 ? 26.163 30.185 54.962 1.00 55.28 316 ASP B O 1
ATOM 7125 N N . GLU B 1 317 ? 26.286 31.621 56.724 1.00 55.35 317 GLU B N 1
ATOM 7126 C CA . GLU B 1 317 ? 24.845 31.675 57.085 1.00 56.55 317 GLU B CA 1
ATOM 7127 C C . GLU B 1 317 ? 24.075 32.476 56.028 1.00 53.64 317 GLU B C 1
ATOM 7128 O O . GLU B 1 317 ? 22.971 32.042 55.651 1.00 52.53 317 GLU B O 1
ATOM 7134 N N . ALA B 1 318 ? 24.632 33.607 55.581 1.00 49.77 318 ALA B N 1
ATOM 7135 C CA . ALA B 1 318 ? 24.023 34.514 54.581 1.00 48.43 318 ALA B CA 1
ATOM 7136 C C . ALA B 1 318 ? 23.999 33.836 53.205 1.00 46.83 318 ALA B C 1
ATOM 7137 O O . ALA B 1 318 ? 22.955 33.901 52.541 1.00 45.55 318 ALA B O 1
ATOM 7139 N N . LEU B 1 319 ? 25.111 33.214 52.800 1.00 45.19 319 LEU B N 1
ATOM 7140 C CA . LEU B 1 319 ? 25.265 32.555 51.475 1.00 43.90 319 LEU B CA 1
ATOM 7141 C C . LEU B 1 319 ? 24.367 31.311 51.401 1.00 43.84 319 LEU B C 1
ATOM 7142 O O . LEU B 1 319 ? 23.859 31.029 50.305 1.00 43.13 319 LEU B O 1
ATOM 7147 N N . ALA B 1 320 ? 24.205 30.579 52.510 1.00 44.23 320 ALA B N 1
ATOM 7148 C CA . ALA B 1 320 ? 23.340 29.378 52.612 1.00 44.57 320 ALA B CA 1
ATOM 7149 C C . ALA B 1 320 ? 21.880 29.775 52.373 1.00 45.23 320 ALA B C 1
ATOM 7150 O O . ALA B 1 320 ? 21.152 29.010 51.721 1.00 46.20 320 ALA B O 1
ATOM 7152 N N . LYS B 1 321 ? 21.478 30.944 52.876 1.00 46.53 321 LYS B N 1
ATOM 7153 C CA . LYS B 1 321 ? 20.085 31.449 52.797 1.00 47.70 321 LYS B CA 1
ATOM 7154 C C . LYS B 1 321 ? 19.744 31.836 51.354 1.00 48.19 321 LYS B C 1
ATOM 7155 O O . LYS B 1 321 ? 18.649 31.458 50.891 1.00 48.90 321 LYS B O 1
ATOM 7161 N N . TYR B 1 322 ? 20.640 32.565 50.678 1.00 47.41 322 TYR B N 1
ATOM 7162 C CA . TYR B 1 322 ? 20.345 33.295 49.416 1.00 46.99 322 TYR B CA 1
ATOM 7163 C C . TYR B 1 322 ? 20.909 32.573 48.189 1.00 45.82 322 TYR B C 1
ATOM 7164 O O . TYR B 1 322 ? 20.194 32.498 47.186 1.00 47.29 322 TYR B O 1
ATOM 7173 N N . VAL B 1 323 ? 22.148 32.085 48.240 1.00 44.80 323 VAL B N 1
ATOM 7174 C CA . VAL B 1 323 ? 22.932 31.803 47.001 1.00 45.13 323 VAL B CA 1
ATOM 7175 C C . VAL B 1 323 ? 22.720 30.359 46.547 1.00 44.42 323 VAL B C 1
ATOM 7176 O O . VAL B 1 323 ? 22.818 29.431 47.366 1.00 43.05 323 VAL B O 1
ATOM 7188 N N . VAL B 1 325 ? 24.130 28.141 42.770 1.00 46.24 325 VAL B N 1
ATOM 7189 C CA . VAL B 1 325 ? 25.038 28.292 41.603 1.00 47.26 325 VAL B CA 1
ATOM 7190 C C . VAL B 1 325 ? 24.619 27.304 40.517 1.00 48.25 325 VAL B C 1
ATOM 7191 O O . VAL B 1 325 ? 23.971 26.279 40.833 1.00 48.46 325 VAL B O 1
ATOM 7195 N N . CYS B 1 326 ? 24.990 27.623 39.279 1.00 48.75 326 CYS B N 1
ATOM 7196 C CA . CYS B 1 326 ? 24.812 26.747 38.098 1.00 50.01 326 CYS B CA 1
ATOM 7197 C C . CYS B 1 326 ? 25.831 25.611 38.160 1.00 48.68 326 CYS B C 1
ATOM 7198 O O . CYS B 1 326 ? 27.002 25.881 38.497 1.00 48.94 326 CYS B O 1
ATOM 7201 N N . ASP B 1 327 ? 25.389 24.391 37.848 1.00 45.03 327 ASP B N 1
ATOM 7202 C CA . ASP B 1 327 ? 26.278 23.221 37.650 1.00 43.35 327 ASP B CA 1
ATOM 7203 C C . ASP B 1 327 ? 26.912 23.351 36.259 1.00 42.60 327 ASP B C 1
ATOM 7204 O O . ASP B 1 327 ? 26.179 23.234 35.252 1.00 40.44 327 ASP B O 1
ATOM 7209 N N . GLU B 1 328 ? 28.222 23.612 36.211 1.00 43.25 328 GLU B N 1
ATOM 7210 C CA . GLU B 1 328 ? 29.006 23.785 34.957 1.00 43.03 328 GLU B CA 1
ATOM 7211 C C . GLU B 1 328 ? 30.102 22.715 34.879 1.00 42.67 328 GLU B C 1
ATOM 7212 O O . GLU B 1 328 ? 31.089 22.936 34.153 1.00 42.76 328 GLU B O 1
ATOM 7218 N N . THR B 1 329 ? 29.922 21.587 35.576 1.00 43.74 329 THR B N 1
ATOM 7219 C CA . THR B 1 329 ? 30.947 20.519 35.745 1.00 45.10 329 THR B CA 1
ATOM 7220 C C . THR B 1 329 ? 30.974 19.603 34.515 1.00 46.28 329 THR B C 1
ATOM 7221 O O . THR B 1 329 ? 32.069 19.103 34.184 1.00 49.34 329 THR B O 1
ATOM 7225 N N . ALA B 1 330 ? 29.818 19.382 33.879 1.00 45.06 330 ALA B N 1
ATOM 7226 C CA . ALA B 1 330 ? 29.664 18.529 32.679 1.00 44.32 330 ALA B CA 1
ATOM 7227 C C . ALA B 1 330 ? 30.168 19.294 31.455 1.00 43.67 330 ALA B C 1
ATOM 7228 O O . ALA B 1 330 ? 29.391 20.097 30.907 1.00 45.14 330 ALA B O 1
ATOM 7230 N N . TRP B 1 331 ? 31.422 19.068 31.054 1.00 42.73 331 TRP B N 1
ATOM 7231 C CA . TRP B 1 331 ? 32.010 19.675 29.829 1.00 42.90 331 TRP B CA 1
ATOM 7232 C C . TRP B 1 331 ? 32.954 18.685 29.139 1.00 42.28 331 TRP B C 1
ATOM 7233 O O . TRP B 1 331 ? 33.582 17.853 29.830 1.00 41.67 331 TRP B O 1
ATOM 7244 N N . TRP B 1 332 ? 33.039 18.797 27.814 1.00 41.82 332 TRP B N 1
ATOM 7245 C CA . TRP B 1 332 ? 33.928 17.993 26.938 1.00 41.72 332 TRP B CA 1
ATOM 7246 C C . TRP B 1 332 ? 34.702 18.943 26.026 1.00 42.70 332 TRP B C 1
ATOM 7247 O O . TRP B 1 332 ? 34.151 20.005 25.667 1.00 41.89 332 TRP B O 1
ATOM 7258 N N . SER B 1 333 ? 35.930 18.567 25.672 1.00 44.13 333 SER B N 1
ATOM 7259 C CA . SER B 1 333 ? 36.841 19.372 24.821 1.00 45.93 333 SER B CA 1
ATOM 7260 C C . SER B 1 333 ? 37.636 18.455 23.899 1.00 47.02 333 SER B C 1
ATOM 7261 O O . SER B 1 333 ? 37.942 17.323 24.313 1.00 47.04 333 SER B O 1
ATOM 7264 N N . TYR B 1 334 ? 37.959 18.943 22.701 1.00 49.56 334 TYR B N 1
ATOM 7265 C CA . TYR B 1 334 ? 38.984 18.336 21.819 1.00 51.18 334 TYR B CA 1
ATOM 7266 C C . TYR B 1 334 ? 40.336 18.452 22.524 1.00 51.39 334 TYR B C 1
ATOM 7267 O O . TYR B 1 334 ? 40.567 19.415 23.280 1.00 51.54 334 TYR B O 1
ATOM 7284 N N . GLY B 1 336 ? 44.572 17.632 21.398 1.00 59.83 336 GLY B N 1
ATOM 7285 C CA . GLY B 1 336 ? 45.594 17.156 20.449 1.00 63.08 336 GLY B CA 1
ATOM 7286 C C . GLY B 1 336 ? 46.397 16.008 21.041 1.00 67.37 336 GLY B C 1
ATOM 7287 O O . GLY B 1 336 ? 46.398 15.863 22.282 1.00 66.87 336 GLY B O 1
ATOM 7288 N N . GLN B 1 337 ? 47.093 15.236 20.201 1.00 75.66 337 GLN B N 1
ATOM 7289 C CA . GLN B 1 337 ? 47.890 14.054 20.635 1.00 78.41 337 GLN B CA 1
ATOM 7290 C C . GLN B 1 337 ? 49.118 14.515 21.437 1.00 76.95 337 GLN B C 1
ATOM 7291 O O . GLN B 1 337 ? 49.662 13.687 22.191 1.00 76.63 337 GLN B O 1
ATOM 7297 N N . ASP B 1 338 ? 49.524 15.784 21.304 1.00 75.52 338 ASP B N 1
ATOM 7298 C CA . ASP B 1 338 ? 50.628 16.400 22.093 1.00 76.39 338 ASP B CA 1
ATOM 7299 C C . ASP B 1 338 ? 50.189 16.627 23.550 1.00 77.29 338 ASP B C 1
ATOM 7300 O O . ASP B 1 338 ? 51.081 16.819 24.402 1.00 76.92 338 ASP B O 1
ATOM 7305 N N . ASN B 1 339 ? 48.878 16.618 23.823 1.00 77.18 339 ASN B N 1
ATOM 7306 C CA . ASN B 1 339 ? 48.272 16.777 25.177 1.00 73.20 339 ASN B CA 1
ATOM 7307 C C . ASN B 1 339 ? 48.632 18.154 25.754 1.00 69.92 339 ASN B C 1
ATOM 7308 O O . ASN B 1 339 ? 48.773 18.252 26.987 1.00 70.28 339 ASN B O 1
ATOM 7313 N N . ASP B 1 340 ? 48.744 19.178 24.901 1.00 66.80 340 ASP B N 1
ATOM 7314 C CA . ASP B 1 340 ? 48.987 20.590 25.304 1.00 66.01 340 ASP B CA 1
ATOM 7315 C C . ASP B 1 340 ? 47.630 21.291 25.451 1.00 65.96 340 ASP B C 1
ATOM 7316 O O . ASP B 1 340 ? 47.006 21.612 24.416 1.00 66.77 340 ASP B O 1
ATOM 7321 N N . ILE B 1 341 ? 47.190 21.508 26.693 1.00 64.96 341 ILE B N 1
ATOM 7322 C CA . ILE B 1 341 ? 45.881 22.146 27.025 1.00 64.10 341 ILE B CA 1
ATOM 7323 C C . ILE B 1 341 ? 45.928 23.639 26.669 1.00 63.87 341 ILE B C 1
ATOM 7324 O O . ILE B 1 341 ? 44.849 24.223 26.477 1.00 65.07 341 ILE B O 1
ATOM 7329 N N . PHE B 1 342 ? 47.121 24.231 26.569 1.00 63.62 342 PHE B N 1
ATOM 7330 C CA . PHE B 1 342 ? 47.314 25.690 26.345 1.00 65.44 342 PHE B CA 1
ATOM 7331 C C . PHE B 1 342 ? 47.115 26.078 24.873 1.00 65.95 342 PHE B C 1
ATOM 7332 O O . PHE B 1 342 ? 47.180 27.291 24.594 1.00 66.26 342 PHE B O 1
ATOM 7340 N N . LYS B 1 343 ? 46.882 25.119 23.968 1.00 66.79 343 LYS B N 1
ATOM 7341 C CA . LYS B 1 343 ? 46.604 25.413 22.534 1.00 66.85 343 LYS B CA 1
ATOM 7342 C C . LYS B 1 343 ? 45.294 26.199 22.419 1.00 63.57 343 LYS B C 1
ATOM 7343 O O . LYS B 1 343 ? 44.310 25.814 23.078 1.00 63.51 343 LYS B O 1
ATOM 7349 N N . ASP B 1 344 ? 45.301 27.267 21.616 1.00 61.47 344 ASP B N 1
ATOM 7350 C CA . ASP B 1 344 ? 44.117 28.119 21.328 1.00 61.68 344 ASP B CA 1
ATOM 7351 C C . ASP B 1 344 ? 43.088 27.304 20.534 1.00 58.65 344 ASP B C 1
ATOM 7352 O O . ASP B 1 344 ? 41.885 27.588 20.675 1.00 57.62 344 ASP B O 1
ATOM 7357 N N . GLN B 1 345 ? 43.551 26.334 19.737 1.00 56.01 345 GLN B N 1
ATOM 7358 C CA . GLN B 1 345 ? 42.712 25.465 18.867 1.00 55.45 345 GLN B CA 1
ATOM 7359 C C . GLN B 1 345 ? 41.617 24.772 19.691 1.00 53.84 345 GLN B C 1
ATOM 7360 O O . GLN B 1 345 ? 40.491 24.650 19.168 1.00 53.35 345 GLN B O 1
ATOM 7366 N N . LEU B 1 346 ? 41.929 24.330 20.916 1.00 51.20 346 LEU B N 1
ATOM 7367 C CA . LEU B 1 346 ? 41.054 23.429 21.719 1.00 50.92 346 LEU B CA 1
ATOM 7368 C C . LEU B 1 346 ? 39.715 24.115 22.029 1.00 51.30 346 LEU B C 1
ATOM 7369 O O . LEU B 1 346 ? 38.691 23.408 22.058 1.00 52.43 346 LEU B O 1
ATOM 7374 N N . GLY B 1 347 ? 39.722 25.431 22.263 1.00 48.78 347 GLY B N 1
ATOM 7375 C CA . GLY B 1 347 ? 38.529 26.218 22.636 1.00 47.94 347 GLY B CA 1
ATOM 7376 C C . GLY B 1 347 ? 37.446 26.207 21.565 1.00 46.76 347 GLY B C 1
ATOM 7377 O O . GLY B 1 347 ? 36.267 26.378 21.928 1.00 46.84 347 GLY B O 1
ATOM 7378 N N . HIS B 1 348 ? 37.821 26.028 20.294 1.00 44.52 348 HIS B N 1
ATOM 7379 C CA . HIS B 1 348 ? 36.910 26.087 19.119 1.00 43.41 348 HIS B CA 1
ATOM 7380 C C . HIS B 1 348 ? 36.021 24.839 19.031 1.00 42.27 348 HIS B C 1
ATOM 7381 O O . HIS B 1 348 ? 35.005 24.908 18.327 1.00 41.51 348 HIS B O 1
ATOM 7388 N N . LEU B 1 349 ? 36.391 23.739 19.689 1.00 42.19 349 LEU B N 1
ATOM 7389 C CA . LEU B 1 349 ? 35.627 22.461 19.658 1.00 41.81 349 LEU B CA 1
ATOM 7390 C C . LEU B 1 349 ? 35.440 21.955 21.093 1.00 41.40 349 LEU B C 1
ATOM 7391 O O . LEU B 1 349 ? 36.198 21.058 21.531 1.00 41.27 349 LEU B O 1
ATOM 7396 N N . THR B 1 350 ? 34.475 22.544 21.801 1.00 40.77 350 THR B N 1
ATOM 7397 C CA . THR B 1 350 ? 34.085 22.189 23.189 1.00 42.59 350 THR B CA 1
ATOM 7398 C C . THR B 1 350 ? 32.561 22.162 23.305 1.00 43.81 350 THR B C 1
ATOM 7399 O O . THR B 1 350 ? 31.873 22.697 22.410 1.00 43.31 350 THR B O 1
ATOM 7403 N N . VAL B 1 351 ? 32.060 21.555 24.377 1.00 43.58 351 VAL B N 1
ATOM 7404 C CA . VAL B 1 351 ? 30.626 21.623 24.775 1.00 42.89 351 VAL B CA 1
ATOM 7405 C C . VAL B 1 351 ? 30.571 21.580 26.304 1.00 42.92 351 VAL B C 1
ATOM 7406 O O . VAL B 1 351 ? 31.299 20.768 26.909 1.00 42.16 351 VAL B O 1
ATOM 7410 N N . GLN B 1 352 ? 29.758 22.458 26.892 1.00 43.33 352 GLN B N 1
ATOM 7411 C CA . GLN B 1 352 ? 29.586 22.593 28.359 1.00 43.79 352 GLN B CA 1
ATOM 7412 C C . GLN B 1 352 ? 28.091 22.715 28.658 1.00 43.25 352 GLN B C 1
ATOM 7413 O O . GLN B 1 352 ? 27.448 23.616 28.092 1.00 42.95 352 GLN B O 1
ATOM 7419 N N . LEU B 1 353 ? 27.566 21.832 29.509 1.00 43.80 353 LEU B N 1
ATOM 7420 C CA . LEU B 1 353 ? 26.140 21.832 29.924 1.00 45.41 353 LEU B CA 1
ATOM 7421 C C . LEU B 1 353 ? 25.978 22.708 31.170 1.00 46.97 353 LEU B C 1
ATOM 7422 O O . LEU B 1 353 ? 26.760 22.534 32.128 1.00 47.68 353 LEU B O 1
ATOM 7427 N N . ARG B 1 354 ? 25.004 23.620 31.138 1.00 47.95 354 ARG B N 1
ATOM 7428 C CA . ARG B 1 354 ? 24.623 24.482 32.284 1.00 50.50 354 ARG B CA 1
ATOM 7429 C C . ARG B 1 354 ? 23.287 24.003 32.851 1.00 50.65 354 ARG B C 1
ATOM 7430 O O . ARG B 1 354 ? 22.270 24.136 32.142 1.00 49.88 354 ARG B O 1
ATOM 7438 N N . LYS B 1 355 ? 23.296 23.486 34.082 1.00 51.28 355 LYS B N 1
ATOM 7439 C CA . LYS B 1 355 ? 22.073 23.085 34.822 1.00 53.26 355 LYS B CA 1
ATOM 7440 C C . LYS B 1 355 ? 21.796 24.127 35.906 1.00 50.78 355 LYS B C 1
ATOM 7441 O O . LYS B 1 355 ? 22.586 24.217 36.865 1.00 50.29 355 LYS B O 1
ATOM 7447 N N . TYR B 1 356 ? 20.707 24.880 35.749 1.00 49.20 356 TYR B N 1
ATOM 7448 C CA . TYR B 1 356 ? 20.190 25.834 36.761 1.00 49.81 356 TYR B CA 1
ATOM 7449 C C . TYR B 1 356 ? 19.511 25.022 37.858 1.00 49.89 356 TYR B C 1
ATOM 7450 O O . TYR B 1 356 ? 19.007 23.934 37.586 1.00 50.13 356 TYR B O 1
ATOM 7459 N N . PRO B 1 357 ? 19.521 25.499 39.125 1.00 51.42 357 PRO B N 1
ATOM 7460 C CA . PRO B 1 357 ? 18.958 24.742 40.245 1.00 51.95 357 PRO B CA 1
ATOM 7461 C C . PRO B 1 357 ? 17.591 24.115 39.924 1.00 52.31 357 PRO B C 1
ATOM 7462 O O . PRO B 1 357 ? 16.723 24.803 39.417 1.00 50.30 357 PRO B O 1
ATOM 7466 N N . GLU B 1 358 ? 17.449 22.822 40.226 1.00 55.96 358 GLU B N 1
ATOM 7467 C CA . GLU B 1 358 ? 16.267 21.982 39.891 1.00 59.62 358 GLU B CA 1
ATOM 7468 C C . GLU B 1 358 ? 15.014 22.546 40.576 1.00 57.44 358 GLU B C 1
ATOM 7469 O O . GLU B 1 358 ? 13.944 22.522 39.949 1.00 55.44 358 GLU B O 1
ATOM 7475 N N . VAL B 1 359 ? 15.154 23.042 41.809 1.00 57.49 359 VAL B N 1
ATOM 7476 C CA . VAL B 1 359 ? 14.047 23.598 42.647 1.00 58.27 359 VAL B CA 1
ATOM 7477 C C . VAL B 1 359 ? 13.412 24.824 41.963 1.00 58.16 359 VAL B C 1
ATOM 7478 O O . VAL B 1 359 ? 12.199 25.032 42.162 1.00 58.01 359 VAL B O 1
ATOM 7482 N N . LEU B 1 360 ? 14.175 25.605 41.188 1.00 58.65 360 LEU B N 1
ATOM 7483 C CA . LEU B 1 360 ? 13.657 26.798 40.455 1.00 59.78 360 LEU B CA 1
ATOM 7484 C C . LEU B 1 360 ? 12.742 26.358 39.308 1.00 59.27 360 LEU B C 1
ATOM 7485 O O . LEU B 1 360 ? 11.712 27.026 39.088 1.00 57.17 360 LEU B O 1
ATOM 7490 N N . ALA B 1 361 ? 13.128 25.306 38.580 1.00 59.94 361 ALA B N 1
ATOM 7491 C CA . ALA B 1 361 ? 12.409 24.799 37.388 1.00 61.32 361 ALA B CA 1
ATOM 7492 C C . ALA B 1 361 ? 11.017 24.287 37.788 1.00 61.17 361 ALA B C 1
ATOM 7493 O O . ALA B 1 361 ? 10.096 24.402 36.962 1.00 63.90 361 ALA B O 1
ATOM 7495 N N . LYS B 1 362 ? 10.868 23.771 39.013 1.00 61.79 362 LYS B N 1
ATOM 7496 C CA . LYS B 1 362 ? 9.607 23.169 39.531 1.00 63.31 362 LYS B CA 1
ATOM 7497 C C . LYS B 1 362 ? 8.758 24.219 40.262 1.00 60.36 362 LYS B C 1
ATOM 7498 O O . LYS B 1 362 ? 7.610 23.896 40.610 1.00 59.72 362 LYS B O 1
ATOM 7504 N N . ASN B 1 363 ? 9.300 25.417 40.496 1.00 59.58 363 ASN B N 1
ATOM 7505 C CA . ASN B 1 363 ? 8.590 26.558 41.137 1.00 58.19 363 ASN B CA 1
ATOM 7506 C C . ASN B 1 363 ? 8.157 27.547 40.046 1.00 58.49 363 ASN B C 1
ATOM 7507 O O . ASN B 1 363 ? 9.044 28.196 39.457 1.00 58.76 363 ASN B O 1
ATOM 7512 N N . ASP B 1 364 ? 6.850 27.659 39.776 1.00 59.20 364 ASP B N 1
ATOM 7513 C CA . ASP B 1 364 ? 6.308 28.522 38.689 1.00 61.06 364 ASP B CA 1
ATOM 7514 C C . ASP B 1 364 ? 5.753 29.832 39.269 1.00 59.74 364 ASP B C 1
ATOM 7515 O O . ASP B 1 364 ? 5.314 30.677 38.470 1.00 58.55 364 ASP B O 1
ATOM 7520 N N . THR B 1 365 ? 5.776 30.007 40.595 1.00 59.88 365 THR B N 1
ATOM 7521 C CA . THR B 1 365 ? 5.385 31.273 41.276 1.00 61.30 365 THR B CA 1
ATOM 7522 C C . THR B 1 365 ? 6.573 32.248 41.279 1.00 58.92 365 THR B C 1
ATOM 7523 O O . THR B 1 365 ? 6.324 33.464 41.372 1.00 61.59 365 THR B O 1
ATOM 7527 N N . GLN B 1 366 ? 7.808 31.743 41.182 1.00 54.67 366 GLN B N 1
ATOM 7528 C CA . GLN B 1 366 ? 9.041 32.578 41.170 1.00 51.56 366 GLN B CA 1
ATOM 7529 C C . GLN B 1 366 ? 9.402 32.933 39.724 1.00 48.55 366 GLN B C 1
ATOM 7530 O O . GLN B 1 366 ? 9.024 32.178 38.808 1.00 49.62 366 GLN B O 1
ATOM 7536 N N . GLN B 1 367 ? 10.099 34.057 39.547 1.00 44.89 367 GLN B N 1
ATOM 7537 C CA . GLN B 1 367 ? 10.551 34.585 38.234 1.00 43.90 367 GLN B CA 1
ATOM 7538 C C . GLN B 1 367 ? 12.052 34.902 38.321 1.00 42.37 367 GLN B C 1
ATOM 7539 O O . GLN B 1 367 ? 12.418 35.846 39.043 1.00 41.69 367 GLN B O 1
ATOM 7545 N N . LEU B 1 368 ? 12.883 34.129 37.617 1.00 40.96 368 LEU B N 1
ATOM 7546 C CA . LEU B 1 368 ? 14.360 34.278 37.601 1.00 40.59 368 LEU B CA 1
ATOM 7547 C C . LEU B 1 368 ? 14.723 35.373 36.593 1.00 40.28 368 LEU B C 1
ATOM 7548 O O . LEU B 1 368 ? 14.411 35.206 35.398 1.00 39.96 368 LEU B O 1
ATOM 7553 N N . VAL B 1 369 ? 15.338 36.461 37.068 1.00 39.31 369 VAL B N 1
ATOM 7554 C CA . VAL B 1 369 ? 15.676 37.661 36.249 1.00 38.92 369 VAL B CA 1
ATOM 7555 C C . VAL B 1 369 ? 17.145 38.023 36.475 1.00 39.21 369 VAL B C 1
ATOM 7556 O O . VAL B 1 369 ? 17.538 38.229 37.644 1.00 39.91 369 VAL B O 1
ATOM 7560 N N . SER B 1 370 ? 17.924 38.100 35.393 1.00 39.41 370 SER B N 1
ATOM 7561 C CA . SER B 1 370 ? 19.329 38.578 35.419 1.00 39.76 370 SER B CA 1
ATOM 7562 C C . SER B 1 370 ? 19.343 40.068 35.764 1.00 40.28 370 SER B C 1
ATOM 7563 O O . SER B 1 370 ? 18.428 40.808 35.344 1.00 40.34 370 SER B O 1
ATOM 7574 N N . ALA B 1 372 ? 21.344 42.152 34.623 1.00 39.11 372 ALA B N 1
ATOM 7575 C CA . ALA B 1 372 ? 21.609 42.828 33.332 1.00 39.14 372 ALA B CA 1
ATOM 7576 C C . ALA B 1 372 ? 20.283 43.233 32.681 1.00 39.81 372 ALA B C 1
ATOM 7577 O O . ALA B 1 372 ? 20.240 44.301 32.056 1.00 41.68 372 ALA B O 1
ATOM 7579 N N . ALA B 1 373 ? 19.254 42.393 32.809 1.00 40.22 373 ALA B N 1
ATOM 7580 C CA . ALA B 1 373 ? 17.907 42.607 32.231 1.00 40.89 373 ALA B CA 1
ATOM 7581 C C . ALA B 1 373 ? 17.218 43.791 32.921 1.00 41.12 373 ALA B C 1
ATOM 7582 O O . ALA B 1 373 ? 16.444 44.489 32.250 1.00 40.83 373 ALA B O 1
ATOM 7584 N N . LEU B 1 374 ? 17.483 44.006 34.213 1.00 41.71 374 LEU B N 1
ATOM 7585 C CA . LEU B 1 374 ? 16.860 45.100 35.008 1.00 42.01 374 LEU B CA 1
ATOM 7586 C C . LEU B 1 374 ? 17.460 46.461 34.613 1.00 41.92 374 LEU B C 1
ATOM 7587 O O . LEU B 1 374 ? 16.856 47.482 34.976 1.00 43.54 374 LEU B O 1
ATOM 7592 N N . ALA B 1 375 ? 18.585 46.487 33.893 1.00 43.02 375 ALA B N 1
ATOM 7593 C CA . ALA B 1 375 ? 19.227 47.725 33.383 1.00 45.13 375 ALA B CA 1
ATOM 7594 C C . ALA B 1 375 ? 18.574 48.177 32.068 1.00 46.57 375 ALA B C 1
ATOM 7595 O O . ALA B 1 375 ? 18.875 49.303 31.619 1.00 48.42 375 ALA B O 1
ATOM 7597 N N . ALA B 1 376 ? 17.724 47.342 31.462 1.00 46.99 376 ALA B N 1
ATOM 7598 C CA . ALA B 1 376 ? 16.996 47.660 30.209 1.00 47.65 376 ALA B CA 1
ATOM 7599 C C . ALA B 1 376 ? 15.934 48.728 30.498 1.00 47.16 376 ALA B C 1
ATOM 7600 O O . ALA B 1 376 ? 15.203 48.582 31.494 1.00 47.08 376 ALA B O 1
ATOM 7602 N N . ASN B 1 377 ? 15.864 49.764 29.658 1.00 48.06 377 ASN B N 1
ATOM 7603 C CA . ASN B 1 377 ? 14.881 50.875 29.778 1.00 48.11 377 ASN B CA 1
ATOM 7604 C C . ASN B 1 377 ? 13.529 50.359 29.267 1.00 47.20 377 ASN B C 1
ATOM 7605 O O . ASN B 1 377 ? 13.133 50.714 28.143 1.00 44.64 377 ASN B O 1
ATOM 7610 N N . ASP B 1 378 ? 12.865 49.521 30.062 1.00 47.83 378 ASP B N 1
ATOM 7611 C CA . ASP B 1 378 ? 11.541 48.937 29.724 1.00 49.22 378 ASP B CA 1
ATOM 7612 C C . ASP B 1 378 ? 10.822 48.569 31.028 1.00 50.12 378 ASP B C 1
ATOM 7613 O O . ASP B 1 378 ? 11.489 48.066 31.954 1.00 49.29 378 ASP B O 1
ATOM 7618 N N . ARG B 1 379 ? 9.509 48.814 31.083 1.00 50.57 379 ARG B N 1
ATOM 7619 C CA . ARG B 1 379 ? 8.665 48.632 32.296 1.00 51.30 379 ARG B CA 1
ATOM 7620 C C . ARG B 1 379 ? 8.381 47.146 32.545 1.00 47.98 379 ARG B C 1
ATOM 7621 O O . ARG B 1 379 ? 8.110 46.799 33.707 1.00 46.95 379 ARG B O 1
ATOM 7629 N N . THR B 1 380 ? 8.440 46.312 31.499 1.00 45.83 380 THR B N 1
ATOM 7630 C CA . THR B 1 380 ? 7.824 44.957 31.446 1.00 44.62 380 THR B CA 1
ATOM 7631 C C . THR B 1 380 ? 8.274 44.095 32.631 1.00 43.73 380 THR B C 1
ATOM 7632 O O . THR B 1 380 ? 7.389 43.506 33.281 1.00 42.84 380 THR B O 1
ATOM 7636 N N . LEU B 1 381 ? 9.582 43.993 32.886 1.00 43.47 381 LEU B N 1
ATOM 7637 C CA . LEU B 1 381 ? 10.132 43.117 33.960 1.00 42.43 381 LEU B CA 1
ATOM 7638 C C . LEU B 1 381 ? 9.731 43.679 35.328 1.00 41.68 381 LEU B C 1
ATOM 7639 O O . LEU B 1 381 ? 9.407 42.877 36.222 1.00 41.18 381 LEU B O 1
ATOM 7644 N N . TYR B 1 382 ? 9.753 45.004 35.485 1.00 42.40 382 TYR B N 1
ATOM 7645 C CA . TYR B 1 382 ? 9.391 45.702 36.747 1.00 41.62 382 TYR B CA 1
ATOM 7646 C C . TYR B 1 382 ? 7.897 45.501 37.026 1.00 41.35 382 TYR B C 1
ATOM 7647 O O . TYR B 1 382 ? 7.530 45.314 38.196 1.00 42.13 382 TYR B O 1
ATOM 7656 N N . GLN B 1 383 ? 7.066 45.532 35.982 1.00 42.11 383 GLN B N 1
ATOM 7657 C CA . GLN B 1 383 ? 5.604 45.264 36.068 1.00 43.10 383 GLN B CA 1
ATOM 7658 C C . GLN B 1 383 ? 5.375 43.809 36.492 1.00 43.60 383 GLN B C 1
ATOM 7659 O O . GLN B 1 383 ? 4.505 43.565 37.339 1.00 43.59 383 GLN B O 1
ATOM 7673 N N . ILE B 1 385 ? 7.520 41.682 38.071 1.00 45.67 385 ILE B N 1
ATOM 7674 C CA . I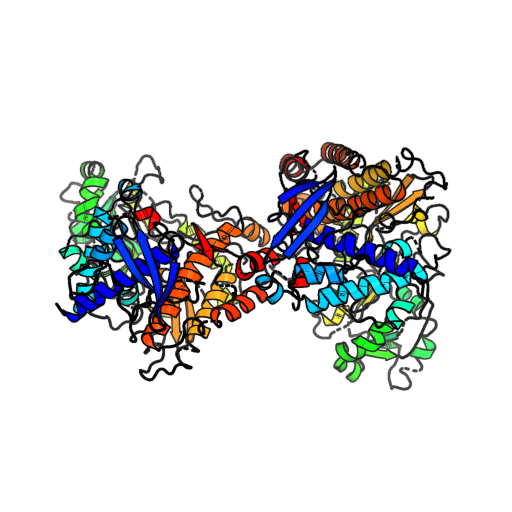LE B 1 385 ? 8.069 41.430 39.434 1.00 45.80 385 ILE B CA 1
ATOM 7675 C C . ILE B 1 385 ? 7.072 41.990 40.453 1.00 47.01 385 ILE B C 1
ATOM 7676 O O . ILE B 1 385 ? 6.743 41.259 41.389 1.00 48.33 385 ILE B O 1
ATOM 7681 N N . CYS B 1 386 ? 6.604 43.229 40.257 1.00 49.43 386 CYS B N 1
ATOM 7682 C CA . CYS B 1 386 ? 5.623 43.926 41.139 1.00 50.52 386 CYS B CA 1
ATOM 7683 C C . CYS B 1 386 ? 4.216 43.335 40.956 1.00 50.02 386 CYS B C 1
ATOM 7684 O O . CYS B 1 386 ? 3.412 43.440 41.893 1.00 50.25 386 CYS B O 1
ATOM 7687 N N . GLY B 1 387 ? 3.927 42.748 39.792 1.00 50.29 387 GLY B N 1
ATOM 7688 C CA . GLY B 1 387 ? 2.619 42.143 39.473 1.00 50.43 387 GLY B CA 1
ATOM 7689 C C . GLY B 1 387 ? 1.550 43.186 39.182 1.00 50.77 387 GLY B C 1
ATOM 7690 O O . GLY B 1 387 ? 0.365 42.856 39.351 1.00 48.87 387 GLY B O 1
ATOM 7691 N N . LYS B 1 388 ? 1.944 44.387 38.739 1.00 52.32 388 LYS B N 1
ATOM 7692 C CA . LYS B 1 388 ? 1.028 45.537 38.503 1.00 53.41 388 LYS B CA 1
ATOM 7693 C C . LYS B 1 388 ? 1.739 46.645 37.711 1.00 52.79 388 LYS B C 1
ATOM 7694 O O . LYS B 1 388 ? 2.976 46.750 37.803 1.00 51.25 388 LYS B O 1
ATOM 7700 N N . ASP B 1 389 ? 0.968 47.457 36.981 1.00 54.75 389 ASP B N 1
ATOM 7701 C CA . ASP B 1 389 ? 1.464 48.613 36.188 1.00 56.17 389 ASP B CA 1
ATOM 7702 C C . ASP B 1 389 ? 1.658 49.827 37.103 1.00 57.03 389 ASP B C 1
ATOM 7703 O O . ASP B 1 389 ? 2.630 50.577 36.892 1.00 55.17 389 ASP B O 1
ATOM 7708 N N . ASN B 1 390 ? 0.759 50.010 38.074 1.00 58.86 390 ASN B N 1
ATOM 7709 C CA . ASN B 1 390 ? 0.669 51.224 38.929 1.00 59.71 390 ASN B CA 1
ATOM 7710 C C . ASN B 1 390 ? 1.772 51.160 39.993 1.00 57.96 390 ASN B C 1
ATOM 7711 O O . ASN B 1 390 ? 1.447 51.002 41.187 1.00 56.39 390 ASN B O 1
ATOM 7716 N N . ILE B 1 391 ? 3.030 51.284 39.559 1.00 57.19 391 ILE B N 1
ATOM 7717 C CA . ILE B 1 391 ? 4.242 51.248 40.429 1.00 58.11 391 ILE B CA 1
ATOM 7718 C C . ILE B 1 391 ? 4.537 52.679 40.885 1.00 58.37 391 ILE B C 1
ATOM 7719 O O . ILE B 1 391 ? 4.918 53.507 40.033 1.00 56.37 391 ILE B O 1
ATOM 7724 N N . SER B 1 392 ? 4.357 52.951 42.182 1.00 59.14 392 SER B N 1
ATOM 7725 C CA . SER B 1 392 ? 4.644 54.262 42.822 1.00 59.27 392 SER B CA 1
ATOM 7726 C C . SER B 1 392 ? 6.158 54.417 43.028 1.00 60.44 392 SER B C 1
ATOM 7727 O O . SER B 1 392 ? 6.900 53.429 42.837 1.00 59.44 392 SER B O 1
ATOM 7730 N N . LYS B 1 393 ? 6.599 55.622 43.394 1.00 62.53 393 LYS B N 1
ATOM 7731 C CA . LYS B 1 393 ? 8.033 55.940 43.624 1.00 65.12 393 LYS B CA 1
ATOM 7732 C C . LYS B 1 393 ? 8.518 55.178 44.863 1.00 62.73 393 LYS B C 1
ATOM 7733 O O . LYS B 1 393 ? 9.684 54.751 44.865 1.00 61.42 393 LYS B O 1
ATOM 7739 N N . ASN B 1 394 ? 7.647 54.987 45.858 1.00 61.15 394 ASN B N 1
ATOM 7740 C CA . ASN B 1 394 ? 7.977 54.256 47.110 1.00 61.80 394 ASN B CA 1
ATOM 7741 C C . ASN B 1 394 ? 8.046 52.749 46.826 1.00 60.82 394 ASN B C 1
ATOM 7742 O O . ASN B 1 394 ? 8.866 52.076 47.482 1.00 58.05 394 ASN B O 1
ATOM 7747 N N . ASP B 1 395 ? 7.209 52.237 45.912 1.00 60.25 395 ASP B N 1
ATOM 7748 C CA . ASP B 1 395 ? 7.188 50.804 45.507 1.00 59.58 395 ASP B CA 1
ATOM 7749 C C . ASP B 1 395 ? 8.552 50.418 44.921 1.00 58.33 395 ASP B C 1
ATOM 7750 O O . ASP B 1 395 ? 9.128 49.409 45.382 1.00 57.06 395 ASP B O 1
ATOM 7755 N N . VAL B 1 396 ? 9.044 51.188 43.945 1.00 55.64 396 VAL B N 1
ATOM 7756 C CA . VAL B 1 396 ? 10.279 50.860 43.171 1.00 57.57 396 VAL B CA 1
ATOM 7757 C C . VAL B 1 396 ? 11.513 51.120 44.043 1.00 58.66 396 VAL B C 1
ATOM 7758 O O . VAL B 1 396 ? 12.523 50.408 43.874 1.00 56.66 396 VAL B O 1
ATOM 7770 N N . THR B 1 398 ? 11.566 50.745 47.335 1.00 55.39 398 THR B N 1
ATOM 7771 C CA . THR B 1 398 ? 11.528 49.587 48.260 1.00 54.35 398 THR B CA 1
ATOM 7772 C C . THR B 1 398 ? 12.094 48.357 47.542 1.00 52.34 398 THR B C 1
ATOM 7773 O O . THR B 1 398 ? 12.783 47.568 48.201 1.00 48.20 398 THR B O 1
ATOM 7777 N N . LEU B 1 399 ? 11.783 48.201 46.252 1.00 51.85 399 LEU B N 1
ATOM 7778 C CA . LEU B 1 399 ? 12.261 47.074 45.405 1.00 51.45 399 LEU B CA 1
ATOM 7779 C C . LEU B 1 399 ? 13.780 47.175 45.237 1.00 49.85 399 LEU B C 1
ATOM 7780 O O . LEU B 1 399 ? 14.461 46.154 45.446 1.00 48.01 399 LEU B O 1
ATOM 7785 N N . PHE B 1 400 ? 14.287 48.358 44.874 1.00 49.05 400 PHE B N 1
ATOM 7786 C CA . PHE B 1 400 ? 15.739 48.609 44.674 1.00 50.15 400 PHE B CA 1
ATOM 7787 C C . PHE B 1 400 ? 16.497 48.380 45.989 1.00 50.25 400 PHE B C 1
ATOM 7788 O O . PHE B 1 400 ? 17.592 47.788 45.953 1.00 49.40 400 PHE B O 1
ATOM 7796 N N . GLU B 1 401 ? 15.938 48.844 47.111 1.00 52.56 401 GLU B N 1
ATOM 7797 C CA . GLU B 1 401 ? 16.527 48.677 48.467 1.00 55.20 401 GLU B CA 1
ATOM 7798 C C . GLU B 1 401 ? 16.717 47.181 48.746 1.00 52.97 401 GLU B C 1
ATOM 7799 O O . GLU B 1 401 ? 17.778 46.811 49.287 1.00 54.67 401 GLU B O 1
ATOM 7805 N N . ASP B 1 402 ? 15.728 46.358 48.381 1.00 49.58 402 ASP B N 1
ATOM 7806 C CA . ASP B 1 402 ? 15.738 44.887 48.599 1.00 47.40 402 ASP B CA 1
ATOM 7807 C C . ASP B 1 402 ? 16.799 44.238 47.701 1.00 45.81 402 ASP B C 1
ATOM 7808 O O . ASP B 1 402 ? 17.511 43.348 48.190 1.00 44.09 402 ASP B O 1
ATOM 7813 N N . ILE B 1 403 ? 16.882 44.659 46.435 1.00 44.92 403 ILE B N 1
ATOM 7814 C CA . ILE B 1 403 ? 17.855 44.125 45.436 1.00 44.70 403 ILE B CA 1
ATOM 7815 C C . ILE B 1 403 ? 19.275 44.427 45.933 1.00 45.25 403 ILE B C 1
ATOM 7816 O O . ILE B 1 403 ? 20.104 43.499 45.936 1.00 43.92 403 ILE B O 1
ATOM 7821 N N . ALA B 1 404 ? 19.533 45.674 46.344 1.00 46.00 404 ALA B N 1
ATOM 7822 C CA . ALA B 1 404 ? 20.863 46.166 46.777 1.00 45.96 404 ALA B CA 1
ATOM 7823 C C . ALA B 1 404 ? 21.272 45.509 48.102 1.00 46.52 404 ALA B C 1
ATOM 7824 O O . ALA B 1 404 ? 22.467 45.203 48.251 1.00 44.10 404 ALA B O 1
ATOM 7826 N N . GLN B 1 405 ? 20.323 45.311 49.023 1.00 48.91 405 GLN B N 1
ATOM 7827 C CA . GLN B 1 405 ? 20.568 44.682 50.354 1.00 51.34 405 GLN B CA 1
ATOM 7828 C C . GLN B 1 405 ? 21.065 43.246 50.158 1.00 48.47 405 GLN B C 1
ATOM 7829 O O . GLN B 1 405 ? 22.112 42.906 50.729 1.00 50.01 405 GLN B O 1
ATOM 7835 N N . VAL B 1 406 ? 20.330 42.435 49.395 1.00 45.76 406 VAL B N 1
ATOM 7836 C CA . VAL B 1 406 ? 20.637 40.987 49.194 1.00 43.83 406 VAL B CA 1
ATOM 7837 C C . VAL B 1 406 ? 21.917 40.872 48.356 1.00 43.12 406 VAL B C 1
ATOM 7838 O O . VAL B 1 406 ? 22.779 40.062 48.719 1.00 42.05 406 VAL B O 1
ATOM 7842 N N . PHE B 1 407 ? 22.039 41.655 47.282 1.00 42.90 407 PHE B N 1
ATOM 7843 C CA . PHE B 1 407 ? 23.172 41.572 46.325 1.00 43.52 407 PHE B CA 1
ATOM 7844 C C . PHE B 1 407 ? 24.488 41.909 47.038 1.00 43.07 407 PHE B C 1
ATOM 7845 O O . PHE B 1 407 ? 25.450 41.128 46.890 1.00 42.83 407 PHE B O 1
ATOM 7853 N N . LEU B 1 408 ? 24.528 43.023 47.778 1.00 43.19 408 LEU B N 1
ATOM 7854 C CA . LEU B 1 408 ? 25.748 43.511 48.485 1.00 43.91 408 LEU B CA 1
ATOM 7855 C C . LEU B 1 408 ? 26.063 42.607 49.684 1.00 44.51 408 LEU B C 1
ATOM 7856 O O . LEU B 1 408 ? 27.260 42.400 49.949 1.00 42.75 408 LEU B O 1
ATOM 7861 N N . LYS B 1 409 ? 25.044 42.095 50.383 1.00 44.71 409 LYS B N 1
ATOM 7862 C CA . LYS B 1 409 ? 25.228 41.128 51.499 1.00 45.92 409 LYS B CA 1
ATOM 7863 C C . LYS B 1 409 ? 25.896 39.863 50.946 1.00 45.76 409 LYS B C 1
ATOM 7864 O O . LYS B 1 409 ? 26.898 39.417 51.537 1.00 46.80 409 LYS B O 1
ATOM 7870 N N . VAL B 1 410 ? 25.361 39.319 49.850 1.00 44.13 410 VAL B N 1
ATOM 7871 C CA . VAL B 1 410 ? 25.857 38.073 49.189 1.00 43.85 410 VAL B CA 1
ATOM 7872 C C . VAL B 1 410 ? 27.283 38.306 48.677 1.00 42.75 410 VAL B C 1
ATOM 7873 O O . VAL B 1 410 ? 28.129 37.422 48.884 1.00 42.33 410 VAL B O 1
ATOM 7877 N N . THR B 1 411 ? 27.532 39.438 48.014 1.00 43.29 411 THR B N 1
ATOM 7878 C CA . THR B 1 411 ? 28.836 39.763 47.372 1.00 44.51 411 THR B CA 1
ATOM 7879 C C . THR B 1 411 ? 29.936 39.860 48.440 1.00 44.61 411 THR B C 1
ATOM 7880 O O . THR B 1 411 ? 30.988 39.209 48.263 1.00 43.16 411 THR B O 1
ATOM 7884 N N . LEU B 1 412 ? 29.699 40.632 49.506 1.00 43.77 412 LEU B N 1
ATOM 7885 C CA . LEU B 1 412 ? 30.690 40.894 50.586 1.00 43.86 412 LEU B CA 1
ATOM 7886 C C . LEU B 1 412 ? 30.862 39.642 51.454 1.00 43.77 412 LEU B C 1
ATOM 7887 O O . LEU B 1 412 ? 31.982 39.453 51.972 1.00 43.72 412 LEU B O 1
ATOM 7892 N N . SER B 1 413 ? 29.808 38.828 51.610 1.00 42.84 413 SER B N 1
ATOM 7893 C CA . SER B 1 413 ? 29.835 37.549 52.372 1.00 42.15 413 SER B CA 1
ATOM 7894 C C . SER B 1 413 ? 30.732 36.526 51.664 1.00 42.31 413 SER B C 1
ATOM 7895 O O . SER B 1 413 ? 31.314 35.681 52.366 1.00 43.01 413 SER B O 1
ATOM 7898 N N . PHE B 1 414 ? 30.826 36.582 50.332 1.00 41.44 414 PHE B N 1
ATOM 7899 C CA . PHE B 1 414 ? 31.805 35.794 49.538 1.00 42.67 414 PHE B CA 1
ATOM 7900 C C . PHE B 1 414 ? 33.206 36.369 49.761 1.00 42.64 414 PHE B C 1
ATOM 7901 O O . PHE B 1 414 ? 34.154 35.601 50.014 1.00 40.29 414 PHE B O 1
ATOM 7917 N N . GLN B 1 416 ? 34.678 38.086 52.073 1.00 44.55 416 GLN B N 1
ATOM 7918 C CA . GLN B 1 416 ? 35.330 38.013 53.407 1.00 43.34 416 GLN B CA 1
ATOM 7919 C C . GLN B 1 416 ? 36.258 36.794 53.457 1.00 42.59 416 GLN B C 1
ATOM 7920 O O . GLN B 1 416 ? 37.268 36.871 54.169 1.00 45.42 416 GLN B O 1
ATOM 7926 N N . TYR B 1 417 ? 35.936 35.727 52.719 1.00 41.35 417 TYR B N 1
ATOM 7927 C CA . TYR B 1 417 ? 36.706 34.455 52.680 1.00 40.80 417 TYR B CA 1
ATOM 7928 C C . TYR B 1 417 ? 37.864 34.544 51.678 1.00 40.89 417 TYR B C 1
ATOM 7929 O O . TYR B 1 417 ? 38.714 33.641 51.688 1.00 40.68 417 TYR B O 1
ATOM 7938 N N . GLY B 1 418 ? 37.903 35.592 50.853 1.00 40.86 418 GLY B N 1
ATOM 7939 C CA . GLY B 1 418 ? 38.928 35.774 49.806 1.00 42.52 418 GLY B CA 1
ATOM 7940 C C . GLY B 1 418 ? 38.506 35.123 48.500 1.00 43.33 418 GLY B C 1
ATOM 7941 O O . GLY B 1 418 ? 39.327 34.414 47.899 1.00 45.44 418 GLY B O 1
ATOM 7942 N N . ALA B 1 419 ? 37.256 35.345 48.090 1.00 42.12 419 ALA B N 1
ATOM 7943 C CA . ALA B 1 419 ? 36.653 34.804 46.852 1.00 42.82 419 ALA B CA 1
ATOM 7944 C C . ALA B 1 419 ? 35.666 35.832 46.301 1.00 42.42 419 ALA B C 1
ATOM 7945 O O . ALA B 1 419 ? 34.747 36.211 47.040 1.00 40.53 419 ALA B O 1
ATOM 7947 N N . LEU B 1 420 ? 35.869 36.283 45.063 1.00 43.97 420 LEU B N 1
ATOM 7948 C CA . LEU B 1 420 ? 34.974 37.267 44.402 1.00 45.88 420 LEU B CA 1
ATOM 7949 C C . LEU B 1 420 ? 34.561 36.728 43.037 1.00 46.09 420 LEU B C 1
ATOM 7950 O O . LEU B 1 420 ? 35.371 36.677 42.112 1.00 46.62 420 LEU B O 1
ATOM 7955 N N . PRO B 1 421 ? 33.293 36.288 42.879 1.00 46.68 421 PRO B N 1
ATOM 7956 C CA . PRO B 1 421 ? 32.742 36.010 41.555 1.00 46.22 421 PRO B CA 1
ATOM 7957 C C . PRO B 1 421 ? 32.692 37.297 40.718 1.00 46.53 421 PRO B C 1
ATOM 7958 O O . PRO B 1 421 ? 32.569 38.369 41.284 1.00 43.73 421 PRO B O 1
ATOM 7962 N N . GLU B 1 422 ? 32.798 37.164 39.396 1.00 48.43 422 GLU B N 1
ATOM 7963 C CA . GLU B 1 422 ? 32.711 38.303 38.448 1.00 50.59 422 GLU B CA 1
ATOM 7964 C C . GLU B 1 422 ? 31.244 38.743 38.384 1.00 49.77 422 GLU B C 1
ATOM 7965 O O . GLU B 1 422 ? 30.513 38.243 37.511 1.00 52.59 422 GLU B O 1
ATOM 7971 N N . LEU B 1 423 ? 30.835 39.643 39.282 1.00 46.74 423 LEU B N 1
ATOM 7972 C CA . LEU B 1 423 ? 29.406 39.942 39.560 1.00 46.11 423 LEU B CA 1
ATOM 7973 C C . LEU B 1 423 ? 28.956 41.211 38.829 1.00 45.13 423 LEU B C 1
ATOM 7974 O O . LEU B 1 423 ? 28.383 42.100 39.483 1.00 44.14 423 LEU B O 1
ATOM 7979 N N . HIS B 1 424 ? 29.152 41.263 37.510 1.00 44.94 424 HIS B N 1
ATOM 7980 C CA . HIS B 1 424 ? 28.379 42.154 36.604 1.00 44.94 424 HIS B CA 1
ATOM 7981 C C . HIS B 1 424 ? 26.985 41.544 36.387 1.00 43.47 424 HIS B C 1
ATOM 7982 O O . HIS B 1 424 ? 26.808 40.338 36.672 1.00 42.88 424 HIS B O 1
ATOM 7989 N N . GLY B 1 425 ? 26.040 42.350 35.897 1.00 41.36 425 GLY B N 1
ATOM 7990 C CA . GLY B 1 425 ? 24.612 42.001 35.771 1.00 42.15 425 GLY B CA 1
ATOM 7991 C C . GLY B 1 425 ? 24.371 40.638 35.129 1.00 42.44 425 GLY B C 1
ATOM 7992 O O . GLY B 1 425 ? 23.486 39.902 35.609 1.00 41.43 425 GLY B O 1
ATOM 7993 N N . GLN B 1 426 ? 25.121 40.299 34.079 1.00 43.22 426 GLN B N 1
ATOM 7994 C CA . GLN B 1 426 ? 24.874 39.097 33.237 1.00 43.89 426 GLN B CA 1
ATOM 7995 C C . GLN B 1 426 ? 25.211 37.814 34.010 1.00 41.74 426 GLN B C 1
ATOM 7996 O O . GLN B 1 426 ? 24.635 36.774 33.678 1.00 42.37 426 GLN B O 1
ATOM 8002 N N . ASN B 1 427 ? 26.095 37.870 35.006 1.00 40.77 427 ASN B N 1
ATOM 8003 C CA . ASN B 1 427 ? 26.597 36.661 35.715 1.00 40.39 427 ASN B CA 1
ATOM 8004 C C . ASN B 1 427 ? 25.732 36.321 36.935 1.00 40.08 427 ASN B C 1
ATOM 8005 O O . ASN B 1 427 ? 25.962 35.238 37.507 1.00 39.54 427 ASN B O 1
ATOM 8010 N N . ILE B 1 428 ? 24.794 37.187 37.335 1.00 40.11 428 ILE B N 1
ATOM 8011 C CA . ILE B 1 428 ? 23.965 36.963 38.559 1.00 41.22 428 ILE B CA 1
ATOM 8012 C C . ILE B 1 428 ? 22.481 37.167 38.237 1.00 40.92 428 ILE B C 1
ATOM 8013 O O . ILE B 1 428 ? 22.141 38.163 37.575 1.00 39.95 428 ILE B O 1
ATOM 8018 N N . LEU B 1 429 ? 21.637 36.247 38.712 1.00 40.91 429 LEU B N 1
ATOM 8019 C CA . LEU B 1 429 ? 20.166 36.267 38.502 1.00 41.93 429 LEU B CA 1
ATOM 8020 C C . LEU B 1 429 ? 19.460 36.237 39.860 1.00 42.60 429 LEU B C 1
ATOM 8021 O O . LEU B 1 429 ? 19.971 35.575 40.791 1.00 43.53 429 LEU B O 1
ATOM 8026 N N . LEU B 1 430 ? 18.312 36.912 39.942 1.00 41.73 430 LEU B N 1
ATOM 8027 C CA . LEU B 1 430 ? 17.492 37.024 41.174 1.00 41.71 430 LEU B CA 1
ATOM 8028 C C . LEU B 1 430 ? 16.167 36.284 40.979 1.00 41.94 430 LEU B C 1
ATOM 8029 O O . LEU B 1 430 ? 15.458 36.587 40.001 1.00 39.99 430 LEU B O 1
ATOM 8034 N N . SER B 1 431 ? 15.844 35.368 41.894 1.00 42.45 431 SER B N 1
ATOM 8035 C CA . SER B 1 431 ? 14.532 34.679 41.977 1.00 42.71 431 SER B CA 1
ATOM 8036 C C . SER B 1 431 ? 13.555 35.556 42.772 1.00 43.33 431 SER B C 1
ATOM 8037 O O . SER B 1 431 ? 13.726 35.671 43.996 1.00 44.66 431 SER B O 1
ATOM 8040 N N . PHE B 1 432 ? 12.579 36.168 42.095 1.00 44.26 432 PHE B N 1
ATOM 8041 C CA . PHE B 1 432 ? 11.583 37.098 42.694 1.00 44.94 432 PHE B CA 1
ATOM 8042 C C . PHE B 1 432 ? 10.283 36.348 43.020 1.00 46.88 432 PHE B C 1
ATOM 8043 O O . PHE B 1 432 ? 9.764 35.647 42.143 1.00 46.12 432 PHE B O 1
ATOM 8051 N N . GLU B 1 433 ? 9.774 36.509 44.248 1.00 51.12 433 GLU B N 1
ATOM 8052 C CA . GLU B 1 433 ? 8.410 36.083 44.674 1.00 51.92 433 GLU B CA 1
ATOM 8053 C C . GLU B 1 433 ? 7.777 37.176 45.540 1.00 52.63 433 GLU B C 1
ATOM 8054 O O . GLU B 1 433 ? 8.466 37.683 46.445 1.00 53.38 433 GLU B O 1
ATOM 8060 N N . ASP B 1 434 ? 6.500 37.487 45.293 1.00 54.48 434 ASP B N 1
ATOM 8061 C CA . ASP B 1 434 ? 5.726 38.533 46.015 1.00 55.21 434 ASP B CA 1
ATOM 8062 C C . ASP B 1 434 ? 6.490 39.857 45.943 1.00 53.49 434 ASP B C 1
ATOM 8063 O O . ASP B 1 434 ? 6.417 40.637 46.907 1.00 52.99 434 ASP B O 1
ATOM 8068 N N . GLY B 1 435 ? 7.202 40.084 44.839 1.00 51.93 435 GLY B N 1
ATOM 8069 C CA . GLY B 1 435 ? 7.951 41.324 44.579 1.00 51.91 435 GLY B CA 1
ATOM 8070 C C . GLY B 1 435 ? 9.205 41.447 45.426 1.00 52.71 435 GLY B C 1
ATOM 8071 O O . GLY B 1 435 ? 9.710 42.572 45.534 1.00 51.48 435 GLY B O 1
ATOM 8072 N N . ARG B 1 436 ? 9.721 40.353 45.988 1.00 54.51 436 ARG B N 1
ATOM 8073 C CA . ARG B 1 436 ? 10.939 40.416 46.841 1.00 57.36 436 ARG B CA 1
ATOM 8074 C C . ARG B 1 436 ? 11.966 39.395 46.358 1.00 53.63 436 ARG B C 1
ATOM 8075 O O . ARG B 1 436 ? 11.564 38.369 45.806 1.00 52.62 436 ARG B O 1
ATOM 8083 N N . VAL B 1 437 ? 13.248 39.663 46.586 1.00 50.41 437 VAL B N 1
ATOM 8084 C CA . VAL B 1 437 ? 14.349 38.739 46.195 1.00 48.71 437 VAL B CA 1
ATOM 8085 C C . VAL B 1 437 ? 14.348 37.566 47.173 1.00 48.14 437 VAL B C 1
ATOM 8086 O O . VAL B 1 437 ? 14.508 37.805 48.375 1.00 49.66 437 VAL B O 1
ATOM 8090 N N . GLN B 1 438 ? 14.189 36.348 46.662 1.00 46.62 438 GLN B N 1
ATOM 8091 C CA . GLN B 1 438 ? 14.234 35.107 47.473 1.00 47.01 438 GLN B CA 1
ATOM 8092 C C . GLN B 1 438 ? 15.643 34.512 47.402 1.00 47.03 438 GLN B C 1
ATOM 8093 O O . GLN B 1 438 ? 16.171 34.147 48.465 1.00 47.15 438 GLN B O 1
ATOM 8099 N N . LYS B 1 439 ? 16.220 34.415 46.200 1.00 46.67 439 LYS B N 1
ATOM 8100 C CA . LYS B 1 439 ? 17.503 33.703 45.962 1.00 47.02 439 LYS B CA 1
ATOM 8101 C C . LYS B 1 439 ? 18.364 34.448 44.939 1.00 46.58 439 LYS B C 1
ATOM 8102 O O . LYS B 1 439 ? 17.823 35.254 44.165 1.00 45.76 439 LYS B O 1
ATOM 8108 N N . CYS B 1 440 ? 19.668 34.163 44.953 1.00 47.94 440 CYS B N 1
ATOM 8109 C CA . CYS B 1 440 ? 20.662 34.572 43.926 1.00 47.61 440 CYS B CA 1
ATOM 8110 C C . CYS B 1 440 ? 21.163 33.322 43.197 1.00 46.74 440 CYS B C 1
ATOM 8111 O O . CYS B 1 440 ? 21.363 32.277 43.863 1.00 46.07 440 CYS B O 1
ATOM 8114 N N . VAL B 1 441 ? 21.352 33.427 41.881 1.00 44.92 441 VAL B N 1
ATOM 8115 C CA . VAL B 1 441 ? 21.912 32.332 41.041 1.00 44.39 441 VAL B CA 1
ATOM 8116 C C . VAL B 1 441 ? 23.138 32.869 40.300 1.00 43.79 441 VAL B C 1
ATOM 8117 O O . VAL B 1 441 ? 22.989 33.811 39.503 1.00 43.51 441 VAL B O 1
ATOM 8121 N N . LEU B 1 442 ? 24.306 32.285 40.569 1.00 43.88 442 LEU B N 1
ATOM 8122 C CA . LEU B 1 442 ? 25.586 32.656 39.915 1.00 43.65 442 LEU B CA 1
ATOM 8123 C C . LEU B 1 442 ? 25.837 31.710 38.744 1.00 42.13 442 LEU B C 1
ATOM 8124 O O . LEU B 1 442 ? 25.460 30.527 38.843 1.00 41.14 442 LEU B O 1
ATOM 8129 N N . ARG B 1 443 ? 26.465 32.230 37.687 1.00 43.21 443 ARG B N 1
ATOM 8130 C CA . ARG B 1 443 ? 26.933 31.452 36.511 1.00 43.24 443 ARG B CA 1
ATOM 8131 C C . ARG B 1 443 ? 28.270 32.036 36.035 1.00 44.22 443 ARG B C 1
ATOM 8132 O O . ARG B 1 443 ? 28.688 33.071 36.586 1.00 43.29 443 ARG B O 1
ATOM 8140 N N . ASP B 1 444 ? 28.913 31.385 35.060 1.00 47.28 444 ASP B N 1
ATOM 8141 C CA . ASP B 1 444 ? 30.235 31.776 34.495 1.00 49.88 444 ASP B CA 1
ATOM 8142 C C . ASP B 1 444 ? 31.283 31.776 35.616 1.00 48.72 444 ASP B C 1
ATOM 8143 O O . ASP B 1 444 ? 31.812 32.858 35.937 1.00 49.73 444 ASP B O 1
ATOM 8148 N N . HIS B 1 445 ? 31.586 30.597 36.165 1.00 47.57 445 HIS B N 1
ATOM 8149 C CA . HIS B 1 445 ? 32.444 30.408 37.366 1.00 47.50 445 HIS B CA 1
ATOM 8150 C C . HIS B 1 445 ? 33.937 30.490 37.012 1.00 48.89 445 HIS B C 1
ATOM 8151 O O . HIS B 1 445 ? 34.751 30.508 37.951 1.00 48.63 445 HIS B O 1
ATOM 8158 N N . ASP B 1 446 ? 34.293 30.539 35.724 1.00 51.16 446 ASP B N 1
ATOM 8159 C CA . ASP B 1 446 ? 35.706 30.501 35.253 1.00 55.65 446 ASP B CA 1
ATOM 8160 C C . ASP B 1 446 ? 36.442 31.803 35.617 1.00 54.98 446 ASP B C 1
ATOM 8161 O O . ASP B 1 446 ? 37.684 31.796 35.555 1.00 56.91 446 ASP B O 1
ATOM 8166 N N . THR B 1 447 ? 35.726 32.870 35.989 1.00 54.63 447 THR B N 1
ATOM 8167 C CA . THR B 1 447 ? 36.306 34.208 36.297 1.00 54.80 447 THR B CA 1
ATOM 8168 C C . THR B 1 447 ? 36.135 34.557 37.787 1.00 53.69 447 THR B C 1
ATOM 8169 O O . THR B 1 447 ? 35.964 35.755 38.091 1.00 53.98 447 THR B O 1
ATOM 8173 N N . VAL B 1 448 ? 36.216 33.576 38.693 1.00 51.50 448 VAL B N 1
ATOM 8174 C CA . VAL B 1 448 ? 36.175 33.835 40.165 1.00 51.36 448 VAL B CA 1
ATOM 8175 C C . VAL B 1 448 ? 37.578 34.256 40.618 1.00 51.72 448 VAL B C 1
ATOM 8176 O O . VAL B 1 448 ? 38.540 33.504 40.372 1.00 52.76 448 VAL B O 1
ATOM 8180 N N . ARG B 1 449 ? 37.674 35.419 41.260 1.00 51.88 449 ARG B N 1
ATOM 8181 C CA . ARG B 1 449 ? 38.946 36.013 41.743 1.00 54.38 449 ARG B CA 1
ATOM 8182 C C . ARG B 1 449 ? 39.185 35.578 43.189 1.00 50.51 449 ARG B C 1
ATOM 8183 O O . ARG B 1 449 ? 38.198 35.364 43.914 1.00 48.49 449 ARG B O 1
ATOM 8191 N N . ILE B 1 450 ? 40.449 35.463 43.594 1.00 48.42 450 ILE B N 1
ATOM 8192 C CA . ILE B 1 450 ? 40.817 35.051 44.978 1.00 49.46 450 ILE B CA 1
ATOM 8193 C C . ILE B 1 450 ? 41.860 36.013 45.549 1.00 48.52 450 ILE B C 1
ATOM 8194 O O . ILE B 1 450 ? 42.661 36.579 44.782 1.00 46.96 450 ILE B O 1
ATOM 8199 N N . TYR B 1 451 ? 41.809 36.192 46.866 1.00 49.58 451 TYR B N 1
ATOM 8200 C CA . TYR B 1 451 ? 42.861 36.832 47.689 1.00 50.36 451 TYR B CA 1
ATOM 8201 C C . TYR B 1 451 ? 43.407 35.759 48.637 1.00 50.44 451 TYR B C 1
ATOM 8202 O O . TYR B 1 451 ? 42.706 35.402 49.598 1.00 49.12 451 TYR B O 1
ATOM 8211 N N . LYS B 1 452 ? 44.609 35.246 48.352 1.00 52.44 452 LYS B N 1
ATOM 8212 C CA . LYS B 1 452 ? 45.185 34.027 48.987 1.00 55.29 452 LYS B CA 1
ATOM 8213 C C . LYS B 1 452 ? 45.329 34.193 50.502 1.00 54.11 452 LYS B C 1
ATOM 8214 O O . LYS B 1 452 ? 45.117 33.227 51.233 1.00 53.14 452 LYS B O 1
ATOM 8220 N N . PRO B 1 453 ? 45.742 35.372 51.032 1.00 52.87 453 PRO B N 1
ATOM 8221 C CA . PRO B 1 453 ? 45.861 35.558 52.483 1.00 51.70 453 PRO B CA 1
ATOM 8222 C C . PRO B 1 453 ? 44.571 35.326 53.289 1.00 50.13 453 PRO B C 1
ATOM 8223 O O . PRO B 1 453 ? 44.662 34.777 54.378 1.00 51.05 453 PRO B O 1
ATOM 8227 N N . TRP B 1 454 ? 43.418 35.745 52.758 1.00 47.98 454 TRP B N 1
ATOM 8228 C CA . TRP B 1 454 ? 42.089 35.592 53.413 1.00 45.39 454 TRP B CA 1
ATOM 8229 C C . TRP B 1 454 ? 41.607 34.139 53.315 1.00 44.21 454 TRP B C 1
ATOM 8230 O O . TRP B 1 454 ? 40.978 33.673 54.280 1.00 44.70 454 TRP B O 1
ATOM 8241 N N . LEU B 1 455 ? 41.898 33.446 52.209 1.00 44.65 455 LEU B N 1
ATOM 8242 C CA . LEU B 1 455 ? 41.621 31.989 52.063 1.00 46.27 455 LEU B CA 1
ATOM 8243 C C . LEU B 1 455 ? 42.439 31.232 53.116 1.00 46.12 455 LEU B C 1
ATOM 8244 O O . LEU B 1 455 ? 41.869 30.334 53.780 1.00 44.78 455 LEU B O 1
ATOM 8249 N N . THR B 1 456 ? 43.727 31.573 53.240 1.00 44.19 456 THR B N 1
ATOM 8250 C CA . THR B 1 456 ? 44.682 30.947 54.193 1.00 44.73 456 THR B CA 1
ATOM 8251 C C . THR B 1 456 ? 44.204 31.209 55.626 1.00 43.26 456 THR B C 1
ATOM 8252 O O . THR B 1 456 ? 44.280 30.269 56.437 1.00 42.56 456 THR B O 1
ATOM 8256 N N . ALA B 1 457 ? 43.710 32.420 55.905 1.00 41.67 457 ALA B N 1
ATOM 8257 C CA . ALA B 1 457 ? 43.199 32.853 57.229 1.00 42.73 457 ALA B CA 1
ATOM 8258 C C . ALA B 1 457 ? 41.950 32.049 57.624 1.00 43.01 457 ALA B C 1
ATOM 8259 O O . ALA B 1 457 ? 41.779 31.791 58.828 1.00 44.04 457 ALA B O 1
ATOM 8261 N N . HIS B 1 458 ? 41.107 31.670 56.657 1.00 44.40 458 HIS B N 1
ATOM 8262 C CA . HIS B 1 458 ? 39.845 30.908 56.881 1.00 43.96 458 HIS B CA 1
ATOM 8263 C C . HIS B 1 458 ? 40.082 29.392 56.753 1.00 44.17 458 HIS B C 1
ATOM 8264 O O . HIS B 1 458 ? 39.103 28.644 56.875 1.00 44.49 458 HIS B O 1
ATOM 8271 N N . GLN B 1 459 ? 41.327 28.956 56.530 1.00 45.10 459 GLN B N 1
ATOM 8272 C CA . GLN B 1 459 ? 41.730 27.526 56.388 1.00 46.68 459 GLN B CA 1
ATOM 8273 C C . GLN B 1 459 ? 41.046 26.894 55.168 1.00 47.83 459 GLN B C 1
ATOM 8274 O O . GLN B 1 459 ? 40.750 25.686 55.223 1.00 46.19 459 GLN B O 1
ATOM 8280 N N . LEU B 1 460 ? 40.832 27.672 54.103 1.00 50.24 460 LEU B N 1
ATOM 8281 C CA . LEU B 1 460 ? 40.217 27.202 52.832 1.00 51.16 460 LEU B CA 1
ATOM 8282 C C . LEU B 1 460 ? 41.325 26.774 51.861 1.00 53.43 460 LEU B C 1
ATOM 8283 O O . LEU B 1 460 ? 42.353 27.476 51.783 1.00 53.12 460 LEU B O 1
ATOM 8288 N N . SER B 1 461 ? 41.118 25.661 51.151 1.00 56.61 461 SER B N 1
ATOM 8289 C CA . SER B 1 461 ? 42.026 25.150 50.091 1.00 58.61 461 SER B CA 1
ATOM 8290 C C . SER B 1 461 ? 42.045 26.137 48.919 1.00 57.74 461 SER B C 1
ATOM 8291 O O . SER B 1 461 ? 40.957 26.541 48.466 1.00 57.81 461 SER B O 1
ATOM 8294 N N . LEU B 1 462 ? 43.241 26.501 48.453 1.00 59.48 462 LEU B N 1
ATOM 8295 C CA . LEU B 1 462 ? 43.442 27.373 47.266 1.00 63.05 462 LEU B CA 1
ATOM 8296 C C . LEU B 1 462 ? 43.024 26.582 46.029 1.00 63.04 462 LEU B C 1
ATOM 8297 O O . LEU B 1 462 ? 43.452 25.440 45.861 1.00 61.71 462 LEU B O 1
ATOM 8302 N N . PRO B 1 463 ? 42.149 27.129 45.152 1.00 62.22 463 PRO B N 1
ATOM 8303 C CA . PRO B 1 463 ? 41.810 26.471 43.888 1.00 63.30 463 PRO B CA 1
ATOM 8304 C C . PRO B 1 463 ? 43.049 26.070 43.070 1.00 64.10 463 PRO B C 1
ATOM 8305 O O . PRO B 1 463 ? 43.970 26.864 42.978 1.00 63.31 463 PRO B O 1
ATOM 8309 N N . LYS B 1 464 ? 43.036 24.861 42.501 1.00 66.63 464 LYS B N 1
ATOM 8310 C CA . LYS B 1 464 ? 44.156 24.299 41.697 1.00 69.91 464 LYS B CA 1
ATOM 8311 C C . LYS B 1 464 ? 44.000 24.782 40.252 1.00 67.65 464 LYS B C 1
ATOM 8312 O O . LYS B 1 464 ? 43.553 23.989 39.409 1.00 68.31 464 LYS B O 1
ATOM 8318 N N . TYR B 1 465 ? 44.335 26.045 39.988 1.00 67.18 465 TYR B N 1
ATOM 8319 C CA . TYR B 1 465 ? 44.214 26.672 38.648 1.00 68.71 465 TYR B CA 1
ATOM 8320 C C . TYR B 1 465 ? 45.318 26.150 37.723 1.00 73.20 465 TYR B C 1
ATOM 8321 O O . TYR B 1 465 ? 46.324 25.587 38.197 1.00 74.79 465 TYR B O 1
ATOM 8330 N N . VAL B 1 466 ? 45.089 26.312 36.419 1.00 77.23 466 VAL B N 1
ATOM 8331 C CA . VAL B 1 466 ? 46.017 25.929 35.318 1.00 75.72 466 VAL B CA 1
ATOM 8332 C C . VAL B 1 466 ? 46.609 27.228 34.758 1.00 78.40 466 VAL B C 1
ATOM 8333 O O . VAL B 1 466 ? 45.867 27.966 34.081 1.00 75.04 466 VAL B O 1
ATOM 8337 N N . VAL B 1 467 ? 47.876 27.515 35.081 1.00 83.66 467 VAL B N 1
ATOM 8338 C CA . VAL B 1 467 ? 48.604 28.752 34.657 1.00 86.51 467 VAL B CA 1
ATOM 8339 C C . VAL B 1 467 ? 50.116 28.502 34.744 1.00 88.62 467 VAL B C 1
ATOM 8340 O O . VAL B 1 467 ? 50.552 27.441 34.250 1.00 88.55 467 VAL B O 1
ATOM 8342 N N . ASN B 1 473 ? 48.937 34.867 36.556 1.00 100.51 473 ASN B N 1
ATOM 8343 C CA . ASN B 1 473 ? 47.595 34.477 37.071 1.00 100.60 473 ASN B CA 1
ATOM 8344 C C . ASN B 1 473 ? 46.769 35.742 37.348 1.00 101.78 473 ASN B C 1
ATOM 8345 O O . ASN B 1 473 ? 46.895 36.303 38.456 1.00 103.46 473 ASN B O 1
ATOM 8347 N N . THR B 1 474 ? 45.952 36.162 36.375 1.00 102.60 474 THR B N 1
ATOM 8348 C CA . THR B 1 474 ? 45.030 37.331 36.459 1.00 103.36 474 THR B CA 1
ATOM 8349 C C . THR B 1 474 ? 43.950 37.081 37.523 1.00 100.87 474 THR B C 1
ATOM 8350 O O . THR B 1 474 ? 43.383 38.073 38.023 1.00 97.71 474 THR B O 1
ATOM 8354 N N . LEU B 1 475 ? 43.667 35.809 37.835 1.00 96.51 475 LEU B N 1
ATOM 8355 C CA . LEU B 1 475 ? 42.629 35.381 38.816 1.00 93.09 475 LEU B CA 1
ATOM 8356 C C . LEU B 1 475 ? 43.132 35.580 40.251 1.00 87.91 475 LEU B C 1
ATOM 8357 O O . LEU B 1 475 ? 42.305 35.933 41.111 1.00 81.69 475 LEU B O 1
ATOM 8362 N N . ILE B 1 476 ? 44.426 35.350 40.496 1.00 85.53 476 ILE B N 1
ATOM 8363 C CA . ILE B 1 476 ? 45.050 35.384 41.852 1.00 85.22 476 ILE B CA 1
ATOM 8364 C C . ILE B 1 476 ? 45.562 36.806 42.127 1.00 85.48 476 ILE B C 1
ATOM 8365 O O . ILE B 1 476 ? 46.683 37.134 41.688 1.00 87.90 476 ILE B O 1
ATOM 8370 N N . ASN B 1 477 ? 44.758 37.614 42.828 1.00 83.15 477 ASN B N 1
ATOM 8371 C CA . ASN B 1 477 ? 45.056 39.037 43.149 1.00 80.97 477 ASN B CA 1
ATOM 8372 C C . ASN B 1 477 ? 46.081 39.094 44.288 1.00 81.55 477 ASN B C 1
ATOM 8373 O O . ASN B 1 477 ? 45.830 38.482 45.348 1.00 82.28 477 ASN B O 1
ATOM 8378 N N . GLU B 1 478 ? 47.188 39.808 44.072 1.00 81.63 478 GLU B N 1
ATOM 8379 C CA . GLU B 1 478 ? 48.361 39.817 44.989 1.00 82.77 478 GLU B CA 1
ATOM 8380 C C . GLU B 1 478 ? 48.075 40.740 46.180 1.00 77.88 478 GLU B C 1
ATOM 8381 O O . GLU B 1 478 ? 48.476 40.377 47.303 1.00 79.47 478 GLU B O 1
ATOM 8387 N N . ASP B 1 479 ? 47.410 41.879 45.948 1.00 69.72 479 ASP B N 1
ATOM 8388 C CA . ASP B 1 479 ? 47.081 42.874 47.005 1.00 66.98 479 ASP B CA 1
ATOM 8389 C C . ASP B 1 479 ? 45.559 43.037 47.125 1.00 63.12 479 ASP B C 1
ATOM 8390 O O . ASP B 1 479 ? 44.821 42.619 46.210 1.00 62.72 479 ASP B O 1
ATOM 8395 N N . LEU B 1 480 ? 45.123 43.641 48.230 1.00 59.23 480 LEU B N 1
ATOM 8396 C CA . LEU B 1 480 ? 43.694 43.806 48.593 1.00 58.70 480 LEU B CA 1
ATOM 8397 C C . LEU B 1 480 ? 43.032 44.865 47.699 1.00 58.03 480 LEU B C 1
ATOM 8398 O O . LEU B 1 480 ? 41.804 44.782 47.522 1.00 58.97 480 LEU B O 1
ATOM 8403 N N . GLU B 1 481 ? 43.801 45.814 47.154 1.00 58.40 481 GLU B N 1
ATOM 8404 C CA . GLU B 1 481 ? 43.279 46.931 46.317 1.00 59.95 481 GLU B CA 1
ATOM 8405 C C . GLU B 1 481 ? 42.781 46.378 44.975 1.00 55.72 481 GLU B C 1
ATOM 8406 O O . GLU B 1 481 ? 41.713 46.823 44.516 1.00 53.57 481 GLU B O 1
ATOM 8412 N N . THR B 1 482 ? 43.536 45.460 44.365 1.00 53.35 482 THR B N 1
ATOM 8413 C CA . THR B 1 482 ? 43.193 44.805 43.074 1.00 53.17 482 THR B CA 1
ATOM 8414 C C . THR B 1 482 ? 41.997 43.870 43.278 1.00 50.13 482 THR B C 1
ATOM 8415 O O . THR B 1 482 ? 41.149 43.803 42.376 1.00 50.20 482 THR B O 1
ATOM 8419 N N . PHE B 1 483 ? 41.945 43.167 44.411 1.00 47.92 483 PHE B N 1
ATOM 8420 C CA . PHE B 1 483 ? 40.840 42.243 44.774 1.00 46.66 483 PHE B CA 1
ATOM 8421 C C . PHE B 1 483 ? 39.514 43.011 44.799 1.00 46.09 483 PHE B C 1
ATOM 8422 O O . PHE B 1 483 ? 38.514 42.498 44.271 1.00 46.38 483 PHE B O 1
ATOM 8430 N N . PHE B 1 484 ? 39.516 44.207 45.389 1.00 46.37 484 PHE B N 1
ATOM 8431 C CA . PHE B 1 484 ? 38.303 45.031 45.637 1.00 46.67 484 PHE B CA 1
ATOM 8432 C C . PHE B 1 484 ? 37.913 45.820 44.382 1.00 46.65 484 PHE B C 1
ATOM 8433 O O . PHE B 1 484 ? 36.763 46.285 44.325 1.00 48.19 484 PHE B O 1
ATOM 8441 N N . ALA B 1 485 ? 38.825 45.968 43.419 1.00 47.24 485 ALA B N 1
ATOM 8442 C CA . ALA B 1 485 ? 38.603 46.748 42.178 1.00 48.56 485 ALA B CA 1
ATOM 8443 C C . ALA B 1 485 ? 37.447 46.141 41.368 1.00 50.94 485 ALA B C 1
ATOM 8444 O O . ALA B 1 485 ? 36.650 46.916 40.804 1.00 50.72 485 ALA B O 1
ATOM 8446 N N . TYR B 1 486 ? 37.346 44.809 41.324 1.00 54.30 486 TYR B N 1
ATOM 8447 C CA . TYR B 1 486 ? 36.369 44.067 40.483 1.00 57.01 486 TYR B CA 1
ATOM 8448 C C . TYR B 1 486 ? 34.990 44.076 41.153 1.00 53.13 486 TYR B C 1
ATOM 8449 O O . TYR B 1 486 ? 34.001 43.822 40.454 1.00 52.91 486 TYR B O 1
ATOM 8458 N N . PHE B 1 487 ? 34.927 44.375 42.453 1.00 49.60 487 PHE B N 1
ATOM 8459 C CA . PHE B 1 487 ? 33.670 44.703 43.175 1.00 47.27 487 PHE B CA 1
ATOM 8460 C C . PHE B 1 487 ? 33.291 46.153 42.861 1.00 46.27 487 PHE B C 1
ATOM 8461 O O . PHE B 1 487 ? 32.134 46.411 42.494 1.00 46.01 487 PHE B O 1
ATOM 8469 N N . GLN B 1 488 ? 34.255 47.067 43.007 1.00 45.50 488 GLN B N 1
ATOM 8470 C CA . GLN B 1 488 ? 34.061 48.535 42.855 1.00 43.85 488 GLN B CA 1
ATOM 8471 C C . GLN B 1 488 ? 33.604 48.847 41.427 1.00 43.39 488 GLN B C 1
ATOM 8472 O O . GLN B 1 488 ? 32.679 49.669 41.269 1.00 41.78 488 GLN B O 1
ATOM 8478 N N . THR B 1 489 ? 34.222 48.213 40.428 1.00 44.11 489 THR B N 1
ATOM 8479 C CA . THR B 1 489 ? 33.910 48.429 38.989 1.00 44.74 489 THR B CA 1
ATOM 8480 C C . THR B 1 489 ? 32.632 47.667 38.616 1.00 45.09 489 THR B C 1
ATOM 8481 O O . THR B 1 489 ? 31.607 48.331 38.368 1.00 45.87 489 THR B O 1
ATOM 8485 N N . LEU B 1 490 ? 32.683 46.333 38.590 1.00 44.25 490 LEU B N 1
ATOM 8486 C CA . LEU B 1 490 ? 31.653 45.487 37.925 1.00 43.96 490 LEU B CA 1
ATOM 8487 C C . LEU B 1 490 ? 30.345 45.486 38.733 1.00 44.39 490 LEU B C 1
ATOM 8488 O O . LEU B 1 490 ? 29.278 45.709 38.126 1.00 44.25 490 LEU B O 1
ATOM 8493 N N . ALA B 1 491 ? 30.411 45.266 40.047 1.00 44.03 491 ALA B N 1
ATOM 8494 C CA . ALA B 1 491 ? 29.223 45.069 40.911 1.00 44.00 491 ALA B CA 1
ATOM 8495 C C . ALA B 1 491 ? 28.506 46.398 41.193 1.00 44.01 491 ALA B C 1
ATOM 8496 O O . ALA B 1 491 ? 27.262 46.376 41.264 1.00 43.51 491 ALA B O 1
ATOM 8498 N N . VAL B 1 492 ? 29.236 47.504 41.370 1.00 42.64 492 VAL B N 1
ATOM 8499 C CA . VAL B 1 492 ? 28.651 48.801 41.829 1.00 43.93 492 VAL B CA 1
ATOM 8500 C C . VAL B 1 492 ? 28.535 49.770 40.648 1.00 44.33 492 VAL B C 1
ATOM 8501 O O . VAL B 1 492 ? 27.401 50.156 40.318 1.00 43.33 492 VAL B O 1
ATOM 8505 N N . SER B 1 493 ? 29.670 50.154 40.056 1.00 46.55 493 SER B N 1
ATOM 8506 C CA . SER B 1 493 ? 29.790 51.255 39.063 1.00 48.13 493 SER B CA 1
ATOM 8507 C C . SER B 1 493 ? 29.141 50.873 37.727 1.00 47.40 493 SER B C 1
ATOM 8508 O O . SER B 1 493 ? 28.704 51.794 37.010 1.00 48.38 493 SER B O 1
ATOM 8511 N N . VAL B 1 494 ? 29.094 49.580 37.393 1.00 47.10 494 VAL B N 1
ATOM 8512 C CA . VAL B 1 494 ? 28.469 49.077 36.133 1.00 47.66 494 VAL B CA 1
ATOM 8513 C C . VAL B 1 494 ? 27.092 48.485 36.464 1.00 46.41 494 VAL B C 1
ATOM 8514 O O . VAL B 1 494 ? 26.096 49.036 35.971 1.00 48.59 494 VAL B O 1
ATOM 8518 N N . ASN B 1 495 ? 27.041 47.421 37.274 1.00 43.46 495 ASN B N 1
ATOM 8519 C CA . ASN B 1 495 ? 25.829 46.580 37.489 1.00 42.04 495 ASN B CA 1
ATOM 8520 C C . ASN B 1 495 ? 24.751 47.390 38.223 1.00 42.84 495 ASN B C 1
ATOM 8521 O O . ASN B 1 495 ? 23.698 47.652 37.610 1.00 44.29 495 ASN B O 1
ATOM 8526 N N . LEU B 1 496 ? 24.989 47.761 39.485 1.00 42.84 496 LEU B N 1
ATOM 8527 C CA . LEU B 1 496 ? 23.977 48.434 40.348 1.00 43.34 496 LEU B CA 1
ATOM 8528 C C . LEU B 1 496 ? 23.631 49.823 39.788 1.00 43.70 496 LEU B C 1
ATOM 8529 O O . LEU B 1 496 ? 22.450 50.214 39.884 1.00 43.96 496 LEU B O 1
ATOM 8534 N N . TYR B 1 497 ? 24.601 50.547 39.223 1.00 43.14 497 TYR B N 1
ATOM 8535 C CA . TYR B 1 497 ? 24.384 51.925 38.707 1.00 44.77 497 TYR B CA 1
ATOM 8536 C C . TYR B 1 497 ? 23.548 51.880 37.421 1.00 43.91 497 TYR B C 1
ATOM 8537 O O . TYR B 1 497 ? 22.772 52.827 37.189 1.00 43.47 497 TYR B O 1
ATOM 8546 N N . ALA B 1 498 ? 23.703 50.830 36.609 1.00 44.25 498 ALA B N 1
ATOM 8547 C CA . ALA B 1 498 ? 22.920 50.617 35.369 1.00 44.39 498 ALA B CA 1
ATOM 8548 C C . ALA B 1 498 ? 21.446 50.407 35.732 1.00 44.53 498 ALA B C 1
ATOM 8549 O O . ALA B 1 498 ? 20.579 50.842 34.953 1.00 46.49 498 ALA B O 1
ATOM 8551 N N . ILE B 1 499 ? 21.173 49.768 36.873 1.00 44.36 499 ILE B N 1
ATOM 8552 C CA . ILE B 1 499 ? 19.787 49.572 37.393 1.00 45.00 499 ILE B CA 1
ATOM 8553 C C . ILE B 1 499 ? 19.272 50.915 37.920 1.00 44.60 499 ILE B C 1
ATOM 8554 O O . ILE B 1 499 ? 18.091 51.221 37.673 1.00 45.04 499 ILE B O 1
ATOM 8559 N N . ILE B 1 500 ? 20.121 51.683 38.611 1.00 44.84 500 ILE B N 1
ATOM 8560 C CA . ILE B 1 500 ? 19.775 53.049 39.110 1.00 45.13 500 ILE B CA 1
ATOM 8561 C C . ILE B 1 500 ? 19.412 53.922 37.904 1.00 44.75 500 ILE B C 1
ATOM 8562 O O . ILE B 1 500 ? 18.409 54.653 37.988 1.00 45.34 500 ILE B O 1
ATOM 8567 N N . ASP B 1 501 ? 20.200 53.835 36.828 1.00 44.40 501 ASP B N 1
ATOM 8568 C CA . ASP B 1 501 ? 20.015 54.622 35.579 1.00 44.70 501 ASP B CA 1
ATOM 8569 C C . ASP B 1 501 ? 18.667 54.266 34.942 1.00 45.97 501 ASP B C 1
ATOM 8570 O O . ASP B 1 501 ? 17.961 55.195 34.488 1.00 46.42 501 ASP B O 1
ATOM 8575 N N . ALA B 1 502 ? 18.338 52.971 34.895 1.00 46.55 502 ALA B N 1
ATOM 8576 C CA . ALA B 1 502 ? 17.104 52.428 34.278 1.00 46.33 502 ALA B CA 1
ATOM 8577 C C . ALA B 1 502 ? 15.876 52.869 35.083 1.00 46.34 502 ALA B C 1
ATOM 8578 O O . ALA B 1 502 ? 14.873 53.254 34.457 1.00 45.33 502 ALA B O 1
ATOM 8580 N N . ILE B 1 503 ? 15.950 52.800 36.416 1.00 47.48 503 ILE B N 1
ATOM 8581 C CA . ILE B 1 503 ? 14.823 53.151 37.334 1.00 48.82 503 ILE B CA 1
ATOM 8582 C C . ILE B 1 503 ? 14.534 54.654 37.216 1.00 52.51 503 ILE B C 1
ATOM 8583 O O . ILE B 1 503 ? 13.345 55.029 37.267 1.00 54.24 503 ILE B O 1
ATOM 8588 N N . GLN B 1 504 ? 15.575 55.478 37.044 1.00 53.81 504 GLN B N 1
ATOM 8589 C CA . GLN B 1 504 ? 15.445 56.951 36.876 1.00 54.13 504 GLN B CA 1
ATOM 8590 C C . GLN B 1 504 ? 14.707 57.248 35.565 1.00 54.77 504 GLN B C 1
ATOM 8591 O O . GLN B 1 504 ? 13.812 58.106 35.586 1.00 57.06 504 GLN B O 1
ATOM 8597 N N . ASP B 1 505 ? 15.069 56.568 34.473 1.00 54.14 505 ASP B N 1
ATOM 8598 C CA . ASP B 1 505 ? 14.475 56.787 33.126 1.00 55.28 505 ASP B CA 1
ATOM 8599 C C . ASP B 1 505 ? 13.009 56.332 33.117 1.00 54.16 505 ASP B C 1
ATOM 8600 O O . ASP B 1 505 ? 12.183 57.035 32.516 1.00 55.30 505 ASP B O 1
ATOM 8605 N N . LEU B 1 506 ? 12.699 55.203 33.759 1.00 52.60 506 LEU B N 1
ATOM 8606 C CA . LEU B 1 506 ? 11.341 54.597 33.746 1.00 53.94 506 LEU B CA 1
ATOM 8607 C C . LEU B 1 506 ? 10.409 55.334 34.717 1.00 53.95 506 LEU B C 1
ATOM 8608 O O . LEU B 1 506 ? 9.315 55.714 34.282 1.00 52.29 506 LEU B O 1
ATOM 8613 N N . PHE B 1 507 ? 10.816 55.508 35.980 1.00 55.16 507 PHE B N 1
ATOM 8614 C CA . PHE B 1 507 ? 9.925 55.905 37.106 1.00 56.29 507 PHE B CA 1
ATOM 8615 C C . PHE B 1 507 ? 10.193 57.342 37.583 1.00 57.53 507 PHE B C 1
ATOM 8616 O O . PHE B 1 507 ? 9.406 57.839 38.414 1.00 59.03 507 PHE B O 1
ATOM 8624 N N . GLY B 1 508 ? 11.256 57.992 37.100 1.00 57.21 508 GLY B N 1
ATOM 8625 C CA . GLY B 1 508 ? 11.567 59.400 37.421 1.00 57.57 508 GLY B CA 1
ATOM 8626 C C . GLY B 1 508 ? 12.110 59.589 38.831 1.00 58.56 508 GLY B C 1
ATOM 8627 O O . GLY B 1 508 ? 12.096 60.737 39.309 1.00 60.22 508 GLY B O 1
ATOM 8628 N N . VAL B 1 509 ? 12.589 58.522 39.479 1.00 58.82 509 VAL B N 1
ATOM 8629 C CA . VAL B 1 509 ? 13.247 58.586 40.819 1.00 58.01 509 VAL B CA 1
ATOM 8630 C C . VAL B 1 509 ? 14.688 59.067 40.615 1.00 57.10 509 VAL B C 1
ATOM 8631 O O . VAL B 1 509 ? 15.374 58.517 39.735 1.00 57.46 509 VAL B O 1
ATOM 8635 N N . SER B 1 510 ? 15.127 60.055 41.400 1.00 56.25 510 SER B N 1
ATOM 8636 C CA . SER B 1 510 ? 16.477 60.671 41.304 1.00 56.04 510 SER B CA 1
ATOM 8637 C C . SER B 1 510 ? 17.548 59.610 41.578 1.00 55.05 510 SER B C 1
ATOM 8638 O O . SER B 1 510 ? 17.415 58.877 42.580 1.00 55.69 510 SER B O 1
ATOM 8641 N N . GLU B 1 511 ? 18.565 59.536 40.714 1.00 51.80 511 GLU B N 1
ATOM 8642 C CA . GLU B 1 511 ? 19.721 58.610 40.855 1.00 51.48 511 GLU B CA 1
ATOM 8643 C C . GLU B 1 511 ? 20.530 58.967 42.111 1.00 52.70 511 GLU B C 1
ATOM 8644 O O . GLU B 1 511 ? 21.162 58.049 42.676 1.00 52.72 511 GLU B O 1
ATOM 8650 N N . HIS B 1 512 ? 20.519 60.242 42.525 1.00 53.87 512 HIS B N 1
ATOM 8651 C CA . HIS B 1 512 ? 21.193 60.742 43.757 1.00 54.42 512 HIS B CA 1
ATOM 8652 C C . HIS B 1 512 ? 20.513 60.142 44.992 1.00 54.71 512 HIS B C 1
ATOM 8653 O O . HIS B 1 512 ? 21.231 59.754 45.934 1.00 53.34 512 HIS B O 1
ATOM 8660 N N . GLU B 1 513 ? 19.178 60.073 44.979 1.00 57.06 513 GLU B N 1
ATOM 8661 C CA . GLU B 1 513 ? 18.362 59.455 46.060 1.00 59.20 513 GLU B CA 1
ATOM 8662 C C . GLU B 1 513 ? 18.672 57.956 46.151 1.00 58.21 513 GLU B C 1
ATOM 8663 O O . GLU B 1 513 ? 18.736 57.438 47.282 1.00 61.08 513 GLU B O 1
ATOM 8669 N N . LEU B 1 514 ? 18.845 57.289 45.006 1.00 54.58 514 LEU B N 1
ATOM 8670 C CA . LEU B 1 514 ? 19.081 55.822 44.929 1.00 53.61 514 LEU B CA 1
ATOM 8671 C C . LEU B 1 514 ? 20.511 55.509 45.376 1.00 52.50 514 LEU B C 1
ATOM 8672 O O . LEU B 1 514 ? 20.710 54.472 46.037 1.00 49.62 514 LEU B O 1
ATOM 8685 N N . SER B 1 516 ? 22.228 57.280 47.522 1.00 55.82 516 SER B N 1
ATOM 8686 C CA . SER B 1 516 ? 22.183 57.500 48.991 1.00 57.16 516 SER B CA 1
ATOM 8687 C C . SER B 1 516 ? 21.723 56.219 49.695 1.00 57.09 516 SER B C 1
ATOM 8688 O O . SER B 1 516 ? 22.277 55.921 50.760 1.00 58.66 516 SER B O 1
ATOM 8691 N N . LEU B 1 517 ? 20.743 55.508 49.125 1.00 58.03 517 LEU B N 1
ATOM 8692 C CA . LEU B 1 517 ? 20.259 54.195 49.638 1.00 58.12 517 LEU B CA 1
ATOM 8693 C C . LEU B 1 517 ? 21.383 53.163 49.516 1.00 55.90 517 LEU B C 1
ATOM 8694 O O . LEU B 1 517 ? 21.648 52.465 50.513 1.00 56.46 517 LEU B O 1
ATOM 8699 N N . LEU B 1 518 ? 21.993 53.062 48.332 1.00 53.03 518 LEU B N 1
ATOM 8700 C CA . LEU B 1 518 ? 23.090 52.101 48.037 1.00 53.38 518 LEU B CA 1
ATOM 8701 C C . LEU B 1 518 ? 24.221 52.330 49.047 1.00 54.77 518 LEU B C 1
ATOM 8702 O O . LEU B 1 518 ? 24.687 51.342 49.652 1.00 54.91 518 LEU B O 1
ATOM 8707 N N . LYS B 1 519 ? 24.620 53.594 49.228 1.00 56.78 519 LYS B N 1
ATOM 8708 C CA . LYS B 1 519 ? 25.722 54.022 50.129 1.00 58.68 519 LYS B CA 1
ATOM 8709 C C . LYS B 1 519 ? 25.458 53.524 51.556 1.00 57.02 519 LYS B C 1
ATOM 8710 O O . LYS B 1 519 ? 26.371 52.923 52.151 1.00 57.00 519 LYS B O 1
ATOM 8716 N N . GLN B 1 520 ? 24.256 53.766 52.083 1.00 56.07 520 GLN B N 1
ATOM 8717 C CA . GLN B 1 520 ? 23.884 53.430 53.485 1.00 59.03 520 GLN B CA 1
ATOM 8718 C C . GLN B 1 520 ? 23.824 51.905 53.649 1.00 57.49 520 GLN B C 1
ATOM 8719 O O . GLN B 1 520 ? 24.251 51.413 54.712 1.00 58.79 520 GLN B O 1
ATOM 8725 N N . ILE B 1 521 ? 23.314 51.188 52.643 1.00 54.29 521 ILE B N 1
ATOM 8726 C CA . ILE B 1 521 ? 23.255 49.694 52.637 1.00 52.40 521 ILE B CA 1
ATOM 8727 C C . ILE B 1 521 ? 24.690 49.158 52.640 1.00 51.72 521 ILE B C 1
ATOM 8728 O O . ILE B 1 521 ? 24.989 48.289 53.480 1.00 52.30 521 ILE B O 1
ATOM 8733 N N . LEU B 1 522 ? 25.544 49.673 51.750 1.00 51.54 522 LEU B N 1
ATOM 8734 C CA . LEU B 1 522 ? 26.965 49.250 51.632 1.00 51.36 522 LEU B CA 1
ATOM 8735 C C . LEU B 1 522 ? 27.690 49.512 52.959 1.00 52.37 522 LEU B C 1
ATOM 8736 O O . LEU B 1 522 ? 28.484 48.649 53.367 1.00 52.50 522 LEU B O 1
ATOM 8741 N N . LYS B 1 523 ? 27.418 50.643 53.616 1.00 57.33 523 LYS B N 1
ATOM 8742 C CA . LYS B 1 523 ? 28.038 51.010 54.922 1.00 60.34 523 LYS B CA 1
ATOM 8743 C C . LYS B 1 523 ? 27.652 49.980 55.992 1.00 58.68 523 LYS B C 1
ATOM 8744 O O . LYS B 1 523 ? 28.541 49.593 56.768 1.00 58.05 523 LYS B O 1
ATOM 8750 N N . ASN B 1 524 ? 26.385 49.551 56.028 1.00 59.71 524 ASN B N 1
ATOM 8751 C CA . ASN B 1 524 ? 25.855 48.612 57.056 1.00 62.22 524 ASN B CA 1
ATOM 8752 C C . ASN B 1 524 ? 26.397 47.203 56.806 1.00 61.40 524 ASN B C 1
ATOM 8753 O O . ASN B 1 524 ? 26.788 46.546 57.792 1.00 62.88 524 ASN B O 1
ATOM 8758 N N . GLU B 1 525 ? 26.411 46.755 55.547 1.00 60.63 525 GLU B N 1
ATOM 8759 C CA . GLU B 1 525 ? 26.905 45.403 55.169 1.00 61.01 525 GLU B CA 1
ATOM 8760 C C . GLU B 1 525 ? 28.402 45.310 55.481 1.00 59.00 525 GLU B C 1
ATOM 8761 O O . GLU B 1 525 ? 28.811 44.270 56.013 1.00 58.73 525 GLU B O 1
ATOM 8767 N N . VAL B 1 526 ? 29.178 46.360 55.193 1.00 59.53 526 VAL B N 1
ATOM 8768 C CA . VAL B 1 526 ? 30.645 46.410 55.475 1.00 60.18 526 VAL B CA 1
ATOM 8769 C C . VAL B 1 526 ? 30.863 46.359 56.993 1.00 59.96 526 VAL B C 1
ATOM 8770 O O . VAL B 1 526 ? 31.806 45.679 57.420 1.00 62.22 526 VAL B O 1
ATOM 8774 N N . ALA B 1 527 ? 30.018 47.029 57.782 1.00 60.13 527 ALA B N 1
ATOM 8775 C CA . ALA B 1 527 ? 30.114 47.063 59.263 1.00 60.09 527 ALA B CA 1
ATOM 8776 C C . ALA B 1 527 ? 29.722 45.700 59.857 1.00 60.64 527 ALA B C 1
ATOM 8777 O O . ALA B 1 527 ? 30.365 45.280 60.837 1.00 63.26 527 ALA B O 1
ATOM 8779 N N . THR B 1 528 ? 28.714 45.032 59.286 1.00 60.35 528 THR B N 1
ATOM 8780 C CA . THR B 1 528 ? 28.145 43.749 59.785 1.00 60.36 528 THR B CA 1
ATOM 8781 C C . THR B 1 528 ? 29.147 42.599 59.608 1.00 58.19 528 THR B C 1
ATOM 8782 O O . THR B 1 528 ? 29.202 41.746 60.503 1.00 59.01 528 THR B O 1
ATOM 8786 N N . ILE B 1 529 ? 29.879 42.556 58.490 1.00 56.11 529 ILE B N 1
ATOM 8787 C CA . ILE B 1 529 ? 30.787 41.423 58.129 1.00 55.10 529 ILE B CA 1
ATOM 8788 C C . ILE B 1 529 ? 31.961 41.391 59.116 1.00 54.80 529 ILE B C 1
ATOM 8789 O O . ILE B 1 529 ? 32.620 42.437 59.285 1.00 56.06 529 ILE B O 1
ATOM 8794 N N . SER B 1 530 ? 32.227 40.233 59.725 1.00 53.00 530 SER B N 1
ATOM 8795 C CA . SER B 1 530 ? 33.443 39.984 60.541 1.00 53.24 530 SER B CA 1
ATOM 8796 C C . SER B 1 530 ? 34.624 39.723 59.604 1.00 50.66 530 SER B C 1
ATOM 8797 O O . SER B 1 530 ? 34.906 38.542 59.337 1.00 50.72 530 SER B O 1
ATOM 8800 N N . TRP B 1 531 ? 35.282 40.787 59.132 1.00 49.60 531 TRP B N 1
ATOM 8801 C CA . TRP B 1 531 ? 36.463 40.707 58.227 1.00 49.47 531 TRP B CA 1
ATOM 8802 C C . TRP B 1 531 ? 37.651 40.105 58.981 1.00 50.28 531 TRP B C 1
ATOM 8803 O O . TRP B 1 531 ? 37.635 40.118 60.227 1.00 50.32 531 TRP B O 1
ATOM 8814 N N . VAL B 1 532 ? 38.647 39.605 58.251 1.00 53.73 532 VAL B N 1
ATOM 8815 C CA . VAL B 1 532 ? 39.925 39.112 58.845 1.00 59.37 532 VAL B CA 1
ATOM 8816 C C . VAL B 1 532 ? 40.492 40.248 59.708 1.00 64.43 532 VAL B C 1
ATOM 8817 O O . VAL B 1 532 ? 40.615 41.382 59.190 1.00 67.42 532 VAL B O 1
ATOM 8821 N N . THR B 1 533 ? 40.795 39.953 60.978 1.00 67.92 533 THR B N 1
ATOM 8822 C CA . THR B 1 533 ? 41.138 40.939 62.043 1.00 69.59 533 THR B CA 1
ATOM 8823 C C . THR B 1 533 ? 42.230 41.905 61.553 1.00 67.21 533 THR B C 1
ATOM 8824 O O . THR B 1 533 ? 42.105 43.109 61.832 1.00 66.30 533 THR B O 1
ATOM 8828 N N . THR B 1 534 ? 43.234 41.409 60.820 1.00 63.22 534 THR B N 1
ATOM 8829 C CA . THR B 1 534 ? 44.433 42.183 60.396 1.00 63.35 534 THR B CA 1
ATOM 8830 C C . THR B 1 534 ? 44.096 43.197 59.291 1.00 61.27 534 THR B C 1
ATOM 8831 O O . THR B 1 534 ? 44.937 44.076 59.061 1.00 60.27 534 THR B O 1
ATOM 8835 N N . ASP B 1 535 ? 42.933 43.101 58.634 1.00 61.68 535 ASP B N 1
ATOM 8836 C CA . ASP B 1 535 ? 42.610 43.908 57.423 1.00 59.90 535 ASP B CA 1
ATOM 8837 C C . ASP B 1 535 ? 41.214 44.532 57.524 1.00 60.38 535 ASP B C 1
ATOM 8838 O O . ASP B 1 535 ? 40.613 44.758 56.469 1.00 63.49 535 ASP B O 1
ATOM 8843 N N . GLN B 1 536 ? 40.726 44.842 58.726 1.00 61.98 536 GLN B N 1
ATOM 8844 C CA . GLN B 1 536 ? 39.327 45.309 58.928 1.00 65.63 536 GLN B CA 1
ATOM 8845 C C . GLN B 1 536 ? 39.171 46.775 58.492 1.00 65.48 536 GLN B C 1
ATOM 8846 O O . GLN B 1 536 ? 38.068 47.127 58.033 1.00 66.06 536 GLN B O 1
ATOM 8852 N N . LEU B 1 537 ? 40.219 47.594 58.628 1.00 65.83 537 LEU B N 1
ATOM 8853 C CA . LEU B 1 537 ? 40.173 49.058 58.347 1.00 64.33 537 LEU B CA 1
ATOM 8854 C C . LEU B 1 537 ? 40.498 49.336 56.877 1.00 61.65 537 LEU B C 1
ATOM 8855 O O . LEU B 1 537 ? 40.067 50.390 56.388 1.00 58.16 537 LEU B O 1
ATOM 8860 N N . ALA B 1 538 ? 41.263 48.457 56.222 1.00 60.55 538 ALA B N 1
ATOM 8861 C CA . ALA B 1 538 ? 41.662 48.581 54.799 1.00 59.87 538 ALA B CA 1
ATOM 8862 C C . ALA B 1 538 ? 40.418 48.561 53.899 1.00 58.43 538 ALA B C 1
ATOM 8863 O O . ALA B 1 538 ? 40.419 49.273 52.875 1.00 58.57 538 ALA B O 1
ATOM 8865 N N . VAL B 1 539 ? 39.411 47.762 54.259 1.00 56.11 539 VAL B N 1
ATOM 8866 C CA . VAL B 1 539 ? 38.150 47.595 53.480 1.00 56.23 539 VAL B CA 1
ATOM 8867 C C . VAL B 1 539 ? 37.362 48.896 53.556 1.00 56.32 539 VAL B C 1
ATOM 8868 O O . VAL B 1 539 ? 36.826 49.318 52.531 1.00 54.39 539 VAL B O 1
ATOM 8872 N N . ARG B 1 540 ? 37.268 49.483 54.743 1.00 58.83 540 ARG B N 1
ATOM 8873 C CA . ARG B 1 540 ? 36.508 50.739 54.934 1.00 59.76 540 ARG B CA 1
ATOM 8874 C C . ARG B 1 540 ? 37.273 51.887 54.276 1.00 57.60 540 ARG B C 1
ATOM 8875 O O . ARG B 1 540 ? 36.628 52.837 53.845 1.00 57.17 540 ARG B O 1
ATOM 8883 N N . HIS B 1 541 ? 38.598 51.800 54.232 1.00 57.05 541 HIS B N 1
ATOM 8884 C CA . HIS B 1 541 ? 39.471 52.850 53.654 1.00 57.74 541 HIS B CA 1
ATOM 8885 C C . HIS B 1 541 ? 39.353 52.836 52.129 1.00 56.58 541 HIS B C 1
ATOM 8886 O O . HIS B 1 541 ? 39.217 53.922 51.542 1.00 55.56 541 HIS B O 1
ATOM 8893 N N . ILE B 1 542 ? 39.425 51.648 51.520 1.00 54.61 542 ILE B N 1
ATOM 8894 C CA . ILE B 1 542 ? 39.389 51.474 50.037 1.00 53.54 542 ILE B CA 1
ATOM 8895 C C . ILE B 1 542 ? 38.051 52.000 49.503 1.00 52.24 542 ILE B C 1
ATOM 8896 O O . ILE B 1 542 ? 38.070 52.713 48.486 1.00 51.88 542 ILE B O 1
ATOM 8901 N N . LEU B 1 543 ? 36.945 51.684 50.177 1.00 51.70 543 LEU B N 1
ATOM 8902 C CA . LEU B 1 543 ? 35.574 51.970 49.680 1.00 53.57 543 LEU B CA 1
ATOM 8903 C C . LEU B 1 543 ? 35.128 53.384 50.050 1.00 53.86 543 LEU B C 1
ATOM 8904 O O . LEU B 1 543 ? 34.441 53.987 49.233 1.00 53.51 543 LEU B O 1
ATOM 8909 N N . PHE B 1 544 ? 35.427 53.896 51.238 1.00 55.60 544 PHE B N 1
ATOM 8910 C CA . PHE B 1 544 ? 34.788 55.170 51.660 1.00 56.08 544 PHE B CA 1
ATOM 8911 C C . PHE B 1 544 ? 35.791 56.300 51.894 1.00 54.75 544 PHE B C 1
ATOM 8912 O O . PHE B 1 544 ? 35.337 57.449 51.970 1.00 53.64 544 PHE B O 1
ATOM 8920 N N . ASP B 1 545 ? 37.085 56.031 52.038 1.00 55.42 545 ASP B N 1
ATOM 8921 C CA . ASP B 1 545 ? 38.012 57.109 52.471 1.00 56.75 545 ASP B CA 1
ATOM 8922 C C . ASP B 1 545 ? 38.941 57.542 51.341 1.00 57.23 545 ASP B C 1
ATOM 8923 O O . ASP B 1 545 ? 39.330 58.718 51.358 1.00 58.66 545 ASP B O 1
ATOM 8928 N N . LYS B 1 546 ? 39.304 56.656 50.412 1.00 57.67 546 LYS B N 1
ATOM 8929 C CA . LYS B 1 546 ? 40.194 57.044 49.287 1.00 56.91 546 LYS B CA 1
ATOM 8930 C C . LYS B 1 546 ? 39.441 58.031 48.397 1.00 56.76 546 LYS B C 1
ATOM 8931 O O . LYS B 1 546 ? 38.218 57.890 48.248 1.00 59.48 546 LYS B O 1
ATOM 8937 N N . GLN B 1 547 ? 40.159 58.999 47.837 1.00 58.39 547 GLN B N 1
ATOM 8938 C CA . GLN B 1 547 ? 39.576 60.066 46.989 1.00 58.71 547 GLN B CA 1
ATOM 8939 C C . GLN B 1 547 ? 39.244 59.492 45.605 1.00 55.88 547 GLN B C 1
ATOM 8940 O O . GLN B 1 547 ? 38.537 60.174 44.852 1.00 55.90 547 GLN B O 1
ATOM 8942 N N . THR B 1 548 ? 39.730 58.291 45.274 1.00 53.85 548 THR B N 1
ATOM 8943 C CA . THR B 1 548 ? 39.539 57.672 43.937 1.00 51.27 548 THR B CA 1
ATOM 8944 C C . THR B 1 548 ? 39.035 56.232 44.058 1.00 51.63 548 THR B C 1
ATOM 8945 O O . THR B 1 548 ? 39.350 55.560 45.061 1.00 51.56 548 THR B O 1
ATOM 8949 N N . TRP B 1 549 ? 38.287 55.795 43.043 1.00 50.76 549 TRP B N 1
ATOM 8950 C CA . TRP B 1 549 ? 37.878 54.386 42.812 1.00 49.35 549 TRP B CA 1
ATOM 8951 C C . TRP B 1 549 ? 38.522 53.910 41.516 1.00 49.16 549 TRP B C 1
ATOM 8952 O O . TRP B 1 549 ? 38.821 54.726 40.645 1.00 48.80 549 TRP B O 1
ATOM 8963 N N . PRO B 1 550 ? 38.757 52.589 41.345 1.00 48.01 550 PRO B N 1
ATOM 8964 C CA . PRO B 1 550 ? 39.158 52.046 40.052 1.00 48.01 550 PRO B CA 1
ATOM 8965 C C . PRO B 1 550 ? 37.970 52.093 39.082 1.00 48.57 550 PRO B C 1
ATOM 8966 O O . PRO B 1 550 ? 36.835 51.968 39.522 1.00 48.17 550 PRO B O 1
ATOM 8970 N N . PHE B 1 551 ? 38.258 52.279 37.794 1.00 49.21 551 PHE B N 1
ATOM 8971 C CA . PHE B 1 551 ? 37.258 52.272 36.697 1.00 50.59 551 PHE B CA 1
ATOM 8972 C C . PHE B 1 551 ? 37.736 51.326 35.595 1.00 53.49 551 PHE B C 1
ATOM 8973 O O . PHE B 1 551 ? 38.886 51.481 35.148 1.00 54.09 551 PHE B O 1
ATOM 8981 N N . LYS B 1 552 ? 36.886 50.385 35.169 1.00 56.92 552 LYS B N 1
ATOM 8982 C CA . LYS B 1 552 ? 37.225 49.446 34.067 1.00 59.99 552 LYS B CA 1
ATOM 8983 C C . LYS B 1 552 ? 37.133 50.202 32.738 1.00 57.91 552 LYS B C 1
ATOM 8984 O O . LYS B 1 552 ? 36.041 50.685 32.397 1.00 57.26 552 LYS B O 1
ATOM 8990 N N . GLN B 1 553 ? 38.258 50.308 32.033 1.00 59.11 553 GLN B N 1
ATOM 8991 C CA . GLN B 1 553 ? 38.364 51.001 30.725 1.00 60.14 553 GLN B CA 1
ATOM 8992 C C . GLN B 1 553 ? 37.700 50.135 29.655 1.00 58.13 553 GLN B C 1
ATOM 8993 O O . GLN B 1 553 ? 38.062 48.945 29.560 1.00 58.13 553 GLN B O 1
ATOM 8999 N N . ILE B 1 554 ? 36.776 50.710 28.882 1.00 57.13 554 ILE B N 1
ATOM 9000 C CA . ILE B 1 554 ? 36.095 50.000 27.759 1.00 59.57 554 ILE B CA 1
ATOM 9001 C C . ILE B 1 554 ? 36.384 50.694 26.418 1.00 59.84 554 ILE B C 1
ATOM 9002 O O . ILE B 1 554 ? 36.524 49.957 25.435 1.00 60.34 554 ILE B O 1
ATOM 9007 N N . LEU B 1 555 ? 36.485 52.031 26.365 1.00 63.36 555 LEU B N 1
ATOM 9008 C CA . LEU B 1 555 ? 36.651 52.795 25.091 1.00 65.16 555 LEU B CA 1
ATOM 9009 C C . LEU B 1 555 ? 38.128 52.838 24.675 1.00 69.07 555 LEU B C 1
ATOM 9010 O O . LEU B 1 555 ? 38.413 52.458 23.523 1.00 73.44 555 LEU B O 1
ATOM 9015 N N . LEU B 1 556 ? 39.024 53.295 25.558 1.00 71.22 556 LEU B N 1
ATOM 9016 C CA . LEU B 1 556 ? 40.434 53.632 25.202 1.00 73.44 556 LEU B CA 1
ATOM 9017 C C . LEU B 1 556 ? 41.146 52.428 24.583 1.00 74.10 556 LEU B C 1
ATOM 9018 O O . LEU B 1 556 ? 41.926 52.607 23.651 1.00 78.26 556 LEU B O 1
ATOM 9023 N N . PRO B 1 557 ? 40.961 51.184 25.089 1.00 73.69 557 PRO B N 1
ATOM 9024 C CA . PRO B 1 557 ? 41.542 50.004 24.442 1.00 73.98 557 PRO B CA 1
ATOM 9025 C C . PRO B 1 557 ? 41.018 49.723 23.021 1.00 74.25 557 PRO B C 1
ATOM 9026 O O . PRO B 1 557 ? 41.787 49.219 22.222 1.00 74.06 557 PRO B O 1
ATOM 9030 N N . LEU B 1 558 ? 39.745 50.034 22.741 1.00 74.95 558 LEU B N 1
ATOM 9031 C CA . LEU B 1 558 ? 39.102 49.792 21.418 1.00 78.10 558 LEU B CA 1
ATOM 9032 C C . LEU B 1 558 ? 39.683 50.743 20.363 1.00 81.46 558 LEU B C 1
ATOM 9033 O O . LEU B 1 558 ? 39.692 50.357 19.177 1.00 80.59 558 LEU B O 1
ATOM 9038 N N . LEU B 1 559 ? 40.141 51.933 20.772 1.00 85.78 559 LEU B N 1
ATOM 9039 C CA . LEU B 1 559 ? 40.732 52.955 19.862 1.00 86.26 559 LEU B CA 1
ATOM 9040 C C . LEU B 1 559 ? 42.063 52.428 19.302 1.00 88.90 559 LEU B C 1
ATOM 9041 O O . LEU B 1 559 ? 42.363 52.725 18.132 1.00 91.66 559 LEU B O 1
ATOM 9046 N N . TYR B 1 560 ? 42.820 51.670 20.103 1.00 89.50 560 TYR B N 1
ATOM 9047 C CA . TYR B 1 560 ? 44.110 51.037 19.715 1.00 89.11 560 TYR B CA 1
ATOM 9048 C C . TYR B 1 560 ? 43.882 49.548 19.419 1.00 87.72 560 TYR B C 1
ATOM 9049 O O . TYR B 1 560 ? 43.617 49.216 18.243 1.00 80.76 560 TYR B O 1
ATOM 9058 N N . LEU B 1 573 ? 42.370 49.246 33.463 1.00 61.85 573 LEU B N 1
ATOM 9059 C CA . LEU B 1 573 ? 41.928 49.698 34.814 1.00 63.40 573 LEU B CA 1
ATOM 9060 C C . LEU B 1 573 ? 42.529 51.080 35.119 1.00 61.87 573 LEU B C 1
ATOM 9061 O O . LEU B 1 573 ? 43.747 51.158 35.369 1.00 63.32 573 LEU B O 1
ATOM 9066 N N . THR B 1 574 ? 41.700 52.130 35.084 1.00 61.08 574 THR B N 1
ATOM 9067 C CA . THR B 1 574 ? 42.084 53.552 35.315 1.00 60.53 574 THR B CA 1
ATOM 9068 C C . THR B 1 574 ? 41.494 54.020 36.654 1.00 61.02 574 THR B C 1
ATOM 9069 O O . THR B 1 574 ? 40.969 53.164 37.393 1.00 61.31 574 THR B O 1
ATOM 9073 N N . THR B 1 575 ? 41.569 55.323 36.952 1.00 59.20 575 THR B N 1
ATOM 9074 C CA . THR B 1 575 ? 41.099 55.920 38.232 1.00 58.61 575 THR B CA 1
ATOM 9075 C C . THR B 1 575 ? 40.042 56.992 37.948 1.00 57.39 575 THR B C 1
ATOM 9076 O O . THR B 1 575 ? 40.196 57.734 36.961 1.00 59.10 575 THR B O 1
ATOM 9080 N N . VAL B 1 576 ? 39.010 57.053 38.792 1.00 55.14 576 VAL B N 1
ATOM 9081 C CA . VAL B 1 576 ? 37.891 58.037 38.715 1.00 54.08 576 VAL B CA 1
ATOM 9082 C C . VAL B 1 576 ? 37.600 58.525 40.129 1.00 53.90 576 VAL B C 1
ATOM 9083 O O . VAL B 1 576 ? 38.166 58.001 41.085 1.00 54.03 576 VAL B O 1
ATOM 9087 N N . PRO B 1 577 ? 36.736 59.549 40.314 1.00 54.60 577 PRO B N 1
ATOM 9088 C CA . PRO B 1 577 ? 36.316 59.958 41.653 1.00 54.36 577 PRO B CA 1
ATOM 9089 C C . PRO B 1 577 ? 35.543 58.861 42.403 1.00 55.57 577 PRO B C 1
ATOM 9090 O O . PRO B 1 577 ? 34.757 58.156 41.791 1.00 56.43 577 PRO B O 1
ATOM 9094 N N . ASN B 1 578 ? 35.786 58.756 43.713 1.00 55.01 578 ASN B N 1
ATOM 9095 C CA . ASN B 1 578 ? 35.064 57.850 44.644 1.00 53.85 578 ASN B CA 1
ATOM 9096 C C . ASN B 1 578 ? 33.603 58.291 44.719 1.00 54.01 578 ASN B C 1
ATOM 9097 O O . ASN B 1 578 ? 33.322 59.399 45.166 1.00 54.55 578 ASN B O 1
ATOM 9102 N N . PRO B 1 579 ? 32.631 57.461 44.270 1.00 54.31 579 PRO B N 1
ATOM 9103 C CA . PRO B 1 579 ? 31.213 57.824 44.338 1.00 54.41 579 PRO B CA 1
ATOM 9104 C C . PRO B 1 579 ? 30.625 57.861 45.757 1.00 54.41 579 PRO B C 1
ATOM 9105 O O . PRO B 1 579 ? 29.551 58.411 45.928 1.00 52.12 579 PRO B O 1
ATOM 9117 N N . VAL B 1 581 ? 31.846 59.422 48.141 1.00 68.21 581 VAL B N 1
ATOM 9118 C CA . VAL B 1 581 ? 32.224 60.739 48.714 1.00 71.61 581 VAL B CA 1
ATOM 9119 C C . VAL B 1 581 ? 31.120 61.732 48.366 1.00 74.76 581 VAL B C 1
ATOM 9120 O O . VAL B 1 581 ? 30.759 61.822 47.190 1.00 73.29 581 VAL B O 1
ATOM 9124 N N . THR B 1 582 ? 30.601 62.440 49.358 1.00 79.60 582 THR B N 1
ATOM 9125 C CA . THR B 1 582 ? 29.600 63.510 49.140 1.00 84.34 582 THR B CA 1
ATOM 9126 C C . THR B 1 582 ? 30.363 64.836 49.147 1.00 87.47 582 THR B C 1
ATOM 9127 O O . THR B 1 582 ? 30.559 65.402 50.235 1.00 86.81 582 THR B O 1
ATOM 9131 N N . TYR B 1 583 ? 30.828 65.267 47.972 1.00 89.96 583 TYR B N 1
ATOM 9132 C CA . TYR B 1 583 ? 31.642 66.497 47.784 1.00 89.48 583 TYR B CA 1
ATOM 9133 C C . TYR B 1 583 ? 31.709 66.852 46.294 1.00 88.89 583 TYR B C 1
ATOM 9134 O O . TYR B 1 583 ? 32.355 66.148 45.520 1.00 90.48 583 TYR B O 1
#

Sequence (1106 aa):
QNHTAVNTAQAIILRDLVDALLFEDIAGIVSNSEITKENGQTLLIYERETQQIKIPVYFSALNFRYESSQPITIEGRVSKQPLTAAEFWQTIANNCDLSHEWEVARVEEGLTTAATQLAKQLSELDLASHPFVSEQFASLKDRPFHPLAKEKRGLREADYQVYQAELNQQSFPLVAAVKKTHIHGDTANIDELENLTVPIKEQATDLNDQGLSIDDYVLFPVHPWQYQHILPNVFATEISEKLVVLLPLKFGDYLSSSSRSLIDIGAPYNHVKVPFAQSLGALRLTPTRYKNGEQAEQLLRQLIEKDEALAKYVVCDETAWWSYGQDNDIFKDQLGHLTVQLRKYPEVLAKNDTQQLVSAALAANDRTLYQICGKDNISKNDVTLFEDIAQVFLKVTLSFQYGALPELHGQNILLSFEDGRVQKCVLRDHDTVRIYKPWLTAHQLSLPKYVVREDTPNTLINEDLETFFAYFQTLAVSVNLYAIIDAIQDLFGVSEHELSLLKQILKNEVATISWVTTDQLAVRHILFDKQTWPFKQILLPLLYQRPSGLTTVPNPVTYQNHTAVNTAQAIILRDLVDALLFEDIAGIVSNSEITKENGQTLLIYERETQQIKIPVYFSALNFRYESSQPITIEGRVSKQPLTAAEFWQTIANNCDLSHEWEVARVEEGLTTAATQLAKQLSELDLASHPFVSEQFASLKDRPFHPLAKEKRGLREADYQVYQAELNQQSFPLVAAVKKTHIHGDTANIDELENLTVPIKEQATDLNDQGLSIDDYVLFPVHPWQYQHILPNVFATEISEKLVVLLPLKFGDYLSSSSRSLIDIGAPYNHVKVPFAQQSLGALRLTPTRYKNGEQAEQLLRQLIEKDEALAKYVVCDETAWWSYGQDNDIFKDQLGHLTVQLRKYPEVLAKNDTQQLVSAALAANDRTLYQICGKDNISKNDVTLFEDIAQVFLKVTLSFQYGALPELHGQNILLSFEDGRVQKCVLRDHDTVRIYKPWLTAHQLSLPKYVVNTLINEDLETFFAYFQTLAVSVNLYAIIDAIQDLFGVSEHELSLLKQILKNEVATISWVTTDQLAVRHILFDKQTWPFKQILLPLLYLTTVPNPVTY

Secondary structure (DSSP, 8-state):
--HHHHHHHHHHHHHHHHHHHHHHTGGGTTTTSEEEEETTEEEEEEEETTEEEEEEEE--TT--EE-TTSPPEETT----SPPPHHHHHHHHH--HHHHTTS-HHHHHHHHHHHHHHHHHHHHT----SSS---HHHHHHH-STT-TTTT-BTT--HHHHHHH-GGG---B---EEEETT--B-TT--HHHHHHHHGGGHHHHH--GGGT--GGGEEEEP--HHHHHHTHHHHTHHHHHTTSEEE-----S-EEE----EEEETTEEEEEEE-----BTTB-----TT--HHHHHHHHHHHHHHH-HHHHHH---B---EEE--TT--TT-GGGGGSEEEEEE--HHHHT-SSSEEE--GGGSS-STTT---S-S---TTT--HHHHHHHHHHHHHHH---SEE---STTTEEEEEETTEEEEEEE--GGG-EE-HHHHHHTTPPPP-----TTS--SSB-SSHHHHHHHHIIIIIIIIIHHHHHHHHHHH---TTT--HHHHHHHHHHHHS---TTTHHHHHIIIIISSEEEEE-SHHHHHH----BEEEEE-----/--HHHHHHHHHHHHHHHHHHHHHHTGGGTTTTSEEEEETTEEEEEEEETTEEEEEEEE--TT--EE-TTSPPEETT----SPPPHHHHHHHHH--HHHHTTS-HHHHHHHHHHHHHHHHHHHHT----SSS---HHHHHHH-SSS-TTSS--TT--HHHHHHH-GGG---B---EEEETT--B-TT--HHHHHHHSGGGHHHHH--GGGT--GGGEEEE---HHHHHHTHHHHTHHHHHTTSEEE-----S-EEE----EEEETTSTTEEEE-----BTTB-----TT--HHHHHHHHHHHHHHH-HHHHHH---B---EEE--TT--TT-GGGGGSEEEEEE--HHHHT-SS-EEE--GGGSS-STTT---SSS---TTT--HHHHHHHHHHHHHHH---SEE---SGGGEEEEEETTEEEEEEE--GGG-EEEHHHHHHTTPPPP------SEESSHHHHHHHIIIIIIIIIIHHHHHHHHHHH---TTT--HHHHHHHHHHHHS---TTBHHHHHHHHHTSSEEEE--SSHHHH--EEEE-----

Nearest PDB structures (foldseek):
  7cbb-assembly1_A  TM=1.002E+00  e=8.854E-94  Staphylococcus aureus
  7cbb-assembly2_B  TM=9.813E-01  e=6.914E-87  Staphylococcus aureus
  5jm8-assembly1_A  TM=7.592E-01  e=4.686E-23  Klebsiella pneumoniae subsp. pneumoniae
  6cn7-assembly4_H  TM=7.847E-01  e=4.819E-21  Klebsiella pneumoniae
  5jm7-assembly1_A  TM=7.411E-01  e=7.889E-21  Klebsiella pneumoniae subsp. pneumoniae

GO terms:
  GO:0016881 acid-amino acid ligase activity (F, IDA)
  GO:0019290 siderophore biosynthetic process (P, IDA)

B-factor: mean 56.04, std 14.62, range [25.59, 121.52]

Solvent-accessible surface area: 44942 Å² total